Protein AF-0000000070153232 (afdb_homodimer)

Secondary structure (DSSP, 8-state):
----------------S------TT-SSHHHHHHHHHHHHHHHHH--SHHHHHHHHHHS---EEEE-SS---TTHHHHHHHHTTEEEEEB--TTSPP-----STT--HHHHHHHHHHHHHIIIII------S-TT--THHHHHHHHHHHHHHHHHHHHHTT-HHHHT-EEEES--EEEEEEEEEEE--SSTTTT-EEEEEEEEEE--SEEEEESSPPPPSS-TT----PPPPP--S-GGGSS--EE------B-SS-TT-S--EEEEEEEE--GGG-HHHHHHTT-GGGHHHHHHHHHHHHHHHHHHHHHHHTT-BTTB--SS-EEEEEEEESSSEEEEEEEEE-----SHHHHTT----EEEEEPPPEES-SEEETTEEES--HHHHHHHHHHHH------GGGGS--/----------------S------TT-SSHHHHHHHHHHHHHHHHH--SHHHHHHHHHHS---EEEE-SS---TTHHHHHHHHTTEEEEEB--TTSPP-----STT--HHHHHHHHHHHHHIIIII------S-TT--THHHHHHHHHHHHHHHHHHHHHTT-HHHHT-EEEES--EEEEEEEEEEE--SSTTTT-EEEEEEEEEE--SEEEEESSPPPPSS-TT----PPPPP--S-GGGSS--EE------B-SS-TT-S--EEEEEEEE--GGG-HHHHHHTT-GGGHHHHHHHHHHHHHHHHHHHHHHHTT-BTTB--SS-EEEEEEEESSSEEEEEEEEE-----SHHHHTT----EEEEEPPPEES-SEEETTEEES--HHHHHHHHHHHH------GGGGS--

Foldseek 3Di:
DPPPPPPPPPPPPPPPDDPPQPPCPDPDPSNVVVVVVVLVVVLVPPPALVVNVCSVQVDFDWAWEDELFDLDPPLLLVLCQQLLADEDEDDFPLFDALDDPPDPQDDLVVLLVQLFVLCLCLPPPDCDPDDDDPPFDPVQVSQLVSVVSSCVSQQVSLCVVPVQSVVKDKDAFFKFKAKAWFAWDADCDDPRHRPIDTHIYMYIDTFRMWIFGLDFFDDSDFLPDADPDDRDDDPDDCVPPPTDRDRDGHDQDQRDDLPDSRLATQETEHAHDRVLDQVVCVVVVNNVSNQVSVSSSFSRSVSRNQVSSVSSVSAAQQRWDPGKGKYKYWYYNRFWIKIKIWIHSTRNRYPVSCPPDSGGIYMYMYGIDGQFDDQPPSGTHRGDSSVVSVVSSSSNRDHDDDPPVVVVD/DPPPPPPPPPPPPPPPDDPPQPPCPDPDPSNVVVVVVVLVVVLVPPPALVSNVCSVQVDFDWAWEDELFDLDPLLLLVLCQQLLADEDEDDFPLFDALDDPPDPQDDLVVLLVQLFVLCLCLPPPDCPPDDDDPPFDPVQVSQLVSVVSSCVSQQVSLCVVPVQSVVKDKDAFFKFKAKAWFDWDADCDDPRHRPIDTHIYMYIDGFRMWIFGLDFFDDSDFLPDADPDDRDDDPDDCVPPPTDRDRDGHDQDQRDDLPDSRLATQETEHAHDRVLDQVVCVVVVNNVSNQVSVSSSFSRSVSRNQVSSQSSVSAAQQRWDPGKGKYKYWYYNRFWIKIKIWIHSTRNRYPVSCPPDSGGIYMYMYGIDGQFDDQPPSGTHRGDSSVVSVVSSSSNRDHDDDPPVVVVD

Solvent-accessible surface area (backbone atoms only — not comparable to full-atom values): 45966 Å² total; per-residue (Å²): 136,84,80,77,78,78,80,78,78,80,74,79,75,72,82,73,70,70,77,80,70,71,51,72,81,43,95,44,74,67,10,50,51,49,47,52,49,51,48,51,51,50,45,68,64,37,80,49,41,69,54,32,52,48,61,72,34,61,76,74,56,72,22,36,42,50,60,35,80,49,82,56,84,61,40,32,51,52,47,19,39,72,63,47,26,34,78,41,86,34,72,59,84,72,53,75,73,71,55,79,72,81,54,95,78,66,59,60,69,58,53,50,48,47,48,52,49,41,49,44,42,38,73,67,28,38,73,73,75,70,69,83,55,80,86,72,66,75,69,56,74,30,32,61,60,35,53,52,49,44,51,35,58,48,47,44,69,47,19,77,78,24,65,64,55,56,70,32,44,80,43,69,60,43,47,29,17,22,56,51,48,45,48,71,40,66,34,83,63,71,97,54,42,70,40,80,37,74,30,37,38,34,35,76,42,66,40,54,28,38,32,21,19,72,56,59,44,64,69,74,62,63,68,83,54,85,72,85,74,74,60,53,80,73,89,63,64,64,75,74,38,100,33,60,71,48,78,51,81,56,41,72,32,61,44,50,41,89,82,35,67,52,59,25,56,47,40,35,33,36,69,56,58,75,91,66,37,61,70,58,31,46,73,66,74,36,56,82,50,52,58,36,35,53,48,20,25,48,52,44,47,48,50,29,38,40,50,23,38,42,35,63,72,61,30,38,41,87,43,52,53,91,62,60,36,36,39,33,35,39,40,24,66,70,48,36,39,24,47,33,40,34,39,42,38,55,46,36,43,31,62,78,44,32,72,86,43,90,64,58,17,42,32,23,28,43,74,67,42,57,38,44,72,48,77,55,93,92,37,76,40,64,67,33,62,67,53,55,42,44,52,51,46,60,65,58,60,64,46,76,77,64,77,71,65,60,72,76,107,139,82,82,76,79,80,81,79,79,80,76,80,77,72,84,72,72,71,79,80,70,71,51,73,80,44,94,43,74,67,11,50,51,48,48,53,49,50,49,50,50,49,44,68,64,35,80,49,40,68,55,32,52,49,60,70,34,61,73,71,55,73,21,38,41,50,60,36,79,49,80,56,85,62,40,32,50,51,46,18,39,73,60,49,24,34,78,42,86,33,72,59,84,70,54,75,73,73,56,79,73,79,56,95,78,67,58,59,69,58,53,52,48,46,48,51,50,42,51,43,42,39,74,67,28,39,71,73,75,72,67,82,54,79,86,74,67,76,68,54,73,30,32,59,59,36,54,53,49,44,50,36,60,49,47,44,69,47,19,76,78,24,66,64,54,55,69,32,44,80,45,68,61,43,47,30,18,21,57,52,48,48,47,69,42,65,34,83,63,68,96,54,44,72,40,79,38,75,29,36,38,34,34,77,42,64,38,53,28,38,34,21,18,72,56,60,45,62,71,73,62,62,68,84,53,87,71,86,73,75,59,53,80,76,88,62,63,64,74,75,37,100,31,59,72,48,77,51,82,54,42,72,31,61,44,49,42,89,84,35,68,53,60,25,56,47,42,36,33,37,67,56,60,73,93,64,36,62,70,57,31,47,74,66,73,38,58,81,49,55,59,35,36,53,47,20,26,47,52,43,47,48,47,29,41,40,51,23,37,42,35,62,72,60,31,38,40,88,43,50,53,91,61,61,37,37,38,34,34,38,39,26,67,71,48,37,39,23,48,34,40,33,39,41,38,55,45,35,42,30,61,80,44,32,70,86,44,89,64,56,18,41,32,24,28,44,73,67,42,58,39,44,71,50,78,56,93,94,36,77,39,64,66,32,62,65,52,54,42,42,52,50,45,60,65,59,60,63,47,76,75,65,78,71,66,58,71,76,106

pLDDT: mean 82.77, std 18.72, range [24.77, 98.88]

Sequence (818 aa):
MAARGAAAAVAAVAARYPPLVASPTAASEAGRRRRVERWRRAVQAAGAASDRLRLFTRLQRPKLALHPQTAAPGADRWYQSFTKTVFRPGLPPALPPPSPPRGPDLDLPALRAAARHGLLQEHVHLRRARRAPPPGPRERAARAPWLAQLLAALAPPLAALNPHLAAAALDFKQPVHFYWLRGEEVVPRGHRRGRIDARRFQIDDRPHSQIRMSKQLPEFVALDEFVPEEIPVINCSPNKLPMFKRQYENKIFIGTKLADPCCYGHTQFHLLPDNMERSRLVKENRADQIEVGFRANAIASLFAWTGAQAMYQGFWSEADVTRPFVSQAVVTDGKYFAFFCYQLNTLALTVEADRNNPRKNICWGTESMPLYDTIENEEVKGFNDEVLLQIIQFLLNRPKENESEVLKTMAARGAAAAVAAVAARYPPLVASPTAASEAGRRRRVERWRRAVQAAGAASDRLRLFTRLQRPKLALHPQTAAPGADRWYQSFTKTVFRPGLPPALPPPSPPRGPDLDLPALRAAARHGLLQEHVHLRRARRAPPPGPRERAARAPWLAQLLAALAPPLAALNPHLAAAALDFKQPVHFYWLRGEEVVPRGHRRGRIDARRFQIDDRPHSQIRMSKQLPEFVALDEFVPEEIPVINCSPNKLPMFKRQYENKIFIGTKLADPCCYGHTQFHLLPDNMERSRLVKENRADQIEVGFRANAIASLFAWTGAQAMYQGFWSEADVTRPFVSQAVVTDGKYFAFFCYQLNTLALTVEADRNNPRKNICWGTESMPLYDTIENEEVKGFNDEVLLQIIQFLLNRPKENESEVLKT

InterPro domains:
  IPR010793 Large ribosomal subunit protein mL37/mL65 [PF07147] (7-399)
  IPR039982 Large ribosomal subunit protein mL65 [PTHR13014] (10-404)

Structure (mmCIF, N/CA/C/O backbone):
data_AF-0000000070153232-model_v1
#
loop_
_entity.id
_entity.type
_entity.pdbx_description
1 polymer 'Mitochondrial ribosomal protein S30'
#
loop_
_atom_site.group_PDB
_atom_site.id
_atom_site.type_symbol
_atom_site.label_atom_id
_atom_site.label_alt_id
_atom_site.label_comp_id
_atom_site.label_asym_id
_atom_site.label_entity_id
_atom_site.label_seq_id
_atom_site.pdbx_PDB_ins_code
_atom_site.Cartn_x
_atom_site.Cartn_y
_atom_site.Cartn_z
_atom_site.occupancy
_atom_site.B_iso_or_equiv
_atom_site.auth_seq_id
_atom_site.auth_comp_id
_atom_site.auth_asym_id
_atom_site.auth_atom_id
_atom_site.pdbx_PDB_model_num
ATOM 1 N N . MET A 1 1 ? -20.781 -106.75 -29.531 1 25.73 1 MET A N 1
ATOM 2 C CA . MET A 1 1 ? -20.812 -106.25 -28.141 1 25.73 1 MET A CA 1
ATOM 3 C C . MET A 1 1 ? -20.312 -104.812 -28.047 1 25.73 1 MET A C 1
ATOM 5 O O . MET A 1 1 ? -19.125 -104.562 -28.219 1 25.73 1 MET A O 1
ATOM 9 N N . ALA A 1 2 ? -21.219 -103.875 -28.531 1 29.25 2 ALA A N 1
ATOM 10 C CA . ALA A 1 2 ? -21.281 -102.438 -28.938 1 29.25 2 ALA A CA 1
ATOM 11 C C . ALA A 1 2 ? -20.953 -101.562 -27.766 1 29.25 2 ALA A C 1
ATOM 13 O O . ALA A 1 2 ? -21.719 -101.438 -26.812 1 29.25 2 ALA A O 1
ATOM 14 N N . ALA A 1 3 ? -19.625 -101.562 -27.25 1 27.58 3 ALA A N 1
ATOM 15 C CA . ALA A 1 3 ? -18.984 -100.875 -26.125 1 27.58 3 ALA A CA 1
ATOM 16 C C . ALA A 1 3 ? -19.281 -99.375 -26.172 1 27.58 3 ALA A C 1
ATOM 18 O O . ALA A 1 3 ? -18.828 -98.625 -27.062 1 27.58 3 ALA A O 1
ATOM 19 N N . ARG A 1 4 ? -20.594 -98.938 -25.844 1 27.62 4 ARG A N 1
ATOM 20 C CA . ARG A 1 4 ? -21.281 -97.625 -25.734 1 27.62 4 ARG A CA 1
ATOM 21 C C . ARG A 1 4 ? -20.531 -96.688 -24.797 1 27.62 4 ARG A C 1
ATOM 23 O O . ARG A 1 4 ? -20.375 -97 -23.609 1 27.62 4 ARG A O 1
ATOM 30 N N . GLY A 1 5 ? -19.344 -96.125 -25.25 1 26.28 5 GLY A N 1
ATOM 31 C CA . GLY A 1 5 ? -18.422 -95.25 -24.578 1 26.28 5 GLY A CA 1
ATOM 32 C C . GLY A 1 5 ? -19.094 -94.062 -23.922 1 26.28 5 GLY A C 1
ATOM 33 O O . GLY A 1 5 ? -19.766 -93.25 -24.609 1 26.28 5 GLY A O 1
ATOM 34 N N . ALA A 1 6 ? -19.641 -94.125 -22.656 1 26.83 6 ALA A N 1
ATOM 35 C CA . ALA A 1 6 ? -20.359 -93.188 -21.828 1 26.83 6 ALA A CA 1
ATOM 36 C C . ALA A 1 6 ? -19.562 -91.938 -21.609 1 26.83 6 ALA A C 1
ATOM 38 O O . ALA A 1 6 ? -18.547 -91.938 -20.906 1 26.83 6 ALA A O 1
ATOM 39 N N . ALA A 1 7 ? -19.344 -91.062 -22.594 1 27.52 7 ALA A N 1
ATOM 40 C CA . ALA A 1 7 ? -18.703 -89.75 -22.5 1 27.52 7 ALA A CA 1
ATOM 41 C C . ALA A 1 7 ? -19.344 -88.938 -21.375 1 27.52 7 ALA A C 1
ATOM 43 O O . ALA A 1 7 ? -20.516 -88.562 -21.438 1 27.52 7 ALA A O 1
ATOM 44 N N . ALA A 1 8 ? -18.953 -89.125 -20.016 1 26.7 8 ALA A N 1
ATOM 45 C CA . ALA A 1 8 ? -19.391 -88.5 -18.797 1 26.7 8 ALA A CA 1
ATOM 46 C C . ALA A 1 8 ? -19.25 -86.938 -18.906 1 26.7 8 ALA A C 1
ATOM 48 O O . ALA A 1 8 ? -18.172 -86.438 -19.234 1 26.7 8 ALA A O 1
ATOM 49 N N . ALA A 1 9 ? -20.297 -86.188 -19.188 1 27.44 9 ALA A N 1
ATOM 50 C CA . ALA A 1 9 ? -20.5 -84.75 -19.188 1 27.44 9 ALA A CA 1
ATOM 51 C C . ALA A 1 9 ? -20.109 -84.125 -17.844 1 27.44 9 ALA A C 1
ATOM 53 O O . ALA A 1 9 ? -20.766 -84.375 -16.828 1 27.44 9 ALA A O 1
ATOM 54 N N . VAL A 1 10 ? -18.828 -84 -17.438 1 27.91 10 VAL A N 1
ATOM 55 C CA . VAL A 1 10 ? -18.438 -83.312 -16.219 1 27.91 10 VAL A CA 1
ATOM 56 C C . VAL A 1 10 ? -19.062 -81.938 -16.203 1 27.91 10 VAL A C 1
ATOM 58 O O . VAL A 1 10 ? -18.812 -81.125 -17.109 1 27.91 10 VAL A O 1
ATOM 61 N N . ALA A 1 11 ? -20.25 -81.688 -15.688 1 28.28 11 ALA A N 1
ATOM 62 C CA . ALA A 1 11 ? -20.953 -80.438 -15.461 1 28.28 11 ALA A CA 1
ATOM 63 C C . ALA A 1 11 ? -20.062 -79.438 -14.695 1 28.28 11 ALA A C 1
ATOM 65 O O . ALA A 1 11 ? -19.5 -79.75 -13.656 1 28.28 11 ALA A O 1
ATOM 66 N N . ALA A 1 12 ? -19.516 -78.375 -15.336 1 32 12 ALA A N 1
ATOM 67 C CA . ALA A 1 12 ? -18.812 -77.188 -14.836 1 32 12 ALA A CA 1
ATOM 68 C C . ALA A 1 12 ? -19.562 -76.562 -13.648 1 32 12 ALA A C 1
ATOM 70 O O . ALA A 1 12 ? -20.719 -76.188 -13.781 1 32 12 ALA A O 1
ATOM 71 N N . VAL A 1 13 ? -19.453 -77 -12.43 1 31.53 13 VAL A N 1
ATOM 72 C CA . VAL A 1 13 ? -19.953 -76.375 -11.219 1 31.53 13 VAL A CA 1
ATOM 73 C C . VAL A 1 13 ? -19.656 -74.875 -11.258 1 31.53 13 VAL A C 1
ATOM 75 O O . VAL A 1 13 ? -18.5 -74.5 -11.367 1 31.53 13 VAL A O 1
ATOM 78 N N . ALA A 1 14 ? -20.562 -74.062 -11.703 1 34.25 14 ALA A N 1
ATOM 79 C CA . ALA A 1 14 ? -20.578 -72.562 -11.695 1 34.25 14 ALA A CA 1
ATOM 80 C C . ALA A 1 14 ? -20.109 -72.062 -10.352 1 34.25 14 ALA A C 1
ATOM 82 O O . ALA A 1 14 ? -20.562 -72.5 -9.297 1 34.25 14 ALA A O 1
ATOM 83 N N . ALA A 1 15 ? -18.891 -71.625 -10.258 1 37.72 15 ALA A N 1
ATOM 84 C CA . ALA A 1 15 ? -18.297 -70.938 -9.109 1 37.72 15 ALA A CA 1
ATOM 85 C C . ALA A 1 15 ? -19.328 -70 -8.438 1 37.72 15 ALA A C 1
ATOM 87 O O . ALA A 1 15 ? -19.812 -69.062 -9.047 1 37.72 15 ALA A O 1
ATOM 88 N N . ARG A 1 16 ? -20.188 -70.5 -7.645 1 35.91 16 ARG A N 1
ATOM 89 C CA . ARG A 1 16 ? -21.266 -69.812 -6.906 1 35.91 16 ARG A CA 1
ATOM 90 C C . ARG A 1 16 ? -20.75 -68.562 -6.195 1 35.91 16 ARG A C 1
ATOM 92 O O . ARG A 1 16 ? -21.516 -67.875 -5.582 1 35.91 16 ARG A O 1
ATOM 99 N N . TYR A 1 17 ? -19.609 -68.688 -5.469 1 35 17 TYR A N 1
ATOM 100 C CA . TYR A 1 17 ? -19.406 -67.625 -4.492 1 35 17 TYR A CA 1
ATOM 101 C C . TYR A 1 17 ? -19.016 -66.312 -5.176 1 35 17 TYR A C 1
ATOM 103 O O . TYR A 1 17 ? -18.219 -66.312 -6.121 1 35 17 TYR A O 1
ATOM 111 N N . PRO A 1 18 ? -19.844 -65.375 -5.07 1 37.28 18 PRO A N 1
ATOM 112 C CA . PRO A 1 18 ? -19.469 -64.062 -5.652 1 37.28 18 PRO A CA 1
ATOM 113 C C . PRO A 1 18 ? -18.047 -63.656 -5.293 1 37.28 18 PRO A C 1
ATOM 115 O O . PRO A 1 18 ? -17.516 -64.062 -4.273 1 37.28 18 PRO A O 1
ATOM 118 N N . PRO A 1 19 ? -17.172 -63.344 -6.203 1 39.69 19 PRO A N 1
ATOM 119 C CA . PRO A 1 19 ? -15.828 -62.875 -5.867 1 39.69 19 PRO A CA 1
ATOM 120 C C . PRO A 1 19 ? -15.805 -61.969 -4.633 1 39.69 19 PRO A C 1
ATOM 122 O O . PRO A 1 19 ? -16.766 -61.25 -4.375 1 39.69 19 PRO A O 1
ATOM 125 N N . LEU A 1 20 ? -15.328 -62.375 -3.457 1 38.97 20 LEU A N 1
ATOM 126 C CA . LEU A 1 20 ? -15.102 -61.562 -2.264 1 38.97 20 LEU A CA 1
ATOM 127 C C . LEU A 1 20 ? -14.602 -60.156 -2.635 1 38.97 20 LEU A C 1
ATOM 129 O O . LEU A 1 20 ? -13.531 -60.031 -3.238 1 38.97 20 LEU A O 1
ATOM 133 N N . VAL A 1 21 ? -15.469 -59.344 -3.084 1 45.88 21 VAL A N 1
ATOM 134 C CA . VAL A 1 21 ? -15.094 -57.938 -3.193 1 45.88 21 VAL A CA 1
ATOM 135 C C . VAL A 1 21 ? -14.398 -57.469 -1.91 1 45.88 21 VAL A C 1
ATOM 137 O O . VAL A 1 21 ? -14.906 -57.719 -0.809 1 45.88 21 VAL A O 1
ATOM 140 N N . ALA A 1 22 ? -13.148 -57.406 -1.864 1 46.06 22 ALA A N 1
ATOM 141 C CA . ALA A 1 22 ? -12.375 -56.938 -0.713 1 46.06 22 ALA A CA 1
ATOM 142 C C . ALA A 1 22 ? -13.078 -55.812 -0.002 1 46.06 22 ALA A C 1
ATOM 144 O O . ALA A 1 22 ? -13.594 -54.875 -0.648 1 46.06 22 ALA A O 1
ATOM 145 N N . SER A 1 23 ? -13.555 -55.875 1.229 1 45.12 23 SER A N 1
ATOM 146 C CA . SER A 1 23 ? -14.195 -54.875 2.076 1 45.12 23 SER A CA 1
ATOM 147 C C . SER A 1 23 ? -13.43 -53.562 2.045 1 45.12 23 SER A C 1
ATOM 149 O O . SER A 1 23 ? -12.195 -53.531 1.997 1 45.12 23 SER A O 1
ATOM 151 N N . PRO A 1 24 ? -14.016 -52.438 1.672 1 51.03 24 PRO A N 1
ATOM 152 C CA . PRO A 1 24 ? -13.367 -51.125 1.729 1 51.03 24 PRO A CA 1
ATOM 153 C C . PRO A 1 24 ? -12.594 -50.875 3.029 1 51.03 24 PRO A C 1
ATOM 155 O O . PRO A 1 24 ? -11.773 -49.969 3.117 1 51.03 24 PRO A O 1
ATOM 158 N N . THR A 1 25 ? -12.828 -51.594 4.051 1 50.88 25 THR A N 1
ATOM 159 C CA . THR A 1 25 ? -12.18 -51.438 5.352 1 50.88 25 THR A CA 1
ATOM 160 C C . THR A 1 25 ? -10.93 -52.312 5.434 1 50.88 25 THR A C 1
ATOM 162 O O . THR A 1 25 ? -10.219 -52.281 6.441 1 50.88 25 THR A O 1
ATOM 165 N N . ALA A 1 26 ? -10.672 -53.188 4.492 1 50.97 26 ALA A N 1
ATOM 166 C CA . ALA A 1 26 ? -9.555 -54.094 4.672 1 50.97 26 ALA A CA 1
ATOM 167 C C . ALA A 1 26 ? -8.219 -53.406 4.438 1 50.97 26 ALA A C 1
ATOM 169 O O . ALA A 1 26 ? -8.094 -52.594 3.52 1 50.97 26 ALA A O 1
ATOM 170 N N . ALA A 1 27 ? -7.242 -53.375 5.363 1 57.06 27 ALA A N 1
ATOM 171 C CA . ALA A 1 27 ? -5.883 -52.844 5.363 1 57.06 27 ALA A CA 1
ATOM 172 C C . ALA A 1 27 ? -5.094 -53.344 4.16 1 57.06 27 ALA A C 1
ATOM 174 O O . ALA A 1 27 ? -3.867 -53.219 4.117 1 57.06 27 ALA A O 1
ATOM 175 N N . SER A 1 28 ? -5.75 -53.969 3.121 1 61.5 28 SER A N 1
ATOM 176 C CA . SER A 1 28 ? -5.059 -54.562 1.977 1 61.5 28 SER A CA 1
ATOM 177 C C . SER A 1 28 ? -4.902 -53.531 0.849 1 61.5 28 SER A C 1
ATOM 179 O O . SER A 1 28 ? -5.586 -52.5 0.828 1 61.5 28 SER A O 1
ATOM 181 N N . GLU A 1 29 ? -3.881 -53.719 0.041 1 68.69 29 GLU A N 1
ATOM 182 C CA . GLU A 1 29 ? -3.652 -52.969 -1.183 1 68.69 29 GLU A CA 1
ATOM 183 C C . GLU A 1 29 ? -4.938 -52.844 -1.997 1 68.69 29 GLU A C 1
ATOM 185 O O . GLU A 1 29 ? -5.199 -51.781 -2.584 1 68.69 29 GLU A O 1
ATOM 190 N N . ALA A 1 30 ? -5.707 -53.875 -2.043 1 68.75 30 ALA A N 1
ATOM 191 C CA . ALA A 1 30 ? -6.98 -53.875 -2.76 1 68.75 30 ALA A CA 1
ATOM 192 C C . ALA A 1 30 ? -7.977 -52.938 -2.113 1 68.75 30 ALA A C 1
ATOM 194 O O . ALA A 1 30 ? -8.711 -52.219 -2.809 1 68.75 30 ALA A O 1
ATOM 195 N N . GLY A 1 31 ? -7.945 -52.906 -0.811 1 69.19 31 GLY A N 1
ATOM 196 C CA . GLY A 1 31 ? -8.812 -52 -0.099 1 69.19 31 GLY A CA 1
ATOM 197 C C . GLY A 1 31 ? -8.461 -50.531 -0.351 1 69.19 31 GLY A C 1
ATOM 198 O O . GLY A 1 31 ? -9.344 -49.719 -0.554 1 69.19 31 GLY A O 1
ATOM 199 N N . ARG A 1 32 ? -7.199 -50.281 -0.351 1 71.5 32 ARG A N 1
ATOM 200 C CA . ARG A 1 32 ? -6.727 -48.906 -0.632 1 71.5 32 ARG A CA 1
ATOM 201 C C . ARG A 1 32 ? -7.133 -48.469 -2.035 1 71.5 32 ARG A C 1
ATOM 203 O O . ARG A 1 32 ? -7.605 -47.344 -2.225 1 71.5 32 ARG A O 1
ATOM 210 N N . ARG A 1 33 ? -7.02 -49.344 -2.91 1 74.94 33 ARG A N 1
ATOM 211 C CA . ARG A 1 33 ? -7.367 -49.031 -4.293 1 74.94 33 ARG A CA 1
ATOM 212 C C . ARG A 1 33 ? -8.852 -48.719 -4.426 1 74.94 33 ARG A C 1
ATOM 214 O O . ARG A 1 33 ? -9.234 -47.812 -5.168 1 74.94 33 ARG A O 1
ATOM 221 N N . ARG A 1 34 ? -9.625 -49.406 -3.697 1 73.75 34 ARG A N 1
ATOM 222 C CA . ARG A 1 34 ? -11.062 -49.188 -3.744 1 73.75 34 ARG A CA 1
ATOM 223 C C . ARG A 1 34 ? -11.422 -47.812 -3.145 1 73.75 34 ARG A C 1
ATOM 225 O O . ARG A 1 34 ? -12.305 -47.125 -3.654 1 73.75 34 ARG A O 1
ATOM 232 N N . ARG A 1 35 ? -10.734 -47.531 -2.133 1 76.62 35 ARG A N 1
ATOM 233 C CA . ARG A 1 35 ? -10.992 -46.219 -1.506 1 76.62 35 ARG A CA 1
ATOM 234 C C . ARG A 1 35 ? -10.594 -45.094 -2.432 1 76.62 35 ARG A C 1
ATOM 236 O O . ARG A 1 35 ? -11.312 -44.094 -2.539 1 76.62 35 ARG A O 1
ATOM 243 N N . VAL A 1 36 ? -9.484 -45.281 -3.047 1 76.69 36 VAL A N 1
ATOM 244 C CA . VAL A 1 36 ? -8.992 -44.25 -3.979 1 76.69 36 VAL A CA 1
ATOM 245 C C . VAL A 1 36 ? -9.969 -44.125 -5.145 1 76.69 36 VAL A C 1
ATOM 247 O O . VAL A 1 36 ? -10.266 -43 -5.574 1 76.69 36 VAL A O 1
ATOM 250 N N . GLU A 1 37 ? -10.461 -45.219 -5.555 1 79.94 37 GLU A N 1
ATOM 251 C CA . GLU A 1 37 ? -11.406 -45.188 -6.668 1 79.94 37 GLU A CA 1
ATOM 252 C C . GLU A 1 37 ? -12.719 -44.531 -6.262 1 79.94 37 GLU A C 1
ATOM 254 O O . GLU A 1 37 ? -13.312 -43.781 -7.047 1 79.94 37 GLU A O 1
ATOM 259 N N . ARG A 1 38 ? -13.125 -44.844 -5.113 1 78.75 38 ARG A N 1
ATOM 260 C CA . ARG A 1 38 ? -14.336 -44.188 -4.605 1 78.75 38 ARG A CA 1
ATOM 261 C C . ARG A 1 38 ? -14.148 -42.688 -4.496 1 78.75 38 ARG A C 1
ATOM 263 O O . ARG A 1 38 ? -15.055 -41.906 -4.824 1 78.75 38 ARG A O 1
ATOM 270 N N . TRP A 1 39 ? -13.078 -42.344 -4.039 1 79.69 39 TRP A N 1
ATOM 271 C CA . TRP A 1 39 ? -12.75 -40.938 -3.918 1 79.69 39 TRP A CA 1
ATOM 272 C C . TRP A 1 39 ? -12.711 -40.281 -5.289 1 79.69 39 TRP A C 1
ATOM 274 O O . TRP A 1 39 ? -13.258 -39.188 -5.469 1 79.69 39 TRP A O 1
ATOM 284 N N . ARG A 1 40 ? -12.109 -40.906 -6.152 1 78.56 40 ARG A N 1
ATOM 285 C CA . ARG A 1 40 ? -12.023 -40.375 -7.512 1 78.56 40 ARG A CA 1
ATOM 286 C C . ARG A 1 40 ? -13.414 -40.188 -8.109 1 78.56 40 ARG A C 1
ATOM 288 O O . ARG A 1 40 ? -13.68 -39.188 -8.766 1 78.56 40 ARG A O 1
ATOM 295 N N . ARG A 1 41 ? -14.219 -41.125 -7.867 1 80.75 41 ARG A N 1
ATOM 296 C CA . ARG A 1 41 ? -15.594 -41.062 -8.367 1 80.75 41 ARG A CA 1
ATOM 297 C C . ARG A 1 41 ? -16.344 -39.906 -7.699 1 80.75 41 ARG A C 1
ATOM 299 O O . ARG A 1 41 ? -17.156 -39.219 -8.344 1 80.75 41 ARG A O 1
ATOM 306 N N . ALA A 1 42 ? -16.031 -39.75 -6.527 1 84.31 42 ALA A N 1
ATOM 307 C CA . ALA A 1 42 ? -16.688 -38.688 -5.789 1 84.31 42 ALA A CA 1
ATOM 308 C C . ALA A 1 42 ? -16.266 -37.312 -6.336 1 84.31 42 ALA A C 1
ATOM 310 O O . ALA A 1 42 ? -17.094 -36.406 -6.465 1 84.31 42 ALA A O 1
ATOM 311 N N . VAL A 1 43 ? -15.047 -37.188 -6.633 1 83.44 43 VAL A N 1
ATOM 312 C CA . VAL A 1 43 ? -14.516 -35.938 -7.168 1 83.44 43 VAL A CA 1
ATOM 313 C C . VAL A 1 43 ? -15.102 -35.688 -8.555 1 83.44 43 VAL A C 1
ATOM 315 O O . VAL A 1 43 ? -15.508 -34.562 -8.867 1 83.44 43 VAL A O 1
ATOM 318 N N . GLN A 1 44 ? -15.172 -36.688 -9.281 1 80.62 44 GLN A N 1
ATOM 319 C CA . GLN A 1 44 ? -15.703 -36.562 -10.633 1 80.62 44 GLN A CA 1
ATOM 320 C C . GLN A 1 44 ? -17.188 -36.219 -10.609 1 80.62 44 GLN A C 1
ATOM 322 O O . GLN A 1 44 ? -17.672 -35.469 -11.477 1 80.62 44 GLN A O 1
ATOM 327 N N . ALA A 1 45 ? -17.797 -36.688 -9.625 1 82.38 45 ALA A N 1
ATOM 328 C CA . ALA A 1 45 ? -19.219 -36.469 -9.508 1 82.38 45 ALA A CA 1
ATOM 329 C C . ALA A 1 45 ? -19.516 -35.062 -8.945 1 82.38 45 ALA A C 1
ATOM 331 O O . ALA A 1 45 ? -20.625 -34.562 -9.094 1 82.38 45 ALA A O 1
ATOM 332 N N . ALA A 1 46 ? -18.469 -34.594 -8.375 1 82.75 46 ALA A N 1
ATOM 333 C CA . ALA A 1 46 ? -18.656 -33.281 -7.809 1 82.75 46 ALA A CA 1
ATOM 334 C C . ALA A 1 46 ? -18.719 -32.219 -8.906 1 82.75 46 ALA A C 1
ATOM 336 O O . ALA A 1 46 ? -17.812 -32.125 -9.742 1 82.75 46 ALA A O 1
ATOM 337 N N . GLY A 1 47 ? -19.797 -31.719 -9.273 1 76.25 47 GLY A N 1
ATOM 338 C CA . GLY A 1 47 ? -20.016 -30.766 -10.352 1 76.25 47 GLY A CA 1
ATOM 339 C C . GLY A 1 47 ? -19.422 -29.406 -10.07 1 76.25 47 GLY A C 1
ATOM 340 O O . GLY A 1 47 ? -18.703 -28.844 -10.898 1 76.25 47 GLY A O 1
ATOM 341 N N . ALA A 1 48 ? -19.531 -28.953 -8.891 1 84.75 48 ALA A N 1
ATOM 342 C CA . ALA A 1 48 ? -19.094 -27.609 -8.57 1 84.75 48 ALA A CA 1
ATOM 343 C C . ALA A 1 48 ? -17.625 -27.578 -8.148 1 84.75 48 ALA A C 1
ATOM 345 O O . ALA A 1 48 ? -17.172 -28.5 -7.461 1 84.75 48 ALA A O 1
ATOM 346 N N . ALA A 1 49 ? -16.938 -26.625 -8.672 1 83.94 49 ALA A N 1
ATOM 347 C CA . ALA A 1 49 ? -15.523 -26.469 -8.344 1 83.94 49 ALA A CA 1
ATOM 348 C C . ALA A 1 49 ? -15.32 -26.391 -6.828 1 83.94 49 ALA A C 1
ATOM 350 O O . ALA A 1 49 ? -14.344 -26.938 -6.305 1 83.94 49 ALA A O 1
ATOM 351 N N . SER A 1 50 ? -16.203 -25.75 -6.09 1 87.06 50 SER A N 1
ATOM 352 C CA . SER A 1 50 ? -16.094 -25.609 -4.641 1 87.06 50 SER A CA 1
ATOM 353 C C . SER A 1 50 ? -16.141 -26.969 -3.953 1 87.06 50 SER A C 1
ATOM 355 O O . SER A 1 50 ? -15.383 -27.219 -3.012 1 87.06 50 SER A O 1
ATOM 357 N N . ASP A 1 51 ? -16.969 -27.797 -4.422 1 88.75 51 ASP A N 1
ATOM 358 C CA . ASP A 1 51 ? -17.094 -29.125 -3.846 1 88.75 51 ASP A CA 1
ATOM 359 C C . ASP A 1 51 ? -15.844 -29.969 -4.109 1 88.75 51 ASP A C 1
ATOM 361 O O . ASP A 1 51 ? -15.398 -30.703 -3.234 1 88.75 51 ASP A O 1
ATOM 365 N N . ARG A 1 52 ? -15.383 -29.859 -5.266 1 87.75 52 ARG A N 1
ATOM 366 C CA . ARG A 1 52 ? -14.164 -30.578 -5.602 1 87.75 52 ARG A CA 1
ATOM 367 C C . ARG A 1 52 ? -13.008 -30.141 -4.711 1 87.75 52 ARG A C 1
ATOM 369 O O . ARG A 1 52 ? -12.25 -30.969 -4.199 1 87.75 52 ARG A O 1
ATOM 376 N N . LEU A 1 53 ? -12.922 -28.859 -4.562 1 89.62 53 LEU A N 1
ATOM 377 C CA . LEU A 1 53 ? -11.844 -28.312 -3.736 1 89.62 53 LEU A CA 1
ATOM 378 C C . LEU A 1 53 ? -11.961 -28.797 -2.297 1 89.62 53 LEU A C 1
ATOM 380 O O . LEU A 1 53 ? -10.953 -29.109 -1.656 1 89.62 53 LEU A O 1
ATOM 384 N N . ARG A 1 54 ? -13.117 -28.906 -1.841 1 88.12 54 ARG A N 1
ATOM 385 C CA . ARG A 1 54 ? -13.344 -29.406 -0.493 1 88.12 54 ARG A CA 1
ATOM 386 C C . ARG A 1 54 ? -12.891 -30.859 -0.378 1 88.12 54 ARG A C 1
ATOM 388 O O . ARG A 1 54 ? -12.289 -31.25 0.626 1 88.12 54 ARG A O 1
ATOM 395 N N . LEU A 1 55 ? -13.188 -31.578 -1.344 1 87.31 55 LEU A N 1
ATOM 396 C CA . LEU A 1 55 ? -12.812 -32.969 -1.346 1 87.31 55 LEU A CA 1
ATOM 397 C C . LEU A 1 55 ? -11.297 -33.125 -1.393 1 87.31 55 LEU A C 1
ATOM 399 O O . LEU A 1 55 ? -10.742 -34 -0.715 1 87.31 55 LEU A O 1
ATOM 403 N N . PHE A 1 56 ? -10.719 -32.312 -2.191 1 86 56 PHE A N 1
ATOM 404 C CA . PHE A 1 56 ? -9.266 -32.375 -2.342 1 86 56 PHE A CA 1
ATOM 405 C C . PHE A 1 56 ? -8.57 -32.031 -1.032 1 86 56 PHE A C 1
ATOM 407 O O . PHE A 1 56 ? -7.488 -32.562 -0.747 1 86 56 PHE A O 1
ATOM 414 N N . THR A 1 57 ? -9.18 -31.188 -0.23 1 86.56 57 THR A N 1
ATOM 415 C CA . THR A 1 57 ? -8.477 -30.656 0.933 1 86.56 57 THR A CA 1
ATOM 416 C C . THR A 1 57 ? -8.984 -31.312 2.217 1 86.56 57 THR A C 1
ATOM 418 O O . THR A 1 57 ? -8.539 -30.969 3.312 1 86.56 57 THR A O 1
ATOM 421 N N . ARG A 1 58 ? -9.773 -32.219 2.168 1 82.69 58 ARG A N 1
ATOM 422 C CA . ARG A 1 58 ? -10.445 -32.781 3.328 1 82.69 58 ARG A CA 1
ATOM 423 C C . ARG A 1 58 ? -9.477 -33.625 4.172 1 82.69 58 ARG A C 1
ATOM 425 O O . ARG A 1 58 ? -9.438 -33.469 5.395 1 82.69 58 ARG A O 1
ATOM 432 N N . LEU A 1 59 ? -8.758 -34.438 3.521 1 78.56 59 LEU A N 1
ATOM 433 C CA . LEU A 1 59 ? -7.863 -35.344 4.242 1 78.56 59 LEU A CA 1
ATOM 434 C C . LEU A 1 59 ? -6.555 -34.625 4.598 1 78.56 59 LEU A C 1
ATOM 436 O O . LEU A 1 59 ? -5.793 -34.25 3.707 1 78.56 59 LEU A O 1
ATOM 440 N N . GLN A 1 60 ? -6.406 -34.438 5.902 1 81.88 60 GLN A N 1
ATOM 441 C CA . GLN A 1 60 ? -5.191 -33.781 6.359 1 81.88 60 GLN A CA 1
ATOM 442 C C . GLN A 1 60 ? -4.121 -34.812 6.758 1 81.88 60 GLN A C 1
ATOM 444 O O . GLN A 1 60 ? -4.375 -35.688 7.566 1 81.88 60 GLN A O 1
ATOM 449 N N . ARG A 1 61 ? -3.049 -34.75 6.062 1 79.69 61 ARG A N 1
ATOM 450 C CA . ARG A 1 61 ? -1.874 -35.594 6.328 1 79.69 61 ARG A CA 1
ATOM 451 C C . ARG A 1 61 ? -0.605 -34.75 6.355 1 79.69 61 ARG A C 1
ATOM 453 O O . ARG A 1 61 ? -0.602 -33.594 5.875 1 79.69 61 ARG A O 1
ATOM 460 N N . PRO A 1 62 ? 0.405 -35.344 6.941 1 79.5 62 PRO A N 1
ATOM 461 C CA . PRO A 1 62 ? 1.663 -34.594 6.91 1 79.5 62 PRO A CA 1
ATOM 462 C C . PRO A 1 62 ? 2.141 -34.281 5.488 1 79.5 62 PRO A C 1
ATOM 464 O O . PRO A 1 62 ? 1.999 -35.125 4.602 1 79.5 62 PRO A O 1
ATOM 467 N N . LYS A 1 63 ? 2.604 -33.125 5.32 1 86.5 63 LYS A N 1
ATOM 468 C CA . LYS A 1 63 ? 3.051 -32.719 3.99 1 86.5 63 LYS A CA 1
ATOM 469 C C . LYS A 1 63 ? 4.352 -31.922 4.07 1 86.5 63 LYS A C 1
ATOM 471 O O . LYS A 1 63 ? 4.734 -31.453 5.145 1 86.5 63 LYS A O 1
ATOM 476 N N . LEU A 1 64 ? 5.012 -31.859 3.02 1 85.38 64 LEU A N 1
ATOM 477 C CA . LEU A 1 64 ? 6.223 -31.062 2.879 1 85.38 64 LEU A CA 1
ATOM 478 C C . LEU A 1 64 ? 5.887 -29.641 2.434 1 85.38 64 LEU A C 1
ATOM 480 O O . LEU A 1 64 ? 5.254 -29.438 1.394 1 85.38 64 LEU A O 1
ATOM 484 N N . ALA A 1 65 ? 6.312 -28.688 3.248 1 88.69 65 ALA A N 1
ATOM 485 C CA . ALA A 1 65 ? 6.078 -27.297 2.916 1 88.69 65 ALA A CA 1
ATOM 486 C C . ALA A 1 65 ? 7.203 -26.734 2.053 1 88.69 65 ALA A C 1
ATOM 488 O O . ALA A 1 65 ? 8.359 -26.703 2.477 1 88.69 65 ALA A O 1
ATOM 489 N N . LEU A 1 66 ? 6.859 -26.391 0.854 1 89.94 66 LEU A N 1
ATOM 490 C CA . LEU A 1 66 ? 7.82 -25.766 -0.044 1 89.94 66 LEU A CA 1
ATOM 491 C C . LEU A 1 66 ? 7.734 -24.234 0.051 1 89.94 66 LEU A C 1
ATOM 493 O O . LEU A 1 66 ? 6.691 -23.656 -0.242 1 89.94 66 LEU A O 1
ATOM 497 N N . HIS A 1 67 ? 8.805 -23.625 0.458 1 90.5 67 HIS A N 1
ATOM 498 C CA . HIS A 1 67 ? 8.859 -22.172 0.562 1 90.5 67 HIS A CA 1
ATOM 499 C C 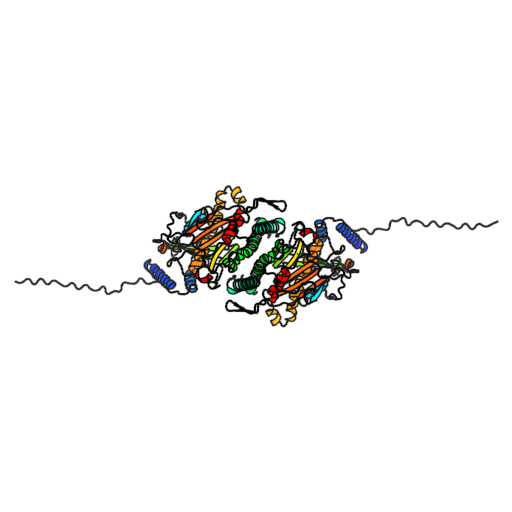. HIS A 1 67 ? 9.445 -21.547 -0.702 1 90.5 67 HIS A C 1
ATOM 501 O O . HIS A 1 67 ? 10.617 -21.75 -1.02 1 90.5 67 HIS A O 1
ATOM 507 N N . PRO A 1 68 ? 8.641 -20.781 -1.332 1 94.38 68 PRO A N 1
ATOM 508 C CA . PRO A 1 68 ? 9.156 -20.203 -2.576 1 94.38 68 PRO A CA 1
ATOM 509 C C . PRO A 1 68 ? 10.438 -19.406 -2.369 1 94.38 68 PRO A C 1
ATOM 511 O O . PRO A 1 68 ? 11.336 -19.438 -3.217 1 94.38 68 PRO A O 1
ATOM 514 N N . GLN A 1 69 ? 10.445 -18.734 -1.248 1 92.44 69 GLN A N 1
ATOM 515 C CA . GLN A 1 69 ? 11.648 -17.953 -0.947 1 92.44 69 GLN A CA 1
ATOM 516 C C . GLN A 1 69 ? 12.555 -18.703 0.024 1 92.44 69 GLN A C 1
ATOM 518 O O . GLN A 1 69 ? 12.219 -18.859 1.199 1 92.44 69 GLN A O 1
ATOM 523 N N . THR A 1 70 ? 13.617 -19.234 -0.516 1 88.12 70 THR A N 1
ATOM 524 C CA . THR A 1 70 ? 14.547 -20.047 0.259 1 88.12 70 THR A CA 1
ATOM 525 C C . THR A 1 70 ? 15.984 -19.781 -0.176 1 88.12 70 THR A C 1
ATOM 527 O O . THR A 1 70 ? 16.25 -19.5 -1.349 1 88.12 70 THR A O 1
ATOM 530 N N . ALA A 1 71 ? 16.875 -19.906 0.797 1 84.25 71 ALA A N 1
ATOM 531 C CA . ALA A 1 71 ? 18.297 -19.766 0.521 1 84.25 71 ALA A CA 1
ATOM 532 C C . ALA A 1 71 ? 18.969 -21.109 0.366 1 84.25 71 ALA A C 1
ATOM 534 O O . ALA A 1 71 ? 20.203 -21.203 0.282 1 84.25 71 ALA A O 1
ATOM 535 N N . ALA A 1 72 ? 18.172 -22.109 0.291 1 85.38 72 ALA A N 1
ATOM 536 C CA . ALA A 1 72 ? 18.734 -23.453 0.171 1 85.38 72 ALA A CA 1
ATOM 537 C C . ALA A 1 72 ? 19.484 -23.625 -1.147 1 85.38 72 ALA A C 1
ATOM 539 O O . ALA A 1 72 ? 18.984 -23.234 -2.207 1 85.38 72 ALA A O 1
ATOM 540 N N . PRO A 1 73 ? 20.656 -24.25 -0.991 1 87.62 73 PRO A N 1
ATOM 541 C CA . PRO A 1 73 ? 21.422 -24.453 -2.221 1 87.62 73 PRO A CA 1
ATOM 542 C C . PRO A 1 73 ? 20.719 -25.391 -3.207 1 87.62 73 PRO A C 1
ATOM 544 O O . PRO A 1 73 ? 20.188 -26.422 -2.805 1 87.62 73 PRO A O 1
ATOM 547 N N . GLY A 1 74 ? 20.625 -24.969 -4.418 1 89.19 74 GLY A N 1
ATOM 548 C CA . GLY A 1 74 ? 20.047 -25.797 -5.477 1 89.19 74 GLY A CA 1
ATOM 549 C C . GLY A 1 74 ? 18.547 -25.938 -5.375 1 89.19 74 GLY A C 1
ATOM 550 O O . GLY A 1 74 ? 17.969 -26.891 -5.902 1 89.19 74 GLY A O 1
ATOM 551 N N . ALA A 1 75 ? 17.984 -25.031 -4.703 1 91.31 75 ALA A N 1
ATOM 552 C CA . ALA A 1 75 ? 16.547 -25.109 -4.488 1 91.31 75 ALA A CA 1
ATOM 553 C C . ALA A 1 75 ? 15.789 -25.125 -5.816 1 91.31 75 ALA A C 1
ATOM 555 O O . ALA A 1 75 ? 14.727 -25.734 -5.926 1 91.31 75 ALA A O 1
ATOM 556 N N . ASP A 1 76 ? 16.344 -24.453 -6.832 1 94.81 76 ASP A N 1
ATOM 557 C CA . ASP A 1 76 ? 15.672 -24.391 -8.125 1 94.81 76 ASP A CA 1
ATOM 558 C C . ASP A 1 76 ? 15.547 -25.797 -8.734 1 94.81 76 ASP A C 1
ATOM 560 O O . ASP A 1 76 ? 14.516 -26.125 -9.328 1 94.81 76 ASP A O 1
ATOM 564 N N . ARG A 1 77 ? 16.516 -26.609 -8.539 1 93.69 77 ARG A N 1
ATOM 565 C CA . ARG A 1 77 ? 16.469 -27.953 -9.078 1 93.69 77 ARG A CA 1
ATOM 566 C C . ARG A 1 77 ? 15.453 -28.812 -8.328 1 93.69 77 ARG A C 1
ATOM 568 O O . ARG A 1 77 ? 14.719 -29.594 -8.945 1 93.69 77 ARG A O 1
ATOM 575 N N . TRP A 1 78 ? 15.43 -28.641 -7.082 1 91.88 78 TRP A N 1
ATOM 576 C CA . TRP A 1 78 ? 14.438 -29.359 -6.285 1 91.88 78 TRP A CA 1
ATOM 577 C C . TRP A 1 78 ? 13.023 -28.969 -6.707 1 91.88 78 TRP A C 1
ATOM 579 O O . TRP A 1 78 ? 12.164 -29.844 -6.871 1 91.88 78 TRP A O 1
ATOM 589 N N . TYR A 1 79 ? 12.867 -27.75 -6.812 1 95.19 79 TYR A N 1
ATOM 590 C CA . TYR A 1 79 ? 11.531 -27.266 -7.137 1 95.19 79 TYR A CA 1
ATOM 591 C C . TYR A 1 79 ? 11.109 -27.703 -8.539 1 95.19 79 TYR A C 1
ATOM 593 O O . TYR A 1 79 ? 9.938 -28 -8.773 1 95.19 79 TYR A O 1
ATOM 601 N N . GLN A 1 80 ? 12.055 -27.781 -9.453 1 97.38 80 GLN A N 1
ATOM 602 C CA . GLN A 1 80 ? 11.766 -28.344 -10.766 1 97.38 80 GLN A CA 1
ATOM 603 C C . GLN A 1 80 ? 11.242 -29.781 -10.648 1 97.38 80 GLN A C 1
ATOM 605 O O . GLN A 1 80 ? 10.242 -30.141 -11.281 1 97.38 80 GLN A O 1
ATOM 610 N N . SER A 1 81 ? 11.867 -30.5 -9.828 1 94.94 81 SER A N 1
ATOM 611 C CA . SER A 1 81 ? 11.5 -31.906 -9.648 1 94.94 81 SER A CA 1
ATOM 612 C C . SER A 1 81 ? 10.125 -32.031 -9 1 94.94 81 SER A C 1
ATOM 614 O O . SER A 1 81 ? 9.273 -32.781 -9.484 1 94.94 81 SER A O 1
ATOM 616 N N . PHE A 1 82 ? 9.906 -31.25 -7.988 1 93.5 82 PHE A N 1
ATOM 617 C CA . PHE A 1 82 ? 8.68 -31.375 -7.211 1 93.5 82 PHE A CA 1
ATOM 618 C C . PHE A 1 82 ? 7.48 -30.859 -8 1 93.5 82 PHE A C 1
ATOM 620 O O . PHE A 1 82 ? 6.336 -31.203 -7.695 1 93.5 82 PHE A O 1
ATOM 627 N N . THR A 1 83 ? 7.691 -30.031 -9 1 97.38 83 THR A N 1
ATOM 628 C CA . THR A 1 83 ? 6.598 -29.406 -9.734 1 97.38 83 THR A CA 1
ATOM 629 C C . THR A 1 83 ? 6.551 -29.922 -11.172 1 97.38 83 THR A C 1
ATOM 631 O O . THR A 1 83 ? 5.781 -29.406 -11.992 1 97.38 83 THR A O 1
ATOM 634 N N . LYS A 1 84 ? 7.375 -30.906 -11.523 1 97.38 84 LYS A N 1
ATOM 635 C CA . LYS A 1 84 ? 7.484 -31.406 -12.891 1 97.38 84 LYS A CA 1
ATOM 636 C C . LYS A 1 84 ? 7.66 -30.266 -13.891 1 97.38 84 LYS A C 1
ATOM 638 O O . LYS A 1 84 ? 6.953 -30.203 -14.891 1 97.38 84 LYS A O 1
ATOM 643 N N . THR A 1 85 ? 8.562 -29.328 -13.539 1 98.56 85 THR A N 1
ATOM 644 C CA . THR A 1 85 ? 8.773 -28.125 -14.328 1 98.56 85 THR A CA 1
ATOM 645 C C . THR A 1 85 ? 10.195 -28.078 -14.883 1 98.56 85 THR A C 1
ATOM 647 O O . THR A 1 85 ? 11.164 -28.312 -14.156 1 98.56 85 THR A O 1
ATOM 650 N N . VAL A 1 86 ? 10.289 -27.875 -16.156 1 98.31 86 VAL A N 1
ATOM 651 C CA . VAL A 1 86 ? 11.594 -27.641 -16.75 1 98.31 86 VAL A CA 1
ATOM 652 C C . VAL A 1 86 ? 11.891 -26.141 -16.766 1 98.31 86 VAL A C 1
ATOM 654 O O . VAL A 1 86 ? 10.992 -25.328 -16.969 1 98.31 86 VAL A O 1
ATOM 657 N N . PHE A 1 87 ? 13.172 -25.828 -16.516 1 98.25 87 PHE A N 1
ATOM 658 C CA . PHE A 1 87 ? 13.586 -24.438 -16.578 1 98.25 87 PHE A CA 1
ATOM 659 C C . PHE A 1 87 ? 14.328 -24.141 -17.875 1 98.25 87 PHE A C 1
ATOM 661 O O . PHE A 1 87 ? 15.258 -24.859 -18.234 1 98.25 87 PHE A O 1
ATOM 668 N N . ARG A 1 88 ? 13.883 -23.141 -18.578 1 97.5 88 ARG A N 1
ATOM 669 C CA . ARG A 1 88 ? 14.531 -22.656 -19.797 1 97.5 88 ARG A CA 1
ATOM 670 C C . ARG A 1 88 ? 15.07 -21.25 -19.609 1 97.5 88 ARG A C 1
ATOM 672 O O . ARG A 1 88 ? 14.312 -20.312 -19.344 1 97.5 88 ARG A O 1
ATOM 679 N N . PRO A 1 89 ? 16.391 -21.062 -19.781 1 97.06 89 PRO A N 1
ATOM 680 C CA . PRO A 1 89 ? 16.938 -19.719 -19.656 1 97.06 89 PRO A CA 1
ATOM 681 C C . PRO A 1 89 ? 16.422 -18.766 -20.734 1 97.06 89 PRO A C 1
ATOM 683 O O . PRO A 1 89 ? 16.297 -19.141 -21.891 1 97.06 89 PRO A O 1
ATOM 686 N N . GLY A 1 90 ? 16.109 -17.531 -20.266 1 96.12 90 GLY A N 1
ATOM 687 C CA . GLY A 1 90 ? 15.578 -16.531 -21.172 1 96.12 90 GLY A CA 1
ATOM 688 C C . GLY A 1 90 ? 14.062 -16.469 -21.172 1 96.12 90 GLY A C 1
ATOM 689 O O . GLY A 1 90 ? 13.414 -17.188 -20.391 1 96.12 90 GLY A O 1
ATOM 690 N N . LEU A 1 91 ? 13.492 -15.602 -21.953 1 96.75 91 LEU A N 1
ATOM 691 C CA . LEU A 1 91 ? 12.047 -15.469 -22.078 1 96.75 91 LEU A CA 1
ATOM 692 C C . LEU A 1 91 ? 11.523 -16.234 -23.281 1 96.75 91 LEU A C 1
ATOM 694 O O . LEU A 1 91 ? 12.281 -16.531 -24.203 1 96.75 91 LEU A O 1
ATOM 698 N N . PRO A 1 92 ? 10.242 -16.609 -23.25 1 96 92 PRO A N 1
ATOM 699 C CA . PRO A 1 92 ? 9.711 -17.359 -24.391 1 96 92 PRO A CA 1
ATOM 700 C C . PRO A 1 92 ? 9.797 -16.578 -25.703 1 96 92 PRO A C 1
ATOM 702 O O . PRO A 1 92 ? 9.602 -15.359 -25.719 1 96 92 PRO A O 1
ATOM 705 N N . PRO A 1 93 ? 10.047 -17.25 -26.781 1 90.12 93 PRO A N 1
ATOM 706 C CA . PRO A 1 93 ? 10.133 -16.594 -28.094 1 90.12 93 PRO A CA 1
ATOM 707 C C . PRO A 1 93 ? 8.828 -15.922 -28.5 1 90.12 93 PRO A C 1
ATOM 709 O O . PRO A 1 93 ? 8.828 -14.984 -29.312 1 90.12 93 PRO A O 1
ATOM 712 N N . ALA A 1 94 ? 7.777 -16.375 -28 1 85.81 94 ALA A N 1
ATOM 713 C CA . ALA A 1 94 ? 6.465 -15.836 -28.344 1 85.81 94 ALA A CA 1
ATOM 714 C C . ALA A 1 94 ? 6.293 -14.422 -27.797 1 85.81 94 ALA A C 1
ATOM 716 O O . ALA A 1 94 ? 5.418 -13.68 -28.25 1 85.81 94 ALA A O 1
ATOM 717 N N . LEU A 1 95 ? 7.074 -14.078 -26.781 1 87 95 LEU A N 1
ATOM 718 C CA . LEU A 1 95 ? 7 -12.727 -26.219 1 87 95 LEU A CA 1
ATOM 719 C C . LEU A 1 95 ? 7.805 -11.742 -27.062 1 87 95 LEU A C 1
ATOM 721 O O . LEU A 1 95 ? 8.969 -12 -27.375 1 87 95 LEU A O 1
ATOM 725 N N . PRO A 1 96 ? 7.125 -10.75 -27.469 1 76.81 96 PRO A N 1
ATOM 726 C CA . PRO A 1 96 ? 7.891 -9.758 -28.219 1 76.81 96 PRO A CA 1
ATOM 727 C C . PRO A 1 96 ? 9.008 -9.117 -27.406 1 76.81 96 PRO A C 1
ATOM 729 O O . PRO A 1 96 ? 8.891 -8.992 -26.188 1 76.81 96 PRO A O 1
ATOM 732 N N . PRO A 1 97 ? 10.102 -8.875 -28.094 1 72.12 97 PRO A N 1
ATOM 733 C CA . PRO A 1 97 ? 11.18 -8.195 -27.375 1 72.12 97 PRO A CA 1
ATOM 734 C C . PRO A 1 97 ? 10.758 -6.832 -26.828 1 72.12 97 PRO A C 1
ATOM 736 O O . PRO A 1 97 ? 9.859 -6.195 -27.391 1 72.12 97 PRO A O 1
ATOM 739 N N . PRO A 1 98 ? 11.414 -6.594 -25.734 1 68.81 98 PRO A N 1
ATOM 740 C CA . PRO A 1 98 ? 11.086 -5.289 -25.141 1 68.81 98 PRO A CA 1
ATOM 741 C C . PRO A 1 98 ? 11.383 -4.129 -26.094 1 68.81 98 PRO A C 1
ATOM 743 O O . PRO A 1 98 ? 12.516 -3.98 -26.547 1 68.81 98 PRO A O 1
ATOM 746 N N . SER A 1 99 ? 10.445 -3.613 -26.703 1 69.25 99 SER A N 1
ATOM 747 C CA . SER A 1 99 ? 10.578 -2.42 -27.531 1 69.25 99 SER A CA 1
ATOM 748 C C . SER A 1 99 ? 9.672 -1.299 -27.047 1 69.25 99 SER A C 1
ATOM 750 O O . SER A 1 99 ? 8.594 -1.558 -26.5 1 69.25 99 SER A O 1
ATOM 752 N N . PRO A 1 100 ? 10.391 -0.103 -27 1 65.62 100 PRO A N 1
ATOM 753 C CA . PRO A 1 100 ? 9.523 1.007 -26.594 1 65.62 100 PRO A CA 1
ATOM 754 C C . PRO A 1 100 ? 8.188 1.017 -27.344 1 65.62 100 PRO A C 1
ATOM 756 O O . PRO A 1 100 ? 8.148 0.787 -28.547 1 65.62 100 PRO A O 1
ATOM 759 N N . PRO A 1 101 ? 7.219 0.788 -26.609 1 61.38 101 PRO A N 1
ATOM 760 C CA . PRO A 1 101 ? 5.93 0.82 -27.297 1 61.38 101 PRO A CA 1
ATOM 761 C C . PRO A 1 101 ? 5.793 2.016 -28.234 1 61.38 101 PRO A C 1
ATOM 763 O O . PRO A 1 101 ? 6.293 3.104 -27.938 1 61.38 101 PRO A O 1
ATOM 766 N N . ARG A 1 102 ? 5.969 1.858 -29.578 1 53.22 102 ARG A N 1
ATOM 767 C CA . ARG A 1 102 ? 5.988 2.861 -30.641 1 53.22 102 ARG A CA 1
ATOM 768 C C . ARG A 1 102 ? 4.773 3.779 -30.547 1 53.22 102 ARG A C 1
ATOM 770 O O . ARG A 1 102 ? 4.68 4.77 -31.281 1 53.22 102 ARG A O 1
ATOM 777 N N . GLY A 1 103 ? 3.818 3.459 -29.781 1 51.72 103 GLY A N 1
ATOM 778 C CA . GLY A 1 103 ? 2.688 4.332 -30.047 1 51.72 103 GLY A CA 1
ATOM 779 C C . GLY A 1 103 ? 2.809 5.688 -29.375 1 51.72 103 GLY A C 1
ATOM 780 O O . GLY A 1 103 ? 3.58 5.844 -28.422 1 51.72 103 GLY A O 1
ATOM 781 N N . PRO A 1 104 ? 2.543 6.844 -30.078 1 51.34 104 PRO A N 1
ATOM 782 C CA . PRO A 1 104 ? 2.619 8.242 -29.672 1 51.34 104 PRO A CA 1
ATOM 783 C C . PRO A 1 104 ? 2.295 8.438 -28.188 1 51.34 104 PRO A C 1
ATOM 785 O O . PRO A 1 104 ? 2.723 9.43 -27.578 1 51.34 104 PRO A O 1
ATOM 788 N N . ASP A 1 105 ? 1.731 7.332 -27.516 1 63.53 105 ASP A N 1
ATOM 789 C CA . ASP A 1 105 ? 0.973 7.789 -26.359 1 63.53 105 ASP A CA 1
ATOM 790 C C . ASP A 1 105 ? 1.688 7.426 -25.062 1 63.53 105 ASP A C 1
ATOM 792 O O . ASP A 1 105 ? 1.365 7.961 -24 1 63.53 105 ASP A O 1
ATOM 796 N N . LEU A 1 106 ? 2.854 6.504 -25.219 1 77 106 LEU A N 1
ATOM 797 C CA . LEU A 1 106 ? 3.438 6.23 -23.906 1 77 106 LEU A CA 1
ATOM 798 C C . LEU A 1 106 ? 4.621 7.152 -23.641 1 77 106 LEU A C 1
AT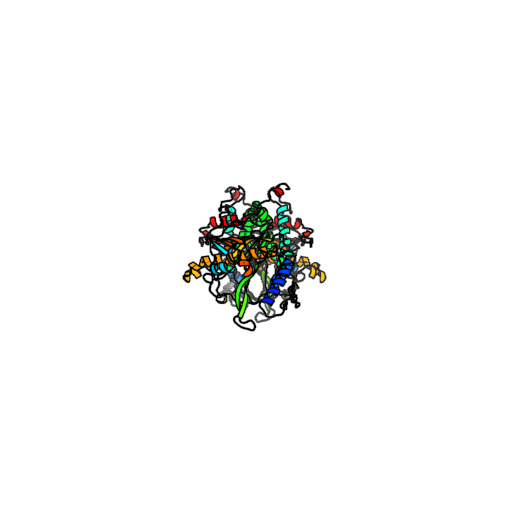OM 800 O O . LEU A 1 106 ? 5.59 7.168 -24.406 1 77 106 LEU A O 1
ATOM 804 N N . ASP A 1 107 ? 4.582 7.945 -22.703 1 81.56 107 ASP A N 1
ATOM 805 C CA . ASP A 1 107 ? 5.633 8.867 -22.281 1 81.56 107 ASP A CA 1
ATOM 806 C C . ASP A 1 107 ? 6.668 8.164 -21.422 1 81.56 107 ASP A C 1
ATOM 808 O O . ASP A 1 107 ? 6.652 8.305 -20.188 1 81.56 107 ASP A O 1
ATOM 812 N N . LEU A 1 108 ? 7.621 7.492 -22.094 1 87 108 LEU A N 1
ATOM 813 C CA . LEU A 1 108 ? 8.625 6.707 -21.375 1 87 108 LEU A CA 1
ATOM 814 C C . LEU A 1 108 ? 9.484 7.598 -20.484 1 87 108 LEU A C 1
ATOM 816 O O . LEU A 1 108 ? 9.797 7.227 -19.359 1 87 108 LEU A O 1
ATOM 820 N N . PRO A 1 109 ? 9.852 8.781 -20.953 1 87.81 109 PRO A N 1
ATOM 821 C CA . PRO A 1 109 ? 10.617 9.664 -20.078 1 87.81 109 PRO A CA 1
ATOM 822 C C . PRO A 1 109 ? 9.883 9.992 -18.781 1 87.81 109 PRO A C 1
ATOM 824 O O . PRO A 1 109 ? 10.5 10.062 -17.719 1 87.81 109 PRO A O 1
ATOM 827 N N . ALA A 1 110 ? 8.617 10.156 -18.938 1 85.31 110 ALA A N 1
ATOM 828 C CA . ALA A 1 110 ? 7.828 10.469 -17.734 1 85.31 110 ALA A CA 1
ATOM 829 C C . ALA A 1 110 ? 7.805 9.289 -16.766 1 85.31 110 ALA A C 1
ATOM 831 O O . ALA A 1 110 ? 7.859 9.477 -15.555 1 85.31 110 ALA A O 1
ATOM 832 N N . LEU A 1 111 ? 7.688 8.125 -17.297 1 88.56 111 LEU A N 1
ATOM 833 C CA . LEU A 1 111 ? 7.664 6.93 -16.469 1 88.56 111 LEU A CA 1
ATOM 834 C C . LEU A 1 111 ? 9.023 6.707 -15.797 1 88.56 111 LEU A C 1
ATOM 836 O O . LEU A 1 111 ? 9.086 6.316 -14.633 1 88.56 111 LEU A O 1
ATOM 840 N N . ARG A 1 112 ? 10.055 6.977 -16.562 1 91.94 112 ARG A N 1
ATOM 841 C CA . ARG A 1 112 ? 11.406 6.898 -16.016 1 91.94 112 ARG A CA 1
ATOM 842 C C . ARG A 1 112 ? 11.594 7.891 -14.875 1 91.94 112 ARG A C 1
ATOM 844 O O . ARG A 1 112 ? 12.156 7.551 -13.828 1 91.94 112 ARG A O 1
ATOM 851 N N . ALA A 1 113 ? 11.125 9.047 -15.109 1 89.69 113 ALA A N 1
ATOM 852 C CA . ALA A 1 113 ? 11.227 10.086 -14.102 1 89.69 113 ALA A CA 1
ATOM 853 C C . ALA A 1 113 ? 10.461 9.703 -12.836 1 89.69 113 ALA A C 1
ATOM 855 O O . ALA A 1 113 ? 10.938 9.93 -11.719 1 89.69 113 ALA A O 1
ATOM 856 N N . ALA A 1 114 ? 9.328 9.172 -13.039 1 87.81 114 ALA A N 1
ATOM 857 C CA . ALA A 1 114 ? 8.516 8.742 -11.906 1 87.81 114 ALA A CA 1
ATOM 858 C C . ALA A 1 114 ? 9.219 7.648 -11.109 1 87.81 114 ALA A C 1
ATOM 860 O O . ALA A 1 114 ? 9.188 7.656 -9.875 1 87.81 114 ALA A O 1
ATOM 861 N N . ALA A 1 115 ? 9.781 6.699 -11.82 1 92.25 115 ALA A N 1
ATOM 862 C CA . ALA A 1 115 ? 10.5 5.617 -11.164 1 92.25 115 ALA A CA 1
ATOM 863 C C . ALA A 1 115 ? 11.688 6.152 -10.359 1 92.25 115 ALA A C 1
ATOM 865 O O . ALA A 1 115 ? 11.898 5.758 -9.211 1 92.25 115 ALA A O 1
ATOM 866 N N . ARG A 1 116 ? 12.453 7.086 -10.953 1 92.88 116 ARG A N 1
ATOM 867 C CA . ARG A 1 116 ? 13.609 7.684 -10.289 1 92.88 116 ARG A CA 1
ATOM 868 C C . ARG A 1 116 ? 13.18 8.484 -9.07 1 92.88 116 ARG A C 1
ATOM 870 O O . ARG A 1 116 ? 13.812 8.406 -8.016 1 92.88 116 ARG A O 1
ATOM 877 N N . HIS A 1 117 ? 12.156 9.188 -9.289 1 88.88 117 HIS A N 1
ATOM 878 C CA . HIS A 1 117 ? 11.633 9.992 -8.195 1 88.88 117 HIS A CA 1
ATOM 879 C C . HIS A 1 117 ? 11.234 9.117 -7.012 1 88.88 117 HIS A C 1
ATOM 881 O O . HIS A 1 117 ? 11.539 9.445 -5.863 1 88.88 117 HIS A O 1
ATOM 887 N N . GLY A 1 118 ? 10.531 8.062 -7.281 1 89.81 118 GLY A N 1
ATOM 888 C CA . GLY A 1 118 ? 10.141 7.148 -6.219 1 89.81 118 GLY A CA 1
ATOM 889 C C . GLY A 1 118 ? 11.328 6.559 -5.48 1 89.81 118 GLY A C 1
ATOM 890 O O . GLY A 1 118 ? 11.289 6.398 -4.258 1 89.81 118 GLY A O 1
ATOM 891 N N . LEU A 1 119 ? 12.367 6.238 -6.223 1 91.62 119 LEU A N 1
ATOM 892 C CA . LEU A 1 119 ? 13.578 5.699 -5.617 1 91.62 119 LEU A CA 1
ATOM 893 C C . LEU A 1 119 ? 14.211 6.711 -4.66 1 91.62 119 LEU A C 1
ATOM 895 O O . LEU A 1 119 ? 14.594 6.355 -3.545 1 91.62 119 LEU A O 1
ATOM 899 N N . LEU A 1 120 ? 14.281 7.938 -5.059 1 90 120 LEU A N 1
ATOM 900 C CA . LEU A 1 120 ? 14.883 8.984 -4.238 1 90 120 LEU A CA 1
ATOM 901 C C . LEU A 1 120 ? 14.047 9.234 -2.986 1 90 120 LEU A C 1
ATOM 903 O O . LEU A 1 120 ? 14.594 9.375 -1.889 1 90 120 LEU A O 1
ATOM 907 N N . GLN A 1 121 ? 12.734 9.25 -3.154 1 88.06 121 GLN A N 1
ATOM 908 C CA . GLN A 1 121 ? 11.844 9.469 -2.016 1 88.06 121 GLN A CA 1
ATOM 909 C C . GLN A 1 121 ? 12.023 8.375 -0.964 1 88.06 121 GLN A C 1
ATOM 911 O O . GLN A 1 121 ? 12.227 8.664 0.215 1 88.06 121 GLN A O 1
ATOM 916 N N . GLU A 1 122 ? 12.031 7.129 -1.396 1 87.56 122 GLU A N 1
ATOM 917 C CA . GLU A 1 122 ? 12.047 6.012 -0.458 1 87.56 122 GLU A CA 1
ATOM 918 C C . GLU A 1 122 ? 13.445 5.801 0.125 1 87.56 122 GLU A C 1
ATOM 920 O O . GLU A 1 122 ? 13.586 5.438 1.295 1 87.56 122 GLU A O 1
ATOM 925 N N . HIS A 1 123 ? 14.477 6.113 -0.608 1 85.81 123 HIS A N 1
ATOM 926 C CA . HIS A 1 123 ? 15.82 5.758 -0.171 1 85.81 123 HIS A CA 1
ATOM 927 C C . HIS A 1 123 ? 16.516 6.941 0.487 1 85.81 123 HIS A C 1
ATOM 929 O O . HIS A 1 123 ? 17.438 6.758 1.289 1 85.81 123 HIS A O 1
ATOM 935 N N . VAL A 1 124 ? 16.078 8.141 0.177 1 85.5 124 VAL A N 1
ATOM 936 C CA . VAL A 1 124 ? 16.828 9.305 0.633 1 85.5 124 VAL A CA 1
ATOM 937 C C . VAL A 1 124 ? 15.984 10.141 1.58 1 85.5 124 VAL A C 1
ATOM 939 O O . VAL A 1 124 ? 16.438 10.516 2.666 1 85.5 124 VAL A O 1
ATOM 942 N N . HIS A 1 125 ? 14.797 10.344 1.23 1 84.25 125 HIS A N 1
ATOM 943 C CA . HIS A 1 125 ? 14.047 11.391 1.907 1 84.25 125 HIS A CA 1
ATOM 944 C C . HIS A 1 125 ? 13.18 10.82 3.02 1 84.25 125 HIS A C 1
ATOM 946 O O . HIS A 1 125 ? 13.039 11.43 4.082 1 84.25 125 HIS A O 1
ATOM 952 N N . LEU A 1 126 ? 12.547 9.727 2.764 1 81.88 126 LEU A N 1
ATOM 953 C CA . LEU A 1 126 ? 11.617 9.18 3.744 1 81.88 126 LEU A CA 1
ATOM 954 C C . LEU A 1 126 ? 12.352 8.383 4.816 1 81.88 126 LEU A C 1
ATOM 956 O O . LEU A 1 126 ? 13.336 7.699 4.52 1 81.88 126 LEU A O 1
ATOM 960 N N . ARG A 1 127 ? 12.367 8.977 6.137 1 65.44 127 ARG A N 1
ATOM 961 C CA . ARG A 1 127 ? 12.992 8.32 7.277 1 65.44 127 ARG A CA 1
ATOM 962 C C . ARG A 1 127 ? 12.141 7.164 7.777 1 65.44 127 ARG A C 1
ATOM 964 O O . ARG A 1 127 ? 11.086 7.375 8.383 1 65.44 127 ARG A O 1
ATOM 971 N N . ARG A 1 128 ? 12.117 6.105 7.16 1 58.12 128 ARG A N 1
ATOM 972 C CA . ARG A 1 128 ? 11.281 5.07 7.762 1 58.12 128 ARG A CA 1
ATOM 973 C C . ARG A 1 128 ? 11.992 4.41 8.938 1 58.12 128 ARG A C 1
ATOM 975 O O . ARG A 1 128 ? 13.211 4.23 8.914 1 58.12 128 ARG A O 1
ATOM 982 N N . ALA A 1 129 ? 11.414 4.926 10.203 1 53.56 129 ALA A N 1
ATOM 983 C CA . ALA A 1 129 ? 11.961 4.406 11.453 1 53.56 129 ALA A CA 1
ATOM 984 C C . ALA A 1 129 ? 12.367 2.941 11.312 1 53.56 129 ALA A C 1
ATOM 986 O O . ALA A 1 129 ? 11.727 2.182 10.578 1 53.56 129 ALA A O 1
ATOM 987 N N . ARG A 1 130 ? 13.523 2.678 11.75 1 47.88 130 ARG A N 1
ATOM 988 C CA . ARG A 1 130 ? 14.094 1.345 11.914 1 47.88 130 ARG A CA 1
ATOM 989 C C . ARG A 1 130 ? 13.148 0.435 12.688 1 47.88 130 ARG A C 1
ATOM 991 O O . ARG A 1 130 ? 12.742 0.756 13.805 1 47.88 130 ARG A O 1
ATOM 998 N N . ARG A 1 131 ? 12.07 -0.08 12.266 1 44.31 131 ARG A N 1
ATOM 999 C CA . ARG A 1 131 ? 11.555 -1.062 13.219 1 44.31 131 ARG A CA 1
ATOM 1000 C C . ARG A 1 131 ? 12.688 -1.657 14.055 1 44.31 131 ARG A C 1
ATOM 1002 O O . ARG A 1 131 ? 13.844 -1.681 13.617 1 44.31 131 ARG A O 1
ATOM 1009 N N . ALA A 1 132 ? 12.469 -2.045 15.422 1 37.88 132 ALA A N 1
ATOM 1010 C CA . ALA A 1 132 ? 13.398 -2.781 16.281 1 37.88 132 ALA A CA 1
ATOM 1011 C C . ALA A 1 132 ? 14.266 -3.727 15.453 1 37.88 132 ALA A C 1
ATOM 1013 O O . ALA A 1 132 ? 13.805 -4.293 14.461 1 37.88 132 ALA A O 1
ATOM 1014 N N . PRO A 1 133 ? 15.531 -3.889 15.93 1 35.78 133 PRO A N 1
ATOM 1015 C CA . PRO A 1 133 ? 16.625 -4.664 15.336 1 35.78 133 PRO A CA 1
ATOM 1016 C C . PRO A 1 133 ? 16.203 -6.078 14.953 1 35.78 133 PRO A C 1
ATOM 1018 O O . PRO A 1 133 ? 17 -6.84 14.406 1 35.78 133 PRO A O 1
ATOM 1021 N N . PRO A 1 134 ? 15.516 -7.16 14.82 1 38.84 134 PRO A N 1
ATOM 1022 C CA . PRO A 1 134 ? 16.656 -8.016 14.469 1 38.84 134 PRO A CA 1
ATOM 1023 C C . PRO A 1 134 ? 17.531 -7.398 13.391 1 38.84 134 PRO A C 1
ATOM 1025 O O . PRO A 1 134 ? 17.078 -6.559 12.617 1 38.84 134 PRO A O 1
ATOM 1028 N N . PRO A 1 135 ? 18.953 -7.453 13.375 1 38.53 135 PRO A N 1
ATOM 1029 C CA . PRO A 1 135 ? 19.938 -6.797 12.523 1 38.53 135 PRO A CA 1
ATOM 1030 C C . PRO A 1 135 ? 19.391 -6.449 11.141 1 38.53 135 PRO A C 1
ATOM 1032 O O . PRO A 1 135 ? 20.156 -6.051 10.25 1 38.53 135 PRO A O 1
ATOM 1035 N N . GLY A 1 136 ? 18.438 -7.078 10.633 1 37.62 136 GLY A N 1
ATOM 1036 C CA . GLY A 1 136 ? 18.484 -6.957 9.188 1 37.62 136 GLY A CA 1
ATOM 1037 C C . GLY A 1 136 ? 18.109 -5.574 8.688 1 37.62 136 GLY A C 1
ATOM 1038 O O . GLY A 1 136 ? 17.578 -4.762 9.445 1 37.62 136 GLY A O 1
ATOM 1039 N N . PRO A 1 137 ? 18.609 -4.988 7.375 1 42.16 137 PRO A N 1
ATOM 1040 C CA . PRO A 1 137 ? 18.938 -3.721 6.723 1 42.16 137 PRO A CA 1
ATOM 1041 C C . PRO A 1 137 ? 17.734 -2.805 6.559 1 42.16 137 PRO A C 1
ATOM 1043 O O . PRO A 1 137 ? 16.609 -3.283 6.363 1 42.16 137 PRO A O 1
ATOM 1046 N N . ARG A 1 138 ? 17.797 -1.518 7.07 1 47.38 138 ARG A N 1
ATOM 1047 C CA . ARG A 1 138 ? 17.172 -0.246 6.742 1 47.38 138 ARG A CA 1
ATOM 1048 C C . ARG A 1 138 ? 16.578 -0.278 5.336 1 47.38 138 ARG A C 1
ATOM 1050 O O . ARG A 1 138 ? 15.484 0.244 5.102 1 47.38 138 ARG A O 1
ATOM 1057 N N . GLU A 1 139 ? 17.391 -0.854 4.48 1 53.06 139 GLU A N 1
ATOM 1058 C CA . GLU A 1 139 ? 17.141 -0.803 3.043 1 53.06 139 GLU A CA 1
ATOM 1059 C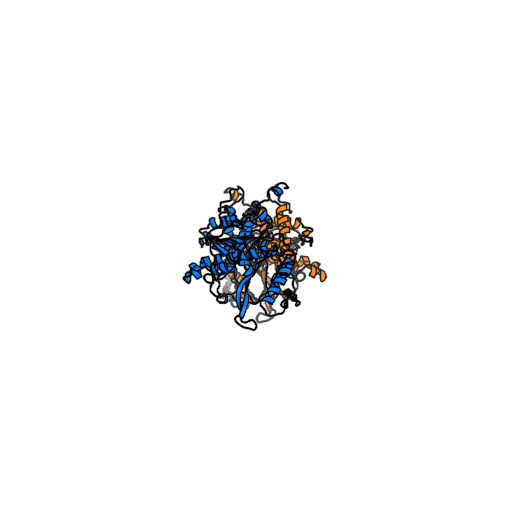 C . GLU A 1 139 ? 15.875 -1.569 2.676 1 53.06 139 GLU A C 1
ATOM 1061 O O . GLU A 1 139 ? 15.195 -1.225 1.706 1 53.06 139 GLU A O 1
ATOM 1066 N N . ARG A 1 140 ? 15.328 -2.451 3.645 1 57.56 140 ARG A N 1
ATOM 1067 C CA . ARG A 1 140 ? 14.211 -3.326 3.309 1 57.56 140 ARG A CA 1
ATOM 1068 C C . ARG A 1 140 ? 12.883 -2.578 3.387 1 57.56 140 ARG A C 1
ATOM 1070 O O . ARG A 1 140 ? 11.992 -2.801 2.566 1 57.56 140 ARG A O 1
ATOM 1077 N N . ALA A 1 141 ? 12.977 -1.69 4.348 1 63.91 141 ALA A N 1
ATOM 1078 C CA . ALA A 1 141 ? 11.719 -1.011 4.641 1 63.91 141 ALA A CA 1
ATOM 1079 C C . ALA A 1 141 ? 11.305 -0.094 3.492 1 63.91 141 ALA A C 1
ATOM 1081 O O . ALA A 1 141 ? 10.125 0.207 3.32 1 63.91 141 ALA A O 1
ATOM 1082 N N . ALA A 1 142 ? 12.32 0.112 2.633 1 76 142 ALA A N 1
ATOM 1083 C CA . ALA A 1 142 ? 12.047 1.08 1.574 1 76 142 ALA A CA 1
ATOM 1084 C C . ALA A 1 142 ? 11.664 0.376 0.275 1 76 142 ALA A C 1
ATOM 1086 O O . ALA A 1 142 ? 11.047 0.978 -0.605 1 76 142 ALA A O 1
ATOM 1087 N N . ARG A 1 143 ? 11.922 -0.896 0.236 1 85.69 143 ARG A N 1
ATOM 1088 C CA . ARG A 1 143 ? 11.812 -1.566 -1.057 1 85.69 143 ARG A CA 1
ATOM 1089 C C . ARG A 1 143 ? 10.359 -1.889 -1.389 1 85.69 143 ARG A C 1
ATOM 1091 O O . ARG A 1 143 ? 9.914 -1.663 -2.514 1 85.69 143 ARG A O 1
ATOM 1098 N N . ALA A 1 144 ? 9.695 -2.352 -0.425 1 87.31 144 ALA A N 1
ATOM 1099 C CA . ALA A 1 144 ? 8.32 -2.781 -0.656 1 87.31 144 ALA A CA 1
ATOM 1100 C C . ALA A 1 144 ? 7.434 -1.601 -1.038 1 87.31 144 ALA A C 1
ATOM 1102 O O . ALA A 1 144 ? 6.727 -1.648 -2.047 1 87.31 144 ALA A O 1
ATOM 1103 N N . PRO A 1 145 ? 7.551 -0.467 -0.305 1 86.25 145 PRO A N 1
ATOM 1104 C CA . PRO A 1 145 ? 6.734 0.682 -0.701 1 86.25 145 PRO A CA 1
ATOM 1105 C C . PRO A 1 145 ? 7.113 1.232 -2.074 1 86.25 145 PRO A C 1
ATOM 1107 O O . PRO A 1 145 ? 6.242 1.678 -2.826 1 86.25 145 PRO A O 1
ATOM 1110 N N . TRP A 1 146 ? 8.398 1.194 -2.4 1 91.44 146 TRP A N 1
ATOM 1111 C CA . TRP A 1 146 ? 8.805 1.696 -3.711 1 91.44 146 TRP A CA 1
ATOM 1112 C C . TRP A 1 146 ? 8.203 0.845 -4.824 1 91.44 146 TRP A C 1
ATOM 1114 O O . TRP A 1 146 ? 7.746 1.374 -5.84 1 91.44 146 TRP A O 1
ATOM 1124 N N . LEU A 1 147 ? 8.266 -0.473 -4.625 1 92.5 147 LEU A N 1
ATOM 1125 C CA . LEU A 1 147 ? 7.707 -1.362 -5.641 1 92.5 147 LEU A CA 1
ATOM 1126 C C . LEU A 1 147 ? 6.219 -1.095 -5.836 1 92.5 147 LEU A C 1
ATOM 1128 O O . LEU A 1 147 ? 5.727 -1.097 -6.965 1 92.5 147 LEU A O 1
ATOM 1132 N N . ALA A 1 148 ? 5.547 -0.893 -4.812 1 88.69 148 ALA A N 1
ATOM 1133 C CA . ALA A 1 148 ? 4.129 -0.554 -4.895 1 88.69 148 ALA A CA 1
ATOM 1134 C C . ALA A 1 148 ? 3.92 0.761 -5.641 1 88.69 148 ALA A C 1
ATOM 1136 O O . ALA A 1 148 ? 3.01 0.876 -6.465 1 88.69 148 ALA A O 1
ATOM 1137 N N . GLN A 1 149 ? 4.738 1.753 -5.359 1 86.5 149 GLN A N 1
ATOM 1138 C CA . GLN A 1 149 ? 4.652 3.049 -6.023 1 86.5 149 GLN A CA 1
ATOM 1139 C C . GLN A 1 149 ? 4.93 2.922 -7.52 1 86.5 149 GLN A C 1
ATOM 1141 O O . GLN A 1 149 ? 4.285 3.582 -8.336 1 86.5 149 GLN A O 1
ATOM 1146 N N . LEU A 1 150 ? 5.93 2.145 -7.762 1 90.69 150 LEU A N 1
ATOM 1147 C CA . LEU A 1 150 ? 6.273 1.931 -9.164 1 90.69 150 LEU A CA 1
ATOM 1148 C C . LEU A 1 150 ? 5.09 1.349 -9.93 1 90.69 150 LEU A C 1
ATOM 1150 O O . LEU A 1 150 ? 4.75 1.828 -11.016 1 90.69 150 LEU A O 1
ATOM 1154 N N . LEU A 1 151 ? 4.449 0.358 -9.406 1 89.88 151 LEU A N 1
ATOM 1155 C CA . LEU A 1 151 ? 3.312 -0.278 -10.062 1 89.88 151 LEU A CA 1
ATOM 1156 C C . LEU A 1 151 ? 2.145 0.696 -10.195 1 89.88 151 LEU A C 1
ATOM 1158 O O . LEU A 1 151 ? 1.463 0.719 -11.227 1 89.88 151 LEU A O 1
ATOM 1162 N N . ALA A 1 152 ? 1.962 1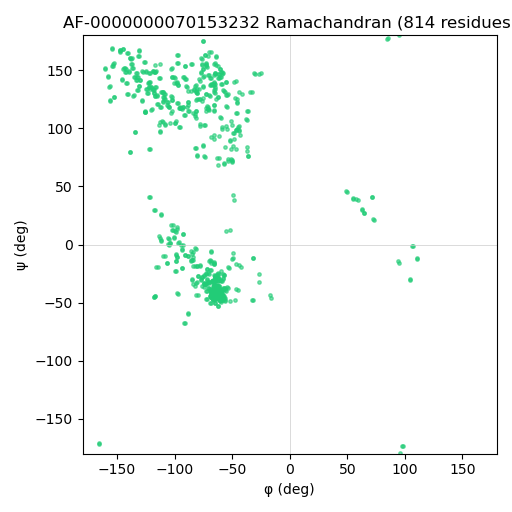.436 -9.195 1 82.69 152 ALA A N 1
ATOM 1163 C CA . ALA A 1 152 ? 0.892 2.43 -9.227 1 82.69 152 ALA A CA 1
ATOM 1164 C C . ALA A 1 152 ? 1.143 3.473 -10.312 1 82.69 152 ALA A C 1
ATOM 1166 O O . ALA A 1 152 ? 0.2 3.967 -10.938 1 82.69 152 ALA A O 1
ATOM 1167 N N . ALA A 1 153 ? 2.346 3.781 -10.492 1 83.44 153 ALA A N 1
ATOM 1168 C CA . ALA A 1 153 ? 2.713 4.781 -11.492 1 83.44 153 ALA A CA 1
ATOM 1169 C C . ALA A 1 153 ? 2.598 4.219 -12.906 1 83.44 153 ALA A C 1
ATOM 1171 O O . ALA A 1 153 ? 2.254 4.941 -13.844 1 83.44 153 ALA A O 1
ATOM 1172 N N . LEU A 1 154 ? 2.881 2.955 -13.008 1 87.56 154 LEU A N 1
ATOM 1173 C CA . LEU A 1 154 ? 2.947 2.348 -14.336 1 87.56 154 LEU A CA 1
ATOM 1174 C C . LEU A 1 154 ? 1.562 1.913 -14.797 1 87.56 154 LEU A C 1
ATOM 1176 O O . LEU A 1 154 ? 1.271 1.936 -16 1 87.56 154 LEU A O 1
ATOM 1180 N N . ALA A 1 155 ? 0.717 1.565 -13.961 1 82.62 155 ALA A N 1
ATOM 1181 C CA . ALA A 1 155 ? -0.533 0.887 -14.289 1 82.62 155 ALA A CA 1
ATOM 1182 C C . ALA A 1 155 ? -1.463 1.802 -15.086 1 82.62 155 ALA A C 1
ATOM 1184 O O . ALA A 1 155 ? -1.946 1.43 -16.156 1 82.62 155 ALA A O 1
ATOM 1185 N N . PRO A 1 156 ? -1.655 3.039 -14.695 1 77 156 PRO A N 1
ATOM 1186 C CA . PRO A 1 156 ? -2.666 3.85 -15.383 1 77 156 PRO A CA 1
ATOM 1187 C C . PRO A 1 156 ? -2.279 4.188 -16.812 1 77 156 PRO A C 1
ATOM 1189 O O . PRO A 1 156 ? -3.076 3.986 -17.734 1 77 156 PRO A O 1
ATOM 1192 N N . PRO A 1 157 ? -1.095 4.691 -17.016 1 80.56 157 PRO A N 1
ATOM 1193 C CA . PRO A 1 157 ? -0.767 4.98 -18.406 1 80.56 157 PRO A CA 1
ATOM 1194 C C . PRO A 1 157 ? -0.8 3.738 -19.297 1 80.56 157 PRO A C 1
ATOM 1196 O O . PRO A 1 157 ? -1.112 3.83 -20.484 1 80.56 157 PRO A O 1
ATOM 1199 N N . LEU A 1 158 ? -0.495 2.635 -18.719 1 87.25 158 LEU A N 1
ATOM 1200 C CA . LEU A 1 158 ? -0.469 1.404 -19.5 1 87.25 158 LEU A CA 1
ATOM 1201 C C . LEU A 1 158 ? -1.879 0.859 -19.703 1 87.25 158 LEU A C 1
ATOM 1203 O O . LEU A 1 158 ? -2.127 0.104 -20.641 1 87.25 158 LEU A O 1
ATOM 1207 N N . ALA A 1 159 ? -2.717 1.176 -18.781 1 82.56 159 ALA A N 1
ATOM 1208 C CA . ALA A 1 159 ? -4.109 0.749 -18.906 1 82.56 159 ALA A CA 1
ATOM 1209 C C . ALA A 1 159 ? -4.762 1.362 -20.141 1 82.56 159 ALA A C 1
ATOM 1211 O O . ALA A 1 159 ? -5.664 0.766 -20.734 1 82.56 159 ALA A O 1
ATOM 1212 N N . ALA A 1 160 ? -4.336 2.525 -20.484 1 77.25 160 ALA A N 1
ATOM 1213 C CA . ALA A 1 160 ? -4.848 3.17 -21.688 1 77.25 160 ALA A CA 1
ATOM 1214 C C . ALA A 1 160 ? -4.453 2.387 -22.938 1 77.25 160 ALA A C 1
ATOM 1216 O O . ALA A 1 160 ? -5.18 2.389 -23.938 1 77.25 160 ALA A O 1
ATOM 1217 N N . LEU A 1 161 ? -3.363 1.674 -22.859 1 82.38 161 LEU A N 1
ATOM 1218 C CA . LEU A 1 161 ? -2.84 0.918 -24 1 82.38 161 LEU A CA 1
ATOM 1219 C C . LEU A 1 161 ? -3.342 -0.522 -23.969 1 82.38 161 LEU A C 1
ATOM 1221 O O . LEU A 1 161 ? -3.295 -1.222 -24.984 1 82.38 161 LEU A O 1
ATOM 1225 N N . ASN A 1 162 ? -3.773 -0.982 -22.828 1 85.06 162 ASN A N 1
ATOM 1226 C CA . ASN A 1 162 ? -4.258 -2.342 -22.609 1 85.06 162 ASN A CA 1
ATOM 1227 C C . ASN A 1 162 ? -5.555 -2.352 -21.812 1 85.06 162 ASN A C 1
ATOM 1229 O O . ASN A 1 162 ? -5.527 -2.326 -20.578 1 85.06 162 ASN A O 1
ATOM 1233 N N . PRO A 1 163 ? -6.633 -2.43 -22.516 1 84.81 163 PRO A N 1
ATOM 1234 C CA . PRO A 1 163 ? -7.922 -2.393 -21.828 1 84.81 163 PRO A CA 1
ATOM 1235 C C . PRO A 1 163 ? -8.07 -3.504 -20.781 1 84.81 163 PRO A C 1
ATOM 1237 O O . PRO A 1 163 ? -8.781 -3.338 -19.797 1 84.81 163 PRO A O 1
ATOM 1240 N N . HIS A 1 164 ? -7.414 -4.629 -21.016 1 89.88 164 HIS A N 1
ATOM 1241 C CA . HIS A 1 164 ? -7.488 -5.723 -20.047 1 89.88 164 HIS A CA 1
ATOM 1242 C C . HIS A 1 164 ? -6.797 -5.352 -18.734 1 89.88 164 HIS A C 1
ATOM 1244 O O . HIS A 1 164 ? -7.184 -5.832 -17.672 1 89.88 164 HIS A O 1
ATOM 1250 N N . LEU A 1 165 ? -5.789 -4.539 -18.891 1 88.94 165 LEU A N 1
ATOM 1251 C CA . LEU A 1 165 ? -5.102 -4.074 -17.688 1 88.94 165 LEU A CA 1
ATOM 1252 C C . LEU A 1 165 ? -5.977 -3.105 -16.906 1 88.94 165 LEU A C 1
ATOM 1254 O O . LEU A 1 165 ? -5.934 -3.086 -15.664 1 88.94 165 LEU A O 1
ATOM 1258 N N . ALA A 1 166 ? -6.762 -2.379 -17.609 1 83.81 166 ALA A N 1
ATOM 1259 C CA . ALA A 1 166 ? -7.676 -1.436 -16.969 1 83.81 166 ALA A CA 1
ATOM 1260 C C . ALA A 1 166 ? -8.727 -2.166 -16.141 1 83.81 166 ALA A C 1
ATOM 1262 O O . ALA A 1 166 ? -9.172 -1.669 -15.102 1 83.81 166 ALA A O 1
ATOM 1263 N N . ALA A 1 167 ? -9.07 -3.33 -16.609 1 87.12 167 ALA A N 1
ATOM 1264 C CA . ALA A 1 167 ? -10.117 -4.113 -15.953 1 87.12 167 ALA A CA 1
ATOM 1265 C C . ALA A 1 167 ? -9.516 -5.141 -15 1 87.12 167 ALA A C 1
ATOM 1267 O O . ALA A 1 167 ? -10.242 -5.91 -14.367 1 87.12 167 ALA A O 1
ATOM 1268 N N . ALA A 1 168 ? -8.211 -5.105 -14.922 1 92.38 168 ALA A N 1
ATOM 1269 C CA . ALA A 1 168 ? -7.527 -6.102 -14.102 1 92.38 168 ALA A CA 1
ATOM 1270 C C . ALA A 1 168 ? -7.648 -5.758 -12.617 1 92.38 168 ALA A C 1
ATOM 1272 O O . ALA A 1 168 ? -8.008 -4.633 -12.258 1 92.38 168 ALA A O 1
ATOM 1273 N N . ALA A 1 169 ? -7.434 -6.77 -11.836 1 91.62 169 ALA A N 1
ATOM 1274 C CA . ALA A 1 169 ? -7.395 -6.574 -10.383 1 91.62 169 ALA A CA 1
ATOM 1275 C C . ALA A 1 169 ? -5.961 -6.566 -9.867 1 91.62 169 ALA A C 1
ATOM 1277 O O . ALA A 1 169 ? -5.176 -7.465 -10.188 1 91.62 169 ALA A O 1
ATOM 1278 N N . LEU A 1 170 ? -5.633 -5.527 -9.203 1 89.5 170 LEU A N 1
ATOM 1279 C CA . LEU A 1 170 ? -4.328 -5.43 -8.555 1 89.5 170 LEU A CA 1
ATOM 1280 C C . LEU A 1 170 ? -4.453 -5.629 -7.051 1 89.5 170 LEU A C 1
ATOM 1282 O O . LEU A 1 170 ? -5.129 -4.852 -6.371 1 89.5 170 LEU A O 1
ATOM 1286 N N . ASP A 1 171 ? -3.795 -6.68 -6.551 1 87.81 171 ASP A N 1
ATOM 1287 C CA . ASP A 1 171 ? -3.838 -7.008 -5.129 1 87.81 171 ASP A CA 1
ATOM 1288 C C . ASP A 1 171 ? -2.443 -6.941 -4.508 1 87.81 171 ASP A C 1
ATOM 1290 O O . ASP A 1 171 ? -1.446 -7.211 -5.18 1 87.81 171 ASP A O 1
ATOM 1294 N N . PHE A 1 172 ? -2.514 -6.57 -3.201 1 87.19 172 PHE A N 1
ATOM 1295 C CA . PHE A 1 172 ? -1.254 -6.555 -2.469 1 87.19 172 PHE A CA 1
ATOM 1296 C C . PHE A 1 172 ? -1.287 -7.551 -1.315 1 87.19 172 PHE A C 1
ATOM 1298 O O . PHE A 1 172 ? -2.27 -7.617 -0.574 1 87.19 172 PHE A O 1
ATOM 1305 N N . LYS A 1 173 ? -0.286 -8.375 -1.22 1 87.25 173 LYS A N 1
ATOM 1306 C CA . LYS A 1 173 ? 0.002 -9.266 -0.101 1 87.25 173 LYS A CA 1
ATOM 1307 C C . LYS A 1 173 ? -1.115 -10.289 0.088 1 87.25 173 LYS A C 1
ATOM 1309 O O . LYS A 1 173 ? -1.455 -10.641 1.219 1 87.25 173 LYS A O 1
ATOM 1314 N N . GLN A 1 174 ? -1.736 -10.633 -0.958 1 90.81 174 GLN A N 1
ATOM 1315 C CA . GLN A 1 174 ? -2.707 -11.719 -0.894 1 90.81 174 GLN A CA 1
ATOM 1316 C C . GLN A 1 174 ? -2.016 -13.078 -0.984 1 90.81 174 GLN A C 1
ATOM 1318 O O . GLN A 1 174 ? -1.099 -13.258 -1.786 1 90.81 174 GLN A O 1
ATOM 1323 N N . PRO A 1 175 ? -2.422 -13.984 -0.186 1 93.19 175 PRO A N 1
ATOM 1324 C CA . PRO A 1 175 ? -1.762 -15.289 -0.202 1 93.19 175 PRO A CA 1
ATOM 1325 C C . PRO A 1 175 ? -2.152 -16.141 -1.413 1 93.19 175 PRO A C 1
ATOM 1327 O O . PRO A 1 175 ? -3.254 -15.977 -1.949 1 93.19 175 PRO A O 1
ATOM 1330 N N . VAL A 1 176 ? -1.283 -16.953 -1.812 1 96 176 VAL A N 1
ATOM 1331 C CA . VAL A 1 176 ? -1.486 -17.969 -2.84 1 96 176 VAL A CA 1
ATOM 1332 C C . VAL A 1 176 ? -1.034 -19.328 -2.316 1 96 176 VAL A C 1
ATOM 1334 O O . VAL A 1 176 ? 0.119 -19.5 -1.914 1 96 176 VAL A O 1
ATOM 1337 N N . HIS A 1 177 ? -1.989 -20.297 -2.355 1 95.12 177 HIS A N 1
ATOM 1338 C CA . HIS A 1 177 ? -1.72 -21.625 -1.814 1 95.12 177 HIS A CA 1
ATOM 1339 C C . HIS A 1 177 ? -1.971 -22.703 -2.859 1 95.12 177 HIS A C 1
ATOM 1341 O O . HIS A 1 177 ? -2.883 -22.578 -3.68 1 95.12 177 HIS A O 1
ATOM 1347 N N . PHE A 1 178 ? -1.18 -23.734 -2.689 1 96.75 178 PHE A N 1
ATOM 1348 C CA . PHE A 1 178 ? -1.416 -24.875 -3.568 1 96.75 178 PHE A CA 1
ATOM 1349 C C . PHE A 1 178 ? -0.967 -26.172 -2.904 1 96.75 178 PHE A C 1
ATOM 1351 O O . PHE A 1 178 ? 0.15 -26.266 -2.393 1 96.75 178 PHE A O 1
ATOM 1358 N N . TYR A 1 179 ? -1.844 -27.047 -2.887 1 95.25 179 TYR A N 1
ATOM 1359 C CA . TYR A 1 179 ? -1.623 -28.391 -2.354 1 95.25 179 TYR A CA 1
ATOM 1360 C C . TYR A 1 179 ? -1.637 -29.438 -3.469 1 95.25 179 TYR A C 1
ATOM 1362 O O . TYR A 1 179 ? -2.539 -29.438 -4.309 1 95.25 179 TYR A O 1
ATOM 1370 N N . TRP A 1 180 ? -0.553 -30.375 -3.467 1 94.75 180 TRP A N 1
ATOM 1371 C CA . TRP A 1 180 ? -0.529 -31.406 -4.504 1 94.75 180 TRP A CA 1
ATOM 1372 C C . TRP A 1 180 ? 0.247 -32.625 -4.039 1 94.75 180 TRP A C 1
ATOM 1374 O O . TRP A 1 180 ? 0.872 -32.594 -2.975 1 94.75 180 TRP A O 1
ATOM 1384 N N . LEU A 1 181 ? 0.095 -33.625 -4.828 1 92.56 181 LEU A N 1
ATOM 1385 C CA . LEU A 1 181 ? 0.794 -34.906 -4.562 1 92.56 181 LEU A CA 1
ATOM 1386 C C . LEU A 1 181 ? 1.761 -35.219 -5.695 1 92.56 181 LEU A C 1
ATOM 1388 O O . LEU A 1 181 ? 1.437 -35.031 -6.871 1 92.56 181 LEU A O 1
ATOM 1392 N N . ARG A 1 182 ? 2.973 -35.656 -5.281 1 92.5 182 ARG A N 1
ATOM 1393 C CA . ARG A 1 182 ? 3.938 -36.094 -6.273 1 92.5 182 ARG A CA 1
ATOM 1394 C C . ARG A 1 182 ? 4.949 -37.062 -5.656 1 92.5 182 ARG A C 1
ATOM 1396 O O . ARG A 1 182 ? 5.637 -36.719 -4.695 1 92.5 182 ARG A O 1
ATOM 1403 N N . GLY A 1 183 ? 4.977 -38.156 -6.254 1 87.62 183 GLY A N 1
ATOM 1404 C CA . GLY A 1 183 ? 5.887 -39.188 -5.746 1 87.62 183 GLY A CA 1
ATOM 1405 C C . GLY A 1 183 ? 5.293 -40 -4.621 1 87.62 183 GLY A C 1
ATOM 1406 O O . GLY A 1 183 ? 4.125 -39.844 -4.27 1 87.62 183 GLY A O 1
ATOM 1407 N N . GLU A 1 184 ? 6.051 -41 -4.148 1 87.44 184 GLU A N 1
ATOM 1408 C CA . GLU A 1 184 ? 5.648 -41.906 -3.068 1 87.44 184 GLU A CA 1
ATOM 1409 C C . GLU A 1 184 ? 6.789 -42.125 -2.082 1 87.44 184 GLU A C 1
ATOM 1411 O O . GLU A 1 184 ? 7.953 -41.875 -2.406 1 87.44 184 GLU A O 1
ATOM 1416 N N . GLU A 1 185 ? 6.398 -42.375 -0.949 1 82.81 185 GLU A N 1
ATOM 1417 C CA . GLU A 1 185 ? 7.379 -42.719 0.081 1 82.81 185 GLU A CA 1
ATOM 1418 C C . GLU A 1 185 ? 6.887 -43.844 0.961 1 82.81 185 GLU A C 1
ATOM 1420 O O . GLU A 1 185 ? 5.68 -44.031 1.13 1 82.81 185 GLU A O 1
ATOM 1425 N N . VAL A 1 186 ? 7.859 -44.594 1.411 1 82.88 186 VAL A N 1
ATOM 1426 C CA . VAL A 1 186 ? 7.543 -45.656 2.367 1 82.88 186 VAL A CA 1
ATOM 1427 C C . VAL A 1 186 ? 7.473 -45.062 3.777 1 82.88 186 VAL A C 1
ATOM 1429 O O . VAL A 1 186 ? 8.383 -44.344 4.207 1 82.88 186 VAL A O 1
ATOM 1432 N N . VAL A 1 187 ? 6.438 -45.406 4.512 1 79.19 187 VAL A N 1
ATOM 1433 C CA . VAL A 1 187 ? 6.27 -44.906 5.871 1 79.19 187 VAL A CA 1
ATOM 1434 C C . VAL A 1 187 ? 7.297 -45.531 6.793 1 79.19 187 VAL A C 1
ATOM 1436 O O . VAL A 1 187 ? 7.316 -46.781 6.941 1 79.19 187 VAL A O 1
ATOM 1439 N N . PRO A 1 188 ? 8.148 -44.719 7.324 1 76 188 PRO A N 1
ATOM 1440 C CA . PRO A 1 188 ? 9.273 -45.312 8.055 1 76 188 PRO A CA 1
ATOM 1441 C C . PRO A 1 188 ? 8.875 -45.844 9.422 1 76 188 PRO A C 1
ATOM 1443 O O . PRO A 1 188 ? 9.492 -46.781 9.922 1 76 188 PRO A O 1
ATOM 1446 N N . ARG A 1 189 ? 7.977 -45.156 10.039 1 78.25 189 ARG A N 1
ATOM 1447 C CA . ARG A 1 189 ? 7.668 -45.594 11.406 1 78.25 189 ARG A CA 1
ATOM 1448 C C . ARG A 1 189 ? 6.168 -45.5 11.672 1 78.25 189 ARG A C 1
ATOM 1450 O O . ARG A 1 189 ? 5.422 -44.906 10.891 1 78.25 189 ARG A O 1
ATOM 1457 N N . GLY A 1 190 ? 5.75 -46.156 12.75 1 73.88 190 GLY A N 1
ATOM 1458 C CA . GLY A 1 190 ? 4.375 -46.062 13.211 1 73.88 190 GLY A CA 1
ATOM 1459 C C . GLY A 1 190 ? 3.525 -47.25 12.742 1 73.88 190 GLY A C 1
ATOM 1460 O O . GLY A 1 190 ? 4.055 -48.25 12.266 1 73.88 190 GLY A O 1
ATOM 1461 N N . HIS A 1 191 ? 2.256 -47.156 13.016 1 77.75 191 HIS A N 1
ATOM 1462 C CA . HIS A 1 191 ? 1.299 -48.219 12.711 1 77.75 191 HIS A CA 1
ATOM 1463 C C . HIS A 1 191 ? 1.274 -48.5 11.219 1 77.75 191 HIS A C 1
ATOM 1465 O O . HIS A 1 191 ? 1.007 -49.656 10.82 1 77.75 191 HIS A O 1
ATOM 1471 N N . ARG A 1 192 ? 1.672 -47.562 10.453 1 77.44 192 ARG A N 1
ATOM 1472 C CA . ARG A 1 192 ? 1.603 -47.688 9.008 1 77.44 192 ARG A CA 1
ATOM 1473 C C . ARG A 1 192 ? 2.98 -48 8.422 1 77.44 192 ARG A C 1
ATOM 1475 O O . ARG A 1 192 ? 3.213 -47.781 7.23 1 77.44 192 ARG A O 1
ATOM 1482 N N . ARG A 1 193 ? 3.809 -48.406 9.258 1 80.19 193 ARG A N 1
ATOM 1483 C CA . ARG A 1 193 ? 5.176 -48.656 8.82 1 80.19 193 ARG A CA 1
ATOM 1484 C C . ARG A 1 193 ? 5.191 -49.656 7.656 1 80.19 193 ARG A C 1
ATOM 1486 O O . ARG A 1 193 ? 4.504 -50.656 7.688 1 80.19 193 ARG A O 1
ATOM 1493 N N . GLY A 1 194 ? 5.957 -49.219 6.617 1 81.38 194 GLY A N 1
ATOM 1494 C CA . GLY A 1 194 ? 6.129 -50.094 5.484 1 81.38 194 GLY A CA 1
ATOM 1495 C C . GLY A 1 194 ? 5.133 -49.844 4.367 1 81.38 194 GLY A C 1
ATOM 1496 O O . GLY A 1 194 ? 5.34 -50.281 3.23 1 81.38 194 GLY A O 1
ATOM 1497 N N . ARG A 1 195 ? 4.102 -49.094 4.734 1 81.69 195 ARG A N 1
ATOM 1498 C CA . ARG A 1 195 ? 3.115 -48.781 3.709 1 81.69 195 ARG A CA 1
ATOM 1499 C C . ARG A 1 195 ? 3.637 -47.688 2.783 1 81.69 195 ARG A C 1
ATOM 1501 O O . ARG A 1 195 ? 4.484 -46.875 3.178 1 81.69 195 ARG A O 1
ATOM 1508 N N . ILE A 1 196 ? 3.189 -47.781 1.481 1 84.88 196 ILE A N 1
ATOM 1509 C CA . ILE A 1 196 ? 3.545 -46.781 0.496 1 84.88 196 ILE A CA 1
ATOM 1510 C C . ILE A 1 196 ? 2.51 -45.656 0.514 1 84.88 196 ILE A C 1
ATOM 1512 O O . ILE A 1 196 ? 1.313 -45.906 0.35 1 84.88 196 ILE A O 1
ATOM 1516 N N . ASP A 1 197 ? 3.029 -44.562 0.818 1 83.81 197 ASP A N 1
ATOM 1517 C CA . ASP A 1 197 ? 2.16 -43.375 0.839 1 83.81 197 ASP A CA 1
ATOM 1518 C C . ASP A 1 197 ? 2.592 -42.375 -0.209 1 83.81 197 ASP A C 1
ATOM 1520 O O . ASP A 1 197 ? 3.766 -42.281 -0.575 1 83.81 197 ASP A O 1
ATOM 1524 N N . ALA A 1 198 ? 1.582 -41.656 -0.685 1 86.25 198 ALA A N 1
ATOM 1525 C CA . ALA A 1 198 ? 1.896 -40.562 -1.599 1 86.25 198 ALA A CA 1
ATOM 1526 C C . ALA A 1 198 ? 2.609 -39.438 -0.869 1 86.25 198 ALA A C 1
ATOM 1528 O O . ALA A 1 198 ? 2.285 -39.125 0.279 1 86.25 198 ALA A O 1
ATOM 1529 N N . ARG A 1 199 ? 3.555 -38.812 -1.546 1 87.25 199 ARG A N 1
ATOM 1530 C CA . ARG A 1 199 ? 4.203 -37.625 -1.001 1 87.25 199 ARG A CA 1
ATOM 1531 C C . ARG A 1 199 ? 3.357 -36.406 -1.24 1 87.25 199 ARG A C 1
ATOM 1533 O O . ARG A 1 199 ? 2.91 -36.156 -2.363 1 87.25 199 ARG A O 1
ATOM 1540 N N . ARG A 1 200 ? 3.195 -35.656 -0.204 1 89.94 200 ARG A N 1
ATOM 1541 C CA . ARG A 1 200 ? 2.324 -34.5 -0.239 1 89.94 200 ARG A CA 1
ATOM 1542 C C . ARG A 1 200 ? 3.129 -33.219 -0.087 1 89.94 200 ARG A C 1
ATOM 1544 O O . ARG A 1 200 ? 4.094 -33.156 0.679 1 89.94 200 ARG A O 1
ATOM 1551 N N . PHE A 1 201 ? 2.689 -32.188 -0.81 1 91.38 201 PHE A N 1
ATOM 1552 C CA . PHE A 1 201 ? 3.393 -30.906 -0.808 1 91.38 201 PHE A CA 1
ATOM 1553 C C . PHE A 1 201 ? 2.418 -29.75 -0.616 1 91.38 201 PHE A C 1
ATOM 1555 O O . PHE A 1 201 ? 1.25 -29.844 -0.998 1 91.38 201 PHE A O 1
ATOM 1562 N N . GLN A 1 202 ? 2.895 -28.719 0.043 1 93.56 202 GLN A N 1
ATOM 1563 C CA . GLN A 1 202 ? 2.133 -27.484 0.235 1 93.56 202 GLN A CA 1
ATOM 1564 C C . GLN A 1 202 ? 3 -26.25 -0.023 1 93.56 202 GLN A C 1
ATOM 1566 O O . GLN A 1 202 ? 4.133 -26.172 0.457 1 93.56 202 GLN A O 1
ATOM 1571 N N . ILE A 1 203 ? 2.488 -25.359 -0.88 1 94.88 203 ILE A N 1
ATOM 1572 C CA . ILE A 1 203 ? 3.094 -24.031 -1.025 1 94.88 203 ILE A CA 1
ATOM 1573 C C . ILE A 1 203 ? 2.166 -22.969 -0.432 1 94.88 203 ILE A C 1
ATOM 1575 O O . ILE A 1 203 ? 0.986 -22.906 -0.783 1 94.88 203 ILE A O 1
ATOM 1579 N N . ASP A 1 204 ? 2.674 -22.25 0.493 1 93.19 204 ASP A N 1
ATOM 1580 C CA . ASP A 1 204 ? 2.021 -21.047 1.018 1 93.19 204 ASP A CA 1
ATOM 1581 C C . ASP A 1 204 ? 2.807 -19.797 0.655 1 93.19 204 ASP A C 1
ATOM 1583 O O . ASP A 1 204 ? 3.746 -19.422 1.361 1 93.19 204 ASP A O 1
ATOM 1587 N N . ASP A 1 205 ? 2.369 -19.188 -0.391 1 95.06 205 ASP A N 1
ATOM 1588 C CA . ASP A 1 205 ? 3.076 -18.047 -0.967 1 95.06 205 ASP A CA 1
ATOM 1589 C C . ASP A 1 205 ? 2.396 -16.734 -0.59 1 95.06 205 ASP A C 1
ATOM 1591 O O . ASP A 1 205 ? 1.214 -16.719 -0.241 1 95.06 205 ASP A O 1
ATOM 1595 N N . ARG A 1 206 ? 3.18 -15.688 -0.525 1 93.44 206 ARG A N 1
ATOM 1596 C CA . ARG A 1 206 ? 2.658 -14.344 -0.307 1 93.44 206 ARG A CA 1
ATOM 1597 C C . ARG A 1 206 ? 3.379 -13.328 -1.188 1 93.44 206 ARG A C 1
ATOM 1599 O O . ARG A 1 206 ? 4.223 -12.57 -0.707 1 93.44 206 ARG A O 1
ATOM 1606 N N . PRO A 1 207 ? 2.949 -13.289 -2.449 1 96.12 207 PRO A N 1
ATOM 1607 C CA . PRO A 1 207 ? 3.568 -12.305 -3.336 1 96.12 207 PRO A CA 1
ATOM 1608 C C . PRO A 1 207 ? 3.359 -10.867 -2.859 1 96.12 207 PRO A C 1
ATOM 1610 O O . PRO A 1 207 ? 2.404 -10.594 -2.127 1 96.12 207 PRO A O 1
ATOM 1613 N N . HIS A 1 208 ? 4.328 -9.953 -3.191 1 94.62 208 HIS A N 1
ATOM 1614 C CA . HIS A 1 208 ? 4.18 -8.531 -2.904 1 94.62 208 HIS A CA 1
ATOM 1615 C C . HIS A 1 208 ? 2.906 -7.973 -3.527 1 94.62 208 HIS A C 1
ATOM 1617 O O . HIS A 1 208 ? 2.143 -7.266 -2.865 1 94.62 208 HIS A O 1
ATOM 1623 N N . SER A 1 209 ? 2.746 -8.281 -4.742 1 94.44 209 SER A N 1
ATOM 1624 C CA . SER A 1 209 ? 1.548 -7.867 -5.465 1 94.44 209 SER A CA 1
ATOM 1625 C C . SER A 1 209 ? 1.227 -8.836 -6.602 1 94.44 209 SER A C 1
ATOM 1627 O O . SER A 1 209 ? 2.09 -9.602 -7.035 1 94.44 209 SER A O 1
ATOM 1629 N N . GLN A 1 210 ? -0.012 -8.852 -6.965 1 95.5 210 GLN A N 1
ATOM 1630 C CA . GLN A 1 210 ? -0.43 -9.703 -8.078 1 95.5 210 GLN A CA 1
ATOM 1631 C C . GLN A 1 210 ? -1.488 -9.008 -8.93 1 95.5 210 GLN A C 1
ATOM 1633 O O . GLN A 1 210 ? -2.357 -8.312 -8.406 1 95.5 210 GLN A O 1
ATOM 1638 N N . ILE A 1 211 ? -1.354 -9.148 -10.172 1 95.75 211 ILE A N 1
ATOM 1639 C CA . ILE A 1 211 ? -2.32 -8.648 -11.148 1 95.75 211 ILE A CA 1
ATOM 1640 C C . ILE A 1 211 ? -3.117 -9.812 -11.727 1 95.75 211 ILE A C 1
ATOM 1642 O O . ILE A 1 211 ? -2.539 -10.766 -12.258 1 95.75 211 ILE A O 1
ATOM 1646 N N . ARG A 1 212 ? -4.438 -9.75 -11.586 1 96.44 212 ARG A N 1
ATOM 1647 C CA . ARG A 1 212 ? -5.316 -10.797 -12.102 1 96.44 212 ARG A CA 1
ATOM 1648 C C . ARG A 1 212 ? -6.246 -10.25 -13.18 1 96.44 212 ARG A C 1
ATOM 1650 O O . ARG A 1 212 ? -6.609 -9.07 -13.148 1 96.44 212 ARG A O 1
ATOM 1657 N N . MET A 1 213 ? -6.547 -11.133 -14.086 1 95.12 213 MET A N 1
ATOM 1658 C CA . MET A 1 213 ? -7.398 -10.758 -15.211 1 95.12 213 MET A CA 1
ATOM 1659 C C . MET A 1 213 ? -8.531 -11.766 -15.398 1 95.12 213 MET A C 1
ATOM 1661 O O . MET A 1 213 ? -8.5 -12.852 -14.82 1 95.12 213 MET A O 1
ATOM 1665 N N . SER A 1 214 ? -9.547 -11.344 -16.234 1 94.56 214 SER A N 1
ATOM 1666 C CA . SER A 1 214 ? -10.695 -12.211 -16.5 1 94.56 214 SER A CA 1
ATOM 1667 C C . SER A 1 214 ? -10.391 -13.195 -17.625 1 94.56 214 SER A C 1
ATOM 1669 O O . SER A 1 214 ? -11.102 -14.195 -17.781 1 94.56 214 SER A O 1
ATOM 1671 N N . LYS A 1 215 ? -9.297 -12.906 -18.312 1 95.31 215 LYS A N 1
ATOM 1672 C CA . LYS A 1 215 ? -8.93 -13.773 -19.438 1 95.31 215 LYS A CA 1
ATOM 1673 C C . LYS A 1 215 ? -7.484 -14.234 -19.312 1 95.31 215 LYS A C 1
ATOM 1675 O O . LYS A 1 215 ? -6.625 -13.492 -18.844 1 95.31 215 LYS A O 1
ATOM 1680 N N . GLN A 1 216 ? -7.289 -15.43 -19.844 1 95.81 216 GLN A N 1
ATOM 1681 C CA . GLN A 1 216 ? -5.969 -16.047 -19.781 1 95.81 216 GLN A CA 1
ATOM 1682 C C . GLN A 1 216 ? -5.035 -15.469 -20.844 1 95.81 216 GLN A C 1
ATOM 1684 O O . GLN A 1 216 ? -5.461 -15.18 -21.953 1 95.81 216 GLN A O 1
ATOM 1689 N N . LEU A 1 217 ? -3.789 -15.312 -20.453 1 95.88 217 LEU A N 1
ATOM 1690 C CA . LEU A 1 217 ? -2.777 -14.953 -21.453 1 95.88 217 LEU A CA 1
ATOM 1691 C C . LEU A 1 217 ? -2.617 -16.062 -22.484 1 95.88 217 LEU A C 1
ATOM 1693 O O . LEU A 1 217 ? -2.879 -17.234 -22.188 1 95.88 217 LEU A O 1
ATOM 1697 N N . PRO A 1 218 ? -2.17 -15.672 -23.656 1 95.06 218 PRO A N 1
ATOM 1698 C CA . PRO A 1 218 ? -1.931 -16.703 -24.656 1 95.06 218 PRO A CA 1
ATOM 1699 C C . PRO A 1 218 ? -0.808 -17.672 -24.266 1 95.06 218 PRO A C 1
ATOM 1701 O O . PRO A 1 218 ? 0.144 -17.266 -23.594 1 95.06 218 PRO A O 1
ATOM 1704 N N . GLU A 1 219 ? -0.986 -18.906 -24.703 1 96.38 219 GLU A N 1
ATOM 1705 C CA . GLU A 1 219 ? 0.05 -19.906 -24.438 1 96.38 219 GLU A CA 1
ATOM 1706 C C . GLU A 1 219 ? 1.373 -19.516 -25.094 1 96.38 219 GLU A C 1
ATOM 1708 O O . GLU A 1 219 ? 1.387 -18.938 -26.172 1 96.38 219 GLU A O 1
ATOM 1713 N N . PHE A 1 220 ? 2.443 -19.859 -24.469 1 96 220 PHE A N 1
ATOM 1714 C CA . PHE A 1 220 ? 3.76 -19.578 -25.047 1 96 220 PHE A CA 1
ATOM 1715 C C . PHE A 1 220 ? 4.156 -20.656 -26.031 1 96 220 PHE A C 1
ATOM 1717 O O . PHE A 1 220 ? 4.863 -20.391 -27.016 1 96 220 PHE A O 1
ATOM 1724 N N . VAL A 1 221 ? 3.771 -21.859 -25.766 1 96 221 VAL A N 1
ATOM 1725 C CA . VAL A 1 221 ? 3.945 -23.016 -26.641 1 96 221 VAL A CA 1
ATOM 1726 C C . VAL A 1 221 ? 2.672 -23.859 -26.641 1 96 221 VAL A C 1
ATOM 1728 O O . VAL A 1 221 ? 1.858 -23.766 -25.719 1 96 221 VAL A O 1
ATOM 1731 N N . ALA A 1 222 ? 2.596 -24.609 -27.656 1 95.81 222 ALA A N 1
ATOM 1732 C CA . ALA A 1 222 ? 1.429 -25.484 -27.719 1 95.81 222 ALA A CA 1
ATOM 1733 C C . ALA A 1 222 ? 1.439 -26.5 -26.594 1 95.81 222 ALA A C 1
ATOM 1735 O O . ALA A 1 222 ? 2.5 -26.984 -26.188 1 95.81 222 ALA A O 1
ATOM 1736 N N . LEU A 1 223 ? 0.275 -26.844 -26.125 1 95.62 223 LEU A N 1
ATOM 1737 C CA . LEU A 1 223 ? 0.127 -27.75 -24.984 1 95.62 223 LEU A CA 1
ATOM 1738 C C . LEU A 1 223 ? 0.837 -29.078 -25.234 1 95.62 223 LEU A C 1
ATOM 1740 O O . LEU A 1 223 ? 1.489 -29.609 -24.344 1 95.62 223 LEU A O 1
ATOM 1744 N N . ASP A 1 224 ? 0.747 -29.562 -26.469 1 90.94 224 ASP A N 1
ATOM 1745 C CA . ASP A 1 224 ? 1.26 -30.906 -26.781 1 90.94 224 ASP A CA 1
ATOM 1746 C C . ASP A 1 224 ? 2.654 -30.812 -27.391 1 90.94 224 ASP A C 1
ATOM 1748 O O . ASP A 1 224 ? 3.156 -31.797 -27.938 1 90.94 224 ASP A O 1
ATOM 1752 N N . GLU A 1 225 ? 3.172 -29.672 -27.25 1 91.94 225 GLU A N 1
ATOM 1753 C CA . GLU A 1 225 ? 4.535 -29.531 -27.766 1 91.94 225 GLU A CA 1
ATOM 1754 C C . GLU A 1 225 ? 5.508 -30.391 -26.969 1 91.94 225 GLU A C 1
ATOM 1756 O O . GLU A 1 225 ? 5.402 -30.516 -25.75 1 91.94 225 GLU A O 1
ATOM 1761 N N . PHE A 1 226 ? 6.398 -30.969 -27.75 1 91.38 226 PHE A N 1
ATOM 1762 C CA . PHE A 1 226 ? 7.406 -31.812 -27.125 1 91.38 226 PHE A CA 1
ATOM 1763 C C . PHE A 1 226 ? 8.43 -30.984 -26.375 1 91.38 226 PHE A C 1
ATOM 1765 O O . PHE A 1 226 ? 8.969 -30.016 -26.922 1 91.38 226 PHE A O 1
ATOM 1772 N N . VAL A 1 227 ? 8.656 -31.375 -25.109 1 94.12 227 VAL A N 1
ATOM 1773 C CA . VAL A 1 227 ? 9.648 -30.719 -24.266 1 94.12 227 VAL A CA 1
ATOM 1774 C C . VAL A 1 227 ? 10.82 -31.672 -24.016 1 94.12 227 VAL A C 1
ATOM 1776 O O . VAL A 1 227 ? 10.75 -32.562 -23.172 1 94.12 227 VAL A O 1
ATOM 1779 N N . PRO A 1 228 ? 11.93 -31.422 -24.656 1 93.44 228 PRO A N 1
ATOM 1780 C CA . PRO A 1 228 ? 13.047 -32.375 -24.594 1 93.44 228 PRO A CA 1
ATOM 1781 C C . PRO A 1 228 ? 13.812 -32.312 -23.281 1 93.44 228 PRO A C 1
ATOM 1783 O O . PRO A 1 228 ? 14.5 -33.25 -22.906 1 93.44 228 PRO A O 1
ATOM 1786 N N . GLU A 1 229 ? 13.812 -31.172 -22.641 1 94.12 229 GLU A N 1
ATOM 1787 C CA . GLU A 1 229 ? 14.578 -31.016 -21.406 1 94.12 229 GLU A CA 1
ATOM 1788 C C . GLU A 1 229 ? 14.148 -32.031 -20.344 1 94.12 229 GLU A C 1
ATOM 1790 O O . GLU A 1 229 ? 12.969 -32.344 -20.234 1 94.12 229 GLU A O 1
ATOM 1795 N N . GLU A 1 230 ? 15.094 -32.406 -19.562 1 93.44 230 GLU A N 1
ATOM 1796 C CA . GLU A 1 230 ? 14.797 -33.375 -18.516 1 93.44 230 GLU A CA 1
ATOM 1797 C C . GLU A 1 230 ? 14.625 -32.688 -17.172 1 93.44 230 GLU A C 1
ATOM 1799 O O . GLU A 1 230 ? 15.297 -31.703 -16.875 1 93.44 230 GLU A O 1
ATOM 1804 N N . ILE A 1 231 ? 13.711 -33.219 -16.391 1 95 231 ILE A N 1
ATOM 1805 C CA . ILE A 1 231 ? 13.492 -32.75 -15.023 1 95 231 ILE A CA 1
ATOM 1806 C C . ILE A 1 231 ? 14.539 -33.375 -14.102 1 95 231 ILE A C 1
ATOM 1808 O O . ILE A 1 231 ? 14.781 -34.594 -14.141 1 95 231 ILE A O 1
ATOM 1812 N N . PRO A 1 232 ? 15.18 -32.562 -13.312 1 93.06 232 PRO A N 1
ATOM 1813 C CA . PRO A 1 232 ? 16.172 -33.094 -12.391 1 93.06 232 PRO A CA 1
ATOM 1814 C C . PRO A 1 232 ? 15.609 -34.188 -11.477 1 93.06 232 PRO A C 1
ATOM 1816 O O . PRO A 1 232 ? 14.484 -34.062 -10.984 1 93.06 232 PRO A O 1
ATOM 1819 N N . VAL A 1 233 ? 16.344 -35.156 -11.258 1 88.25 233 VAL A N 1
ATOM 1820 C CA . VAL A 1 233 ? 15.969 -36.25 -10.352 1 88.25 233 VAL A CA 1
ATOM 1821 C C . VAL A 1 233 ? 16.609 -36.031 -8.984 1 88.25 233 VAL A C 1
ATOM 1823 O O . VAL A 1 233 ? 17.828 -35.812 -8.891 1 88.25 233 VAL A O 1
ATOM 1826 N N . ILE A 1 234 ? 15.797 -35.969 -8.047 1 81.12 234 ILE A N 1
ATOM 1827 C CA . ILE A 1 234 ? 16.297 -35.75 -6.699 1 81.12 234 ILE A CA 1
ATOM 1828 C C . ILE A 1 234 ? 16.281 -37.062 -5.93 1 81.12 234 ILE A C 1
ATOM 1830 O O . ILE A 1 234 ? 15.211 -37.625 -5.688 1 81.12 234 ILE A O 1
ATOM 1834 N N . ASN A 1 235 ? 17.422 -37.562 -5.594 1 73.56 235 ASN A N 1
ATOM 1835 C CA . ASN A 1 235 ? 17.531 -38.844 -4.938 1 73.56 235 ASN A CA 1
ATOM 1836 C C . ASN A 1 235 ? 17.547 -38.719 -3.416 1 73.56 235 ASN A C 1
ATOM 1838 O O . ASN A 1 235 ? 17.656 -39.688 -2.697 1 73.56 235 ASN A O 1
ATOM 1842 N N . CYS A 1 236 ? 17.469 -37.5 -2.963 1 66.38 236 CYS A N 1
ATOM 1843 C CA . CYS A 1 236 ? 17.469 -37.344 -1.512 1 66.38 236 CYS A CA 1
ATOM 1844 C C . CYS A 1 236 ? 16.047 -37.156 -0.982 1 66.38 236 CYS A C 1
ATOM 1846 O O . CYS A 1 236 ? 15.188 -36.625 -1.691 1 66.38 236 CYS A O 1
ATOM 1848 N N . SER A 1 237 ? 15.891 -37.875 0.171 1 64.69 237 SER A N 1
ATOM 1849 C CA . SER A 1 237 ? 14.594 -37.719 0.806 1 64.69 237 SER A CA 1
ATOM 1850 C C . SER A 1 237 ? 14.312 -36.219 1.074 1 64.69 237 SER A C 1
ATOM 1852 O O . SER A 1 237 ? 15.195 -35.5 1.52 1 64.69 237 SER A O 1
ATOM 1854 N N . PRO A 1 238 ? 13.195 -35.812 0.642 1 61.66 238 PRO A N 1
ATOM 1855 C CA . PRO A 1 238 ? 12.844 -34.406 0.823 1 61.66 238 PRO A CA 1
ATOM 1856 C C . PRO A 1 238 ? 12.984 -33.938 2.273 1 61.66 238 PRO A C 1
ATOM 1858 O O . PRO A 1 238 ? 13.148 -32.75 2.531 1 61.66 238 PRO A O 1
ATOM 1861 N N . ASN A 1 239 ? 12.977 -34.875 3.115 1 60.12 239 ASN A N 1
ATOM 1862 C CA . ASN A 1 239 ? 13.133 -34.531 4.52 1 60.12 239 ASN A CA 1
ATOM 1863 C C . ASN A 1 239 ? 14.516 -33.938 4.805 1 60.12 239 ASN A C 1
ATOM 1865 O O . ASN A 1 239 ? 14.719 -33.281 5.828 1 60.12 239 ASN A O 1
ATOM 1869 N N . LYS A 1 240 ? 15.289 -34.188 3.896 1 57.72 240 LYS A N 1
ATOM 1870 C CA . LYS A 1 240 ? 16.641 -33.656 4.082 1 57.72 240 LYS A CA 1
ATOM 1871 C C . LYS A 1 240 ? 16.719 -32.219 3.627 1 57.72 240 LYS A C 1
ATOM 1873 O O . LYS A 1 240 ? 17.75 -31.562 3.803 1 57.72 240 LYS A O 1
ATOM 1878 N N . LEU A 1 241 ? 15.664 -31.891 2.996 1 61.91 241 LEU A N 1
ATOM 1879 C CA . LEU A 1 241 ? 15.617 -30.469 2.635 1 61.91 241 LEU A CA 1
ATOM 1880 C C . LEU A 1 241 ? 15.039 -29.641 3.773 1 61.91 241 LEU A C 1
ATOM 1882 O O . LEU A 1 241 ? 14.242 -30.141 4.57 1 61.91 241 LEU A O 1
ATOM 1886 N N . PRO A 1 242 ? 15.711 -28.578 4.086 1 58.81 242 PRO A N 1
ATOM 1887 C CA . PRO A 1 242 ? 15.203 -27.766 5.188 1 58.81 242 PRO A CA 1
ATOM 1888 C C . PRO A 1 242 ? 13.711 -27.469 5.055 1 58.81 242 PRO A C 1
ATOM 1890 O O . PRO A 1 242 ? 13.305 -26.297 5.062 1 58.81 242 PRO A O 1
ATOM 1893 N N . MET A 1 243 ? 13.086 -28.578 4.562 1 59 243 MET A N 1
ATOM 1894 C CA . MET A 1 243 ? 11.641 -28.406 4.422 1 59 243 MET A CA 1
ATOM 1895 C C . MET A 1 243 ? 10.898 -29.047 5.582 1 59 243 MET A C 1
ATOM 1897 O O . MET A 1 243 ? 11.211 -30.188 5.973 1 59 243 MET A O 1
ATOM 1901 N N . PHE A 1 244 ? 10.422 -28.234 6.492 1 58.94 244 PHE A N 1
ATOM 1902 C CA . PHE A 1 244 ? 9.758 -28.734 7.688 1 58.94 244 PHE A CA 1
ATOM 1903 C C . PHE A 1 244 ? 8.398 -29.328 7.344 1 58.94 244 PHE A C 1
ATOM 1905 O O . PHE A 1 244 ? 7.629 -28.734 6.586 1 58.94 244 PHE A O 1
ATOM 1912 N N . LYS A 1 245 ? 8.312 -30.734 7.676 1 59.75 245 LYS A N 1
ATOM 1913 C CA . LYS A 1 245 ? 7 -31.359 7.59 1 59.75 245 LYS A CA 1
ATOM 1914 C C . LYS A 1 245 ? 6.059 -30.828 8.656 1 59.75 245 LYS A C 1
ATOM 1916 O O . LYS A 1 245 ? 6.395 -30.812 9.844 1 59.75 245 LYS A O 1
ATOM 1921 N N . ARG A 1 246 ? 5.301 -29.828 8.336 1 60.53 246 ARG A N 1
ATOM 1922 C CA . ARG A 1 246 ? 4.301 -29.391 9.305 1 60.53 246 ARG A CA 1
ATOM 1923 C C . ARG A 1 246 ? 2.895 -29.766 8.844 1 60.53 246 ARG A C 1
ATOM 1925 O O . ARG A 1 246 ? 2.635 -29.875 7.645 1 60.53 246 ARG A O 1
ATOM 1932 N N . GLN A 1 247 ? 2.188 -30.547 9.859 1 59.84 247 GLN A N 1
ATOM 1933 C CA . GLN A 1 247 ? 0.784 -30.797 9.555 1 59.84 247 GLN A CA 1
ATOM 1934 C C . GLN A 1 247 ? -0.006 -29.5 9.453 1 59.84 247 GLN A C 1
ATOM 1936 O O . GLN A 1 247 ? 0.024 -28.672 10.375 1 59.84 247 GLN A O 1
ATOM 1941 N N . TYR A 1 248 ? -0.144 -28.953 8.273 1 65 248 TYR A N 1
ATOM 1942 C CA . TYR A 1 248 ? -1 -27.781 8.141 1 65 248 TYR A CA 1
ATOM 1943 C C . TYR A 1 248 ? -2.188 -28.078 7.227 1 65 248 TYR A C 1
ATOM 1945 O O . TYR A 1 248 ? -2.279 -29.156 6.648 1 65 248 TYR A O 1
ATOM 1953 N N . GLU A 1 249 ? -3.248 -27.469 7.316 1 80.94 249 GLU A N 1
ATOM 1954 C CA . GLU A 1 249 ? -4.418 -27.453 6.445 1 80.94 249 GLU A CA 1
ATOM 1955 C C . GLU A 1 249 ? -4.012 -27.422 4.973 1 80.94 249 GLU A C 1
ATOM 1957 O O . GLU A 1 249 ? -2.99 -26.828 4.621 1 80.94 249 GLU A O 1
ATOM 1962 N N . ASN A 1 250 ? -4.629 -28.375 4.23 1 89.06 250 ASN A N 1
ATOM 1963 C CA . ASN A 1 250 ? -4.477 -28.297 2.781 1 89.06 250 ASN A CA 1
ATOM 1964 C C . ASN A 1 250 ? -5.16 -27.047 2.213 1 89.06 250 ASN A C 1
ATOM 1966 O O . ASN A 1 250 ? -6.359 -26.859 2.404 1 89.06 250 ASN A O 1
ATOM 1970 N N . LYS A 1 251 ? -4.363 -26.266 1.598 1 91.81 251 LYS A N 1
ATOM 1971 C CA . LYS A 1 251 ? -4.926 -25.016 1.104 1 91.81 251 LYS A CA 1
ATOM 1972 C C . LYS A 1 251 ? -4.711 -24.859 -0.398 1 91.81 251 LYS A C 1
ATOM 1974 O O . LYS A 1 251 ? -3.635 -25.188 -0.91 1 91.81 251 LYS A O 1
ATOM 1979 N N . ILE A 1 252 ? -5.762 -24.547 -1.072 1 93.75 252 ILE A N 1
ATOM 1980 C CA . ILE A 1 252 ? -5.742 -24.156 -2.477 1 93.75 252 ILE A CA 1
ATOM 1981 C C . ILE A 1 252 ? -6.43 -22.812 -2.645 1 93.75 252 ILE A C 1
ATOM 1983 O O . ILE A 1 252 ? -7.629 -22.688 -2.391 1 93.75 252 ILE A O 1
ATOM 1987 N N . PHE A 1 253 ? -5.625 -21.844 -3.025 1 94.12 253 PHE A N 1
ATOM 1988 C CA . PHE A 1 253 ? -6.137 -20.484 -3.047 1 94.12 253 PHE A CA 1
ATOM 1989 C C . PHE A 1 253 ? -5.336 -19.625 -4.016 1 94.12 253 PHE A C 1
ATOM 1991 O O . PHE A 1 253 ? -4.102 -19.672 -4.023 1 94.12 253 PHE A O 1
ATOM 1998 N N . ILE A 1 254 ? -5.988 -18.812 -4.82 1 94.94 254 ILE A N 1
ATOM 1999 C CA . ILE A 1 254 ? -5.273 -18.078 -5.855 1 94.94 254 ILE A CA 1
ATOM 2000 C C . ILE A 1 254 ? -5.141 -16.609 -5.441 1 94.94 254 ILE A C 1
ATOM 2002 O O . ILE A 1 254 ? -4.672 -15.781 -6.223 1 94.94 254 ILE A O 1
ATOM 2006 N N . GLY A 1 255 ? -5.656 -16.281 -4.277 1 91.69 255 GLY A N 1
ATOM 2007 C CA . GLY A 1 255 ? -5.625 -14.898 -3.811 1 91.69 255 GLY A CA 1
ATOM 2008 C C . GLY A 1 255 ? -6.992 -14.25 -3.779 1 91.69 255 GLY A C 1
ATOM 2009 O O . GLY A 1 255 ? -7.145 -13.141 -3.275 1 91.69 255 GLY A O 1
ATOM 2010 N N . THR A 1 256 ? -7.93 -14.898 -4.391 1 90.88 256 THR A N 1
ATOM 2011 C CA . THR A 1 256 ? -9.305 -14.406 -4.434 1 90.88 256 THR A CA 1
ATOM 2012 C C . THR A 1 256 ? -10.297 -15.57 -4.387 1 90.88 256 THR A C 1
ATOM 2014 O O . THR A 1 256 ? -9.914 -16.719 -4.574 1 90.88 256 THR A O 1
ATOM 2017 N N . LYS A 1 257 ? -11.531 -15.219 -4.172 1 89.31 257 LYS A N 1
ATOM 2018 C CA . LYS A 1 257 ? -12.586 -16.234 -4.074 1 89.31 257 LYS A CA 1
ATOM 2019 C C . LYS A 1 257 ? -12.922 -16.812 -5.445 1 89.31 257 LYS A C 1
ATOM 2021 O O . LYS A 1 257 ? -12.648 -16.188 -6.473 1 89.31 257 LYS A O 1
ATOM 2026 N N . LEU A 1 258 ? -13.57 -17.922 -5.387 1 89.38 258 LEU A N 1
ATOM 2027 C CA . LEU A 1 258 ? -13.914 -18.688 -6.582 1 89.38 258 LEU A CA 1
ATOM 2028 C C . LEU A 1 258 ? -14.836 -17.891 -7.496 1 89.38 258 LEU A C 1
ATOM 2030 O O . LEU A 1 258 ? -14.758 -18.016 -8.719 1 89.38 258 LEU A O 1
ATOM 2034 N N . ALA A 1 259 ? -15.617 -17.016 -6.941 1 86.88 259 ALA A N 1
ATOM 2035 C CA . ALA A 1 259 ? -16.641 -16.312 -7.707 1 86.88 259 ALA A CA 1
ATOM 2036 C C . ALA A 1 259 ? -16.062 -15.094 -8.414 1 86.88 259 ALA A C 1
ATOM 2038 O O . ALA A 1 259 ? -16.719 -14.492 -9.266 1 86.88 259 ALA A O 1
ATOM 2039 N N . ASP A 1 260 ? -14.852 -14.789 -8.156 1 90.44 260 ASP A N 1
ATOM 2040 C CA . ASP A 1 260 ? -14.242 -13.609 -8.758 1 90.44 260 ASP A CA 1
ATOM 2041 C C . ASP A 1 260 ? -14.031 -13.812 -10.258 1 90.44 260 ASP A C 1
ATOM 2043 O O . ASP A 1 260 ? -13.375 -14.766 -10.68 1 90.44 260 ASP A O 1
ATOM 2047 N N . PRO A 1 261 ? -14.539 -12.828 -11.031 1 91.06 261 PRO A N 1
ATOM 2048 C CA . PRO A 1 261 ? -14.328 -12.953 -12.477 1 91.06 261 PRO A CA 1
ATOM 2049 C C . PRO A 1 261 ? -12.852 -12.867 -12.867 1 91.06 261 PRO A C 1
ATOM 2051 O O . PRO A 1 261 ? -12.453 -13.391 -13.906 1 91.06 261 PRO A O 1
ATOM 2054 N N . CYS A 1 262 ? -12.055 -12.188 -12.141 1 93.12 262 CYS A N 1
ATOM 2055 C CA . CYS A 1 262 ? -10.625 -12.117 -12.398 1 93.12 262 CYS A CA 1
ATOM 2056 C C . CYS A 1 262 ? -9.914 -13.352 -11.859 1 93.12 262 CYS A C 1
ATOM 2058 O O . CYS A 1 262 ? -9.141 -13.266 -10.898 1 93.12 262 CYS A O 1
ATOM 2060 N N . CYS A 1 263 ? -10.031 -14.445 -12.562 1 94.38 263 CYS A N 1
ATOM 2061 C CA . CYS A 1 263 ? -9.594 -15.734 -12.039 1 94.38 263 CYS A CA 1
ATOM 2062 C C . CYS A 1 263 ? -8.273 -16.172 -12.672 1 94.38 263 CYS A C 1
ATOM 2064 O O . CYS A 1 263 ? -7.766 -17.25 -12.375 1 94.38 263 CYS A O 1
ATOM 2066 N N . TYR A 1 264 ? -7.703 -15.336 -13.57 1 97.06 264 TYR A N 1
ATOM 2067 C CA . TYR A 1 264 ? -6.438 -15.672 -14.203 1 97.06 264 TYR A CA 1
ATOM 2068 C C . TYR A 1 264 ? -5.316 -14.766 -13.711 1 97.06 264 TYR A C 1
ATOM 2070 O O . TYR A 1 264 ? -5.496 -13.555 -13.602 1 97.06 264 TYR A O 1
ATOM 2078 N N . GLY A 1 265 ? -4.254 -15.406 -13.359 1 97.62 265 GLY A N 1
ATOM 2079 C CA . GLY A 1 265 ? -3.096 -14.625 -12.953 1 97.62 265 GLY A CA 1
ATOM 2080 C C . GLY A 1 265 ? -2.316 -14.062 -14.117 1 97.62 265 GLY A C 1
ATOM 2081 O O . GLY A 1 265 ? -1.927 -14.797 -15.031 1 97.62 265 GLY A O 1
ATOM 2082 N N . HIS A 1 266 ? -2.115 -12.781 -14.133 1 97.56 266 HIS A N 1
ATOM 2083 C CA . HIS A 1 266 ? -1.339 -12.125 -15.18 1 97.56 266 HIS A CA 1
ATOM 2084 C C . HIS A 1 266 ? 0.13 -12.016 -14.781 1 97.56 266 HIS A C 1
ATOM 2086 O O . HIS A 1 266 ? 0.98 -12.711 -15.336 1 97.56 266 HIS A O 1
ATOM 2092 N N . THR A 1 267 ? 0.403 -11.195 -13.75 1 98.06 267 THR A N 1
ATOM 2093 C CA . THR A 1 267 ? 1.778 -10.977 -13.32 1 98.06 267 THR A CA 1
ATOM 2094 C C . THR A 1 267 ? 1.859 -10.898 -11.797 1 98.06 267 THR A C 1
ATOM 2096 O O . THR A 1 267 ? 1.068 -10.203 -11.156 1 98.06 267 THR A O 1
ATOM 2099 N N . GLN A 1 268 ? 2.783 -11.672 -11.211 1 98.12 268 GLN A N 1
ATOM 2100 C CA . GLN A 1 268 ? 3.117 -11.555 -9.797 1 98.12 268 GLN A CA 1
ATOM 2101 C C . GLN A 1 268 ? 4.426 -10.789 -9.602 1 98.12 268 GLN A C 1
ATOM 2103 O O . GLN A 1 268 ? 5.363 -10.945 -10.391 1 98.12 268 GLN A O 1
ATOM 2108 N N . PHE A 1 269 ? 4.438 -10.031 -8.555 1 97.94 269 PHE A N 1
ATOM 2109 C CA . PHE A 1 269 ? 5.672 -9.383 -8.125 1 97.94 269 PHE A CA 1
ATOM 2110 C C . PHE A 1 269 ? 6.117 -9.906 -6.77 1 97.94 269 PHE A C 1
ATOM 2112 O O . PHE A 1 269 ? 5.332 -9.953 -5.824 1 97.94 269 PHE A O 1
ATOM 2119 N N . HIS A 1 270 ? 7.355 -10.32 -6.73 1 97.5 270 HIS A N 1
ATOM 2120 C CA . HIS A 1 270 ? 7.926 -10.828 -5.492 1 97.5 270 HIS A CA 1
ATOM 2121 C C . HIS A 1 270 ? 9.141 -10.016 -5.062 1 97.5 270 HIS A C 1
ATOM 2123 O O . HIS A 1 270 ? 9.961 -9.625 -5.898 1 97.5 270 HIS A O 1
ATOM 2129 N N . LEU A 1 271 ? 9.156 -9.727 -3.838 1 95.5 271 LEU A N 1
ATOM 2130 C CA . LEU A 1 271 ? 10.32 -9.102 -3.223 1 95.5 271 LEU A CA 1
ATOM 2131 C C . LEU A 1 271 ? 11.086 -10.094 -2.357 1 95.5 271 LEU A C 1
ATOM 2133 O O . LEU A 1 271 ? 10.523 -10.656 -1.407 1 95.5 271 LEU A O 1
ATOM 2137 N N . LEU A 1 272 ? 12.32 -10.312 -2.711 1 93.62 272 LEU A N 1
ATOM 2138 C CA . LEU A 1 272 ? 13.125 -11.258 -1.954 1 93.62 272 LEU A CA 1
ATOM 2139 C C . LEU A 1 272 ? 13.469 -10.711 -0.574 1 93.62 272 LEU A C 1
ATOM 2141 O O . LEU A 1 272 ? 13.711 -9.508 -0.423 1 93.62 272 LEU A O 1
ATOM 2145 N N . PRO A 1 273 ? 13.531 -11.578 0.352 1 87.38 273 PRO A N 1
ATOM 2146 C CA . PRO A 1 273 ? 13.844 -11.141 1.714 1 87.38 273 PRO A CA 1
ATOM 2147 C C . PRO A 1 273 ? 15.32 -10.797 1.896 1 87.38 273 PRO A C 1
ATOM 2149 O O . PRO A 1 273 ? 16.141 -11.094 1.022 1 87.38 273 PRO A O 1
ATOM 2152 N N . ASP A 1 274 ? 15.633 -10.312 3.055 1 77.25 274 ASP A N 1
ATOM 2153 C CA . ASP A 1 274 ? 16.969 -9.805 3.365 1 77.25 274 ASP A CA 1
ATOM 2154 C C . ASP A 1 274 ? 17.984 -10.945 3.484 1 77.25 274 ASP A C 1
ATOM 2156 O O . ASP A 1 274 ? 19.156 -10.766 3.205 1 77.25 274 ASP A O 1
ATOM 2160 N N . ASN A 1 275 ? 17.484 -12.086 3.908 1 74.75 275 ASN A N 1
ATOM 2161 C CA . ASN A 1 275 ? 18.406 -13.211 4.074 1 74.75 275 ASN A CA 1
ATOM 2162 C C . ASN A 1 275 ? 18.922 -13.711 2.732 1 74.75 275 ASN A C 1
ATOM 2164 O O . ASN A 1 275 ? 19.844 -14.531 2.688 1 74.75 275 ASN A O 1
ATOM 2168 N N . MET A 1 276 ? 18.453 -13.227 1.689 1 80.31 276 MET A N 1
ATOM 2169 C CA . MET A 1 276 ? 18.891 -13.594 0.347 1 80.31 276 MET A CA 1
ATOM 2170 C C . MET A 1 276 ? 19.609 -12.43 -0.332 1 80.31 276 MET A C 1
ATOM 2172 O O . MET A 1 276 ? 19.641 -12.344 -1.561 1 80.31 276 MET A O 1
ATOM 2176 N N . GLU A 1 277 ? 20.141 -11.641 0.528 1 83.94 277 GLU A N 1
ATOM 2177 C CA . GLU A 1 277 ? 20.828 -10.461 0.012 1 83.94 277 GLU A CA 1
ATOM 2178 C C . GLU A 1 277 ? 22.062 -10.836 -0.792 1 83.94 277 GLU A C 1
ATOM 2180 O O . GLU A 1 277 ? 22.875 -11.648 -0.343 1 83.94 277 GLU A O 1
ATOM 2185 N N . ARG A 1 278 ? 22.188 -10.273 -1.857 1 87.31 278 ARG A N 1
ATOM 2186 C CA . ARG A 1 278 ? 23.25 -10.523 -2.816 1 87.31 278 ARG A CA 1
ATOM 2187 C C . ARG A 1 278 ? 24.625 -10.297 -2.182 1 87.31 278 ARG A C 1
ATOM 2189 O O . ARG A 1 278 ? 25.531 -11.109 -2.357 1 87.31 278 ARG A O 1
ATOM 2196 N N . SER A 1 279 ? 24.781 -9.203 -1.467 1 84.69 279 SER A N 1
ATOM 2197 C CA . SER A 1 279 ? 26.062 -8.859 -0.868 1 84.69 279 SER A CA 1
ATOM 2198 C C . SER A 1 279 ? 26.516 -9.922 0.133 1 84.69 279 SER A C 1
ATOM 2200 O O . SER A 1 279 ? 27.703 -10.242 0.22 1 84.69 279 SER A O 1
ATOM 2202 N N . ARG A 1 280 ? 25.594 -10.438 0.775 1 84.75 280 ARG A N 1
ATOM 2203 C CA . ARG A 1 280 ? 25.891 -11.492 1.745 1 84.75 280 ARG A CA 1
ATOM 2204 C C . ARG A 1 280 ? 26.344 -12.766 1.049 1 84.75 280 ARG A C 1
ATOM 2206 O O . ARG A 1 280 ? 27.328 -13.391 1.468 1 84.75 280 ARG A O 1
ATOM 2213 N N . LEU A 1 281 ? 25.703 -13.156 0.023 1 88.19 281 LEU A N 1
ATOM 2214 C CA . LEU A 1 281 ? 26.031 -14.367 -0.716 1 88.19 281 LEU A CA 1
ATOM 2215 C C . LEU A 1 281 ? 27.422 -14.25 -1.354 1 88.19 281 LEU A C 1
ATOM 2217 O O . LEU A 1 281 ? 28.188 -15.211 -1.366 1 88.19 281 LEU A O 1
ATOM 2221 N N . VAL A 1 282 ? 27.719 -13.086 -1.771 1 89.44 282 VAL A N 1
ATOM 2222 C CA . VAL A 1 282 ? 29.016 -12.852 -2.365 1 89.44 282 VAL A CA 1
ATOM 2223 C C . VAL A 1 282 ? 30.109 -12.961 -1.294 1 89.44 282 VAL A C 1
ATOM 2225 O O . VAL A 1 282 ? 31.141 -13.609 -1.506 1 89.44 282 VAL A O 1
ATOM 2228 N N . LYS A 1 283 ? 29.812 -12.383 -0.177 1 90.12 283 LYS A N 1
ATOM 2229 C CA . LYS A 1 283 ? 30.766 -12.422 0.929 1 90.12 283 LYS A CA 1
ATOM 2230 C C . LYS A 1 283 ? 31.016 -13.859 1.387 1 90.12 283 LYS A C 1
ATOM 2232 O O . LYS A 1 283 ? 32.125 -14.195 1.803 1 90.12 283 LYS A O 1
ATOM 2237 N N . GLU A 1 284 ? 30.047 -14.688 1.212 1 89.62 284 GLU A N 1
ATOM 2238 C CA . GLU A 1 284 ? 30.141 -16.078 1.638 1 89.62 284 GLU A CA 1
ATOM 2239 C C . GLU A 1 284 ? 30.641 -16.969 0.503 1 89.62 284 GLU A C 1
ATOM 2241 O O . GLU A 1 284 ? 30.609 -18.203 0.606 1 89.62 284 GLU A O 1
ATOM 2246 N N . ASN A 1 285 ? 31.062 -16.422 -0.55 1 90.94 285 ASN A N 1
ATOM 2247 C CA . ASN A 1 285 ? 31.562 -17.141 -1.727 1 90.94 285 ASN A CA 1
ATOM 2248 C C . ASN A 1 285 ? 30.5 -18.078 -2.299 1 90.94 285 ASN A C 1
ATOM 2250 O O . ASN A 1 285 ? 30.797 -19.203 -2.674 1 90.94 285 ASN A O 1
ATOM 2254 N N . ARG A 1 286 ? 29.297 -17.625 -2.271 1 91.62 286 ARG A N 1
ATOM 2255 C CA . ARG A 1 286 ? 28.141 -18.344 -2.814 1 91.62 286 ARG A CA 1
ATOM 2256 C C . ARG A 1 286 ? 27.438 -17.516 -3.885 1 91.62 286 ARG A C 1
ATOM 2258 O O . ARG A 1 286 ? 26.203 -17.469 -3.92 1 91.62 286 ARG A O 1
ATOM 2265 N N . ALA A 1 287 ? 28.203 -16.891 -4.684 1 90.75 287 ALA A N 1
ATOM 2266 C CA . ALA A 1 287 ? 27.641 -16.031 -5.734 1 90.75 287 ALA A CA 1
ATOM 2267 C C . ALA A 1 287 ? 26.812 -16.859 -6.727 1 90.75 287 ALA A C 1
ATOM 2269 O O . ALA A 1 287 ? 25.891 -16.328 -7.348 1 90.75 287 ALA A O 1
ATOM 2270 N N . ASP A 1 288 ? 27.156 -18.094 -6.828 1 90.75 288 ASP A N 1
ATOM 2271 C CA . ASP A 1 288 ? 26.453 -18.969 -7.758 1 90.75 288 ASP A CA 1
ATOM 2272 C C . ASP A 1 288 ? 25.016 -19.25 -7.289 1 90.75 288 ASP A C 1
ATOM 2274 O O . ASP A 1 288 ? 24.188 -19.688 -8.07 1 90.75 288 ASP A O 1
ATOM 2278 N N . GLN A 1 289 ? 24.734 -18.906 -6.027 1 92.12 289 GLN A N 1
ATOM 2279 C CA . GLN A 1 289 ? 23.422 -19.172 -5.449 1 92.12 289 GLN A CA 1
ATOM 2280 C C . GLN A 1 289 ? 22.484 -17.969 -5.605 1 92.12 289 GLN A C 1
ATOM 2282 O O . GLN A 1 289 ? 21.297 -18.078 -5.352 1 92.12 289 GLN A O 1
ATOM 2287 N N . ILE A 1 290 ? 22.984 -16.875 -6.125 1 94 290 ILE A N 1
ATOM 2288 C CA . ILE A 1 290 ? 22.188 -15.656 -6.258 1 94 290 ILE A CA 1
ATOM 2289 C C . ILE A 1 290 ? 21.016 -15.914 -7.188 1 94 290 ILE A C 1
ATOM 2291 O O . ILE A 1 290 ? 19.859 -15.727 -6.805 1 94 290 ILE A O 1
ATOM 2295 N N . GLU A 1 291 ? 21.297 -16.422 -8.359 1 96.56 291 GLU A N 1
ATOM 2296 C CA . GLU A 1 291 ? 20.25 -16.625 -9.359 1 96.56 291 GLU A CA 1
ATOM 2297 C C . GLU A 1 291 ? 19.344 -17.781 -8.984 1 96.56 291 GLU A C 1
ATOM 2299 O O . GLU A 1 291 ? 18.188 -17.844 -9.414 1 96.56 291 GLU A O 1
ATOM 2304 N N . VAL A 1 292 ? 19.859 -18.719 -8.195 1 95.81 292 VAL A N 1
ATOM 2305 C CA . VAL A 1 292 ? 19.078 -19.875 -7.758 1 95.81 292 VAL A CA 1
ATOM 2306 C C . VAL A 1 292 ? 17.875 -19.406 -6.957 1 95.81 292 VAL A C 1
ATOM 2308 O O . VAL A 1 292 ? 16.766 -19.938 -7.121 1 95.81 292 VAL A O 1
ATOM 2311 N N . GLY A 1 293 ? 18.094 -18.422 -6.113 1 94.88 293 GLY A N 1
ATOM 2312 C CA . GLY A 1 293 ? 16.984 -17.875 -5.328 1 94.88 293 GLY A CA 1
ATOM 2313 C C . GLY A 1 293 ? 15.883 -17.281 -6.18 1 94.88 293 GLY A C 1
ATOM 2314 O O . GLY A 1 293 ? 14.695 -17.5 -5.902 1 94.88 293 GLY A O 1
ATOM 2315 N N . PHE A 1 294 ? 16.25 -16.578 -7.227 1 97.75 294 PHE A N 1
ATOM 2316 C CA . PHE A 1 294 ? 15.281 -15.992 -8.141 1 97.75 294 PHE A CA 1
ATOM 2317 C C . PHE A 1 294 ? 14.492 -17.078 -8.859 1 97.75 294 PHE A C 1
ATOM 2319 O O . PHE A 1 294 ? 13.258 -17.016 -8.93 1 97.75 294 PHE A O 1
ATOM 2326 N N . ARG A 1 295 ? 15.18 -18.062 -9.367 1 98.19 295 ARG A N 1
ATOM 2327 C CA . ARG A 1 295 ? 14.547 -19.141 -10.133 1 98.19 295 ARG A CA 1
ATOM 2328 C C . ARG A 1 295 ? 13.625 -19.969 -9.242 1 98.19 295 ARG A C 1
ATOM 2330 O O . ARG A 1 295 ? 12.5 -20.297 -9.641 1 98.19 295 ARG A O 1
ATOM 2337 N N . ALA A 1 296 ? 14.109 -20.281 -8.078 1 96.81 296 ALA A N 1
ATOM 2338 C CA . ALA A 1 296 ? 13.305 -21.078 -7.152 1 96.81 296 ALA A CA 1
ATOM 2339 C C . ALA A 1 296 ? 12.008 -20.375 -6.797 1 96.81 296 ALA A C 1
ATOM 2341 O O . ALA A 1 296 ? 10.938 -20.984 -6.785 1 96.81 296 ALA A O 1
ATOM 2342 N N . ASN A 1 297 ? 12.156 -19.094 -6.52 1 97.69 297 ASN A N 1
ATOM 2343 C CA . ASN A 1 297 ? 10.969 -18.312 -6.207 1 97.69 297 ASN A CA 1
ATOM 2344 C C . ASN A 1 297 ? 9.961 -18.344 -7.348 1 97.69 297 ASN A C 1
ATOM 2346 O O . ASN A 1 297 ? 8.773 -18.609 -7.125 1 97.69 297 ASN A O 1
ATOM 2350 N N . ALA A 1 298 ? 10.422 -18.141 -8.484 1 98.69 298 ALA A N 1
ATOM 2351 C CA . ALA A 1 298 ? 9.539 -18.047 -9.648 1 98.69 298 ALA A CA 1
ATOM 2352 C C . ALA A 1 298 ? 8.875 -19.391 -9.93 1 98.69 298 ALA A C 1
ATOM 2354 O O . ALA A 1 298 ? 7.66 -19.469 -10.141 1 98.69 298 ALA A O 1
ATOM 2355 N N . ILE A 1 299 ? 9.617 -20.438 -9.938 1 98.69 299 ILE A N 1
ATOM 2356 C CA . ILE A 1 299 ? 9.102 -21.766 -10.25 1 98.69 299 ILE A CA 1
ATOM 2357 C C . ILE A 1 299 ? 8.016 -22.156 -9.242 1 98.69 299 ILE A C 1
ATOM 2359 O O . ILE A 1 299 ? 6.922 -22.562 -9.625 1 98.69 299 ILE A O 1
ATOM 2363 N N . ALA A 1 300 ? 8.328 -21.969 -7.996 1 98.19 300 ALA A N 1
ATOM 2364 C CA . ALA A 1 300 ? 7.383 -22.359 -6.949 1 98.19 300 ALA A CA 1
ATOM 2365 C C . ALA A 1 300 ? 6.125 -21.5 -7 1 98.19 300 ALA A C 1
ATOM 2367 O O . ALA A 1 300 ? 5.008 -22.016 -6.969 1 98.19 300 ALA A O 1
ATOM 2368 N N . SER A 1 301 ? 6.328 -20.203 -7.098 1 98.62 301 SER A N 1
ATOM 2369 C CA . SER A 1 301 ? 5.203 -19.266 -7.027 1 98.62 301 SER A CA 1
ATOM 2370 C C . SER A 1 301 ? 4.293 -19.406 -8.242 1 98.62 301 SER A C 1
ATOM 2372 O O . SER A 1 301 ? 3.068 -19.438 -8.109 1 98.62 301 SER A O 1
ATOM 2374 N N . LEU A 1 302 ? 4.895 -19.469 -9.383 1 98.88 302 LEU A N 1
ATOM 2375 C CA . LEU A 1 302 ? 4.082 -19.531 -10.594 1 98.88 302 LEU A CA 1
ATOM 2376 C C . LEU A 1 302 ? 3.414 -20.891 -10.742 1 98.88 302 LEU A C 1
ATOM 2378 O O . LEU A 1 302 ? 2.289 -20.984 -11.234 1 98.88 302 LEU A O 1
ATOM 2382 N N . PHE A 1 303 ? 4.113 -21.984 -10.289 1 98.75 303 PHE A N 1
ATOM 2383 C CA . PHE A 1 303 ? 3.477 -23.297 -10.25 1 98.75 303 PHE A CA 1
ATOM 2384 C C . PHE A 1 303 ? 2.264 -23.281 -9.328 1 98.75 303 PHE A C 1
ATOM 2386 O O . PHE A 1 303 ? 1.191 -23.766 -9.703 1 98.75 303 PHE A O 1
ATOM 2393 N N . ALA A 1 304 ? 2.449 -22.75 -8.188 1 98.62 304 ALA A N 1
ATOM 2394 C CA . ALA A 1 304 ? 1.355 -22.703 -7.219 1 98.62 304 ALA A CA 1
ATOM 2395 C C . ALA A 1 304 ? 0.184 -21.875 -7.75 1 98.62 304 ALA A C 1
ATOM 2397 O O . ALA A 1 304 ? -0.974 -22.281 -7.625 1 98.62 304 ALA A O 1
ATOM 2398 N N . TRP A 1 305 ? 0.526 -20.75 -8.297 1 98.69 305 TRP A N 1
ATOM 2399 C CA . TRP A 1 305 ? -0.505 -19.844 -8.773 1 98.69 305 TRP A CA 1
ATOM 2400 C C . TRP A 1 305 ? -1.289 -20.453 -9.93 1 98.69 305 TRP A C 1
ATOM 2402 O O . TRP A 1 305 ? -2.521 -20.5 -9.898 1 98.69 305 TRP A O 1
ATOM 2412 N N . THR A 1 306 ? -0.634 -20.969 -10.953 1 98.81 306 THR A N 1
ATOM 2413 C CA . THR A 1 306 ? -1.295 -21.547 -12.117 1 98.81 306 THR A CA 1
ATOM 2414 C C . THR A 1 306 ? -1.975 -22.859 -11.758 1 98.81 306 THR A C 1
ATOM 2416 O O . THR A 1 306 ? -3.051 -23.172 -12.273 1 98.81 306 THR A O 1
ATOM 2419 N N . GLY A 1 307 ? -1.35 -23.656 -10.898 1 98.38 307 GLY A N 1
ATOM 2420 C CA . GLY A 1 307 ? -1.984 -24.875 -10.438 1 98.38 307 GLY A CA 1
ATOM 2421 C C . GLY A 1 307 ? -3.307 -24.625 -9.734 1 98.38 307 GLY A C 1
ATOM 2422 O O . GLY A 1 307 ? -4.297 -25.312 -10.016 1 98.38 307 GLY A O 1
ATOM 2423 N N . ALA A 1 308 ? -3.283 -23.703 -8.844 1 97.69 308 ALA A N 1
ATOM 2424 C CA . ALA A 1 308 ? -4.508 -23.359 -8.117 1 97.69 308 ALA A CA 1
ATOM 2425 C C . ALA A 1 308 ? -5.586 -22.859 -9.07 1 97.69 308 ALA A C 1
ATOM 2427 O O . ALA A 1 308 ? -6.762 -23.203 -8.93 1 97.69 308 ALA A O 1
ATOM 2428 N N . GLN A 1 309 ? -5.195 -22.047 -9.992 1 97.62 309 GLN A N 1
ATOM 2429 C CA . GLN A 1 309 ? -6.137 -21.547 -10.992 1 97.62 309 GLN A CA 1
ATOM 2430 C C . GLN A 1 309 ? -6.77 -22.703 -11.766 1 97.62 309 GLN A C 1
ATOM 2432 O O . GLN A 1 309 ? -7.977 -22.719 -12.008 1 97.62 309 GLN A O 1
ATOM 2437 N N . ALA A 1 310 ? -5.969 -23.625 -12.156 1 97.31 310 ALA A N 1
ATOM 2438 C CA . ALA A 1 310 ? -6.465 -24.781 -12.898 1 97.31 310 ALA A CA 1
ATOM 2439 C C . ALA A 1 310 ? -7.465 -25.578 -12.055 1 97.31 310 ALA A C 1
ATOM 2441 O O . ALA A 1 310 ? -8.516 -25.984 -12.555 1 97.31 310 ALA A O 1
ATOM 2442 N N . MET A 1 311 ? -7.141 -25.766 -10.836 1 95.5 311 MET A N 1
ATOM 2443 C CA . MET A 1 311 ? -8.039 -26.516 -9.969 1 95.5 311 MET A CA 1
ATOM 2444 C C . MET A 1 311 ? -9.336 -25.766 -9.734 1 95.5 311 MET A C 1
ATOM 2446 O O . MET A 1 311 ? -10.406 -26.359 -9.609 1 95.5 311 MET A O 1
ATOM 2450 N N . TYR A 1 312 ? -9.242 -24.438 -9.648 1 94.38 312 TYR A N 1
ATOM 2451 C CA . TYR A 1 312 ? -10.438 -23.625 -9.547 1 94.38 312 TYR A CA 1
ATOM 2452 C C . TYR A 1 312 ? -11.375 -23.859 -10.727 1 94.38 312 TYR A C 1
ATOM 2454 O O . TYR A 1 312 ? -12.586 -23.672 -10.617 1 94.38 312 TYR A O 1
ATOM 2462 N N . GLN A 1 313 ? -10.766 -24.266 -11.797 1 93.44 313 GLN A N 1
ATOM 2463 C CA . GLN A 1 313 ? -11.555 -24.453 -13.008 1 93.44 313 GLN A CA 1
ATOM 2464 C C . GLN A 1 313 ? -11.883 -25.922 -13.242 1 93.44 313 GLN A C 1
ATOM 2466 O O . GLN A 1 313 ? -12.312 -26.297 -14.336 1 93.44 313 GLN A O 1
ATOM 2471 N N . GLY A 1 314 ? -11.531 -26.781 -12.258 1 91 314 GLY A N 1
ATOM 2472 C CA . GLY A 1 314 ? -12.031 -28.141 -12.258 1 91 314 GLY A CA 1
ATOM 2473 C C . GLY A 1 314 ? -10.984 -29.172 -12.641 1 91 314 GLY A C 1
ATOM 2474 O O . GLY A 1 314 ? -11.25 -30.375 -12.648 1 91 314 GLY A O 1
ATOM 2475 N N . PHE A 1 315 ? -9.805 -28.781 -12.938 1 93.94 315 PHE A N 1
ATOM 2476 C CA . PHE A 1 315 ? -8.75 -29.719 -13.297 1 93.94 315 PHE A CA 1
ATOM 2477 C C . PHE A 1 315 ? -8.062 -30.266 -12.055 1 93.94 315 PHE A C 1
ATOM 2479 O O . PHE A 1 315 ? -8.062 -29.609 -11 1 93.94 315 PHE A O 1
ATOM 2486 N N . TRP A 1 316 ? -7.512 -31.406 -12.211 1 91.88 316 TRP A N 1
ATOM 2487 C CA . TRP A 1 316 ? -6.723 -32 -11.141 1 91.88 316 TRP A CA 1
ATOM 2488 C C . TRP A 1 316 ? -5.891 -33.156 -11.672 1 91.88 316 TRP A C 1
ATOM 2490 O O . TRP A 1 316 ? -5.805 -33.375 -12.883 1 91.88 316 TRP A O 1
ATOM 2500 N N . SER A 1 317 ? -5.254 -33.938 -10.82 1 91.25 317 SER A N 1
ATOM 2501 C CA . SER A 1 317 ? -4.246 -34.906 -11.203 1 91.25 317 SER A CA 1
ATOM 2502 C C . SER A 1 317 ? -4.812 -35.938 -12.18 1 91.25 317 SER A C 1
ATOM 2504 O O . SER A 1 317 ? -4.137 -36.344 -13.125 1 91.25 317 SER A O 1
ATOM 2506 N N . GLU A 1 318 ? -6.062 -36.375 -11.984 1 89.19 318 GLU A N 1
ATOM 2507 C CA . GLU A 1 318 ? -6.648 -37.406 -12.828 1 89.19 318 GLU A CA 1
ATOM 2508 C C . GLU A 1 318 ? -7.52 -36.812 -13.93 1 89.19 318 GLU A C 1
ATOM 2510 O O . GLU A 1 318 ? -7.988 -37.5 -14.82 1 89.19 318 GLU A O 1
ATOM 2515 N N . ALA A 1 319 ? -7.762 -35.594 -13.82 1 92 319 ALA A N 1
ATOM 2516 C CA . ALA A 1 319 ? -8.383 -34.812 -14.883 1 92 319 ALA A CA 1
ATOM 2517 C C . ALA A 1 319 ? -7.488 -33.656 -15.289 1 92 319 ALA A C 1
ATOM 2519 O O . ALA A 1 319 ? -7.734 -32.5 -14.906 1 92 319 ALA A O 1
ATOM 2520 N N . ASP A 1 320 ? -6.551 -34 -16.141 1 95.31 320 ASP A N 1
ATOM 2521 C CA . ASP A 1 320 ? -5.469 -33.094 -16.469 1 95.31 320 ASP A CA 1
ATOM 2522 C C . ASP A 1 320 ? -5.98 -31.906 -17.297 1 95.31 320 ASP A C 1
ATOM 2524 O O . ASP A 1 320 ? -7.105 -31.938 -17.812 1 95.31 320 ASP A O 1
ATOM 2528 N N . VAL A 1 321 ? -5.191 -30.906 -17.406 1 97.12 321 VAL A N 1
ATOM 2529 C CA . VAL A 1 321 ? -5.555 -29.672 -18.094 1 97.12 321 VAL A CA 1
ATOM 2530 C C . VAL A 1 321 ? -5.719 -29.938 -19.594 1 97.12 321 VAL A C 1
ATOM 2532 O O . VAL A 1 321 ? -4.949 -30.703 -20.188 1 97.12 321 VAL A O 1
ATOM 2535 N N . THR A 1 322 ? -6.727 -29.375 -20.172 1 96.62 322 THR A N 1
ATOM 2536 C CA . THR A 1 322 ? -6.977 -29.484 -21.609 1 96.62 322 THR A CA 1
ATOM 2537 C C . THR A 1 322 ? -6.473 -28.25 -22.344 1 96.62 322 THR A C 1
ATOM 2539 O O . THR A 1 322 ? -6.496 -28.219 -23.578 1 96.62 322 THR A O 1
ATOM 2542 N N . ARG A 1 323 ? -6.102 -27.281 -21.641 1 96.62 323 ARG A N 1
ATOM 2543 C CA . ARG A 1 323 ? -5.453 -26.047 -22.109 1 96.62 323 ARG A CA 1
ATOM 2544 C C . ARG A 1 323 ? -4.414 -25.578 -21.094 1 96.62 323 ARG A C 1
ATOM 2546 O O . ARG A 1 323 ? -4.555 -25.797 -19.891 1 96.62 323 ARG A O 1
ATOM 2553 N N . PRO A 1 324 ? -3.426 -24.906 -21.578 1 97.25 324 PRO A N 1
ATOM 2554 C CA . PRO A 1 324 ? -2.398 -24.469 -20.641 1 97.25 324 PRO A CA 1
ATOM 2555 C C . PRO A 1 324 ? -2.84 -23.266 -19.797 1 97.25 324 PRO A C 1
ATOM 2557 O O . PRO A 1 324 ? -3.779 -22.562 -20.172 1 97.25 324 PRO A O 1
ATOM 2560 N N . PHE A 1 325 ? -2.293 -23.109 -18.672 1 98.44 325 PHE A N 1
ATOM 2561 C CA . PHE A 1 325 ? -2.406 -21.922 -17.828 1 98.44 325 PHE A CA 1
ATOM 2562 C C . PHE A 1 325 ? -1.089 -21.172 -17.781 1 98.44 325 PHE A C 1
ATOM 2564 O O . PHE A 1 325 ? -0.035 -21.75 -17.516 1 98.44 325 PHE A O 1
ATOM 2571 N N . VAL A 1 326 ? -1.18 -19.906 -18.094 1 98 326 VAL A N 1
ATOM 2572 C CA . VAL A 1 326 ? 0.028 -19.109 -18.297 1 98 326 VAL A CA 1
ATOM 2573 C C . VAL A 1 326 ? 0.028 -17.906 -17.344 1 98 326 VAL A C 1
ATOM 2575 O O . VAL A 1 326 ? -1.015 -17.297 -17.125 1 98 326 VAL A O 1
ATOM 2578 N N . SER A 1 327 ? 1.147 -17.641 -16.719 1 98.38 327 SER A N 1
ATOM 2579 C CA . SER A 1 327 ? 1.338 -16.453 -15.875 1 98.38 327 SER A CA 1
ATOM 2580 C C . SER A 1 327 ? 2.781 -15.961 -15.93 1 98.38 327 SER A C 1
ATOM 2582 O O . SER A 1 327 ? 3.652 -16.641 -16.484 1 98.38 327 SER A O 1
ATOM 2584 N N . GLN A 1 328 ? 2.979 -14.805 -15.438 1 98.31 328 GLN A N 1
ATOM 2585 C CA . GLN A 1 328 ? 4.289 -14.164 -15.406 1 98.31 328 GLN A CA 1
ATOM 2586 C C . GLN A 1 328 ? 4.656 -13.719 -13.992 1 98.31 328 GLN A C 1
ATOM 2588 O O . GLN A 1 328 ? 3.779 -13.562 -13.141 1 98.31 328 GLN A O 1
ATOM 2593 N N . ALA A 1 329 ? 5.934 -13.578 -13.789 1 98.69 329 ALA A N 1
ATOM 2594 C CA . ALA A 1 329 ? 6.379 -13.086 -12.492 1 98.69 329 ALA A CA 1
ATOM 2595 C C . ALA A 1 329 ? 7.621 -12.211 -12.633 1 98.69 329 ALA A C 1
ATOM 2597 O O . ALA A 1 329 ? 8.461 -12.453 -13.508 1 98.69 329 ALA A O 1
ATOM 2598 N N . VAL A 1 330 ? 7.648 -11.203 -11.867 1 98.62 330 VAL A N 1
ATOM 2599 C CA . VAL A 1 330 ? 8.836 -10.375 -11.68 1 98.62 330 VAL A CA 1
ATOM 2600 C C . VAL A 1 330 ? 9.359 -10.562 -10.258 1 98.62 330 VAL A C 1
ATOM 2602 O O . VAL A 1 330 ? 8.648 -10.305 -9.281 1 98.62 330 VAL A O 1
ATOM 2605 N N . VAL A 1 331 ? 10.578 -11.055 -10.156 1 98.31 331 VAL A N 1
ATOM 2606 C CA . VAL A 1 331 ? 11.211 -11.242 -8.852 1 98.31 331 VAL A CA 1
ATOM 2607 C C . VAL A 1 331 ? 12.328 -10.219 -8.68 1 98.31 331 VAL A C 1
ATOM 2609 O O . VAL A 1 331 ? 13.164 -10.039 -9.57 1 98.31 331 VAL A O 1
ATOM 2612 N N . THR A 1 332 ? 12.297 -9.516 -7.535 1 97.31 332 THR A N 1
ATOM 2613 C CA . THR A 1 332 ? 13.266 -8.453 -7.324 1 97.31 332 THR A CA 1
ATOM 2614 C C . THR A 1 332 ? 13.719 -8.406 -5.863 1 97.31 332 THR A C 1
ATOM 2616 O O . THR A 1 332 ? 13.016 -8.906 -4.98 1 97.31 332 THR A O 1
ATOM 2619 N N . ASP A 1 333 ? 14.906 -7.965 -5.652 1 92.94 333 ASP A N 1
ATOM 2620 C CA . ASP A 1 333 ? 15.359 -7.664 -4.297 1 92.94 333 ASP A CA 1
ATOM 2621 C C . ASP A 1 333 ? 15.328 -6.164 -4.027 1 92.94 333 ASP A C 1
ATOM 2623 O O . ASP A 1 333 ? 15.914 -5.691 -3.049 1 92.94 333 ASP A O 1
ATOM 2627 N N . GLY A 1 334 ? 14.68 -5.445 -4.914 1 90.81 334 GLY A N 1
ATOM 2628 C CA . GLY A 1 334 ? 14.609 -3.998 -4.777 1 90.81 334 GLY A CA 1
ATOM 2629 C C . GLY A 1 334 ? 15.516 -3.262 -5.742 1 90.81 334 GLY A C 1
ATOM 2630 O O . GLY A 1 334 ? 15.258 -2.113 -6.098 1 90.81 334 GLY A O 1
ATOM 2631 N N . LYS A 1 335 ? 16.609 -3.854 -6.105 1 93.25 335 LYS A N 1
ATOM 2632 C CA . LYS A 1 335 ? 17.562 -3.277 -7.051 1 93.25 335 LYS A CA 1
ATOM 2633 C C . LYS A 1 335 ? 17.688 -4.145 -8.297 1 93.25 335 LYS A C 1
ATOM 2635 O O . LYS A 1 335 ? 17.703 -3.629 -9.422 1 93.25 335 LYS A O 1
ATOM 2640 N N . TYR A 1 336 ? 17.797 -5.438 -8.07 1 96.38 336 TYR A N 1
ATOM 2641 C CA . TYR A 1 336 ? 17.922 -6.371 -9.18 1 96.38 336 TYR A CA 1
ATOM 2642 C C . TYR A 1 336 ? 16.578 -7 -9.516 1 96.38 336 TYR A C 1
ATOM 2644 O O . TYR A 1 336 ? 15.797 -7.336 -8.617 1 96.38 336 TYR A O 1
ATOM 2652 N N . PHE A 1 337 ? 16.328 -7.137 -10.852 1 98.06 337 PHE A N 1
ATOM 2653 C CA . PHE A 1 337 ? 15.055 -7.664 -11.328 1 98.06 337 PHE A CA 1
ATOM 2654 C C . PHE A 1 337 ? 15.273 -8.859 -12.25 1 98.06 337 PHE A C 1
ATOM 2656 O O . PHE A 1 337 ? 16.188 -8.852 -13.086 1 98.06 337 PHE A O 1
ATOM 2663 N N . ALA A 1 338 ? 14.539 -9.891 -12.047 1 98.56 338 ALA A N 1
ATOM 2664 C CA . ALA A 1 338 ? 14.477 -11.023 -12.953 1 98.56 338 ALA A CA 1
ATOM 2665 C C . ALA A 1 338 ? 13.047 -11.258 -13.445 1 98.56 338 ALA A C 1
ATOM 2667 O O . ALA A 1 338 ? 12.086 -10.984 -12.719 1 98.56 338 ALA A O 1
ATOM 2668 N N . PHE A 1 339 ? 12.977 -11.719 -14.641 1 98.56 339 PHE A N 1
ATOM 2669 C CA . PHE A 1 339 ? 11.688 -11.859 -15.312 1 98.56 339 PHE A CA 1
ATOM 2670 C C . PHE A 1 339 ? 11.422 -13.32 -15.672 1 98.56 339 PHE A C 1
ATOM 2672 O O . PHE A 1 339 ? 12.297 -14.008 -16.203 1 98.56 339 PHE A O 1
ATOM 2679 N N . PHE A 1 340 ? 10.195 -13.773 -15.352 1 98.81 340 PHE A N 1
ATOM 2680 C CA . PHE A 1 340 ? 9.883 -15.188 -15.539 1 98.81 340 PHE A CA 1
ATOM 2681 C C . PHE A 1 340 ? 8.523 -15.352 -16.203 1 98.81 340 PHE A C 1
ATOM 2683 O O . PHE A 1 340 ? 7.602 -14.578 -15.953 1 98.81 340 PHE A O 1
ATOM 2690 N N . CYS A 1 341 ? 8.398 -16.312 -17.031 1 98.69 341 CYS A N 1
ATOM 2691 C CA . CYS A 1 341 ? 7.152 -16.781 -17.625 1 98.69 341 CYS A CA 1
ATOM 2692 C C . CYS A 1 341 ? 6.934 -18.266 -17.328 1 98.69 341 CYS A C 1
ATOM 2694 O O . CYS A 1 341 ? 7.879 -19.047 -17.328 1 98.69 341 CYS A O 1
ATOM 2696 N N . TYR A 1 342 ? 5.727 -18.609 -17.031 1 98.81 342 TYR A N 1
ATOM 2697 C CA . TYR A 1 342 ? 5.414 -19.984 -16.656 1 98.81 342 TYR A CA 1
ATOM 2698 C C . TYR A 1 342 ? 4.207 -20.5 -17.438 1 98.81 342 TYR A C 1
ATOM 2700 O O . TYR A 1 342 ? 3.232 -19.766 -17.625 1 98.81 342 TYR A O 1
ATOM 2708 N N . GLN A 1 343 ? 4.281 -21.672 -17.906 1 98.62 343 GLN A N 1
ATOM 2709 C CA . GLN A 1 343 ? 3.158 -22.359 -18.547 1 98.62 343 GLN A CA 1
ATOM 2710 C C . GLN A 1 343 ? 2.895 -23.703 -17.891 1 98.62 343 GLN A C 1
ATOM 2712 O O . GLN A 1 343 ? 3.744 -24.594 -17.938 1 98.62 343 GLN A O 1
ATOM 2717 N N . LEU A 1 344 ? 1.78 -23.828 -17.281 1 98.75 344 LEU A N 1
ATOM 2718 C CA . LEU A 1 344 ? 1.328 -25.094 -16.719 1 98.75 344 LEU A CA 1
ATOM 2719 C C . LEU A 1 344 ? 0.701 -25.969 -17.797 1 98.75 344 LEU A C 1
ATOM 2721 O O . LEU A 1 344 ? -0.379 -25.656 -18.312 1 98.75 344 LEU A O 1
ATOM 2725 N N . ASN A 1 345 ? 1.354 -27.062 -18.031 1 98.31 345 ASN A N 1
ATOM 2726 C CA . ASN A 1 345 ? 0.885 -27.969 -19.062 1 98.31 345 ASN A CA 1
ATOM 2727 C C . ASN A 1 345 ? 0.246 -29.234 -18.484 1 98.31 345 ASN A C 1
ATOM 2729 O O . ASN A 1 345 ? -0.449 -29.969 -19.188 1 98.31 345 ASN A O 1
ATOM 2733 N N . THR A 1 346 ? 0.5 -29.453 -17.219 1 98.12 346 THR A N 1
ATOM 2734 C CA . THR A 1 346 ? -0.036 -30.688 -16.641 1 98.12 346 THR A CA 1
ATOM 2735 C C . THR A 1 346 ? -0.163 -30.578 -15.133 1 98.12 346 THR A C 1
ATOM 2737 O O . THR A 1 346 ? 0.633 -29.891 -14.484 1 98.12 346 THR A O 1
ATOM 2740 N N . LEU A 1 347 ? -1.21 -31.203 -14.625 1 97.5 347 LEU A N 1
ATOM 2741 C CA . LEU A 1 347 ? -1.401 -31.406 -13.195 1 97.5 347 LEU A CA 1
ATOM 2742 C C . LEU A 1 347 ? -1.286 -32.875 -12.836 1 97.5 347 LEU A C 1
ATOM 2744 O O . LEU A 1 347 ? -1.492 -33.281 -11.68 1 97.5 347 LEU A O 1
ATOM 2748 N N . ALA A 1 348 ? -0.969 -33.688 -13.828 1 96.88 348 ALA A N 1
ATOM 2749 C CA . ALA A 1 348 ? -0.814 -35.125 -13.594 1 96.88 348 ALA A CA 1
ATOM 2750 C C . ALA A 1 348 ? 0.509 -35.406 -12.891 1 96.88 348 ALA A C 1
ATOM 2752 O O . ALA A 1 348 ? 1.468 -35.875 -13.531 1 96.88 348 ALA A O 1
ATOM 2753 N N . LEU A 1 349 ? 0.498 -35.312 -11.602 1 96.38 349 LEU A N 1
ATOM 2754 C CA . LEU A 1 349 ? 1.756 -35.344 -10.867 1 96.38 349 LEU A CA 1
ATOM 2755 C C . LEU A 1 349 ? 1.821 -36.562 -9.961 1 96.38 349 LEU A C 1
ATOM 2757 O O . LEU A 1 349 ? 2.902 -36.969 -9.516 1 96.38 349 LEU A O 1
ATOM 2761 N N . THR A 1 350 ? 0.683 -37.156 -9.664 1 93.31 350 THR A N 1
ATOM 2762 C CA . THR A 1 350 ? 0.715 -38.406 -8.883 1 93.31 350 THR A CA 1
ATOM 2763 C C . THR A 1 350 ? 1.418 -39.5 -9.656 1 93.31 350 THR A C 1
ATOM 2765 O O . THR A 1 350 ? 1.526 -39.438 -10.883 1 93.31 350 THR A O 1
ATOM 2768 N N . VAL A 1 351 ? 1.8 -40.469 -8.945 1 91.62 351 VAL A N 1
ATOM 2769 C CA . VAL A 1 351 ? 2.52 -41.594 -9.578 1 91.62 351 VAL A CA 1
ATOM 2770 C C . VAL A 1 351 ? 1.643 -42.219 -10.648 1 91.62 351 VAL A C 1
ATOM 2772 O O . VAL A 1 351 ? 2.111 -42.531 -11.75 1 91.62 351 VAL A O 1
ATOM 2775 N N . GLU A 1 352 ? 0.383 -42.406 -10.375 1 89.06 352 GLU A N 1
ATOM 2776 C CA . GLU A 1 352 ? -0.554 -43.062 -11.289 1 89.06 352 GLU A CA 1
ATOM 2777 C C . GLU A 1 352 ? -0.822 -42.188 -12.508 1 89.06 352 GLU A C 1
ATOM 2779 O O . GLU A 1 352 ? -0.791 -42.656 -13.641 1 89.06 352 GLU A O 1
ATOM 2784 N N . ALA A 1 353 ? -1.024 -40.938 -12.266 1 91.81 353 ALA A N 1
ATOM 2785 C CA . ALA A 1 353 ? -1.395 -40.031 -13.344 1 91.81 353 ALA A CA 1
ATOM 2786 C C . ALA A 1 353 ? -0.192 -39.719 -14.227 1 91.81 353 ALA A C 1
ATOM 2788 O O . ALA A 1 353 ? -0.348 -39.406 -15.414 1 91.81 353 ALA A O 1
ATOM 2789 N N . ASP A 1 354 ? 1.018 -39.781 -13.695 1 93.06 354 ASP A N 1
ATOM 2790 C CA . ASP A 1 354 ? 2.242 -39.406 -14.391 1 93.06 354 ASP A CA 1
ATOM 2791 C C . ASP A 1 354 ? 2.76 -40.531 -15.273 1 93.06 354 ASP A C 1
ATOM 2793 O O . ASP A 1 354 ? 3.635 -40.312 -16.109 1 93.06 354 ASP A O 1
ATOM 2797 N N . ARG A 1 355 ? 2.389 -41.75 -15.125 1 89.94 355 ARG A N 1
ATOM 2798 C CA . ARG A 1 355 ? 2.92 -42.906 -15.797 1 89.94 355 ARG A CA 1
ATOM 2799 C C . ARG A 1 355 ? 2.828 -42.781 -17.312 1 89.94 355 ARG A C 1
ATOM 2801 O O . ARG A 1 355 ? 3.785 -43.062 -18.031 1 89.94 355 ARG A O 1
ATOM 2808 N N . ASN A 1 356 ? 1.764 -42.344 -17.891 1 87.94 356 ASN A N 1
ATOM 2809 C CA . ASN A 1 356 ? 1.616 -42.219 -19.328 1 87.94 356 ASN A CA 1
ATOM 2810 C C . ASN A 1 356 ? 1.389 -40.75 -19.734 1 87.94 356 ASN A C 1
ATOM 2812 O O . ASN A 1 356 ? 0.703 -40.469 -20.719 1 87.94 356 ASN A O 1
ATOM 2816 N N . ASN A 1 357 ? 1.935 -39.906 -18.953 1 92.81 357 ASN A N 1
ATOM 2817 C CA . ASN A 1 357 ? 1.789 -38.5 -19.25 1 92.81 357 ASN A CA 1
ATOM 2818 C C . ASN A 1 357 ? 3.125 -37.844 -19.625 1 92.81 357 ASN A C 1
ATOM 2820 O O . ASN A 1 357 ? 3.959 -37.594 -18.766 1 92.81 357 ASN A O 1
ATOM 2824 N N . PRO A 1 358 ? 3.371 -37.594 -20.891 1 93.88 358 PRO A N 1
ATOM 2825 C CA . PRO A 1 358 ? 4.66 -37.062 -21.328 1 93.88 358 PRO A CA 1
ATOM 2826 C C . PRO A 1 358 ? 4.766 -35.531 -21.141 1 93.88 358 PRO A C 1
ATOM 2828 O O . PRO A 1 358 ? 5.832 -34.969 -21.344 1 93.88 358 PRO A O 1
ATOM 2831 N N . ARG A 1 359 ? 3.75 -34.906 -20.719 1 96.69 359 ARG A N 1
ATOM 2832 C CA . ARG A 1 359 ? 3.748 -33.438 -20.625 1 96.69 359 ARG A CA 1
ATOM 2833 C C . ARG A 1 359 ? 4.59 -32.969 -19.453 1 96.69 359 ARG A C 1
ATOM 2835 O O . ARG A 1 359 ? 4.648 -33.625 -18.406 1 96.69 359 ARG A O 1
ATOM 2842 N N . LYS A 1 360 ? 5.25 -31.844 -19.641 1 97.75 360 LYS A N 1
ATOM 2843 C CA . LYS A 1 360 ? 6.023 -31.156 -18.609 1 97.75 360 LYS A CA 1
ATOM 2844 C C . LYS A 1 360 ? 5.656 -29.688 -18.531 1 97.75 360 LYS A C 1
ATOM 2846 O O . LYS A 1 360 ? 5.324 -29.062 -19.547 1 97.75 360 LYS A O 1
ATOM 2851 N N . ASN A 1 361 ? 5.613 -29.156 -17.328 1 98.38 361 ASN A N 1
ATOM 2852 C CA . ASN A 1 361 ? 5.488 -27.703 -17.156 1 98.38 361 ASN A CA 1
ATOM 2853 C C . ASN A 1 361 ? 6.789 -26.984 -17.516 1 98.38 361 ASN A C 1
ATOM 2855 O O . ASN A 1 361 ? 7.863 -27.594 -17.484 1 98.38 361 ASN A O 1
ATOM 2859 N N . ILE A 1 362 ? 6.652 -25.703 -17.875 1 98.69 362 ILE A N 1
ATOM 2860 C CA . ILE A 1 362 ? 7.832 -24.984 -18.328 1 98.69 362 ILE A CA 1
ATOM 2861 C C . ILE A 1 362 ? 7.91 -23.625 -17.641 1 98.69 362 ILE A C 1
ATOM 2863 O O . ILE A 1 362 ? 6.902 -22.922 -17.516 1 98.69 362 ILE A O 1
ATOM 2867 N N . CYS A 1 363 ? 9.055 -23.266 -17.125 1 98.81 363 CYS A N 1
ATOM 2868 C CA . CYS A 1 363 ? 9.359 -21.953 -16.594 1 98.81 363 CYS A CA 1
ATOM 2869 C C . CYS A 1 363 ? 10.516 -21.312 -17.344 1 98.81 363 CYS A C 1
ATOM 2871 O O . CYS A 1 363 ? 11.609 -21.875 -17.391 1 98.81 363 CYS A O 1
ATOM 2873 N N . TRP A 1 364 ? 10.242 -20.203 -18 1 98.62 364 TRP A N 1
ATOM 2874 C CA . TRP A 1 364 ? 11.281 -19.375 -18.609 1 98.62 364 TRP A CA 1
ATOM 2875 C C . TRP A 1 364 ? 11.742 -18.281 -17.656 1 98.62 364 TRP A C 1
ATOM 2877 O O . TRP A 1 364 ? 10.93 -17.719 -16.922 1 98.62 364 TRP A O 1
ATOM 2887 N N . GLY A 1 365 ? 12.984 -17.953 -17.672 1 98.31 365 GLY A N 1
ATOM 2888 C CA . GLY A 1 365 ? 13.422 -16.875 -16.781 1 98.31 365 GLY A CA 1
ATOM 2889 C C . GLY A 1 365 ? 14.75 -16.266 -17.203 1 98.31 365 GLY A C 1
ATOM 2890 O O . GLY A 1 365 ? 15.594 -16.953 -17.781 1 98.31 365 GLY A O 1
ATOM 2891 N N . THR A 1 366 ? 14.922 -15.031 -16.891 1 98 366 THR A N 1
ATOM 2892 C CA . THR A 1 366 ? 16.172 -14.32 -17.141 1 98 366 THR A CA 1
ATOM 2893 C C . THR A 1 366 ? 17.031 -14.305 -15.875 1 98 366 THR A C 1
ATOM 2895 O O . THR A 1 366 ? 16.547 -14.586 -14.781 1 98 366 THR A O 1
ATOM 2898 N N . GLU A 1 367 ? 18.297 -13.992 -16.172 1 97.19 367 GLU A N 1
ATOM 2899 C CA . GLU A 1 367 ? 19.125 -13.617 -15.031 1 97.19 367 GLU A CA 1
ATOM 2900 C C . GLU A 1 367 ? 18.734 -12.234 -14.508 1 97.19 367 GLU A C 1
ATOM 2902 O O . GLU A 1 367 ? 18.141 -11.43 -15.234 1 97.19 367 GLU A O 1
ATOM 2907 N N . SER A 1 368 ? 19.016 -12.047 -13.195 1 97.38 368 SER A N 1
ATOM 2908 C CA . SER A 1 368 ? 18.656 -10.758 -12.602 1 97.38 368 SER A CA 1
ATOM 2909 C C . SER A 1 368 ? 19.531 -9.633 -13.148 1 97.38 368 SER A C 1
ATOM 2911 O O . SER A 1 368 ? 20.719 -9.828 -13.406 1 97.38 368 SER A O 1
ATOM 2913 N N . MET A 1 369 ? 18.906 -8.508 -13.438 1 97.5 369 MET A N 1
ATOM 2914 C CA . MET A 1 369 ? 19.547 -7.301 -13.938 1 97.5 369 MET A CA 1
ATOM 2915 C C . MET A 1 369 ? 19.297 -6.113 -13.016 1 97.5 369 MET A C 1
ATOM 2917 O O . MET A 1 369 ? 18.188 -5.953 -12.5 1 97.5 369 MET A O 1
ATOM 2921 N N . PRO A 1 370 ? 20.312 -5.285 -12.805 1 96.94 370 PRO A N 1
ATOM 2922 C CA . PRO A 1 370 ? 20.109 -4.129 -11.922 1 96.94 370 PRO A CA 1
ATOM 2923 C C . PRO A 1 370 ? 19.297 -3.018 -12.586 1 96.94 370 PRO A C 1
ATOM 2925 O O . PRO A 1 370 ? 19.531 -2.691 -13.75 1 96.94 370 PRO A O 1
ATOM 2928 N N . LEU A 1 371 ? 18.359 -2.457 -11.867 1 97.12 371 LEU A N 1
ATOM 2929 C CA . LEU A 1 371 ? 17.562 -1.324 -12.336 1 97.12 371 LEU A CA 1
ATOM 2930 C C . LEU A 1 371 ? 18.391 -0.041 -12.32 1 97.12 371 LEU A C 1
ATOM 2932 O O . LEU A 1 371 ? 18.141 0.868 -13.117 1 97.12 371 LEU A O 1
ATOM 2936 N N . TYR A 1 372 ? 19.266 0.073 -11.375 1 96.12 372 TYR A N 1
ATOM 2937 C CA . TYR A 1 372 ? 20.172 1.214 -11.25 1 96.12 372 TYR A CA 1
ATOM 2938 C C . TYR A 1 372 ? 21.5 0.787 -10.656 1 96.12 372 TYR A C 1
ATOM 2940 O O . TYR A 1 372 ? 21.641 -0.328 -10.148 1 96.12 372 TYR A O 1
ATOM 2948 N N . ASP A 1 373 ? 22.516 1.637 -10.734 1 95 373 ASP A N 1
ATOM 2949 C CA . ASP A 1 373 ? 23.828 1.315 -10.203 1 95 373 ASP A CA 1
ATOM 2950 C C . ASP A 1 373 ? 23.938 1.709 -8.734 1 95 373 ASP A C 1
ATOM 2952 O O . ASP A 1 373 ? 24.203 0.861 -7.875 1 95 373 ASP A O 1
ATOM 2956 N N . THR A 1 374 ? 23.734 3.002 -8.461 1 93.38 374 THR A N 1
ATOM 2957 C CA . THR A 1 374 ? 23.844 3.508 -7.094 1 93.38 374 THR A CA 1
ATOM 2958 C C . THR A 1 374 ? 23 4.758 -6.914 1 93.38 374 THR A C 1
ATOM 2960 O O . THR A 1 374 ? 22.578 5.383 -7.891 1 93.38 374 THR A O 1
ATOM 2963 N N . ILE A 1 375 ? 22.578 4.984 -5.668 1 91.19 375 ILE A N 1
ATOM 2964 C CA . ILE A 1 375 ? 21.922 6.23 -5.281 1 91.19 375 ILE A CA 1
ATOM 2965 C C . ILE A 1 375 ? 22.875 7.055 -4.406 1 91.19 375 ILE A C 1
ATOM 2967 O O . ILE A 1 375 ? 23.156 6.68 -3.27 1 91.19 375 ILE A O 1
ATOM 2971 N N . GLU A 1 376 ? 23.453 8.047 -4.926 1 90.81 376 GLU A N 1
ATOM 2972 C CA . GLU A 1 376 ? 24.406 8.906 -4.23 1 90.81 376 GLU A CA 1
ATOM 2973 C C . GLU A 1 376 ? 24.094 10.383 -4.484 1 90.81 376 GLU A C 1
ATOM 2975 O O . GLU A 1 376 ? 23.719 10.766 -5.594 1 90.81 376 GLU A O 1
ATOM 2980 N N . ASN A 1 377 ? 24.266 11.164 -3.443 1 87.75 377 ASN A N 1
ATOM 2981 C CA . ASN A 1 377 ? 24.078 12.609 -3.545 1 87.75 377 ASN A CA 1
ATOM 2982 C C . ASN A 1 377 ? 22.703 12.961 -4.098 1 87.75 377 ASN A C 1
ATOM 2984 O O . ASN A 1 377 ? 22.594 13.734 -5.047 1 87.75 377 ASN A O 1
ATOM 2988 N N . GLU A 1 378 ? 21.656 12.227 -3.674 1 86.25 378 GLU A N 1
ATOM 2989 C CA . GLU A 1 378 ? 20.266 12.469 -4.02 1 86.25 378 GLU A CA 1
ATOM 2990 C C . GLU A 1 378 ? 20.016 12.289 -5.516 1 86.25 378 GLU A C 1
ATOM 2992 O O . GLU A 1 378 ? 19.25 13.031 -6.121 1 86.25 378 GLU A O 1
ATOM 2997 N N . GLU A 1 379 ? 20.859 11.445 -6.07 1 91.38 379 GLU A N 1
ATOM 2998 C CA . GLU A 1 379 ? 20.688 11.125 -7.484 1 91.38 379 GLU A CA 1
ATOM 2999 C C . GLU A 1 379 ? 20.766 9.617 -7.719 1 91.38 379 GLU A C 1
ATOM 3001 O O . GLU A 1 379 ? 21.547 8.922 -7.078 1 91.38 379 GLU A O 1
ATOM 3006 N N . VAL A 1 380 ? 19.969 9.156 -8.656 1 94.19 380 VAL A N 1
ATOM 3007 C CA . VAL A 1 380 ? 20.016 7.762 -9.086 1 94.19 380 VAL A CA 1
ATOM 3008 C C . VAL A 1 380 ? 20.984 7.617 -10.258 1 94.19 380 VAL A C 1
ATOM 3010 O O . VAL A 1 380 ? 20.719 8.109 -11.359 1 94.19 380 VAL A O 1
ATOM 3013 N N . LYS A 1 381 ? 22.062 6.977 -10.07 1 95.38 381 LYS A N 1
ATOM 3014 C CA . LYS A 1 381 ? 23.078 6.828 -11.102 1 95.38 381 LYS A CA 1
ATOM 3015 C C . LYS A 1 381 ? 22.938 5.496 -11.828 1 95.38 381 LYS A C 1
ATOM 3017 O O . LYS A 1 381 ? 22.656 4.469 -11.211 1 95.38 381 LYS A O 1
ATOM 3022 N N . GLY A 1 382 ? 23.078 5.555 -13.164 1 95.5 382 GLY A N 1
ATOM 3023 C CA . GLY A 1 382 ? 23.078 4.344 -13.969 1 95.5 382 GLY A CA 1
ATOM 3024 C C . GLY A 1 382 ? 21.703 3.689 -14.055 1 95.5 382 GLY A C 1
ATOM 3025 O O . GLY A 1 382 ? 21.578 2.482 -13.828 1 95.5 382 GLY A O 1
ATOM 3026 N N . PHE A 1 383 ? 20.703 4.465 -14.195 1 95.81 383 PHE A N 1
ATOM 3027 C CA . PHE A 1 383 ? 19.359 3.906 -14.336 1 95.81 383 PHE A CA 1
ATOM 3028 C C . PHE A 1 383 ? 19.25 3.055 -15.594 1 95.81 383 PHE A C 1
ATOM 3030 O O . PHE A 1 383 ? 19.656 3.486 -16.672 1 95.81 383 PHE A O 1
ATOM 3037 N N . ASN A 1 384 ? 18.797 1.831 -15.484 1 95.44 384 ASN A N 1
ATOM 3038 C CA . ASN A 1 384 ? 18.734 0.845 -16.562 1 95.44 384 ASN A CA 1
ATOM 3039 C C . ASN A 1 384 ? 17.359 0.82 -17.219 1 95.44 384 ASN A C 1
ATOM 3041 O O . ASN A 1 384 ? 16.453 0.127 -16.75 1 95.44 384 ASN A O 1
ATOM 3045 N N . ASP A 1 385 ? 17.203 1.415 -18.328 1 92.94 385 ASP A N 1
ATOM 3046 C CA . ASP A 1 385 ? 15.938 1.516 -19.047 1 92.94 385 ASP A CA 1
ATOM 3047 C C . ASP A 1 385 ? 15.461 0.142 -19.516 1 92.94 385 ASP A C 1
ATOM 3049 O O . ASP A 1 385 ? 14.258 -0.085 -19.656 1 92.94 385 ASP A O 1
ATOM 3053 N N . GLU A 1 386 ? 16.359 -0.698 -19.703 1 93.06 386 GLU A N 1
ATOM 3054 C CA . GLU A 1 386 ? 16 -2.025 -20.188 1 93.06 386 GLU A CA 1
ATOM 3055 C C . GLU A 1 386 ? 15.109 -2.752 -19.188 1 93.06 386 GLU A C 1
ATOM 3057 O O . GLU A 1 386 ? 14.156 -3.436 -19.562 1 93.06 386 GLU A O 1
ATOM 3062 N N . VAL A 1 387 ? 15.453 -2.611 -17.938 1 96.38 387 VAL A N 1
ATOM 3063 C CA . VAL A 1 387 ? 14.672 -3.25 -16.891 1 96.38 387 VAL A CA 1
ATOM 3064 C C . VAL A 1 387 ? 13.273 -2.646 -16.844 1 96.38 387 VAL A C 1
ATOM 3066 O O . VAL A 1 387 ? 12.281 -3.373 -16.781 1 96.38 387 VAL A O 1
ATOM 3069 N N . LEU A 1 388 ? 13.195 -1.348 -16.891 1 95 388 LEU A N 1
ATOM 3070 C CA . LEU A 1 388 ? 11.898 -0.671 -16.891 1 95 388 LEU A CA 1
ATOM 3071 C C . LEU A 1 388 ? 11.07 -1.088 -18.094 1 95 388 LEU A C 1
ATOM 3073 O O . LEU A 1 388 ? 9.867 -1.354 -17.969 1 95 388 LEU A O 1
ATOM 3077 N N . LEU A 1 389 ? 11.695 -1.167 -19.234 1 93.44 389 LEU A N 1
ATOM 3078 C CA . LEU A 1 389 ? 11.008 -1.555 -20.469 1 93.44 389 LEU A CA 1
ATOM 3079 C C . LEU A 1 389 ? 10.484 -2.982 -20.359 1 93.44 389 LEU A C 1
ATOM 3081 O O . LEU A 1 389 ? 9.398 -3.285 -20.859 1 93.44 389 LEU A O 1
ATOM 3085 N N . GLN A 1 390 ? 11.242 -3.807 -19.781 1 95.19 390 GLN A N 1
ATOM 3086 C CA . GLN A 1 390 ? 10.805 -5.188 -19.609 1 95.19 390 GLN A CA 1
ATOM 3087 C C . GLN A 1 390 ? 9.594 -5.273 -18.703 1 95.19 390 GLN A C 1
ATOM 3089 O O . GLN A 1 390 ? 8.68 -6.07 -18.938 1 95.19 390 GLN A O 1
ATOM 3094 N N . ILE A 1 391 ? 9.625 -4.504 -17.625 1 95.94 391 ILE A N 1
ATOM 3095 C CA . ILE A 1 391 ? 8.469 -4.461 -16.75 1 95.94 391 ILE A CA 1
ATOM 3096 C C . ILE A 1 391 ? 7.238 -4 -17.531 1 95.94 391 ILE A C 1
ATOM 3098 O O . ILE A 1 391 ? 6.168 -4.605 -17.422 1 95.94 391 ILE A O 1
ATOM 3102 N N . ILE A 1 392 ? 7.414 -2.977 -18.281 1 93.44 392 ILE A N 1
ATOM 3103 C CA . ILE A 1 392 ? 6.328 -2.412 -19.078 1 93.44 392 ILE A CA 1
ATOM 3104 C C . ILE A 1 392 ? 5.816 -3.457 -20.062 1 93.44 392 ILE A C 1
ATOM 3106 O O . ILE A 1 392 ? 4.605 -3.625 -20.234 1 93.44 392 ILE A O 1
ATOM 3110 N N . GLN A 1 393 ? 6.699 -4.117 -20.672 1 92.81 393 GLN A N 1
ATOM 3111 C CA . GLN A 1 393 ? 6.324 -5.152 -21.625 1 92.81 393 GLN A CA 1
ATOM 3112 C C . GLN A 1 393 ? 5.5 -6.246 -20.969 1 92.81 393 GLN A C 1
ATOM 3114 O O . GLN A 1 393 ? 4.523 -6.734 -21.531 1 92.81 393 GLN A O 1
ATOM 3119 N N . PHE A 1 394 ? 5.91 -6.66 -19.812 1 95.38 394 PHE A N 1
ATOM 3120 C CA . PHE A 1 394 ? 5.152 -7.656 -19.062 1 95.38 394 PHE A CA 1
ATOM 3121 C C . PHE A 1 394 ? 3.738 -7.168 -18.781 1 95.38 394 PHE A C 1
ATOM 3123 O O . PHE A 1 394 ? 2.771 -7.91 -18.953 1 95.38 394 PHE A O 1
ATOM 3130 N N . LEU A 1 395 ? 3.654 -5.945 -18.391 1 93.75 395 LEU A N 1
ATOM 3131 C CA . LEU A 1 395 ? 2.355 -5.391 -18.031 1 93.75 395 LEU A CA 1
ATOM 3132 C C . LEU A 1 395 ? 1.471 -5.219 -19.266 1 93.75 395 LEU A C 1
ATOM 3134 O O . LEU A 1 395 ? 0.243 -5.277 -19.172 1 93.75 395 LEU A O 1
ATOM 3138 N N . LEU A 1 396 ? 2.064 -5.082 -20.406 1 91.94 396 LEU A N 1
ATOM 3139 C CA . LEU A 1 396 ? 1.312 -4.84 -21.641 1 91.94 396 LEU A CA 1
ATOM 3140 C C . LEU A 1 396 ? 0.902 -6.152 -22.297 1 91.94 396 LEU A C 1
ATOM 3142 O O . LEU A 1 396 ? 0.142 -6.156 -23.266 1 91.94 396 LEU A O 1
ATOM 3146 N N . ASN A 1 397 ? 1.461 -7.246 -21.766 1 92.75 397 ASN A N 1
ATOM 3147 C CA . ASN A 1 397 ? 0.991 -8.531 -22.281 1 92.75 397 ASN A CA 1
ATOM 3148 C C . ASN A 1 397 ? -0.517 -8.688 -22.109 1 92.75 397 ASN A C 1
ATOM 3150 O O . ASN A 1 397 ? -1.065 -8.328 -21.062 1 92.75 397 ASN A O 1
ATOM 3154 N N . ARG A 1 398 ? -1.237 -9.109 -23.156 1 92.25 398 ARG A N 1
ATOM 3155 C CA . ARG A 1 398 ? -2.695 -9.148 -23.094 1 92.25 398 ARG A CA 1
ATOM 3156 C C . ARG A 1 398 ? -3.232 -10.438 -23.719 1 92.25 398 ARG A C 1
ATOM 3158 O O . ARG A 1 398 ? -2.557 -11.07 -24.531 1 92.25 398 ARG A O 1
ATOM 3165 N N . PRO A 1 399 ? -4.461 -10.812 -23.266 1 92.38 399 PRO A N 1
ATOM 3166 C CA . PRO A 1 399 ? -5.113 -11.984 -23.844 1 92.38 399 PRO A CA 1
ATOM 3167 C C . PRO A 1 399 ? -5.473 -11.781 -25.312 1 92.38 399 PRO A C 1
ATOM 3169 O O . PRO A 1 399 ? -5.523 -10.641 -25.797 1 92.38 399 PRO A O 1
ATOM 3172 N N . LYS A 1 400 ? -5.59 -12.875 -26.031 1 85.5 400 LYS A N 1
ATOM 3173 C CA . LYS A 1 400 ? -5.969 -12.82 -27.438 1 85.5 400 LYS A CA 1
ATOM 3174 C C . LYS A 1 400 ? -7.391 -12.297 -27.609 1 85.5 400 LYS A C 1
ATOM 3176 O O . LYS A 1 400 ? -8.281 -12.656 -26.828 1 85.5 400 LYS A O 1
ATOM 3181 N N . GLU A 1 401 ? -7.617 -11.102 -28.25 1 72.38 401 GLU A N 1
ATOM 3182 C CA . GLU A 1 401 ? -8.93 -10.516 -28.5 1 72.38 401 GLU A CA 1
ATOM 3183 C C . GLU A 1 401 ? -9.789 -11.438 -29.359 1 72.38 401 GLU A C 1
ATOM 3185 O O . GLU A 1 401 ? -9.281 -12.109 -30.266 1 72.38 401 GLU A O 1
ATOM 3190 N N . ASN A 1 402 ? -10.805 -12.055 -28.875 1 53.72 402 ASN A N 1
ATOM 3191 C CA . ASN A 1 402 ? -11.719 -12.688 -29.828 1 53.72 402 ASN A CA 1
ATOM 3192 C C . ASN A 1 402 ? -12.227 -11.695 -30.859 1 53.72 402 ASN A C 1
ATOM 3194 O O . ASN A 1 402 ? -12.523 -10.547 -30.531 1 53.72 402 ASN A O 1
ATOM 3198 N N . GLU A 1 403 ? -11.992 -11.859 -32.156 1 46.19 403 GLU A N 1
ATOM 3199 C CA . GLU A 1 403 ? -12.531 -11.117 -33.312 1 46.19 403 GLU A CA 1
ATOM 3200 C C . GLU A 1 403 ? -13.953 -10.641 -33.031 1 46.19 403 GLU A C 1
ATOM 3202 O O . GLU A 1 403 ? -14.383 -9.625 -33.562 1 46.19 403 GLU A O 1
ATOM 3207 N N . SER A 1 404 ? -14.867 -11.359 -32.562 1 40.75 404 SER A N 1
ATOM 3208 C CA . SER A 1 404 ? -16.281 -10.992 -32.531 1 40.75 404 SER A CA 1
ATOM 3209 C C . SER A 1 404 ? -16.516 -9.859 -31.531 1 40.75 404 SER A C 1
ATOM 3211 O O . SER A 1 404 ? -17.594 -9.25 -31.531 1 40.75 404 SER A O 1
ATOM 3213 N N . GLU A 1 405 ? -15.922 -9.75 -30.578 1 38.75 405 GLU A N 1
ATOM 3214 C CA . GLU A 1 405 ? -16.281 -8.766 -29.562 1 38.75 405 GLU A CA 1
ATOM 3215 C C . GLU A 1 405 ? -15.82 -7.367 -29.953 1 38.75 405 GLU A C 1
ATOM 3217 O O . GLU A 1 405 ? -16.141 -6.387 -29.281 1 38.75 405 GLU A O 1
ATOM 3222 N N . VAL A 1 406 ? -14.977 -7.188 -30.797 1 40.25 406 VAL A N 1
ATOM 3223 C CA . VAL A 1 406 ? -14.734 -5.848 -31.328 1 40.25 406 VAL A CA 1
ATOM 3224 C C . VAL A 1 406 ? -15.992 -5.328 -32.031 1 40.25 406 VAL A C 1
ATOM 3226 O O . VAL A 1 406 ? -16.062 -4.148 -32.375 1 40.25 406 VAL A O 1
ATOM 3229 N N . LEU A 1 407 ? -16.75 -6.098 -32.688 1 33.53 407 LEU A N 1
ATOM 3230 C CA . LEU A 1 407 ? -17.906 -5.59 -33.406 1 33.53 407 LEU A CA 1
ATOM 3231 C C . LEU A 1 407 ? -18.938 -5 -32.469 1 33.53 407 LEU A C 1
ATOM 3233 O O . LEU A 1 407 ? -19.938 -4.426 -32.906 1 33.53 407 LEU A O 1
ATOM 3237 N N . LYS A 1 408 ? -19.016 -5.457 -31.234 1 32.34 408 LYS A N 1
ATOM 3238 C CA . LYS A 1 408 ? -20.125 -4.855 -30.516 1 32.34 408 LYS A CA 1
ATOM 3239 C C . LYS A 1 408 ? -19.719 -3.527 -29.891 1 32.34 408 LYS A C 1
ATOM 3241 O O . LYS A 1 408 ? -20.516 -2.893 -29.188 1 32.34 408 LYS A O 1
ATOM 3246 N N . THR A 1 409 ? -18.391 -3.154 -29.781 1 27.97 409 THR A N 1
ATOM 3247 C CA . THR A 1 409 ? -18.25 -1.771 -29.328 1 27.97 409 THR A CA 1
ATOM 3248 C C . THR A 1 409 ? -18.141 -0.829 -30.531 1 27.97 409 THR A C 1
ATOM 3250 O O . THR A 1 409 ? -17.406 -1.107 -31.484 1 27.97 409 THR A O 1
ATOM 3253 N N . MET B 1 1 ? 29.469 95 52.594 1 24.77 1 MET B N 1
ATOM 3254 C CA . MET B 1 1 ? 29.875 93.688 53.125 1 24.77 1 MET B CA 1
ATOM 3255 C C . MET B 1 1 ? 28.891 92.562 52.719 1 24.77 1 MET B C 1
ATOM 3257 O O . MET B 1 1 ? 27.828 92.438 53.281 1 24.77 1 MET B O 1
ATOM 3261 N N . ALA B 1 2 ? 28.766 92.375 51.312 1 29.45 2 ALA B N 1
ATOM 3262 C CA . ALA B 1 2 ? 27.875 91.688 50.406 1 29.45 2 ALA B CA 1
ATOM 3263 C C . ALA B 1 2 ? 27.922 90.188 50.625 1 29.45 2 ALA B C 1
ATOM 3265 O O . ALA B 1 2 ? 28.969 89.562 50.406 1 29.45 2 ALA B O 1
ATOM 3266 N N . ALA B 1 3 ? 27.297 89.625 51.75 1 27.64 3 ALA B N 1
ATOM 3267 C CA . ALA B 1 3 ? 27.203 88.25 52.25 1 27.64 3 ALA B CA 1
ATOM 3268 C C . ALA B 1 3 ? 26.766 87.312 51.156 1 27.64 3 ALA B C 1
ATOM 3270 O O . ALA B 1 3 ? 25.625 87.375 50.688 1 27.64 3 ALA B O 1
ATOM 3271 N N . ARG B 1 4 ? 27.656 87 50.125 1 28.34 4 ARG B N 1
ATOM 3272 C CA . ARG B 1 4 ? 27.594 86.125 48.938 1 28.34 4 ARG B CA 1
ATOM 3273 C C . ARG B 1 4 ? 27.266 84.688 49.344 1 28.34 4 ARG B C 1
ATOM 3275 O O . ARG B 1 4 ? 28 84.062 50.156 1 28.34 4 ARG B O 1
ATOM 3282 N N . GLY B 1 5 ? 25.953 84.312 49.531 1 26.5 5 GLY B N 1
ATOM 3283 C CA . GLY B 1 5 ? 25.328 83.062 49.938 1 26.5 5 GLY B CA 1
ATOM 3284 C C . GLY B 1 5 ? 25.844 81.875 49.188 1 26.5 5 GLY B C 1
ATOM 3285 O O . GLY B 1 5 ? 25.859 81.875 47.938 1 26.5 5 GLY B O 1
ATOM 3286 N N . ALA B 1 6 ? 26.859 81.062 49.688 1 26.42 6 ALA B N 1
ATOM 3287 C CA . ALA B 1 6 ? 27.594 79.875 49.188 1 26.42 6 ALA B CA 1
ATOM 3288 C C . ALA B 1 6 ? 26.641 78.688 48.938 1 26.42 6 ALA B C 1
ATOM 3290 O O . ALA B 1 6 ? 26.031 78.188 49.844 1 26.42 6 ALA B O 1
ATOM 3291 N N . ALA B 1 7 ? 25.797 78.688 47.844 1 26.83 7 ALA B N 1
ATOM 3292 C CA . ALA B 1 7 ? 24.938 77.562 47.406 1 26.83 7 ALA B CA 1
ATOM 3293 C C . ALA B 1 7 ? 25.719 76.312 47.281 1 26.83 7 ALA B C 1
ATOM 3295 O O . ALA B 1 7 ? 26.672 76.188 46.5 1 26.83 7 ALA B O 1
ATOM 3296 N N . ALA B 1 8 ? 25.875 75.438 48.406 1 26.42 8 ALA B N 1
ATOM 3297 C CA . ALA B 1 8 ? 26.516 74.125 48.594 1 26.42 8 ALA B CA 1
ATOM 3298 C C . ALA B 1 8 ? 26.047 73.125 47.531 1 26.42 8 ALA B C 1
ATOM 3300 O O . ALA B 1 8 ? 24.844 72.938 47.344 1 26.42 8 ALA B O 1
ATOM 3301 N N . ALA B 1 9 ? 26.812 72.812 46.5 1 27.11 9 ALA B N 1
ATOM 3302 C CA . ALA B 1 9 ? 26.734 71.812 45.406 1 27.11 9 ALA B CA 1
ATOM 3303 C C . ALA B 1 9 ? 26.625 70.375 46 1 27.11 9 ALA B C 1
ATOM 3305 O O . ALA B 1 9 ? 27.578 69.875 46.594 1 27.11 9 ALA B O 1
ATOM 3306 N N . VAL B 1 10 ? 25.516 69.938 46.656 1 27.75 10 VAL B N 1
ATOM 3307 C CA . VAL B 1 10 ? 25.375 68.562 47.062 1 27.75 10 VAL B CA 1
ATOM 3308 C C . VAL B 1 10 ? 25.688 67.625 45.875 1 27.75 10 VAL B C 1
ATOM 3310 O O . VAL B 1 10 ? 25.047 67.688 44.844 1 27.75 10 VAL B O 1
ATOM 3313 N N . ALA B 1 11 ? 26.891 67.062 45.688 1 27.86 11 ALA B N 1
ATOM 3314 C CA . ALA B 1 11 ? 27.391 66.062 44.75 1 27.86 11 ALA B CA 1
ATOM 3315 C C . ALA B 1 11 ? 26.562 64.812 44.844 1 27.86 11 ALA B C 1
ATOM 3317 O O . ALA B 1 11 ? 26.406 64.25 45.906 1 27.86 11 ALA B O 1
ATOM 3318 N N . ALA B 1 12 ? 25.609 64.5 43.938 1 31.91 12 ALA B N 1
ATOM 3319 C CA . ALA B 1 12 ? 24.859 63.281 43.719 1 31.91 12 ALA B CA 1
ATOM 3320 C C . ALA B 1 12 ? 25.781 62.094 43.688 1 31.91 12 ALA B C 1
ATOM 3322 O O . ALA B 1 12 ? 26.734 62.031 42.906 1 31.91 1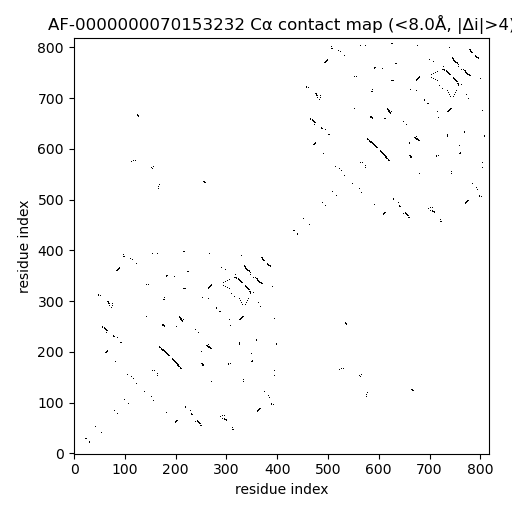2 ALA B O 1
ATOM 3323 N N . VAL B 1 13 ? 26.109 61.375 44.75 1 31.31 13 VAL B N 1
ATOM 3324 C CA . VAL B 1 13 ? 26.797 60.094 44.875 1 31.31 13 VAL B CA 1
ATOM 3325 C C . VAL B 1 13 ? 26.25 59.125 43.844 1 31.31 13 VAL B C 1
ATOM 3327 O O . VAL B 1 13 ? 25.047 58.844 43.812 1 31.31 13 VAL B O 1
ATOM 3330 N N . ALA B 1 14 ? 26.859 58.906 42.688 1 34.19 14 ALA B N 1
ATOM 3331 C CA . ALA B 1 14 ? 26.641 57.938 41.625 1 34.19 14 ALA B CA 1
ATOM 3332 C C . ALA B 1 14 ? 26.453 56.531 42.188 1 34.19 14 ALA B C 1
ATOM 3334 O O . ALA B 1 14 ? 27.25 56.094 43 1 34.19 14 ALA B O 1
ATOM 3335 N N . ALA B 1 15 ? 25.234 56.094 42.312 1 37.69 15 ALA B N 1
ATOM 3336 C CA . ALA B 1 15 ? 24.891 54.719 42.688 1 37.69 15 ALA B CA 1
ATOM 3337 C C . ALA B 1 15 ? 25.859 53.719 42.062 1 37.69 15 ALA B C 1
ATOM 3339 O O . ALA B 1 15 ? 25.953 53.594 40.844 1 37.69 15 ALA B O 1
ATOM 3340 N N . ARG B 1 16 ? 26.953 53.469 42.625 1 35.25 16 ARG B N 1
ATOM 3341 C CA . ARG B 1 16 ? 28.062 52.594 42.219 1 35.25 16 ARG B CA 1
ATOM 3342 C C . ARG B 1 16 ? 27.547 51.188 41.875 1 35.25 16 ARG B C 1
ATOM 3344 O O . ARG B 1 16 ? 28.328 50.312 41.469 1 35.25 16 ARG B O 1
ATOM 3351 N N . TYR B 1 17 ? 26.719 50.594 42.75 1 35.25 17 TYR B N 1
ATOM 3352 C CA . TYR B 1 17 ? 26.625 49.156 42.594 1 35.25 17 TYR B CA 1
ATOM 3353 C C . TYR B 1 17 ? 25.859 48.781 41.312 1 35.25 17 TYR B C 1
ATOM 3355 O O . TYR B 1 17 ? 24.859 49.406 41 1 35.25 17 TYR B O 1
ATOM 3363 N N . PRO B 1 18 ? 26.547 48.125 40.406 1 37.34 18 PRO B N 1
ATOM 3364 C CA . PRO B 1 18 ? 25.844 47.688 39.188 1 37.34 18 PRO B CA 1
ATOM 3365 C C . PRO B 1 18 ? 24.516 47 39.5 1 37.34 18 PRO B C 1
ATOM 3367 O O . PRO B 1 18 ? 24.344 46.438 40.594 1 37.34 18 PRO B O 1
ATOM 3370 N N . PRO B 1 19 ? 23.391 47.375 38.969 1 39.66 19 PRO B N 1
ATOM 3371 C CA . PRO B 1 19 ? 22.141 46.656 39.219 1 39.66 19 PRO B CA 1
ATOM 3372 C C . PRO B 1 19 ? 22.328 45.125 39.281 1 39.66 19 PRO B C 1
ATOM 3374 O O . PRO B 1 19 ? 23.219 44.594 38.625 1 39.66 19 PRO B O 1
ATOM 3377 N N . LEU B 1 20 ? 22.25 44.438 40.406 1 39.28 20 LEU B N 1
ATOM 3378 C CA . LEU B 1 20 ? 22.25 43 40.594 1 39.28 20 LEU B CA 1
ATOM 3379 C C . LEU B 1 20 ? 21.484 42.312 39.438 1 39.28 20 LEU B C 1
ATOM 3381 O O . LEU B 1 20 ? 20.281 42.531 39.281 1 39.28 20 LEU B O 1
ATOM 3385 N N . VAL B 1 21 ? 22.078 42.219 38.312 1 46.25 21 VAL B N 1
ATOM 3386 C CA . VAL B 1 21 ? 21.5 41.344 37.312 1 46.25 21 VAL B CA 1
ATOM 3387 C C . VAL B 1 21 ? 21.125 40 37.906 1 46.25 21 VAL B C 1
ATOM 3389 O O . VAL B 1 21 ? 21.938 39.375 38.625 1 46.25 21 VAL B O 1
ATOM 3392 N N . ALA B 1 22 ? 19.938 39.75 38.25 1 46.19 22 ALA B N 1
ATOM 3393 C CA . ALA B 1 22 ? 19.453 38.5 38.812 1 46.19 22 ALA B CA 1
ATOM 3394 C C . ALA B 1 22 ? 20.156 37.312 38.156 1 46.19 22 ALA B C 1
ATOM 3396 O O . ALA B 1 22 ? 20.344 37.25 36.938 1 46.19 22 ALA B O 1
ATOM 3397 N N . SER B 1 23 ? 20.969 36.469 38.812 1 45.16 23 SER B N 1
ATOM 3398 C CA . SER B 1 23 ? 21.672 35.25 38.375 1 45.16 23 SER B CA 1
ATOM 3399 C C . SER B 1 23 ? 20.766 34.344 37.594 1 45.16 23 SER B C 1
ATOM 3401 O O . SER B 1 23 ? 19.578 34.219 37.906 1 45.16 23 SER B O 1
ATOM 3403 N N . PRO B 1 24 ? 21.047 33.969 36.344 1 50.88 24 PRO B N 1
ATOM 3404 C CA . PRO B 1 24 ? 20.266 32.969 35.562 1 50.88 24 PRO B CA 1
ATOM 3405 C C . PRO B 1 24 ? 19.875 31.75 36.406 1 50.88 24 PRO B C 1
ATOM 3407 O O . PRO B 1 24 ? 18.984 31 36 1 50.88 24 PRO B O 1
ATOM 3410 N N . THR B 1 25 ? 20.469 31.469 37.469 1 51.03 25 THR B N 1
ATOM 3411 C CA . THR B 1 25 ? 20.219 30.312 38.312 1 51.03 25 THR B CA 1
ATOM 3412 C C . THR B 1 25 ? 19.172 30.641 39.375 1 51.03 25 THR B C 1
ATOM 3414 O O . THR B 1 25 ? 18.781 29.781 40.156 1 51.03 25 THR B O 1
ATOM 3417 N N . ALA B 1 26 ? 18.781 31.859 39.531 1 51.12 26 ALA B N 1
ATOM 3418 C CA . ALA B 1 26 ? 17.891 32.188 40.656 1 51.12 26 ALA B CA 1
ATOM 3419 C C . ALA B 1 26 ? 16.469 31.719 40.375 1 51.12 26 ALA B C 1
ATOM 3421 O O . ALA B 1 26 ? 15.977 31.859 39.25 1 51.12 26 ALA B O 1
ATOM 3422 N N . ALA B 1 27 ? 15.781 30.922 41.219 1 57.38 27 ALA B N 1
ATOM 3423 C CA . ALA B 1 27 ? 14.422 30.391 41.188 1 57.38 27 ALA B CA 1
ATOM 3424 C C . ALA B 1 27 ? 13.398 31.516 41.062 1 57.38 27 ALA B C 1
ATOM 3426 O O . ALA B 1 27 ? 12.203 31.312 41.281 1 57.38 27 ALA B O 1
ATOM 3427 N N . SER B 1 28 ? 13.805 32.781 40.75 1 60.94 28 SER B N 1
ATOM 3428 C CA . SER B 1 28 ? 12.906 33.906 40.719 1 60.94 28 SER B CA 1
ATOM 3429 C C . SER B 1 28 ? 12.297 34.094 39.312 1 60.94 28 SER B C 1
ATOM 3431 O O . SER B 1 28 ? 12.805 33.531 38.344 1 60.94 28 SER B O 1
ATOM 3433 N N . GLU B 1 29 ? 11.125 34.688 39.281 1 68.25 29 GLU B N 1
ATOM 3434 C CA . GLU B 1 29 ? 10.469 35.094 38.031 1 68.25 29 GLU B CA 1
ATOM 3435 C C . GLU B 1 29 ? 11.438 35.812 37.094 1 68.25 29 GLU B C 1
ATOM 3437 O O . GLU B 1 29 ? 11.383 35.594 35.875 1 68.25 29 GLU B O 1
ATOM 3442 N N . ALA B 1 30 ? 12.305 36.625 37.625 1 68.25 30 ALA B N 1
ATOM 3443 C CA . ALA B 1 30 ? 13.312 37.344 36.844 1 68.25 30 ALA B CA 1
ATOM 3444 C C . ALA B 1 30 ? 14.312 36.375 36.219 1 68.25 30 ALA B C 1
ATOM 3446 O O . ALA B 1 30 ? 14.727 36.531 35.062 1 68.25 30 ALA B O 1
ATOM 3447 N N . GLY B 1 31 ? 14.664 35.375 37 1 68.75 31 GLY B N 1
ATOM 3448 C CA . GLY B 1 31 ? 15.562 34.344 36.469 1 68.75 31 GLY B CA 1
ATOM 3449 C C . GLY B 1 31 ? 14.961 33.562 35.312 1 68.75 31 GLY B C 1
ATOM 3450 O O . GLY B 1 31 ? 15.633 33.281 34.344 1 68.75 31 GLY B O 1
ATOM 3451 N N . ARG B 1 32 ? 13.711 33.219 35.469 1 71.19 32 ARG B N 1
ATOM 3452 C CA . ARG B 1 32 ? 13.008 32.5 34.438 1 71.19 32 ARG B CA 1
ATOM 3453 C C . ARG B 1 32 ? 12.938 33.344 33.156 1 71.19 32 ARG B C 1
ATOM 3455 O O . ARG B 1 32 ? 13.18 32.812 32.062 1 71.19 32 ARG B O 1
ATOM 3462 N N . ARG B 1 33 ? 12.688 34.531 33.344 1 74.69 33 ARG B N 1
ATOM 3463 C CA . ARG B 1 33 ? 12.594 35.438 32.188 1 74.69 33 ARG B CA 1
ATOM 3464 C C . ARG B 1 33 ? 13.922 35.5 31.438 1 74.69 33 ARG B C 1
ATOM 3466 O O . ARG B 1 33 ? 13.953 35.531 30.203 1 74.69 33 ARG B O 1
ATOM 3473 N N . ARG B 1 34 ? 14.953 35.5 32.156 1 73.81 34 ARG B N 1
ATOM 3474 C CA . ARG B 1 34 ? 16.281 35.594 31.562 1 73.81 34 ARG B CA 1
ATOM 3475 C C . ARG B 1 34 ? 16.609 34.312 30.797 1 73.81 34 ARG B C 1
ATOM 3477 O O . ARG B 1 34 ? 17.203 34.375 29.719 1 73.81 34 ARG B O 1
ATOM 3484 N N . ARG B 1 35 ? 16.188 33.25 31.375 1 76.62 35 ARG B N 1
ATOM 3485 C CA . ARG B 1 35 ? 16.453 32 30.703 1 76.62 35 ARG B CA 1
ATOM 3486 C C . ARG B 1 35 ? 15.656 31.906 29.391 1 76.62 35 ARG B C 1
ATOM 3488 O O . ARG B 1 35 ? 16.188 31.438 28.375 1 76.62 35 ARG B O 1
ATOM 3495 N N . VAL B 1 36 ? 14.445 32.344 29.484 1 76.62 36 VAL B N 1
ATOM 3496 C CA . VAL B 1 36 ? 13.594 32.312 28.312 1 76.62 36 VAL B CA 1
ATOM 3497 C C . VAL B 1 36 ? 14.172 33.219 27.234 1 76.62 36 VAL B C 1
ATOM 3499 O O . VAL B 1 36 ? 14.188 32.875 26.047 1 76.62 36 VAL B O 1
ATOM 3502 N N . GLU B 1 37 ? 14.688 34.312 27.688 1 79.94 37 GLU B N 1
ATOM 3503 C CA . GLU B 1 37 ? 15.266 35.281 26.734 1 79.94 37 GLU B CA 1
ATOM 3504 C C . GLU B 1 37 ? 16.547 34.719 26.109 1 79.94 37 GLU B C 1
ATOM 3506 O O . GLU B 1 37 ? 16.797 34.906 24.922 1 79.94 37 GLU B O 1
ATOM 3511 N N . ARG B 1 38 ? 17.297 34.094 26.906 1 78.75 38 ARG B N 1
ATOM 3512 C CA . ARG B 1 38 ? 18.5 33.469 26.391 1 78.75 38 ARG B CA 1
ATOM 3513 C C . ARG B 1 38 ? 18.172 32.375 25.359 1 78.75 38 ARG B C 1
ATOM 3515 O O . ARG B 1 38 ? 18.844 32.25 24.344 1 78.75 38 ARG B O 1
ATOM 3522 N N . TRP B 1 39 ? 17.219 31.688 25.688 1 79.56 39 TRP B N 1
ATOM 3523 C CA . TRP B 1 39 ? 16.766 30.641 24.781 1 79.56 39 TRP B CA 1
ATOM 3524 C C . TRP B 1 39 ? 16.25 31.234 23.469 1 79.56 39 TRP B C 1
ATOM 3526 O O . TRP B 1 39 ? 16.578 30.75 22.391 1 79.56 39 TRP B O 1
ATOM 3536 N N . ARG B 1 40 ? 15.523 32.219 23.609 1 78.44 40 ARG B N 1
ATOM 3537 C CA . ARG B 1 40 ? 15 32.906 22.422 1 78.44 40 ARG B CA 1
ATOM 3538 C C . ARG B 1 40 ? 16.125 33.406 21.531 1 78.44 40 ARG B C 1
ATOM 3540 O O . ARG B 1 40 ? 16.062 33.281 20.312 1 78.44 40 ARG B O 1
ATOM 3547 N N . ARG B 1 41 ? 17.094 33.938 22.156 1 80.62 41 ARG B N 1
ATOM 3548 C CA . ARG B 1 41 ? 18.25 34.438 21.422 1 80.62 41 ARG B CA 1
ATOM 3549 C C . ARG B 1 41 ? 19 33.312 20.75 1 80.62 41 ARG B C 1
ATOM 3551 O O . ARG B 1 41 ? 19.5 33.469 19.641 1 80.62 41 ARG B O 1
ATOM 3558 N N . ALA B 1 42 ? 19 32.281 21.422 1 84.31 42 ALA B N 1
ATOM 3559 C CA . ALA B 1 42 ? 19.688 31.125 20.875 1 84.31 42 ALA B CA 1
ATOM 3560 C C . ALA B 1 42 ? 18.969 30.594 19.625 1 84.31 42 ALA B C 1
ATOM 3562 O O . ALA B 1 42 ? 19.609 30.219 18.641 1 84.31 42 ALA B O 1
ATOM 3563 N N . VAL B 1 43 ? 17.719 30.578 19.703 1 83.5 43 VAL B N 1
ATOM 3564 C CA . VAL B 1 43 ? 16.906 30.109 18.578 1 83.5 43 VAL B CA 1
ATOM 3565 C C . VAL B 1 43 ? 17.047 31.062 17.391 1 83.5 43 VAL B C 1
ATOM 3567 O O . VAL B 1 43 ? 17.203 30.625 16.25 1 83.5 43 VAL B O 1
ATOM 3570 N N . GLN B 1 44 ? 17.031 32.281 17.719 1 80.69 44 GLN B N 1
ATOM 3571 C CA . GLN B 1 44 ? 17.156 33.281 16.672 1 80.69 44 GLN B CA 1
ATOM 3572 C C . GLN B 1 44 ? 18.531 33.25 16 1 80.69 44 GLN B C 1
ATOM 3574 O O . GLN B 1 44 ? 18.656 33.5 14.805 1 80.69 44 GLN B O 1
ATOM 3579 N N . ALA B 1 45 ? 19.438 32.875 16.781 1 82.5 45 ALA B N 1
ATOM 3580 C CA . ALA B 1 45 ? 20.812 32.812 16.297 1 82.5 45 ALA B CA 1
ATOM 3581 C C . ALA B 1 45 ? 21.062 31.547 15.5 1 82.5 45 ALA B C 1
ATOM 3583 O O . ALA B 1 45 ? 22.016 31.469 14.711 1 82.5 45 ALA B O 1
ATOM 3584 N N . ALA B 1 46 ? 20.141 30.672 15.766 1 82.94 46 ALA B N 1
ATOM 3585 C CA . ALA B 1 46 ? 20.312 29.422 15.047 1 82.94 46 ALA B CA 1
ATOM 3586 C C . ALA B 1 46 ? 19.938 29.578 13.578 1 82.94 46 ALA B C 1
ATOM 3588 O O . ALA B 1 46 ? 18.844 30.031 13.25 1 82.94 46 ALA B O 1
ATOM 3589 N N . GLY B 1 47 ? 20.812 29.672 12.703 1 76.31 47 GLY B N 1
ATOM 3590 C CA . GLY B 1 47 ? 20.594 29.906 11.281 1 76.31 47 GLY B CA 1
ATOM 3591 C C . GLY B 1 47 ? 19.938 28.734 10.578 1 76.31 47 GLY B C 1
ATOM 3592 O O . GLY B 1 47 ? 18.953 28.906 9.859 1 76.31 47 GLY B O 1
ATOM 3593 N N . ALA B 1 48 ? 20.312 27.578 10.914 1 85.06 48 ALA B N 1
ATOM 3594 C CA . ALA B 1 48 ? 19.812 26.406 10.195 1 85.06 48 ALA B CA 1
ATOM 3595 C C . ALA B 1 48 ? 18.531 25.875 10.836 1 85.06 48 ALA B C 1
ATOM 3597 O O . ALA B 1 48 ? 18.391 25.891 12.062 1 85.06 48 ALA B O 1
ATOM 3598 N N . ALA B 1 49 ? 17.594 25.547 9.977 1 84.25 49 ALA B N 1
ATOM 3599 C CA . ALA B 1 49 ? 16.328 25.016 10.445 1 84.25 49 ALA B CA 1
ATOM 3600 C C . ALA B 1 49 ? 16.531 23.797 11.352 1 84.25 49 ALA B C 1
ATOM 3602 O O . ALA B 1 49 ? 15.828 23.625 12.344 1 84.25 49 ALA B O 1
ATOM 3603 N N . SER B 1 50 ? 17.5 22.953 11.07 1 87.25 50 SER B N 1
ATOM 3604 C CA . SER B 1 50 ? 17.781 21.75 11.859 1 87.25 50 SER B CA 1
ATOM 3605 C C . SER B 1 50 ? 18.188 22.109 13.281 1 87.25 50 SER B C 1
ATOM 3607 O O . SER B 1 50 ? 17.766 21.469 14.234 1 87.25 50 SER B O 1
ATOM 3609 N N . ASP B 1 51 ? 18.953 23.109 13.398 1 88.88 51 ASP B N 1
ATOM 3610 C CA . ASP B 1 51 ? 19.406 23.562 14.711 1 88.88 51 ASP B CA 1
ATOM 3611 C C . ASP B 1 51 ? 18.25 24.125 15.531 1 88.88 51 ASP B C 1
ATOM 3613 O O . ASP B 1 51 ? 18.156 23.891 16.734 1 88.88 51 ASP B O 1
ATOM 3617 N N . ARG B 1 52 ? 17.484 24.859 14.883 1 88.06 52 ARG B N 1
ATOM 3618 C CA . ARG B 1 52 ? 16.312 25.422 15.562 1 88.06 52 ARG B CA 1
ATOM 3619 C C . ARG B 1 52 ? 15.398 24.312 16.078 1 88.06 52 ARG B C 1
ATOM 3621 O O . ARG B 1 52 ? 14.93 24.375 17.219 1 88.06 52 ARG B O 1
ATOM 3628 N N . LEU B 1 53 ? 15.195 23.375 15.219 1 89.81 53 LEU B N 1
ATOM 3629 C CA . LEU B 1 53 ? 14.328 22.25 15.594 1 89.81 53 LEU B CA 1
ATOM 3630 C C . LEU B 1 53 ? 14.898 21.5 16.797 1 89.81 53 LEU B C 1
ATOM 3632 O O . LEU B 1 53 ? 14.156 21.078 17.688 1 89.81 53 LEU B O 1
ATOM 3636 N N . ARG B 1 54 ? 16.141 21.375 16.828 1 88.31 54 ARG B N 1
ATOM 3637 C CA . ARG B 1 54 ? 16.797 20.719 17.953 1 88.31 54 ARG B CA 1
ATOM 3638 C C . ARG B 1 54 ? 16.594 21.516 19.25 1 88.31 54 ARG B C 1
ATOM 3640 O O . ARG B 1 54 ? 16.344 20.922 20.312 1 88.31 54 ARG B O 1
ATOM 3647 N N . LEU B 1 55 ? 16.688 22.734 19.125 1 87.5 55 LEU B N 1
ATOM 3648 C CA . LEU B 1 55 ? 16.516 23.594 20.281 1 87.5 55 LEU B CA 1
ATOM 3649 C C . LEU B 1 55 ? 15.07 23.531 20.797 1 87.5 55 LEU B C 1
ATOM 3651 O O . LEU B 1 55 ? 14.836 23.5 22 1 87.5 55 LEU B O 1
ATOM 3655 N N . PHE B 1 56 ? 14.188 23.531 19.844 1 86.12 56 PHE B N 1
ATOM 3656 C CA . PHE B 1 56 ? 12.773 23.5 20.203 1 86.12 56 PHE B CA 1
ATOM 3657 C C . PHE B 1 56 ? 12.43 22.188 20.922 1 86.12 56 PHE B C 1
ATOM 3659 O O . PHE B 1 56 ? 11.539 22.156 21.781 1 86.12 56 PHE B O 1
ATOM 3666 N N . THR B 1 57 ? 13.109 21.125 20.594 1 87 57 THR B N 1
ATOM 3667 C CA . THR B 1 57 ? 12.688 19.797 21.062 1 87 57 THR B CA 1
ATOM 3668 C C . THR B 1 57 ? 13.609 19.312 22.188 1 87 57 THR B C 1
ATOM 3670 O O . THR B 1 57 ? 13.445 18.203 22.703 1 87 57 THR B O 1
ATOM 3673 N N . ARG B 1 58 ? 14.469 20.047 22.625 1 82.94 58 ARG B N 1
ATOM 3674 C CA . ARG B 1 58 ? 15.5 19.625 23.578 1 82.94 58 ARG B CA 1
ATOM 3675 C C . ARG B 1 58 ? 14.906 19.406 24.953 1 82.94 58 ARG B C 1
ATOM 3677 O O . ARG B 1 58 ? 15.18 18.375 25.594 1 82.94 58 ARG B O 1
ATOM 3684 N N . LEU B 1 59 ? 14.133 20.328 25.375 1 78.69 59 LEU B N 1
ATOM 3685 C CA . LEU B 1 59 ? 13.594 20.25 26.734 1 78.69 59 LEU B CA 1
ATOM 3686 C C . LEU B 1 59 ? 12.352 19.375 26.766 1 78.69 59 LEU B C 1
ATOM 3688 O O . LEU B 1 59 ? 11.328 19.703 26.156 1 78.69 59 LEU B O 1
ATOM 3692 N N . GLN B 1 60 ? 12.555 18.266 27.453 1 82 60 GLN B N 1
ATOM 3693 C CA . GLN B 1 60 ? 11.43 17.328 27.562 1 82 60 GLN B CA 1
ATOM 3694 C C . GLN B 1 60 ? 10.656 17.547 28.859 1 82 60 GLN B C 1
ATOM 3696 O O . GLN B 1 60 ? 11.234 17.562 29.938 1 82 60 GLN B O 1
ATOM 3701 N N . ARG B 1 61 ? 9.422 17.906 28.719 1 80.19 61 ARG B N 1
ATOM 3702 C CA . ARG B 1 61 ? 8.484 18.094 29.812 1 80.19 61 ARG B CA 1
ATOM 3703 C C . ARG B 1 61 ? 7.168 17.359 29.547 1 80.19 61 ARG B C 1
ATOM 3705 O O . ARG B 1 61 ? 6.883 17 28.406 1 80.19 61 ARG B O 1
ATOM 3712 N N . PRO B 1 62 ? 6.449 17.188 30.625 1 80 62 PRO B N 1
ATOM 3713 C CA . PRO B 1 62 ? 5.141 16.562 30.391 1 80 62 PRO B CA 1
ATOM 3714 C C . PRO B 1 62 ? 4.266 17.391 29.438 1 80 62 PRO B C 1
ATOM 3716 O O . PRO B 1 62 ? 4.262 18.625 29.516 1 80 62 PRO B O 1
ATOM 3719 N N . LYS B 1 63 ? 3.627 16.703 28.578 1 87 63 LYS B N 1
ATOM 3720 C CA . LYS B 1 63 ? 2.785 17.391 27.594 1 87 63 LYS B CA 1
ATOM 3721 C C . LYS B 1 63 ? 1.467 16.641 27.406 1 87 63 LYS B C 1
ATOM 3723 O O . LYS B 1 63 ? 1.34 15.477 27.781 1 87 63 LYS B O 1
ATOM 3728 N N . LEU B 1 64 ? 0.526 17.297 26.906 1 85.94 64 LEU B N 1
ATOM 3729 C CA . LEU B 1 64 ? -0.768 16.734 26.547 1 85.94 64 LEU B CA 1
ATOM 3730 C C . LEU B 1 64 ? -0.748 16.188 25.125 1 85.94 64 LEU B C 1
ATOM 3732 O O . LEU B 1 64 ? -0.45 16.922 24.188 1 85.94 64 LEU B O 1
ATOM 3736 N N . ALA B 1 65 ? -1.058 14.906 25.031 1 89.06 65 ALA B N 1
ATOM 3737 C CA . ALA B 1 65 ? -1.1 14.281 23.719 1 89.06 65 ALA B CA 1
ATOM 3738 C C . ALA B 1 65 ? -2.48 14.43 23.078 1 89.06 65 ALA B C 1
ATOM 3740 O O . ALA B 1 65 ? -3.475 13.938 23.625 1 89.06 65 ALA B O 1
ATOM 3741 N N . LEU B 1 66 ? -2.52 15.156 22 1 90.06 66 LEU B N 1
ATOM 3742 C CA . LEU B 1 66 ? -3.76 15.297 21.25 1 90.06 66 LEU B CA 1
ATOM 3743 C C . LEU B 1 66 ? -3.844 14.258 20.141 1 90.06 66 LEU B C 1
ATOM 3745 O O . LEU B 1 66 ? -2.998 14.227 19.25 1 90.06 66 LEU B O 1
ATOM 3749 N N . HIS B 1 67 ? -4.836 13.414 20.219 1 90.56 67 HIS B N 1
ATOM 3750 C CA . HIS B 1 67 ? -5.047 12.391 19.203 1 90.56 67 HIS B CA 1
ATOM 3751 C C . HIS B 1 67 ? -6.027 12.867 18.125 1 90.56 67 HIS B C 1
ATOM 3753 O O . HIS B 1 67 ? -7.203 13.086 18.422 1 90.56 67 HIS B O 1
ATOM 3759 N N . PRO B 1 68 ? -5.523 12.961 16.969 1 94.25 68 PRO B N 1
ATOM 3760 C CA . PRO B 1 68 ? -6.426 13.453 15.922 1 94.25 68 PRO B CA 1
ATOM 3761 C C . PRO B 1 68 ? -7.695 12.617 15.789 1 94.25 68 PRO B C 1
ATOM 3763 O O . PRO B 1 68 ? -8.773 13.164 15.555 1 94.25 68 PRO B O 1
ATOM 3766 N N . GLN B 1 69 ? -7.484 11.328 15.953 1 92.38 69 GLN B N 1
ATOM 3767 C CA . GLN B 1 69 ? -8.648 10.453 15.883 1 92.38 69 GLN B CA 1
ATOM 3768 C C . GLN B 1 69 ? -9.156 10.094 17.281 1 92.38 69 GLN B C 1
ATOM 3770 O O . GLN B 1 69 ? -8.492 9.367 18.016 1 92.38 69 GLN B O 1
ATOM 3775 N N . THR B 1 70 ? -10.25 10.695 17.625 1 88 70 THR B N 1
ATOM 3776 C CA . THR B 1 70 ? -10.828 10.523 18.953 1 88 70 THR B CA 1
ATOM 3777 C C . THR B 1 70 ? -12.352 10.5 18.891 1 88 70 THR B C 1
ATOM 3779 O O . THR B 1 70 ? -12.953 11.172 18.047 1 88 70 THR B O 1
ATOM 3782 N N . ALA B 1 71 ? -12.914 9.734 19.812 1 84.06 71 ALA B N 1
ATOM 3783 C CA . ALA B 1 71 ? -14.367 9.664 19.922 1 84.06 71 ALA B CA 1
ATOM 3784 C C . ALA B 1 71 ? -14.875 10.57 21.047 1 84.06 71 ALA B C 1
ATOM 3786 O O . ALA B 1 71 ? -16.062 10.523 21.391 1 84.06 71 ALA B O 1
ATOM 3787 N N . ALA B 1 72 ? -14 11.375 21.516 1 85.38 72 ALA B N 1
ATOM 3788 C CA . ALA B 1 72 ? -14.398 12.25 22.625 1 85.38 72 ALA B CA 1
ATOM 3789 C C . ALA B 1 72 ? -15.453 13.258 22.156 1 85.38 72 ALA B C 1
ATOM 3791 O O . ALA B 1 72 ? -15.312 13.867 21.094 1 85.38 72 ALA B O 1
ATOM 3792 N N . PRO B 1 73 ? -16.438 13.398 23.047 1 87.56 73 PRO B N 1
ATOM 3793 C CA . PRO B 1 73 ? -17.484 14.367 22.672 1 87.56 73 PRO B CA 1
ATOM 3794 C C . PRO B 1 73 ? -16.953 15.797 22.609 1 87.56 73 PRO B C 1
ATOM 3796 O O . PRO B 1 73 ? -16.203 16.234 23.469 1 87.56 73 PRO B O 1
ATOM 3799 N N . GLY B 1 74 ? -17.25 16.469 21.547 1 89.19 74 GLY B N 1
ATOM 3800 C CA . GLY B 1 74 ? -16.875 17.859 21.375 1 89.19 74 GLY B CA 1
ATOM 3801 C C . GLY B 1 74 ? -15.398 18.062 21.125 1 89.19 74 GLY B C 1
ATOM 3802 O O . GLY B 1 74 ? -14.867 19.156 21.359 1 89.19 74 GLY B O 1
ATOM 3803 N N . ALA B 1 75 ? -14.797 17.062 20.688 1 91.31 75 ALA B N 1
ATOM 3804 C CA . ALA B 1 75 ? -13.359 17.125 20.484 1 91.31 75 ALA B CA 1
ATOM 3805 C C . ALA B 1 75 ? -13 18.219 19.484 1 91.31 75 ALA B C 1
ATOM 3807 O O . ALA B 1 75 ? -11.938 18.844 19.594 1 91.31 75 ALA B O 1
ATOM 3808 N N . ASP B 1 76 ? -13.898 18.484 18.516 1 94.81 76 ASP B N 1
ATOM 3809 C CA . ASP B 1 76 ? -13.617 19.5 17.516 1 94.81 76 ASP B CA 1
ATOM 3810 C C . ASP B 1 76 ? -13.484 20.875 18.172 1 94.81 76 ASP B C 1
ATOM 3812 O O . ASP B 1 76 ? -12.625 21.672 17.781 1 94.81 76 ASP B O 1
ATOM 3816 N N . ARG B 1 77 ? -14.234 21.141 19.172 1 93.75 77 ARG B N 1
ATOM 3817 C CA . ARG B 1 77 ? -14.164 22.422 19.859 1 93.75 77 ARG B CA 1
ATOM 3818 C C . ARG B 1 77 ? -12.883 22.531 20.688 1 93.75 77 ARG B C 1
ATOM 3820 O O . ARG B 1 77 ? -12.25 23.594 20.703 1 93.75 77 ARG B O 1
ATOM 3827 N N . TRP B 1 78 ? -12.539 21.484 21.297 1 91.94 78 TRP B N 1
ATOM 3828 C CA . TRP B 1 78 ? -11.281 21.469 22.031 1 91.94 78 TRP B CA 1
ATOM 3829 C C . TRP B 1 78 ? -10.102 21.734 21.109 1 91.94 78 TRP B C 1
ATOM 3831 O O . TRP B 1 78 ? -9.219 22.531 21.422 1 91.94 78 TRP B O 1
ATOM 3841 N N . TYR B 1 79 ? -10.133 21.062 20.078 1 95.25 79 TYR B N 1
ATOM 3842 C CA . TYR B 1 79 ? -9.016 21.156 19.141 1 95.25 79 TYR B CA 1
ATOM 3843 C C . TYR B 1 79 ? -8.938 22.547 18.531 1 95.25 79 TYR B C 1
ATOM 3845 O O . TYR B 1 79 ? -7.848 23.062 18.281 1 95.25 79 TYR B O 1
ATOM 3853 N N . GLN B 1 80 ? -10.078 23.172 18.297 1 97.44 80 GLN B N 1
ATOM 3854 C CA . GLN B 1 80 ? -10.086 24.562 17.859 1 97.44 80 GLN B CA 1
ATOM 3855 C C . GLN B 1 80 ? -9.375 25.453 18.859 1 97.44 80 GLN B C 1
ATOM 3857 O O . GLN B 1 80 ? -8.555 26.297 18.469 1 97.44 80 GLN B O 1
ATOM 3862 N N . SER B 1 81 ? -9.656 25.234 20.047 1 95.06 81 SER B N 1
ATOM 3863 C CA . SER B 1 81 ? -9.078 26.047 21.125 1 95.06 81 SER B CA 1
ATOM 3864 C C . SER B 1 81 ? -7.57 25.812 21.234 1 95.06 81 SER B C 1
ATOM 3866 O O . SER B 1 81 ? -6.797 26.781 21.266 1 95.06 81 SER B O 1
ATOM 3868 N N . PHE B 1 82 ? -7.188 24.578 21.203 1 93.62 82 PHE B N 1
ATOM 3869 C CA . PHE B 1 82 ? -5.789 24.234 21.422 1 93.62 82 PHE B CA 1
ATOM 3870 C C . PHE B 1 82 ? -4.93 24.641 20.234 1 93.62 82 PHE B C 1
ATOM 3872 O O . PHE B 1 82 ? -3.711 24.766 20.359 1 93.62 82 PHE B O 1
ATOM 3879 N N . THR B 1 83 ? -5.508 24.828 19.078 1 97.56 83 THR B N 1
ATOM 3880 C CA . THR B 1 83 ? -4.742 25.125 17.875 1 97.56 83 THR B CA 1
ATOM 3881 C C . THR B 1 83 ? -5.027 26.531 17.375 1 97.56 83 THR B C 1
ATOM 3883 O O . THR B 1 83 ? -4.582 26.922 16.297 1 97.56 83 THR B O 1
ATOM 3886 N N . LYS B 1 84 ? -5.785 27.344 18.141 1 97.44 84 LYS B N 1
ATOM 3887 C CA . LYS B 1 84 ? -6.195 28.688 17.734 1 97.44 84 LYS B CA 1
ATOM 3888 C C . LYS B 1 84 ? -6.781 28.672 16.312 1 97.44 84 LYS B C 1
ATOM 3890 O O . LYS B 1 84 ? -6.387 29.484 15.469 1 97.44 84 LYS B O 1
ATOM 3895 N N . THR B 1 85 ? -7.668 27.688 16.062 1 98.56 85 THR B N 1
ATOM 3896 C CA . THR B 1 85 ? -8.242 27.469 14.734 1 98.56 85 THR B CA 1
ATOM 3897 C C . THR B 1 85 ? -9.75 27.672 14.758 1 98.56 85 THR B C 1
ATOM 3899 O O . THR B 1 85 ? -10.445 27.156 15.625 1 98.56 85 THR B O 1
ATOM 3902 N N . VAL B 1 86 ? -10.211 28.484 13.867 1 98.31 86 VAL B N 1
ATOM 3903 C CA . VAL B 1 86 ? -11.656 28.625 13.68 1 98.31 86 VAL B CA 1
ATOM 3904 C C . VAL B 1 86 ? -12.125 27.609 12.625 1 98.31 86 VAL B C 1
ATOM 3906 O O . VAL B 1 86 ? -11.422 27.344 11.648 1 98.31 86 VAL B O 1
ATOM 3909 N N . PHE B 1 87 ? -13.328 27.078 12.906 1 98.25 87 PHE B N 1
ATOM 3910 C CA . PHE B 1 87 ? -13.922 26.172 11.93 1 98.25 87 PHE B CA 1
ATOM 3911 C C . PHE B 1 87 ? -15.016 26.875 11.133 1 98.25 87 PHE B C 1
ATOM 3913 O O . PHE B 1 87 ? -15.914 27.484 11.711 1 98.25 87 PHE B O 1
ATOM 3920 N N . ARG B 1 88 ? -14.914 26.797 9.82 1 97.5 88 ARG B N 1
ATOM 3921 C CA . ARG B 1 88 ? -15.922 27.328 8.898 1 97.5 88 ARG B CA 1
ATOM 3922 C C . ARG B 1 88 ? -16.562 26.203 8.102 1 97.5 88 ARG B C 1
ATOM 3924 O O . ARG B 1 88 ? -15.891 25.5 7.344 1 97.5 88 ARG B O 1
ATOM 3931 N N . PRO B 1 89 ? -17.906 26.047 8.211 1 97.06 89 PRO B N 1
ATOM 3932 C CA . PRO B 1 89 ? -18.562 25 7.422 1 97.06 89 PRO B CA 1
ATOM 3933 C C . PRO B 1 89 ? -18.5 25.266 5.918 1 97.06 89 PRO B C 1
ATOM 3935 O O . PRO B 1 89 ? -18.641 26.406 5.477 1 97.06 89 PRO B O 1
ATOM 3938 N N . GLY B 1 90 ? -18.219 24.172 5.195 1 96.06 90 GLY B N 1
ATOM 3939 C CA . GLY B 1 90 ? -18.078 24.266 3.75 1 96.06 90 GLY B CA 1
ATOM 3940 C C . GLY B 1 90 ? -16.641 24.422 3.301 1 96.06 90 GLY B C 1
ATOM 3941 O O . GLY B 1 90 ? -15.719 24.359 4.121 1 96.06 90 GLY B O 1
ATOM 3942 N N . LEU B 1 91 ? -16.422 24.531 2.016 1 96.75 91 LEU B N 1
ATOM 3943 C CA . LEU B 1 91 ? -15.094 24.703 1.448 1 96.75 91 LEU B CA 1
ATOM 3944 C C . LEU B 1 91 ? -14.828 26.188 1.16 1 96.75 91 LEU B C 1
ATOM 3946 O O . LEU B 1 91 ? -15.766 26.969 1.043 1 96.75 91 LEU B O 1
ATOM 3950 N N . PRO B 1 92 ? -13.547 26.562 1.108 1 95.94 92 PRO B N 1
ATOM 3951 C CA . PRO B 1 92 ? -13.25 27.969 0.842 1 95.94 92 PRO B CA 1
ATOM 3952 C C . PRO B 1 92 ? -13.797 28.453 -0.502 1 95.94 92 PRO B C 1
ATOM 3954 O O . PRO B 1 92 ? -13.773 27.703 -1.481 1 95.94 92 PRO B O 1
ATOM 3957 N N . PRO B 1 93 ? -14.242 29.672 -0.574 1 89.94 93 PRO B N 1
ATOM 3958 C CA . PRO B 1 93 ? -14.773 30.219 -1.826 1 89.94 93 PRO B CA 1
ATOM 3959 C C . PRO B 1 93 ? -13.719 30.266 -2.936 1 89.94 93 PRO B C 1
ATOM 3961 O O . PRO B 1 93 ? -14.07 30.266 -4.117 1 89.94 93 PRO B O 1
ATOM 3964 N N . ALA B 1 94 ? -12.531 30.312 -2.572 1 85.75 94 ALA B N 1
ATOM 3965 C CA . ALA B 1 94 ? -11.445 30.406 -3.547 1 85.75 94 ALA B CA 1
ATOM 3966 C C . ALA B 1 94 ? -11.32 29.109 -4.34 1 85.75 94 ALA B C 1
ATOM 3968 O O . ALA B 1 94 ? -10.711 29.094 -5.414 1 85.75 94 ALA B O 1
ATOM 3969 N N . LEU B 1 95 ? -11.828 28 -3.775 1 86.88 95 LEU B N 1
ATOM 3970 C CA . LEU B 1 95 ? -11.773 26.719 -4.48 1 86.88 95 LEU B CA 1
ATOM 3971 C C . LEU B 1 95 ? -12.891 26.625 -5.512 1 86.88 95 LEU B C 1
ATOM 3973 O O . LEU B 1 95 ? -14.055 26.891 -5.203 1 86.88 95 LEU B O 1
ATOM 3977 N N . PRO B 1 96 ? -12.453 26.359 -6.676 1 76.44 96 PRO B N 1
ATOM 3978 C CA . PRO B 1 96 ? -13.516 26.203 -7.676 1 76.44 96 PRO B CA 1
ATOM 3979 C C . PRO B 1 96 ? -14.445 25.031 -7.359 1 76.44 96 PRO B C 1
ATOM 3981 O O . PRO B 1 96 ? -14.031 24.047 -6.746 1 76.44 96 PRO B O 1
ATOM 3984 N N . PRO B 1 97 ? -15.711 25.25 -7.664 1 71.12 97 PRO B N 1
ATOM 3985 C CA . PRO B 1 97 ? -16.641 24.141 -7.457 1 71.12 97 PRO B CA 1
ATOM 3986 C C . PRO B 1 97 ? -16.266 22.906 -8.273 1 71.12 97 PRO B C 1
ATOM 3988 O O . PRO B 1 97 ? -15.625 23.031 -9.32 1 71.12 97 PRO B O 1
ATOM 3991 N N . PRO B 1 98 ? -16.625 21.844 -7.609 1 68 98 PRO B N 1
ATOM 3992 C CA . PRO B 1 98 ? -16.328 20.594 -8.328 1 68 98 PRO B CA 1
ATOM 3993 C C . PRO B 1 98 ? -17.016 20.516 -9.695 1 68 98 PRO B C 1
ATOM 3995 O O . PRO B 1 98 ? -18.234 20.641 -9.773 1 68 98 PRO B O 1
ATOM 3998 N N . SER B 1 99 ? -16.359 20.797 -10.695 1 68.25 99 SER B N 1
ATOM 3999 C CA . SER B 1 99 ? -16.859 20.625 -12.055 1 68.25 99 SER B CA 1
ATOM 4000 C C . SER B 1 99 ? -16.016 19.641 -12.844 1 68.25 99 SER B C 1
ATOM 4002 O O . SER B 1 99 ? -14.805 19.531 -12.617 1 68.25 99 SER B O 1
ATOM 4004 N N . PRO B 1 100 ? -16.844 18.719 -13.516 1 65.44 100 PRO B N 1
ATOM 4005 C CA . PRO B 1 100 ? -16.062 17.812 -14.336 1 65.44 100 PRO B CA 1
ATOM 4006 C C . PRO B 1 100 ? -14.992 18.531 -15.156 1 65.44 100 PRO B C 1
ATOM 4008 O O . PRO B 1 100 ? -15.25 19.594 -15.727 1 65.44 100 PRO B O 1
ATOM 4011 N N . PRO B 1 101 ? -13.844 18.25 -14.805 1 60.84 101 PRO B N 1
ATOM 4012 C CA . PRO B 1 101 ? -12.805 18.906 -15.594 1 60.84 101 PRO B CA 1
ATOM 4013 C C . PRO B 1 101 ? -13.086 18.875 -17.094 1 60.84 101 PRO B C 1
ATOM 4015 O O . PRO B 1 101 ? -13.625 17.891 -17.609 1 60.84 101 PRO B O 1
ATOM 4018 N N . ARG B 1 102 ? -13.625 19.938 -17.734 1 53.38 102 ARG B N 1
ATOM 4019 C CA . ARG B 1 102 ? -14.055 20.109 -19.109 1 53.38 102 ARG B CA 1
ATOM 4020 C C . ARG B 1 102 ? -13 19.578 -20.078 1 53.38 102 ARG B C 1
ATOM 4022 O O . ARG B 1 102 ? -13.258 19.469 -21.281 1 53.38 102 ARG B O 1
ATOM 4029 N N . GLY B 1 103 ? -11.82 19.375 -19.656 1 51.53 103 GLY B N 1
ATOM 4030 C CA . GLY B 1 103 ? -10.93 19.156 -20.797 1 51.53 103 GLY B CA 1
ATOM 4031 C C . GLY B 1 103 ? -11.023 17.766 -21.375 1 51.53 103 GLY B C 1
ATOM 4032 O O . GLY B 1 103 ? -11.516 16.844 -20.703 1 51.53 103 GLY B O 1
ATOM 4033 N N . PRO B 1 104 ? -11.109 17.578 -22.734 1 51.41 104 PRO B N 1
ATOM 4034 C CA . PRO B 1 104 ? -11.258 16.359 -23.531 1 51.41 104 PRO B CA 1
ATOM 4035 C C . PRO B 1 104 ? -10.578 15.148 -22.875 1 51.41 104 PRO B C 1
ATOM 4037 O O . PRO B 1 104 ? -10.953 14.008 -23.141 1 51.41 104 PRO B O 1
ATOM 4040 N N . ASP B 1 105 ? -9.727 15.422 -21.781 1 63.78 105 ASP B N 1
ATOM 4041 C CA . ASP B 1 105 ? -8.742 14.344 -21.656 1 63.78 105 ASP B CA 1
ATOM 4042 C C . ASP B 1 105 ? -9.016 13.5 -20.406 1 63.78 105 ASP B C 1
ATOM 4044 O O . ASP B 1 105 ? -8.508 12.383 -20.281 1 63.78 105 ASP B O 1
ATOM 4048 N N . LEU B 1 106 ? -10.031 14.062 -19.469 1 77.12 106 LEU B N 1
ATOM 4049 C CA . LEU B 1 106 ? -10.188 13.172 -18.312 1 77.12 106 LEU B CA 1
ATOM 4050 C C . LEU B 1 106 ? -11.359 12.219 -18.531 1 77.12 106 LEU B C 1
ATOM 4052 O O . LEU B 1 106 ? -12.492 12.656 -18.734 1 77.12 106 LEU B O 1
ATOM 4056 N N . ASP B 1 107 ? -11.156 11.016 -18.578 1 81.75 107 ASP B N 1
ATOM 4057 C CA . ASP B 1 107 ? -12.164 9.969 -18.734 1 81.75 107 ASP B CA 1
ATOM 4058 C C . ASP B 1 107 ? -12.82 9.633 -17.406 1 81.75 107 ASP B C 1
ATOM 4060 O O . ASP B 1 107 ? -12.492 8.625 -16.781 1 81.75 107 ASP B O 1
ATOM 4064 N N . LEU B 1 108 ? -13.828 10.453 -17.047 1 87 108 LEU B N 1
ATOM 4065 C CA . LEU B 1 108 ? -14.492 10.297 -15.758 1 87 108 LEU B CA 1
ATOM 4066 C C . LEU B 1 108 ? -15.18 8.938 -15.656 1 87 108 LEU B C 1
ATOM 4068 O O . LEU B 1 108 ? -15.125 8.281 -14.617 1 87 108 LEU B O 1
ATOM 4072 N N . PRO B 1 109 ? -15.812 8.492 -16.719 1 87.81 109 PRO B N 1
ATOM 4073 C CA . PRO B 1 109 ? -16.422 7.16 -16.656 1 87.81 109 PRO B CA 1
ATOM 4074 C C . PRO B 1 109 ? -15.406 6.066 -16.328 1 87.81 109 PRO B C 1
ATOM 4076 O O . PRO B 1 109 ? -15.711 5.145 -15.57 1 87.81 109 PRO B O 1
ATOM 4079 N N . ALA B 1 110 ? -14.258 6.234 -16.875 1 85.12 110 ALA B N 1
ATOM 4080 C CA . ALA B 1 110 ? -13.227 5.238 -16.609 1 85.12 110 ALA B CA 1
ATOM 4081 C C . ALA B 1 110 ? -12.789 5.27 -15.156 1 85.12 110 ALA B C 1
ATOM 4083 O O . ALA B 1 110 ? -12.531 4.227 -14.547 1 85.12 110 ALA B O 1
ATOM 4084 N N . LEU B 1 111 ? -12.672 6.434 -14.625 1 88.5 111 LEU B N 1
ATOM 4085 C CA . LEU B 1 111 ? -12.273 6.578 -13.227 1 88.5 111 LEU B CA 1
ATOM 4086 C C . LEU B 1 111 ? -13.352 6.047 -12.297 1 88.5 111 LEU B C 1
ATOM 4088 O O . LEU B 1 111 ? -13.047 5.41 -11.281 1 88.5 111 LEU B O 1
ATOM 4092 N N . ARG B 1 112 ? -14.586 6.316 -12.672 1 91.94 112 ARG B N 1
ATOM 4093 C CA . ARG B 1 112 ? -15.711 5.781 -11.914 1 91.94 112 ARG B CA 1
ATOM 4094 C C . ARG B 1 112 ? -15.703 4.254 -11.93 1 91.94 112 ARG B C 1
ATOM 4096 O O . ARG B 1 112 ? -15.914 3.619 -10.898 1 91.94 112 ARG B O 1
ATOM 4103 N N . ALA B 1 113 ? -15.469 3.756 -13.062 1 89.62 113 ALA B N 1
ATOM 4104 C CA . ALA B 1 113 ? -15.422 2.305 -13.219 1 89.62 113 ALA B CA 1
ATOM 4105 C C . ALA B 1 113 ? -14.305 1.699 -12.375 1 89.62 113 ALA B C 1
ATOM 4107 O O . ALA B 1 113 ? -14.477 0.651 -11.75 1 89.62 113 ALA B O 1
ATOM 4108 N N . ALA B 1 114 ? -13.219 2.342 -12.414 1 87.81 114 ALA B N 1
ATOM 4109 C CA . ALA B 1 114 ? -12.078 1.867 -11.633 1 87.81 114 ALA B CA 1
ATOM 4110 C C . ALA B 1 114 ? -12.383 1.886 -10.141 1 87.81 114 ALA B C 1
ATOM 4112 O O . ALA B 1 114 ? -12.023 0.957 -9.414 1 87.81 114 ALA B O 1
ATOM 4113 N N . ALA B 1 115 ? -12.992 2.953 -9.695 1 92.25 115 ALA B N 1
ATOM 4114 C CA . ALA B 1 115 ? -13.367 3.066 -8.289 1 92.25 115 ALA B CA 1
ATOM 4115 C C . ALA B 1 115 ? -14.344 1.964 -7.895 1 92.25 115 ALA B C 1
ATOM 4117 O O . ALA B 1 115 ? -14.18 1.328 -6.852 1 92.25 115 ALA B O 1
ATOM 4118 N N . ARG B 1 116 ? -15.352 1.716 -8.742 1 92.88 116 ARG B N 1
ATOM 4119 C CA . ARG B 1 116 ? -16.344 0.681 -8.477 1 92.88 116 ARG B CA 1
ATOM 4120 C C . ARG B 1 116 ? -15.711 -0.703 -8.469 1 92.88 116 ARG B C 1
ATOM 4122 O O . ARG B 1 116 ? -16.016 -1.527 -7.602 1 92.88 116 ARG B O 1
ATOM 4129 N N . HIS B 1 117 ? -14.891 -0.854 -9.414 1 88.94 117 HIS B N 1
ATOM 4130 C CA . HIS B 1 117 ? -14.195 -2.131 -9.508 1 88.94 117 HIS B CA 1
ATOM 4131 C C . HIS B 1 117 ? -13.383 -2.41 -8.242 1 88.94 117 HIS B C 1
ATOM 4133 O O . HIS B 1 117 ? -13.406 -3.525 -7.723 1 88.94 117 HIS B O 1
ATOM 4139 N N . GLY B 1 118 ? -12.641 -1.435 -7.797 1 89.81 118 GLY B N 1
ATOM 4140 C CA . GLY B 1 118 ? -11.867 -1.594 -6.578 1 89.81 118 GLY B CA 1
ATOM 4141 C C . GLY B 1 118 ? -12.719 -1.917 -5.367 1 89.81 118 GLY B C 1
ATOM 4142 O O . GLY B 1 118 ? -12.328 -2.729 -4.523 1 89.81 118 GLY B O 1
ATOM 4143 N N . LEU B 1 119 ? -13.875 -1.29 -5.285 1 91.62 119 LEU 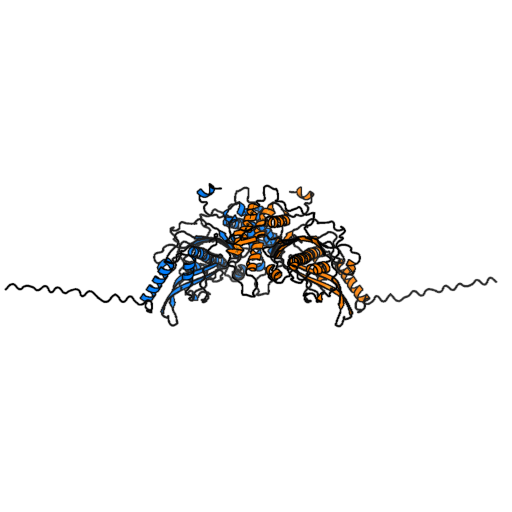B N 1
ATOM 4144 C CA . LEU B 1 119 ? -14.797 -1.554 -4.184 1 91.62 119 LEU B CA 1
ATOM 4145 C C . LEU B 1 119 ? -15.258 -3.006 -4.203 1 91.62 119 LEU B C 1
ATOM 4147 O O . LEU B 1 119 ? -15.281 -3.668 -3.162 1 91.62 119 LEU B O 1
ATOM 4151 N N . LEU B 1 120 ? -15.602 -3.492 -5.355 1 90 120 LEU B N 1
ATOM 4152 C CA . LEU B 1 120 ? -16.078 -4.863 -5.488 1 90 120 LEU B CA 1
ATOM 4153 C C . LEU B 1 120 ? -14.977 -5.863 -5.152 1 90 120 LEU B C 1
ATOM 4155 O O . LEU B 1 120 ? -15.219 -6.852 -4.457 1 90 120 LEU B O 1
ATOM 4159 N N . GLN B 1 121 ? -13.773 -5.586 -5.625 1 88 121 GLN B N 1
ATOM 4160 C CA . GLN B 1 121 ? -12.641 -6.469 -5.344 1 88 121 GLN B CA 1
ATOM 4161 C C . GLN B 1 121 ? -12.391 -6.578 -3.84 1 88 121 GLN B C 1
ATOM 4163 O O . GLN B 1 121 ? -12.305 -7.684 -3.301 1 88 121 GLN B O 1
ATOM 4168 N N . GLU B 1 122 ? -12.359 -5.445 -3.156 1 87.56 122 GLU B N 1
ATOM 4169 C CA . GLU B 1 122 ? -11.977 -5.434 -1.747 1 87.56 122 GLU B CA 1
ATOM 4170 C C . GLU B 1 122 ? -13.125 -5.918 -0.862 1 87.56 122 GLU B C 1
ATOM 4172 O O . GLU B 1 122 ? -12.891 -6.582 0.151 1 87.56 122 GLU B O 1
ATOM 4177 N N . HIS B 1 123 ? -14.336 -5.711 -1.264 1 85.69 123 HIS B N 1
ATOM 4178 C CA . HIS B 1 123 ? -15.453 -5.984 -0.368 1 85.69 123 HIS B CA 1
ATOM 4179 C C . HIS B 1 123 ? -16.094 -7.336 -0.678 1 85.69 123 HIS B C 1
ATOM 4181 O O . HIS B 1 123 ? -16.734 -7.941 0.19 1 85.69 123 HIS B O 1
ATOM 4187 N N . VAL B 1 124 ? -15.922 -7.812 -1.887 1 85.44 124 VAL B N 1
ATOM 4188 C CA . VAL B 1 124 ? -16.672 -9 -2.279 1 85.44 124 VAL B CA 1
ATOM 4189 C C . VAL B 1 124 ? -15.703 -10.148 -2.574 1 85.44 124 VAL B C 1
ATOM 4191 O O . VAL B 1 124 ? -15.891 -11.266 -2.09 1 85.44 124 VAL B O 1
ATOM 4194 N N . HIS B 1 125 ? -14.695 -9.852 -3.254 1 84.12 125 HIS B N 1
ATOM 4195 C CA . HIS B 1 125 ? -13.93 -10.945 -3.842 1 84.12 125 HIS B CA 1
ATOM 4196 C C . HIS B 1 125 ? -12.719 -11.297 -2.98 1 84.12 125 HIS B C 1
ATOM 4198 O O . HIS B 1 125 ? -12.383 -12.477 -2.834 1 84.12 125 HIS B O 1
ATOM 4204 N N . LEU B 1 126 ? -12.039 -10.32 -2.479 1 81.94 126 LEU B N 1
ATOM 4205 C CA . LEU B 1 126 ? -10.812 -10.578 -1.735 1 81.94 126 LEU B CA 1
ATOM 4206 C C . LEU B 1 126 ? -11.125 -10.969 -0.295 1 81.94 126 LEU B C 1
ATOM 4208 O O . LEU B 1 126 ? -12.047 -10.43 0.315 1 81.94 126 LEU B O 1
ATOM 4212 N N . ARG B 1 127 ? -10.883 -12.359 0.038 1 65.31 127 ARG B N 1
ATOM 4213 C CA . ARG B 1 127 ? -11.086 -12.883 1.385 1 65.31 127 ARG B CA 1
ATOM 4214 C C . ARG B 1 127 ? -9.984 -12.406 2.33 1 65.31 127 ARG B C 1
ATOM 4216 O O . ARG B 1 127 ? -8.836 -12.844 2.234 1 65.31 127 ARG B O 1
ATOM 4223 N N . ARG B 1 128 ? -9.977 -11.266 2.756 1 57.94 128 ARG B N 1
ATOM 4224 C CA . ARG B 1 128 ? -8.883 -10.953 3.678 1 57.94 128 ARG B CA 1
ATOM 4225 C C . ARG B 1 128 ? -9.172 -11.516 5.066 1 57.94 128 ARG B C 1
ATOM 4227 O O . ARG B 1 128 ? -10.32 -11.508 5.523 1 57.94 128 ARG B O 1
ATOM 4234 N N . ALA B 1 129 ? -8.383 -12.758 5.262 1 53.28 129 ALA B N 1
ATOM 4235 C CA . ALA B 1 129 ? -8.508 -13.453 6.543 1 53.28 129 ALA B CA 1
ATOM 4236 C C . ALA B 1 129 ? -8.742 -12.461 7.68 1 53.28 129 ALA B C 1
ATOM 4238 O O . ALA B 1 129 ? -8.227 -11.344 7.652 1 53.28 129 ALA B O 1
ATOM 4239 N N . ARG B 1 130 ? -9.703 -12.781 8.438 1 47.5 130 ARG B N 1
ATOM 4240 C CA . ARG B 1 130 ? -10.039 -12.133 9.711 1 47.5 130 ARG B CA 1
ATOM 4241 C C . ARG B 1 130 ? -8.812 -12.031 10.609 1 47.5 130 ARG B C 1
ATOM 4243 O O . ARG B 1 130 ? -8.18 -13.039 10.922 1 47.5 130 ARG B O 1
ATOM 4250 N N . ARG B 1 131 ? -7.801 -11.273 10.461 1 44.06 131 ARG B N 1
ATOM 4251 C CA . ARG B 1 131 ? -6.945 -11.312 11.641 1 44.06 131 ARG B CA 1
ATOM 4252 C C . ARG B 1 131 ? -7.742 -11.695 12.883 1 44.06 131 ARG B C 1
ATOM 4254 O O . ARG B 1 131 ? -8.953 -11.477 12.945 1 44.06 131 ARG B O 1
ATOM 4261 N N . ALA B 1 132 ? -7.125 -12.461 13.945 1 37.56 132 ALA B N 1
ATOM 4262 C CA . ALA B 1 132 ? -7.695 -12.75 15.258 1 37.56 132 ALA B CA 1
ATOM 4263 C C . ALA B 1 132 ? -8.617 -11.617 15.711 1 37.56 132 ALA B C 1
ATOM 4265 O O . ALA B 1 132 ? -8.375 -10.453 15.414 1 37.56 132 ALA B O 1
ATOM 4266 N N . PRO B 1 133 ? -9.672 -12.039 16.484 1 35.38 133 PRO B N 1
ATOM 4267 C CA . PRO B 1 133 ? -10.742 -11.211 17.031 1 35.38 133 PRO B CA 1
ATOM 4268 C C . PRO B 1 133 ? -10.219 -9.969 17.75 1 35.38 133 PRO B C 1
ATOM 4270 O O . PRO B 1 133 ? -11.008 -9.133 18.203 1 35.38 133 PRO B O 1
ATOM 4273 N N . PRO B 1 134 ? -9.375 -9.172 18.297 1 38.56 134 PRO B N 1
ATOM 4274 C CA . PRO B 1 134 ? -10.375 -8.445 19.078 1 38.56 134 PRO B CA 1
ATOM 4275 C C . PRO B 1 134 ? -11.602 -8.055 18.25 1 38.56 134 PRO B C 1
ATOM 4277 O O . PRO B 1 134 ? -11.516 -7.945 17.031 1 38.56 134 PRO B O 1
ATOM 4280 N N . PRO B 1 135 ? -12.914 -8.094 18.719 1 38.25 135 PRO B N 1
ATOM 4281 C CA . PRO B 1 135 ? -14.188 -7.93 18.016 1 38.25 135 PRO B CA 1
ATOM 4282 C C . PRO B 1 135 ? -14.055 -7.062 16.766 1 38.25 135 PRO B C 1
ATOM 4284 O O . PRO B 1 135 ? -15.055 -6.773 16.094 1 38.25 135 PRO B O 1
ATOM 4287 N N . GLY B 1 136 ? -13.227 -6.141 16.719 1 36.84 136 GLY B N 1
ATOM 4288 C CA . GLY B 1 136 ? -13.625 -5.102 15.773 1 36.84 136 GLY B CA 1
ATOM 4289 C C . GLY B 1 136 ? -13.516 -5.531 14.328 1 36.84 136 GLY B C 1
ATOM 4290 O O . GLY B 1 136 ? -12.961 -6.59 14.023 1 36.84 136 GLY B O 1
ATOM 4291 N N . PRO B 1 137 ? -14.234 -4.797 13.141 1 41.78 137 PRO B N 1
ATOM 4292 C CA . PRO B 1 137 ? -14.945 -5.023 11.875 1 41.78 137 PRO B CA 1
ATOM 4293 C C . PRO B 1 137 ? -14.008 -5.473 10.75 1 41.78 137 PRO B C 1
ATOM 4295 O O . PRO B 1 137 ? -12.883 -4.977 10.641 1 41.78 137 PRO B O 1
ATOM 4298 N N . ARG B 1 138 ? -14.195 -6.719 10.172 1 47.09 138 ARG B N 1
ATOM 4299 C CA . ARG B 1 138 ? -13.953 -7.254 8.836 1 47.09 138 ARG B CA 1
ATOM 4300 C C . ARG B 1 138 ? -13.766 -6.133 7.82 1 47.09 138 ARG B C 1
ATOM 4302 O O . ARG B 1 138 ? -12.883 -6.215 6.957 1 47.09 138 ARG B O 1
ATOM 4309 N N . GLU B 1 139 ? -14.703 -5.215 7.98 1 52.78 139 GLU B N 1
ATOM 4310 C CA . GLU B 1 139 ? -14.891 -4.156 6.988 1 52.78 139 GLU B CA 1
ATOM 4311 C C . GLU B 1 139 ? -13.672 -3.232 6.938 1 52.78 139 GLU B C 1
ATOM 4313 O O . GLU B 1 139 ? -13.359 -2.668 5.887 1 52.78 139 GLU B O 1
ATOM 4318 N N . ARG B 1 140 ? -12.75 -3.299 8.039 1 57.09 140 ARG B N 1
ATOM 4319 C CA . ARG B 1 140 ? -11.648 -2.35 8.109 1 57.09 140 ARG B CA 1
ATOM 4320 C C . ARG B 1 140 ? -10.5 -2.783 7.203 1 57.09 140 ARG B C 1
ATOM 4322 O O . ARG B 1 140 ? -9.836 -1.943 6.586 1 57.09 140 ARG B O 1
ATOM 4329 N N . ALA B 1 141 ? -10.484 -4.105 7.18 1 63.56 141 ALA B N 1
ATOM 4330 C CA . ALA B 1 141 ? -9.32 -4.648 6.484 1 63.56 141 ALA B CA 1
ATOM 4331 C C . ALA B 1 141 ? -9.391 -4.348 4.988 1 63.56 141 ALA B C 1
ATOM 4333 O O . ALA B 1 141 ? -8.352 -4.273 4.32 1 63.56 141 ALA B O 1
ATOM 4334 N N . ALA B 1 142 ? -10.625 -3.982 4.617 1 76 142 ALA B N 1
ATOM 4335 C CA . ALA B 1 142 ? -10.789 -3.785 3.18 1 76 142 ALA B CA 1
ATOM 4336 C C . ALA B 1 142 ? -10.695 -2.307 2.814 1 76 142 ALA B C 1
ATOM 4338 O O . ALA B 1 142 ? -10.43 -1.962 1.66 1 76 142 ALA B O 1
ATOM 4339 N N . ARG B 1 143 ? -10.773 -1.478 3.812 1 85.69 143 ARG B N 1
ATOM 4340 C CA . ARG B 1 143 ? -10.938 -0.06 3.506 1 85.69 143 ARG B CA 1
ATOM 4341 C C . ARG B 1 143 ? -9.602 0.583 3.156 1 85.69 143 ARG B C 1
ATOM 4343 O O . ARG B 1 143 ? -9.508 1.338 2.188 1 85.69 143 ARG B O 1
ATOM 4350 N N . ALA B 1 144 ? -8.656 0.24 3.914 1 87.25 144 ALA B N 1
ATOM 4351 C CA . ALA B 1 144 ? -7.352 0.867 3.727 1 87.25 144 ALA B CA 1
ATOM 4352 C C . ALA B 1 144 ? -6.762 0.504 2.367 1 87.25 144 ALA B C 1
ATOM 4354 O O . ALA B 1 144 ? -6.348 1.384 1.608 1 87.25 144 ALA B O 1
ATOM 4355 N N . PRO B 1 145 ? -6.828 -0.788 1.981 1 86.12 145 PRO B N 1
ATOM 4356 C CA . PRO B 1 145 ? -6.301 -1.131 0.658 1 86.12 145 PRO B CA 1
ATOM 4357 C C . PRO B 1 145 ? -7.105 -0.498 -0.477 1 86.12 145 PRO B C 1
ATOM 4359 O O . PRO B 1 145 ? -6.535 -0.111 -1.5 1 86.12 145 PRO B O 1
ATOM 4362 N N . TRP B 1 146 ? -8.414 -0.385 -0.298 1 91.31 146 TRP B N 1
ATOM 4363 C CA . TRP B 1 146 ? -9.211 0.229 -1.354 1 91.31 146 TRP B CA 1
ATOM 4364 C C . TRP B 1 146 ? -8.828 1.693 -1.543 1 91.31 146 TRP B C 1
ATOM 4366 O O . TRP B 1 146 ? -8.734 2.176 -2.674 1 91.31 146 TRP B O 1
ATOM 4376 N N . LEU B 1 147 ? -8.664 2.377 -0.407 1 92.44 147 LEU B N 1
ATOM 4377 C CA . LEU B 1 147 ? -8.289 3.783 -0.497 1 92.44 147 LEU B CA 1
ATOM 4378 C C . LEU B 1 147 ? -6.957 3.949 -1.22 1 92.44 147 LEU B C 1
ATOM 4380 O O . LEU B 1 147 ? -6.793 4.867 -2.027 1 92.44 147 LEU B O 1
ATOM 4384 N N . ALA B 1 148 ? -6.074 3.133 -0.947 1 88.62 148 ALA B N 1
ATOM 4385 C CA . ALA B 1 148 ? -4.785 3.154 -1.637 1 88.62 148 ALA B CA 1
ATOM 4386 C C . ALA B 1 148 ? -4.957 2.893 -3.129 1 88.62 148 ALA B C 1
ATOM 4388 O O . ALA B 1 148 ? -4.332 3.555 -3.959 1 88.62 148 ALA B O 1
ATOM 4389 N N . GLN B 1 149 ? -5.785 1.942 -3.488 1 86.44 149 GLN B N 1
ATOM 4390 C CA . GLN B 1 149 ? -6.051 1.616 -4.887 1 86.44 149 GLN B CA 1
ATOM 4391 C C . GLN B 1 149 ? -6.707 2.789 -5.609 1 86.44 149 GLN B C 1
ATOM 4393 O O . GLN B 1 149 ? -6.395 3.059 -6.773 1 86.44 149 GLN B O 1
ATOM 4398 N N . LEU B 1 150 ? -7.625 3.34 -4.898 1 90.69 150 LEU B N 1
ATOM 4399 C CA . LEU B 1 150 ? -8.305 4.492 -5.484 1 90.69 150 LEU B CA 1
ATOM 4400 C C . LEU B 1 150 ? -7.309 5.594 -5.824 1 90.69 150 LEU B C 1
ATOM 4402 O O . LEU B 1 150 ? -7.344 6.148 -6.926 1 90.69 150 LEU B O 1
ATOM 4406 N N . LEU B 1 151 ? -6.43 5.918 -4.938 1 89.81 151 LEU B N 1
ATOM 4407 C CA . LEU B 1 151 ? -5.441 6.969 -5.16 1 89.81 151 LEU B CA 1
ATOM 4408 C C . LEU B 1 151 ? -4.488 6.59 -6.289 1 89.81 151 LEU B C 1
ATOM 4410 O O . LEU B 1 151 ? -4.121 7.438 -7.105 1 89.81 151 LEU B O 1
ATOM 4414 N N . ALA B 1 152 ? -4.141 5.391 -6.301 1 82.56 152 ALA B N 1
ATOM 4415 C CA . ALA B 1 152 ? -3.258 4.906 -7.359 1 82.56 152 ALA B CA 1
ATOM 4416 C C . ALA B 1 152 ? -3.926 5.023 -8.727 1 82.56 152 ALA B C 1
ATOM 4418 O O . ALA B 1 152 ? -3.26 5.297 -9.727 1 82.56 152 ALA B O 1
ATOM 4419 N N . ALA B 1 153 ? -5.164 4.809 -8.742 1 83.38 153 ALA B N 1
ATOM 4420 C CA . ALA B 1 153 ? -5.914 4.867 -9.992 1 83.38 153 ALA B CA 1
ATOM 4421 C C . ALA B 1 153 ? -6.117 6.312 -10.445 1 83.38 153 ALA B C 1
ATOM 4423 O O . ALA B 1 153 ? -6.141 6.598 -11.641 1 83.38 153 ALA B O 1
ATOM 4424 N N . LEU B 1 154 ? -6.25 7.16 -9.469 1 87.62 154 LEU B N 1
ATOM 4425 C CA . LEU B 1 154 ? -6.594 8.547 -9.781 1 87.62 154 LEU B CA 1
ATOM 4426 C C . LEU B 1 154 ? -5.344 9.352 -10.109 1 87.62 154 LEU B C 1
ATOM 4428 O O . LEU B 1 154 ? -5.398 10.281 -10.922 1 87.62 154 LEU B O 1
ATOM 4432 N N . ALA B 1 155 ? -4.27 9.047 -9.586 1 82.69 155 ALA B N 1
ATOM 4433 C CA . ALA B 1 155 ? -3.076 9.891 -9.609 1 82.69 155 ALA B CA 1
ATOM 4434 C C . ALA B 1 155 ? -2.523 10.016 -11.023 1 82.69 155 ALA B C 1
ATOM 4436 O O . ALA B 1 155 ? -2.309 11.125 -11.516 1 82.69 155 ALA B O 1
ATOM 4437 N N . PRO B 1 156 ? -2.396 8.961 -11.789 1 76.81 156 PRO B N 1
ATOM 4438 C CA . PRO B 1 156 ? -1.723 9.078 -13.078 1 76.81 156 PRO B CA 1
ATOM 4439 C C . PRO B 1 156 ? -2.527 9.898 -14.094 1 76.81 156 PRO B C 1
ATOM 4441 O O . PRO B 1 156 ? -1.992 10.82 -14.711 1 76.81 156 PRO B O 1
ATOM 4444 N N . PRO B 1 157 ? -3.764 9.57 -14.266 1 80.44 157 PRO B N 1
ATOM 4445 C CA . PRO B 1 157 ? -4.492 10.391 -15.227 1 80.44 157 PRO B CA 1
ATOM 4446 C C . PRO B 1 157 ? -4.543 11.867 -14.828 1 80.44 157 PRO B C 1
ATOM 4448 O O . PRO B 1 157 ? -4.578 12.742 -15.695 1 80.44 157 PRO B O 1
ATOM 4451 N N . LEU B 1 158 ? -4.543 12.094 -13.57 1 87.25 158 LEU B N 1
ATOM 4452 C CA . LEU B 1 158 ? -4.625 13.477 -13.102 1 87.25 158 LEU B CA 1
ATOM 4453 C C . LEU B 1 158 ? -3.266 14.156 -13.195 1 87.25 158 LEU B C 1
ATOM 4455 O O . LEU B 1 158 ? -3.189 15.391 -13.266 1 87.25 158 LEU B O 1
ATOM 4459 N N . ALA B 1 159 ? -2.256 13.367 -13.109 1 82.44 159 ALA B N 1
ATOM 4460 C CA . ALA B 1 159 ? -0.907 13.914 -13.234 1 82.44 159 ALA B CA 1
ATOM 4461 C C . ALA B 1 159 ? -0.697 14.531 -14.617 1 82.44 159 ALA B C 1
ATOM 4463 O O . ALA B 1 159 ? 0.077 15.477 -14.773 1 82.44 159 ALA B O 1
ATOM 4464 N N . ALA B 1 160 ? -1.348 13.984 -15.578 1 77.25 160 ALA B N 1
ATOM 4465 C CA . ALA B 1 160 ? -1.268 14.539 -16.922 1 77.25 160 ALA B CA 1
ATOM 4466 C C . ALA B 1 160 ? -1.883 15.938 -16.984 1 77.25 160 ALA B C 1
ATOM 4468 O O . ALA B 1 160 ? -1.462 16.781 -17.781 1 77.25 160 ALA B O 1
ATOM 4469 N N . LEU B 1 161 ? -2.809 16.203 -16.109 1 82.31 161 LEU B N 1
ATOM 4470 C CA . LEU B 1 161 ? -3.518 17.469 -16.078 1 82.31 161 LEU B CA 1
ATOM 4471 C C . LEU B 1 161 ? -2.85 18.438 -15.109 1 82.31 161 LEU B C 1
ATOM 4473 O O . LEU B 1 161 ? -3.086 19.656 -15.172 1 82.31 161 LEU B O 1
ATOM 4477 N N . ASN B 1 162 ? -2.07 17.938 -14.203 1 84.94 162 ASN B N 1
ATOM 4478 C CA . ASN B 1 162 ? -1.375 18.719 -13.18 1 84.94 162 ASN B CA 1
ATOM 4479 C C . ASN B 1 162 ? 0.084 18.281 -13.047 1 84.94 162 ASN B C 1
ATOM 4481 O O . ASN B 1 16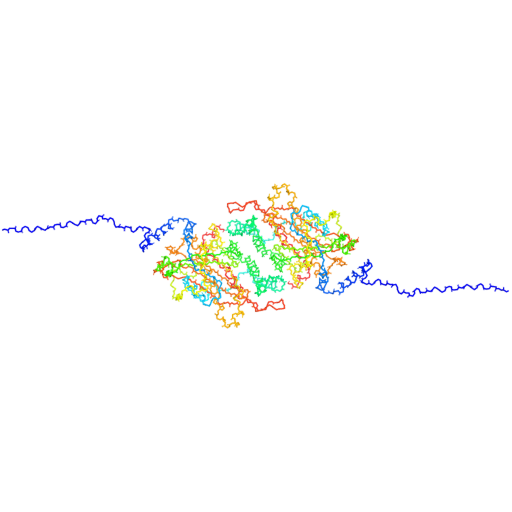2 ? 0.395 17.344 -12.312 1 84.94 162 ASN B O 1
ATOM 4485 N N . PRO B 1 163 ? 0.923 19.016 -13.711 1 84.62 163 PRO B N 1
ATOM 4486 C CA . PRO B 1 163 ? 2.34 18.641 -13.672 1 84.62 163 PRO B CA 1
ATOM 4487 C C . PRO B 1 163 ? 2.902 18.594 -12.258 1 84.62 163 PRO B C 1
ATOM 4489 O O . PRO B 1 163 ? 3.834 17.844 -11.984 1 84.62 163 PRO B O 1
ATOM 4492 N N . HIS B 1 164 ? 2.367 19.391 -11.359 1 89.81 164 HIS B N 1
ATOM 4493 C CA . HIS B 1 164 ? 2.84 19.391 -9.977 1 89.81 164 HIS B CA 1
ATOM 4494 C C . HIS B 1 164 ? 2.488 18.078 -9.289 1 89.81 164 HIS B C 1
ATOM 4496 O O . HIS B 1 164 ? 3.211 17.625 -8.391 1 89.81 164 HIS B O 1
ATOM 4502 N N . LEU B 1 165 ? 1.385 17.531 -9.719 1 88.88 165 LEU B N 1
ATOM 4503 C CA . LEU B 1 165 ? 0.996 16.234 -9.164 1 88.88 165 LEU B CA 1
ATOM 4504 C C . LEU B 1 165 ? 1.92 15.133 -9.656 1 88.88 165 LEU B C 1
ATOM 4506 O O . LEU B 1 165 ? 2.215 14.188 -8.922 1 88.88 165 LEU B O 1
ATOM 4510 N N . ALA B 1 166 ? 2.383 15.305 -10.844 1 83.75 166 ALA B N 1
ATOM 4511 C CA . ALA B 1 166 ? 3.309 14.328 -11.422 1 83.75 166 ALA B CA 1
ATOM 4512 C C . ALA B 1 166 ? 4.633 14.32 -10.664 1 83.75 166 ALA B C 1
ATOM 4514 O O . ALA B 1 166 ? 5.273 13.273 -10.539 1 83.75 166 ALA B O 1
ATOM 4515 N N . ALA B 1 167 ? 4.973 15.469 -10.156 1 87.12 167 ALA B N 1
ATOM 4516 C CA . ALA B 1 167 ? 6.25 15.617 -9.461 1 87.12 167 ALA B CA 1
ATOM 4517 C C . ALA B 1 167 ? 6.07 15.477 -7.953 1 87.12 167 ALA B C 1
ATOM 4519 O O . ALA B 1 167 ? 7.039 15.594 -7.195 1 87.12 167 ALA B O 1
ATOM 4520 N N . ALA B 1 168 ? 4.836 15.234 -7.578 1 92.38 168 ALA B N 1
ATOM 4521 C CA . ALA B 1 168 ? 4.539 15.164 -6.148 1 92.38 168 ALA B CA 1
ATOM 4522 C C . ALA B 1 168 ? 5.016 13.844 -5.551 1 92.38 168 ALA B C 1
ATOM 4524 O O . ALA B 1 168 ? 5.309 12.898 -6.281 1 92.38 168 ALA B O 1
ATOM 4525 N N . ALA B 1 169 ? 5.164 13.883 -4.258 1 91.69 169 ALA B N 1
ATOM 4526 C CA . ALA B 1 169 ? 5.496 12.664 -3.523 1 91.69 169 ALA B CA 1
ATOM 4527 C C . ALA B 1 169 ? 4.266 12.086 -2.832 1 91.69 169 ALA B C 1
ATOM 4529 O O . ALA B 1 169 ? 3.543 12.805 -2.139 1 91.69 169 ALA B O 1
ATOM 4530 N N . LEU B 1 170 ? 4.008 10.867 -3.127 1 89.5 170 LEU B N 1
ATOM 4531 C CA . LEU B 1 170 ? 2.928 10.148 -2.459 1 89.5 170 LEU B CA 1
ATOM 4532 C C . LEU B 1 170 ? 3.486 9.164 -1.439 1 89.5 170 LEU B C 1
ATOM 4534 O O . LEU B 1 170 ? 4.227 8.242 -1.799 1 89.5 170 LEU B O 1
ATOM 4538 N N . ASP B 1 171 ? 3.129 9.375 -0.167 1 87.81 171 ASP B N 1
ATOM 4539 C CA . ASP B 1 171 ? 3.596 8.516 0.916 1 87.81 171 ASP B CA 1
ATOM 4540 C C . ASP B 1 171 ? 2.426 7.832 1.618 1 87.81 171 ASP B C 1
ATOM 4542 O O . ASP B 1 171 ? 1.327 8.383 1.688 1 87.81 171 ASP B O 1
ATOM 4546 N N . PHE B 1 172 ? 2.791 6.613 2.109 1 87.06 172 PHE B N 1
ATOM 4547 C CA . PHE B 1 172 ? 1.785 5.891 2.881 1 87.06 172 PHE B CA 1
ATOM 4548 C C . PHE B 1 172 ? 2.258 5.668 4.312 1 87.06 172 PHE B C 1
ATOM 4550 O O . PHE B 1 172 ? 3.406 5.281 4.539 1 87.06 172 PHE B O 1
ATOM 4557 N N . LYS B 1 173 ? 1.438 6 5.258 1 87.25 173 LYS B N 1
ATOM 4558 C CA . LYS B 1 173 ? 1.582 5.695 6.68 1 87.25 173 LYS B CA 1
ATOM 4559 C C . LYS B 1 173 ? 2.826 6.359 7.262 1 87.25 173 LYS B C 1
ATOM 4561 O O . LYS B 1 173 ? 3.5 5.781 8.117 1 87.25 173 LYS B O 1
ATOM 4566 N N . GLN B 1 174 ? 3.182 7.449 6.719 1 90.81 174 GLN B N 1
ATOM 4567 C CA . GLN B 1 174 ? 4.262 8.227 7.316 1 90.81 174 GLN B CA 1
ATOM 4568 C C . GLN B 1 174 ? 3.754 9.078 8.469 1 90.81 174 GLN B C 1
ATOM 4570 O O . GLN B 1 174 ? 2.68 9.68 8.383 1 90.81 174 GLN B O 1
ATOM 4575 N N . PRO B 1 175 ? 4.473 9.117 9.516 1 93.25 175 PRO B N 1
ATOM 4576 C CA . PRO B 1 175 ? 4.004 9.891 10.672 1 93.25 175 PRO B CA 1
ATOM 4577 C C . PRO B 1 175 ? 4.156 11.398 10.469 1 93.25 175 PRO B C 1
ATOM 4579 O O . PRO B 1 175 ? 5.039 11.844 9.734 1 93.25 175 PRO B O 1
ATOM 4582 N N . VAL B 1 176 ? 3.324 12.109 11.086 1 96.06 176 VAL B N 1
ATOM 4583 C CA . VAL B 1 176 ? 3.369 13.57 11.18 1 96.06 176 VAL B CA 1
ATOM 4584 C C . VAL B 1 176 ? 3.258 13.992 12.641 1 96.06 176 VAL B C 1
ATOM 4586 O O . VAL B 1 176 ? 2.293 13.648 13.32 1 96.06 176 VAL B O 1
ATOM 4589 N N . HIS B 1 177 ? 4.277 14.781 13.078 1 95.25 177 HIS B N 1
ATOM 4590 C CA . HIS B 1 177 ? 4.34 15.203 14.477 1 95.25 177 HIS B CA 1
ATOM 4591 C C . HIS B 1 177 ? 4.43 16.719 14.594 1 95.25 177 HIS B C 1
ATOM 4593 O O . HIS B 1 177 ? 5.059 17.375 13.766 1 95.25 177 HIS B O 1
ATOM 4599 N N . PHE B 1 178 ? 3.854 17.156 15.68 1 96.88 178 PHE B N 1
ATOM 4600 C CA . PHE B 1 178 ? 3.982 18.578 15.953 1 96.88 178 PHE B CA 1
ATOM 4601 C C . PHE B 1 178 ? 3.902 18.859 17.453 1 96.88 178 PHE B C 1
ATOM 4603 O O . PHE B 1 178 ? 2.994 18.375 18.125 1 96.88 178 PHE B O 1
ATOM 4610 N N . TYR B 1 179 ? 4.852 19.531 17.891 1 95.38 179 TYR B N 1
ATOM 4611 C CA . TYR B 1 179 ? 4.961 19.969 19.281 1 95.38 179 TYR B CA 1
ATOM 4612 C C . TYR B 1 179 ? 4.805 21.484 19.391 1 95.38 179 TYR B C 1
ATOM 4614 O O . TYR B 1 179 ? 5.441 22.234 18.641 1 95.38 179 TYR B O 1
ATOM 4622 N N . TRP B 1 180 ? 3.893 21.938 20.391 1 94.81 180 TRP B N 1
ATOM 4623 C CA . TRP B 1 180 ? 3.719 23.391 20.547 1 94.81 180 TRP B CA 1
ATOM 4624 C C . TRP B 1 180 ? 3.264 23.734 21.969 1 94.81 180 TRP B C 1
ATOM 4626 O O . TRP B 1 180 ? 2.945 22.828 22.75 1 94.81 180 TRP B O 1
ATOM 4636 N N . LEU B 1 181 ? 3.338 25 22.219 1 92.62 181 LEU B N 1
ATOM 4637 C CA . LEU B 1 181 ? 2.902 25.516 23.516 1 92.62 181 LEU B CA 1
ATOM 4638 C C . LEU B 1 181 ? 1.714 26.453 23.344 1 92.62 181 LEU B C 1
ATOM 4640 O O . LEU B 1 181 ? 1.678 27.266 22.406 1 92.62 181 LEU B O 1
ATOM 4644 N N . ARG B 1 182 ? 0.724 26.266 24.234 1 92.69 182 ARG B N 1
ATOM 4645 C CA . ARG B 1 182 ? -0.41 27.188 24.25 1 92.69 182 ARG B CA 1
ATOM 4646 C C . ARG B 1 182 ? -1.083 27.203 25.609 1 92.69 182 ARG B C 1
ATOM 4648 O O . ARG B 1 182 ? -1.515 26.172 26.125 1 92.69 182 ARG B O 1
ATOM 4655 N N . GLY B 1 183 ? -1.137 28.375 26.094 1 87.88 183 GLY B N 1
ATOM 4656 C CA . GLY B 1 183 ? -1.735 28.531 27.406 1 87.88 183 GLY B CA 1
ATOM 4657 C C . GLY B 1 183 ? -0.756 28.297 28.547 1 87.88 183 GLY B C 1
ATOM 4658 O O . GLY B 1 183 ? 0.433 28.062 28.297 1 87.88 183 GLY B O 1
ATOM 4659 N N . GLU B 1 184 ? -1.222 28.469 29.781 1 87.69 184 GLU B N 1
ATOM 4660 C CA . GLU B 1 184 ? -0.429 28.297 30.984 1 87.69 184 GLU B CA 1
ATOM 4661 C C . GLU B 1 184 ? -1.223 27.547 32.062 1 87.69 184 GLU B C 1
ATOM 4663 O O . GLU B 1 184 ? -2.453 27.484 32 1 87.69 184 GLU B O 1
ATOM 4668 N N . GLU B 1 185 ? -0.503 26.906 32.844 1 83.19 185 GLU B N 1
ATOM 4669 C CA . GLU B 1 185 ? -1.116 26.234 33.969 1 83.19 185 GLU B CA 1
ATOM 4670 C C . GLU B 1 185 ? -0.263 26.375 35.219 1 83.19 185 GLU B C 1
ATOM 4672 O O . GLU B 1 185 ? 0.958 26.531 35.125 1 83.19 185 GLU B O 1
ATOM 4677 N N . VAL B 1 186 ? -0.971 26.391 36.312 1 83.06 186 VAL B N 1
ATOM 4678 C CA . VAL B 1 186 ? -0.276 26.391 37.594 1 83.06 186 VAL B CA 1
ATOM 4679 C C . VAL B 1 186 ? 0.106 24.969 37.969 1 83.06 186 VAL B C 1
ATOM 4681 O O . VAL B 1 186 ? -0.733 24.062 37.969 1 83.06 186 VAL B O 1
ATOM 4684 N N . VAL B 1 187 ? 1.338 24.766 38.406 1 79.56 187 VAL B N 1
ATOM 4685 C CA . VAL B 1 187 ? 1.81 23.438 38.812 1 79.56 187 VAL B CA 1
ATOM 4686 C C . VAL B 1 187 ? 1.161 23.031 40.125 1 79.56 187 VAL B C 1
ATOM 4688 O O . VAL B 1 187 ? 1.327 23.703 41.125 1 79.56 187 VAL B O 1
ATOM 4691 N N . PRO B 1 188 ? 0.395 21.969 40.031 1 76.25 188 PRO B N 1
ATOM 4692 C CA . PRO B 1 188 ? -0.414 21.641 41.219 1 76.25 188 PRO B CA 1
ATOM 4693 C C . PRO B 1 188 ? 0.406 21.031 42.344 1 76.25 188 PRO B C 1
ATOM 4695 O O . PRO B 1 188 ? 0.063 21.188 43.5 1 76.25 188 PRO B O 1
ATOM 4698 N N . ARG B 1 189 ? 1.36 20.25 41.969 1 78.56 189 ARG B N 1
ATOM 4699 C CA . ARG B 1 189 ? 2.076 19.547 43.031 1 78.56 189 ARG B CA 1
ATOM 4700 C C . ARG B 1 189 ? 3.57 19.484 42.719 1 78.56 189 ARG B C 1
ATOM 4702 O O . ARG B 1 189 ? 3.998 19.781 41.594 1 78.56 189 ARG B O 1
ATOM 4709 N N . GLY B 1 190 ? 4.332 19.156 43.75 1 74.19 190 GLY B N 1
ATOM 4710 C CA . GLY B 1 190 ? 5.766 18.938 43.594 1 74.19 190 GLY B CA 1
ATOM 4711 C C . GLY B 1 190 ? 6.59 20.156 43.969 1 74.19 190 GLY B C 1
ATOM 4712 O O . GLY B 1 190 ? 6.074 21.109 44.562 1 74.19 190 GLY B O 1
ATOM 4713 N N . HIS B 1 191 ? 7.852 20.062 43.719 1 78 191 HIS B N 1
ATOM 4714 C CA . HIS B 1 191 ? 8.812 21.109 44.062 1 78 191 HIS B CA 1
ATOM 4715 C C . HIS B 1 191 ? 8.461 22.438 43.406 1 78 191 HIS B C 1
ATOM 4717 O O . HIS B 1 191 ? 8.75 23.5 43.938 1 78 191 HIS B O 1
ATOM 4723 N N . ARG B 1 192 ? 7.766 22.312 42.312 1 77.5 192 ARG B N 1
ATOM 4724 C CA . ARG B 1 192 ? 7.453 23.5 41.531 1 77.5 192 ARG B CA 1
ATOM 4725 C C . ARG B 1 192 ? 6.016 23.953 41.781 1 77.5 192 ARG B C 1
ATOM 4727 O O . ARG B 1 192 ? 5.438 24.672 40.938 1 77.5 192 ARG B O 1
ATOM 4734 N N . ARG B 1 193 ? 5.5 23.469 42.812 1 80.38 193 ARG B N 1
ATOM 4735 C CA . ARG B 1 193 ? 4.113 23.797 43.125 1 80.38 193 ARG B CA 1
ATOM 4736 C C . ARG B 1 193 ? 3.9 25.297 43.156 1 80.38 193 ARG B C 1
ATOM 4738 O O . ARG B 1 193 ? 4.695 26.031 43.75 1 80.38 193 ARG B O 1
ATOM 4745 N N . GLY B 1 194 ? 2.834 25.703 42.406 1 81.5 194 GLY B N 1
ATOM 4746 C CA . GLY B 1 194 ? 2.477 27.125 42.438 1 81.5 194 GLY B CA 1
ATOM 4747 C C . GLY B 1 194 ? 3.086 27.922 41.312 1 81.5 194 GLY B C 1
ATOM 4748 O O . GLY B 1 194 ? 2.629 29.016 41 1 81.5 194 GLY B O 1
ATOM 4749 N N . ARG B 1 195 ? 4.086 27.297 40.688 1 81.81 195 ARG B N 1
ATOM 4750 C CA . ARG B 1 195 ? 4.703 27.984 39.562 1 81.81 195 ARG B CA 1
ATOM 4751 C C . ARG B 1 195 ? 3.812 27.891 38.312 1 81.81 195 ARG B C 1
ATOM 4753 O O . ARG B 1 195 ? 3 26.984 38.188 1 81.81 195 ARG B O 1
ATOM 4760 N N . ILE B 1 196 ? 3.904 29 37.5 1 85.06 196 ILE B N 1
ATOM 4761 C CA . ILE B 1 196 ? 3.168 29.031 36.219 1 85.06 196 ILE B CA 1
ATOM 4762 C C . ILE B 1 196 ? 4.02 28.422 35.125 1 85.06 196 ILE B C 1
ATOM 4764 O O . ILE B 1 196 ? 5.152 28.859 34.875 1 85.06 196 ILE B O 1
ATOM 4768 N N . ASP B 1 197 ? 3.469 27.422 34.594 1 83.94 197 ASP B N 1
ATOM 4769 C CA . ASP B 1 197 ? 4.156 26.766 33.5 1 83.94 197 ASP B CA 1
ATOM 4770 C C . ASP B 1 197 ? 3.328 26.828 32.219 1 83.94 197 ASP B C 1
ATOM 4772 O O . ASP B 1 197 ? 2.1 26.906 32.281 1 83.94 197 ASP B O 1
ATOM 4776 N N . ALA B 1 198 ? 4.074 26.875 31.125 1 86.5 198 ALA B N 1
ATOM 4777 C CA . ALA B 1 198 ? 3.387 26.812 29.844 1 86.5 198 ALA B CA 1
ATOM 4778 C C . ALA B 1 198 ? 2.762 25.438 29.625 1 86.5 198 ALA B C 1
ATOM 4780 O O . ALA B 1 198 ? 3.346 24.422 29.984 1 86.5 198 ALA B O 1
ATOM 4781 N N . ARG B 1 199 ? 1.6 25.422 29.016 1 87.56 199 ARG B N 1
ATOM 4782 C CA . ARG B 1 199 ? 0.978 24.172 28.625 1 87.56 199 ARG B CA 1
ATOM 4783 C C . ARG B 1 199 ? 1.559 23.656 27.312 1 87.56 199 ARG B C 1
ATOM 4785 O O . ARG B 1 199 ? 1.65 24.391 26.328 1 87.56 199 ARG B O 1
ATOM 4792 N N . ARG B 1 200 ? 1.892 22.422 27.359 1 90.25 200 ARG B N 1
ATOM 4793 C CA . ARG B 1 200 ? 2.562 21.797 26.219 1 90.25 200 ARG B CA 1
ATOM 4794 C C . ARG B 1 200 ? 1.67 20.75 25.562 1 90.25 200 ARG B C 1
ATOM 4796 O O . ARG B 1 200 ? 0.948 20.031 26.25 1 90.25 200 ARG B O 1
ATOM 4803 N N . PHE B 1 201 ? 1.768 20.688 24.234 1 91.5 201 PHE B N 1
ATOM 4804 C CA . PHE B 1 201 ? 0.932 19.781 23.469 1 91.5 201 PHE B CA 1
ATOM 4805 C C . PHE B 1 201 ? 1.765 19.016 22.438 1 91.5 201 PHE B C 1
ATOM 4807 O O . PHE B 1 201 ? 2.789 19.516 21.969 1 91.5 201 PHE B O 1
ATOM 4814 N N . GLN B 1 202 ? 1.345 17.781 22.188 1 93.56 202 GLN B N 1
ATOM 4815 C CA . GLN B 1 202 ? 1.965 16.938 21.172 1 93.56 202 GLN B CA 1
ATOM 4816 C C . GLN B 1 202 ? 0.91 16.219 20.328 1 93.56 202 GLN B C 1
ATOM 4818 O O . GLN B 1 202 ? -0.049 15.664 20.875 1 93.56 202 GLN B O 1
ATOM 4823 N N . ILE B 1 203 ? 1.048 16.359 19 1 94.81 203 ILE B N 1
ATOM 4824 C CA . ILE B 1 203 ? 0.263 15.539 18.094 1 94.81 203 ILE B CA 1
ATOM 4825 C C . ILE B 1 203 ? 1.174 14.531 17.391 1 94.81 203 ILE B C 1
ATOM 4827 O O . ILE B 1 203 ? 2.191 14.906 16.797 1 94.81 203 ILE B O 1
ATOM 4831 N N . ASP B 1 204 ? 0.854 13.297 17.531 1 93.19 204 ASP B N 1
ATOM 4832 C CA . ASP B 1 204 ? 1.466 12.219 16.766 1 93.19 204 ASP B CA 1
ATOM 4833 C C . ASP B 1 204 ? 0.455 11.578 15.812 1 93.19 204 ASP B C 1
ATOM 4835 O O . ASP B 1 204 ? -0.298 10.688 16.203 1 93.19 204 ASP B O 1
ATOM 4839 N N . ASP B 1 205 ? 0.516 12.023 14.609 1 95.19 205 ASP B N 1
ATOM 4840 C CA . ASP B 1 205 ? -0.462 11.633 13.602 1 95.19 205 ASP B CA 1
ATOM 4841 C C . ASP B 1 205 ? 0.121 10.586 12.648 1 95.19 205 ASP B C 1
ATOM 4843 O O . ASP B 1 205 ? 1.341 10.469 12.523 1 95.19 205 ASP B O 1
ATOM 4847 N N . ARG B 1 206 ? -0.741 9.758 12.125 1 93.44 206 ARG B N 1
ATOM 4848 C CA . ARG B 1 206 ? -0.357 8.789 11.102 1 93.44 206 ARG B CA 1
ATOM 4849 C C . ARG B 1 206 ? -1.415 8.703 10.008 1 93.44 206 ARG B C 1
ATOM 4851 O O . ARG B 1 206 ? -2.186 7.742 9.953 1 93.44 206 ARG B O 1
ATOM 4858 N N . PRO B 1 207 ? -1.356 9.688 9.102 1 96.19 207 PRO B N 1
ATOM 4859 C CA . PRO B 1 207 ? -2.314 9.641 7.996 1 96.19 207 PRO B CA 1
ATOM 4860 C C . PRO B 1 207 ? -2.17 8.383 7.145 1 96.19 207 PRO B C 1
ATOM 4862 O O . PRO B 1 207 ? -1.095 7.777 7.109 1 96.19 207 PRO B O 1
ATOM 4865 N N . HIS B 1 208 ? -3.305 7.922 6.523 1 94.62 208 HIS B N 1
ATOM 4866 C CA . HIS B 1 208 ? -3.27 6.805 5.586 1 94.62 208 HIS B CA 1
ATOM 4867 C C . HIS B 1 208 ? -2.297 7.078 4.441 1 94.62 208 HIS B C 1
ATOM 4869 O O . HIS B 1 208 ? -1.479 6.219 4.102 1 94.62 208 HIS B O 1
ATOM 4875 N N . SER B 1 209 ? -2.422 8.211 3.902 1 94.5 209 SER B N 1
ATOM 4876 C CA . SER B 1 209 ? -1.529 8.641 2.83 1 94.5 209 SER B CA 1
ATOM 4877 C C . SER B 1 209 ? -1.409 10.156 2.785 1 94.5 209 SER B C 1
ATOM 4879 O O . SER B 1 209 ? -2.248 10.867 3.342 1 94.5 209 SER B O 1
ATOM 4881 N N . GLN B 1 210 ? -0.328 10.602 2.244 1 95.5 210 GLN B N 1
ATOM 4882 C CA . GLN B 1 210 ? -0.123 12.039 2.104 1 95.5 210 GLN B CA 1
ATOM 4883 C C . GLN B 1 210 ? 0.56 12.367 0.779 1 95.5 210 GLN B C 1
ATOM 4885 O O . GLN B 1 210 ? 1.438 11.633 0.326 1 95.5 210 GLN B O 1
ATOM 4890 N N . ILE B 1 211 ? 0.114 13.383 0.184 1 95.75 211 ILE B N 1
ATOM 4891 C CA . ILE B 1 211 ? 0.705 13.922 -1.037 1 95.75 211 ILE B CA 1
ATOM 4892 C C . ILE B 1 211 ? 1.456 15.211 -0.724 1 95.75 211 ILE B C 1
ATOM 4894 O O . ILE B 1 211 ? 0.882 16.156 -0.166 1 95.75 211 ILE B O 1
ATOM 4898 N N . ARG B 1 212 ? 2.744 15.234 -1.046 1 96.44 212 ARG B N 1
ATOM 4899 C CA . ARG B 1 212 ? 3.572 16.406 -0.805 1 96.44 212 ARG B CA 1
ATOM 4900 C C . ARG B 1 212 ? 4.102 16.984 -2.115 1 96.44 212 ARG B C 1
ATOM 4902 O O . ARG B 1 212 ? 4.305 16.25 -3.084 1 96.44 212 ARG B O 1
ATOM 4909 N N . MET B 1 213 ? 4.254 18.281 -2.08 1 95.06 213 MET B N 1
ATOM 4910 C CA . MET B 1 213 ? 4.715 18.984 -3.27 1 95.06 213 MET B CA 1
ATOM 4911 C C . MET B 1 213 ? 5.871 19.922 -2.932 1 95.06 213 MET B C 1
ATOM 4913 O O . MET B 1 213 ? 6.137 20.188 -1.757 1 95.06 213 MET B O 1
ATOM 4917 N N . SER B 1 214 ? 6.555 20.422 -4.039 1 94.62 214 SER B N 1
ATOM 4918 C CA . SER B 1 214 ? 7.688 21.328 -3.857 1 94.62 214 SER B CA 1
ATOM 4919 C C . SER B 1 214 ? 7.223 22.766 -3.707 1 94.62 214 SER B C 1
ATOM 4921 O O . SER B 1 214 ? 7.98 23.625 -3.244 1 94.62 214 SER B O 1
ATOM 4923 N N . LYS B 1 215 ? 5.953 22.969 -4.047 1 95.38 215 LYS B N 1
ATOM 4924 C CA . LYS B 1 215 ? 5.41 24.312 -3.967 1 95.38 215 LYS B CA 1
ATOM 4925 C C . LYS B 1 215 ? 4.117 24.344 -3.15 1 95.38 215 LYS B C 1
ATOM 4927 O O . LYS B 1 215 ? 3.334 23.391 -3.193 1 95.38 215 LYS B O 1
ATOM 4932 N N . GLN B 1 216 ? 3.945 25.469 -2.5 1 95.81 216 GLN B N 1
ATOM 4933 C CA . GLN B 1 216 ? 2.785 25.656 -1.634 1 95.81 216 GLN B CA 1
ATOM 4934 C C . GLN B 1 216 ? 1.532 25.969 -2.451 1 95.81 216 GLN B C 1
ATOM 4936 O O . GLN B 1 216 ? 1.597 26.688 -3.449 1 95.81 216 GLN B O 1
ATOM 4941 N N . LEU B 1 217 ? 0.419 25.406 -2.018 1 95.81 217 LEU B N 1
ATOM 4942 C CA . LEU B 1 217 ? -0.861 25.797 -2.6 1 95.81 217 LEU B CA 1
ATOM 4943 C C . LEU B 1 217 ? -1.152 27.281 -2.338 1 95.81 217 LEU B C 1
ATOM 4945 O O . LEU B 1 217 ? -0.668 27.844 -1.356 1 95.81 217 LEU B O 1
ATOM 4949 N N . PRO B 1 218 ? -1.938 27.859 -3.213 1 95 218 PRO B N 1
ATOM 4950 C CA . PRO B 1 218 ? -2.309 29.25 -2.967 1 95 218 PRO B CA 1
ATOM 4951 C C . PRO B 1 218 ? -3.15 29.422 -1.705 1 95 218 PRO B C 1
ATOM 4953 O O . PRO B 1 218 ? -3.932 28.531 -1.353 1 95 218 PRO B O 1
ATOM 4956 N N . GLU B 1 219 ? -2.939 30.578 -1.082 1 96.38 219 GLU B N 1
ATOM 4957 C CA . GLU B 1 219 ? -3.727 30.875 0.111 1 96.38 219 GLU B CA 1
ATOM 4958 C C . GLU B 1 219 ? -5.215 30.953 -0.215 1 96.38 219 GLU B C 1
ATOM 4960 O O . GLU B 1 219 ? -5.598 31.391 -1.297 1 96.38 219 GLU B O 1
ATOM 4965 N N . PHE B 1 220 ? -6.035 30.562 0.689 1 95.94 220 PHE B N 1
ATOM 4966 C CA . PHE B 1 220 ? -7.477 30.641 0.505 1 95.94 220 PHE B CA 1
ATOM 4967 C C . PHE B 1 220 ? -7.988 32.031 0.825 1 95.94 220 PHE B C 1
ATOM 4969 O O . PHE B 1 220 ? -8.961 32.5 0.227 1 95.94 220 PHE B O 1
ATOM 4976 N N . VAL B 1 221 ? -7.391 32.656 1.808 1 96.06 221 VAL B N 1
ATOM 4977 C CA . VAL B 1 221 ? -7.648 34.062 2.193 1 96.06 221 VAL B CA 1
ATOM 4978 C C . VAL B 1 221 ? -6.324 34.75 2.473 1 96.06 221 VAL B C 1
ATOM 4980 O O . VAL B 1 221 ? -5.309 34.125 2.736 1 96.06 221 VAL B O 1
ATOM 4983 N N . ALA B 1 222 ? -6.434 36.031 2.418 1 95.81 222 ALA B N 1
ATOM 4984 C CA . ALA B 1 222 ? -5.227 36.781 2.719 1 95.81 222 ALA B CA 1
ATOM 4985 C C . ALA B 1 222 ? -4.793 36.594 4.168 1 95.81 222 ALA B C 1
ATOM 4987 O O . ALA B 1 222 ? -5.637 36.469 5.062 1 95.81 222 ALA B O 1
ATOM 4988 N N . LEU B 1 223 ? -3.514 36.594 4.391 1 95.62 223 LEU B N 1
ATOM 4989 C CA . LEU B 1 223 ? -2.945 36.344 5.707 1 95.62 223 LEU B CA 1
ATOM 4990 C C . LEU B 1 223 ? -3.523 37.312 6.746 1 95.62 223 LEU B C 1
ATOM 4992 O O . LEU B 1 223 ? -3.83 36.906 7.867 1 95.62 223 LEU B O 1
ATOM 4996 N N . ASP B 1 224 ? -3.699 38.562 6.363 1 90.88 224 ASP B N 1
ATOM 4997 C CA . ASP B 1 224 ? -4.105 39.562 7.316 1 90.88 224 ASP B CA 1
ATOM 4998 C C . ASP B 1 224 ? -5.613 39.812 7.262 1 90.88 224 ASP B C 1
ATOM 5000 O O . ASP B 1 224 ? -6.113 40.781 7.816 1 90.88 224 ASP B O 1
ATOM 5004 N N . GLU B 1 225 ? -6.207 38.875 6.625 1 91.94 225 GLU B N 1
ATOM 5005 C CA . GLU B 1 225 ? -7.664 39 6.586 1 91.94 225 GLU B CA 1
ATOM 5006 C C . GLU B 1 225 ? -8.266 38.844 7.977 1 91.94 225 GLU B C 1
ATOM 5008 O O . GLU B 1 225 ? -7.82 38.031 8.766 1 91.94 225 GLU B O 1
ATOM 5013 N N . PHE B 1 226 ? -9.258 39.719 8.18 1 91.56 226 PHE B N 1
ATOM 5014 C CA . PHE B 1 226 ? -9.938 39.656 9.469 1 91.56 226 PHE B CA 1
ATOM 5015 C C . PHE B 1 226 ? -10.82 38.438 9.562 1 91.56 226 PHE B C 1
ATOM 5017 O O . PHE B 1 226 ? -11.602 38.156 8.656 1 91.56 226 PHE B O 1
ATOM 5024 N N . VAL B 1 227 ? -10.648 37.688 10.688 1 94.19 227 VAL B N 1
ATOM 5025 C CA . VAL B 1 227 ? -11.445 36.5 10.969 1 94.19 227 VAL B CA 1
ATOM 5026 C C . VAL B 1 227 ? -12.383 36.781 12.141 1 94.19 227 VAL B C 1
ATOM 5028 O O . VAL B 1 227 ? -11.969 36.719 13.305 1 94.19 227 VAL B O 1
ATOM 5031 N N . PRO B 1 228 ? -13.641 36.969 11.883 1 93.5 228 PRO B N 1
ATOM 5032 C CA . PRO B 1 228 ? -14.578 37.406 12.922 1 93.5 228 PRO B CA 1
ATOM 5033 C C . PRO B 1 228 ? -14.961 36.25 13.875 1 93.5 228 PRO B C 1
ATOM 5035 O O . PRO B 1 228 ? -15.391 36.531 15 1 93.5 228 PRO B O 1
ATOM 5038 N N . GLU B 1 229 ? -14.922 35.031 13.406 1 94.25 229 GLU B N 1
ATOM 5039 C CA . GLU B 1 229 ? -15.336 33.906 14.234 1 94.25 229 GLU B CA 1
ATOM 5040 C C . GLU B 1 229 ? -14.508 33.812 15.508 1 94.25 229 GLU B C 1
ATOM 5042 O O . GLU B 1 229 ? -13.305 34.094 15.5 1 94.25 229 GLU B O 1
ATOM 5047 N N . GLU B 1 230 ? -15.133 33.375 16.531 1 93.69 230 GLU B N 1
ATOM 5048 C CA . GLU B 1 230 ? -14.445 33.25 17.812 1 93.69 230 GLU B CA 1
ATOM 5049 C C . GLU B 1 230 ? -14 31.797 18.062 1 93.69 230 GLU B C 1
ATOM 5051 O O . GLU B 1 230 ? -14.695 30.859 17.672 1 93.69 230 GLU B O 1
ATOM 5056 N N . ILE B 1 231 ? -12.852 31.672 18.672 1 95.19 231 ILE B N 1
ATOM 5057 C CA . ILE B 1 231 ? -12.336 30.375 19.078 1 95.19 231 ILE B CA 1
ATOM 5058 C C . ILE B 1 231 ? -13 29.953 20.391 1 95.19 231 ILE B C 1
ATOM 5060 O O . ILE B 1 231 ? -13.086 30.734 21.328 1 95.19 231 ILE B O 1
ATOM 5064 N N . PRO B 1 232 ? -13.5 28.734 20.406 1 93.31 232 PRO B N 1
ATOM 5065 C CA . PRO B 1 232 ? -14.133 28.266 21.641 1 93.31 232 PRO B CA 1
ATOM 5066 C C . PRO B 1 232 ? -13.211 28.359 22.859 1 93.31 232 PRO B C 1
ATOM 5068 O O . PRO B 1 232 ? -12.016 28.062 22.75 1 93.31 232 PRO B O 1
ATOM 5071 N N . VAL B 1 233 ? -13.742 28.734 23.922 1 88.5 233 VAL B N 1
ATOM 5072 C CA . VAL B 1 233 ? -13 28.797 25.172 1 88.5 233 VAL B CA 1
ATOM 5073 C C . VAL B 1 233 ? -13.258 27.531 26 1 88.5 233 VAL B C 1
ATOM 5075 O O . VAL B 1 233 ? -14.414 27.172 26.234 1 88.5 233 VAL B O 1
ATOM 5078 N N . ILE B 1 234 ? -12.227 26.891 26.281 1 81.81 234 ILE B N 1
ATOM 5079 C CA . ILE B 1 234 ? -12.359 25.672 27.078 1 81.81 234 ILE B CA 1
ATOM 5080 C C . ILE B 1 234 ? -11.961 25.953 28.531 1 81.81 234 ILE B C 1
ATOM 5082 O O . ILE B 1 234 ? -10.805 26.266 28.812 1 81.81 234 ILE B O 1
ATOM 5086 N N . ASN B 1 235 ? -12.898 25.844 29.391 1 74.62 235 ASN B N 1
ATOM 5087 C CA . ASN B 1 235 ? -12.672 26.172 30.797 1 74.62 235 ASN B CA 1
ATOM 5088 C C . ASN B 1 235 ? -12.297 24.938 31.609 1 74.62 235 ASN B C 1
ATOM 5090 O O . ASN B 1 235 ? -12.078 25.031 32.812 1 74.62 235 ASN B O 1
ATOM 5094 N N . CYS B 1 236 ? -12.242 23.828 30.969 1 67.62 236 CYS B N 1
ATOM 5095 C CA . CYS B 1 236 ? -11.875 22.641 31.703 1 67.62 236 CYS B CA 1
ATOM 5096 C C . CYS B 1 236 ? -10.414 22.281 31.484 1 67.62 236 CYS B C 1
ATOM 5098 O O . CYS B 1 236 ? -9.852 22.594 30.422 1 67.62 236 CYS B O 1
ATOM 5100 N N . SER B 1 237 ? -9.859 21.891 32.656 1 65.69 237 SER B N 1
ATOM 5101 C CA . SER B 1 237 ? -8.469 21.453 32.562 1 65.69 237 SER B CA 1
ATOM 5102 C C . SER B 1 237 ? -8.328 20.344 31.516 1 65.69 237 SER B C 1
ATOM 5104 O O . SER B 1 237 ? -9.148 19.422 31.469 1 65.69 237 SER B O 1
ATOM 5106 N N . PRO B 1 238 ? -7.43 20.531 30.656 1 62.75 238 PRO B N 1
ATOM 5107 C CA . PRO B 1 238 ? -7.23 19.531 29.609 1 62.75 238 PRO B CA 1
ATOM 5108 C C . PRO B 1 238 ? -7.02 18.125 30.172 1 62.75 238 PRO B C 1
ATOM 5110 O O . PRO B 1 238 ? -7.25 17.141 29.453 1 62.75 238 PRO B O 1
ATOM 5113 N N . ASN B 1 239 ? -6.672 18.125 31.375 1 60.69 239 ASN B N 1
ATOM 5114 C CA . ASN B 1 239 ? -6.473 16.812 32 1 60.69 239 ASN B CA 1
ATOM 5115 C C . ASN B 1 239 ? -7.785 16.031 32.094 1 60.69 239 ASN B C 1
ATOM 5117 O O . ASN B 1 239 ? -7.777 14.82 32.281 1 60.69 239 ASN B O 1
ATOM 5121 N N . LYS B 1 240 ? -8.719 16.781 31.938 1 58.62 240 LYS B N 1
ATOM 5122 C CA . LYS B 1 240 ? -10.016 16.109 32 1 58.62 240 LYS B CA 1
ATOM 5123 C C . LYS B 1 240 ? -10.406 15.516 30.656 1 58.62 240 LYS B C 1
ATOM 5125 O O . LYS B 1 240 ? -11.422 14.828 30.547 1 58.62 240 LYS B O 1
ATOM 5130 N N . LEU B 1 241 ? -9.609 15.891 29.781 1 62.5 241 LEU B N 1
ATOM 5131 C CA . LEU B 1 241 ? -9.836 15.273 28.484 1 62.5 241 LEU B CA 1
ATOM 5132 C C . LEU B 1 241 ? -9.078 13.961 28.359 1 62.5 241 LEU B C 1
ATOM 5134 O O . LEU B 1 241 ? -8.047 13.766 29 1 62.5 241 LEU B O 1
ATOM 5138 N N . PRO B 1 242 ? -9.773 12.969 27.906 1 60.28 242 PRO B N 1
ATOM 5139 C CA . PRO B 1 242 ? -9.078 11.688 27.781 1 60.28 242 PRO B CA 1
ATOM 5140 C C . PRO B 1 242 ? -7.738 11.812 27.047 1 60.28 242 PRO B C 1
ATOM 5142 O O . PRO B 1 242 ? -7.531 11.164 26.016 1 60.28 242 PRO B O 1
ATOM 5145 N N . MET B 1 243 ? -7.125 12.922 27.5 1 60.72 243 MET B N 1
ATOM 5146 C CA . MET B 1 243 ? -5.809 13.125 26.906 1 60.72 243 MET B CA 1
ATOM 5147 C C . MET B 1 243 ? -4.703 12.766 27.891 1 60.72 243 MET B C 1
ATOM 5149 O O . MET B 1 243 ? -4.785 13.102 29.062 1 60.72 243 MET B O 1
ATOM 5153 N N . PHE B 1 244 ? -4.07 11.617 27.688 1 60.94 244 PHE B N 1
ATOM 5154 C CA . PHE B 1 244 ? -3.059 11.125 28.609 1 60.94 244 PHE B CA 1
ATOM 5155 C C . PHE B 1 244 ? -1.779 11.945 28.5 1 60.94 244 PHE B C 1
ATOM 5157 O O . PHE B 1 244 ? -1.354 12.297 27.391 1 60.94 244 PHE B O 1
ATOM 5164 N N . LYS B 1 245 ? -1.443 12.602 29.734 1 60.72 245 LYS B N 1
ATOM 5165 C CA . LYS B 1 245 ? -0.127 13.227 29.828 1 60.72 245 LYS B CA 1
ATOM 5166 C C . LYS B 1 245 ? 0.983 12.18 29.766 1 60.72 245 LYS B C 1
ATOM 5168 O O . LYS B 1 245 ? 0.993 11.234 30.562 1 60.72 245 LYS B O 1
ATOM 5173 N N . ARG B 1 246 ? 1.497 11.945 28.578 1 63.12 246 ARG B N 1
ATOM 5174 C CA . ARG B 1 246 ? 2.664 11.07 28.516 1 63.12 246 ARG B CA 1
ATOM 5175 C C . ARG B 1 246 ? 3.922 11.852 28.156 1 63.12 246 ARG B C 1
ATOM 5177 O O . ARG B 1 246 ? 3.854 12.852 27.438 1 63.12 246 ARG B O 1
ATOM 5184 N N . GLN B 1 247 ? 4.961 11.648 29.141 1 63 247 GLN B N 1
ATOM 5185 C CA . GLN B 1 247 ? 6.246 12.234 28.766 1 63 247 GLN B CA 1
ATOM 5186 C C . GLN B 1 247 ? 6.844 11.539 27.547 1 63 247 GLN B C 1
ATOM 5188 O O . GLN B 1 247 ? 7.043 10.32 27.562 1 63 247 GLN B O 1
ATOM 5193 N N . TYR B 1 248 ? 6.531 12.039 26.391 1 66.12 248 TYR B N 1
ATOM 5194 C CA . TYR B 1 248 ? 7.203 11.516 25.203 1 66.12 248 TYR B CA 1
ATOM 5195 C C . TYR B 1 248 ? 8.109 12.57 24.578 1 66.12 248 TYR B C 1
ATOM 5197 O O . TYR B 1 248 ? 8.148 13.711 25.047 1 66.12 248 TYR B O 1
ATOM 5205 N N . GLU B 1 249 ? 9.078 12.266 23.875 1 81.75 249 GLU B N 1
ATOM 5206 C CA . GLU B 1 249 ? 9.953 13.109 23.062 1 81.75 249 GLU B CA 1
ATOM 5207 C C . GLU B 1 249 ? 9.148 14.133 22.266 1 81.75 249 GLU B C 1
ATOM 5209 O O . GLU B 1 249 ? 8.008 13.875 21.891 1 81.75 249 GLU B O 1
ATOM 5214 N N . ASN B 1 250 ? 9.641 15.391 22.375 1 89.38 250 ASN B N 1
ATOM 5215 C CA . ASN B 1 250 ? 9.078 16.406 21.5 1 89.38 250 ASN B CA 1
ATOM 5216 C C . ASN B 1 250 ? 9.414 16.125 20.031 1 89.38 250 ASN B C 1
ATOM 5218 O O . ASN B 1 250 ? 10.586 16.016 19.672 1 89.38 250 ASN B O 1
ATOM 5222 N N . LYS B 1 251 ? 8.375 15.969 19.281 1 92.06 251 LYS B N 1
ATOM 5223 C CA . LYS B 1 251 ? 8.617 15.602 17.891 1 92.06 251 LYS B CA 1
ATOM 5224 C C . LYS B 1 251 ? 7.977 16.609 16.938 1 92.06 251 LYS B C 1
ATOM 5226 O O . LYS B 1 251 ? 6.855 17.062 17.172 1 92.06 251 LYS B O 1
ATOM 5231 N N . ILE B 1 252 ? 8.758 17.047 16.016 1 93.88 252 ILE B N 1
ATOM 5232 C CA . ILE B 1 252 ? 8.312 17.844 14.891 1 93.88 252 ILE B CA 1
ATOM 5233 C C . ILE B 1 252 ? 8.75 17.188 13.586 1 93.88 252 ILE B C 1
ATOM 5235 O O . ILE B 1 252 ? 9.945 17.078 13.312 1 93.88 252 ILE B O 1
ATOM 5239 N N . PHE B 1 253 ? 7.762 16.766 12.852 1 94.38 253 PHE B N 1
ATOM 5240 C CA . PHE B 1 253 ? 8.062 15.961 11.672 1 94.38 253 PHE B CA 1
ATOM 5241 C C . PHE B 1 253 ? 6.926 16.031 10.656 1 94.38 253 PHE B C 1
ATOM 5243 O O . PHE B 1 253 ? 5.754 15.906 11.031 1 94.38 253 PHE B O 1
ATOM 5250 N N . ILE B 1 254 ? 7.227 16.203 9.398 1 95.06 254 ILE B N 1
ATOM 5251 C CA . ILE B 1 254 ? 6.168 16.422 8.414 1 95.06 254 ILE B CA 1
ATOM 5252 C C . ILE B 1 254 ? 5.961 15.141 7.602 1 95.06 254 ILE B C 1
ATOM 5254 O O . ILE B 1 254 ? 5.188 15.125 6.641 1 95.06 254 ILE B O 1
ATOM 5258 N N . GLY B 1 255 ? 6.73 14.109 7.906 1 91.88 255 GLY B N 1
ATOM 5259 C CA . GLY B 1 255 ? 6.648 12.867 7.16 1 91.88 255 GLY B CA 1
ATOM 5260 C C . GLY B 1 255 ? 7.879 12.594 6.312 1 91.88 255 GLY B C 1
ATOM 5261 O O . GLY B 1 255 ? 8.016 11.516 5.73 1 91.88 255 GLY B O 1
ATOM 5262 N N . THR B 1 256 ? 8.695 13.586 6.184 1 91.19 256 THR B N 1
ATOM 5263 C CA . THR B 1 256 ? 9.93 13.484 5.41 1 91.19 256 THR B CA 1
ATOM 5264 C C . THR B 1 256 ? 11.039 14.32 6.043 1 91.19 256 THR B C 1
ATOM 5266 O O . THR B 1 256 ? 10.773 15.156 6.91 1 91.19 256 THR B O 1
ATOM 5269 N N . LYS B 1 257 ? 12.227 14.102 5.574 1 89.38 257 LYS B N 1
ATOM 5270 C CA . LYS B 1 257 ? 13.391 14.812 6.105 1 89.38 257 LYS B CA 1
ATOM 5271 C C . LYS B 1 257 ? 13.406 16.266 5.629 1 89.38 257 LYS B C 1
ATOM 5273 O O . LYS B 1 257 ? 12.789 16.594 4.621 1 89.38 257 LYS B O 1
ATOM 5278 N N . LEU B 1 258 ? 14.195 17.016 6.328 1 89.5 258 LEU B N 1
ATOM 5279 C CA . LEU B 1 258 ? 14.297 18.453 6.098 1 89.5 258 LEU B CA 1
ATOM 5280 C C . LEU B 1 258 ? 14.812 18.75 4.695 1 89.5 258 LEU B C 1
ATOM 5282 O O . LEU B 1 258 ? 14.414 19.734 4.074 1 89.5 258 LEU B O 1
ATOM 5286 N N . ALA B 1 259 ? 15.594 17.875 4.148 1 87 259 ALA B N 1
ATOM 5287 C CA . ALA B 1 259 ? 16.281 18.141 2.883 1 87 259 ALA B CA 1
ATOM 5288 C C . ALA B 1 259 ? 15.375 17.797 1.697 1 87 259 ALA B C 1
ATOM 5290 O O . ALA B 1 259 ? 15.695 18.141 0.555 1 87 259 ALA B O 1
ATOM 5291 N N . ASP B 1 260 ? 14.242 17.25 1.959 1 90.5 260 ASP B N 1
ATOM 5292 C CA . ASP B 1 260 ? 13.352 16.859 0.873 1 90.5 260 ASP B CA 1
ATOM 5293 C C . ASP B 1 260 ? 12.766 18.094 0.183 1 90.5 260 ASP B C 1
ATOM 5295 O O . ASP B 1 260 ? 12.148 18.938 0.833 1 90.5 260 ASP B O 1
ATOM 5299 N N . PRO B 1 261 ? 12.914 18.094 -1.153 1 91.19 261 PRO B N 1
ATOM 5300 C CA . PRO B 1 261 ? 12.336 19.234 -1.871 1 91.19 261 PRO B CA 1
ATOM 5301 C C . PRO B 1 261 ? 10.812 19.281 -1.766 1 91.19 261 PRO B C 1
ATOM 5303 O O . PRO B 1 261 ? 10.219 20.359 -1.885 1 91.19 261 PRO B O 1
ATOM 5306 N N . CYS B 1 262 ? 10.164 18.203 -1.619 1 93.19 262 CYS B N 1
ATOM 5307 C CA . CYS B 1 262 ? 8.719 18.156 -1.438 1 93.19 262 CYS B CA 1
ATOM 5308 C C . CYS B 1 262 ? 8.344 18.453 0.009 1 93.19 262 CYS B C 1
ATOM 5310 O O . CYS B 1 262 ? 7.863 17.578 0.724 1 93.19 262 CYS B O 1
ATOM 5312 N N . CYS B 1 263 ? 8.414 19.719 0.375 1 94.38 263 CYS B N 1
ATOM 5313 C CA . CYS B 1 263 ? 8.305 20.094 1.778 1 94.38 263 CYS B CA 1
ATOM 5314 C C . CYS B 1 263 ? 6.93 20.688 2.082 1 94.38 263 CYS B C 1
ATOM 5316 O O . CYS B 1 263 ? 6.66 21.094 3.213 1 94.38 263 CYS B O 1
ATOM 5318 N N . TYR B 1 264 ? 6.031 20.75 1.065 1 97 264 TYR B N 1
ATOM 5319 C CA . TYR B 1 264 ? 4.695 21.281 1.288 1 97 264 TYR B CA 1
ATOM 5320 C C . TYR B 1 264 ? 3.645 20.188 1.204 1 97 264 TYR B C 1
ATOM 5322 O O . TYR B 1 264 ? 3.684 19.344 0.301 1 97 264 TYR B O 1
ATOM 5330 N N . GLY B 1 265 ? 2.814 20.188 2.193 1 97.62 265 GLY B N 1
ATOM 5331 C CA . GLY B 1 265 ? 1.721 19.234 2.168 1 97.62 265 GLY B CA 1
ATOM 5332 C C . GLY B 1 265 ? 0.585 19.656 1.253 1 97.62 265 GLY B C 1
ATOM 5333 O O . GLY B 1 265 ? 0.061 20.766 1.368 1 97.62 265 GLY B O 1
ATOM 5334 N N . HIS B 1 266 ? 0.225 18.812 0.338 1 97.56 266 HIS B N 1
ATOM 5335 C CA . HIS B 1 266 ? -0.883 19.062 -0.573 1 97.56 266 HIS B CA 1
ATOM 5336 C C . HIS B 1 266 ? -2.191 18.516 -0.024 1 97.56 266 HIS B C 1
ATOM 5338 O O . HIS B 1 266 ? -3.062 19.266 0.409 1 97.56 266 HIS B O 1
ATOM 5344 N N . THR B 1 267 ? -2.279 17.172 0.051 1 98 267 THR B N 1
ATOM 5345 C CA . THR B 1 267 ? -3.5 16.516 0.52 1 98 267 THR B CA 1
ATOM 5346 C C . THR B 1 267 ? -3.172 15.32 1.399 1 98 267 THR B C 1
ATOM 5348 O O . THR B 1 267 ? -2.338 14.484 1.037 1 98 267 THR B O 1
ATOM 5351 N N . GLN B 1 268 ? -3.793 15.266 2.578 1 98.12 268 GLN B N 1
ATOM 5352 C CA . GLN B 1 268 ? -3.74 14.086 3.43 1 98.12 268 GLN B CA 1
ATOM 5353 C C . GLN B 1 268 ? -5.031 13.281 3.328 1 98.12 268 GLN B C 1
ATOM 5355 O O . GLN B 1 268 ? -6.121 13.844 3.23 1 98.12 268 GLN B O 1
ATOM 5360 N N . PHE B 1 269 ? -4.855 11.984 3.393 1 97.94 269 PHE B N 1
ATOM 5361 C CA . PHE B 1 269 ? -6 11.086 3.496 1 97.94 269 PHE B CA 1
ATOM 5362 C C . PHE B 1 269 ? -5.988 10.352 4.832 1 97.94 269 PHE B C 1
ATOM 5364 O O . PHE B 1 269 ? -4.973 9.766 5.219 1 97.94 269 PHE B O 1
ATOM 5371 N N . HIS B 1 270 ? -7.113 10.43 5.496 1 97.5 270 HIS B N 1
ATOM 5372 C CA . HIS B 1 270 ? -7.254 9.758 6.781 1 97.5 270 HIS B CA 1
ATOM 5373 C C . HIS B 1 270 ? -8.398 8.75 6.75 1 97.5 270 HIS B C 1
ATOM 5375 O O . HIS B 1 270 ? -9.453 9.016 6.168 1 97.5 270 HIS B O 1
ATOM 5381 N N . LEU B 1 271 ? -8.117 7.637 7.281 1 95.5 271 LEU B N 1
ATOM 5382 C CA . LEU B 1 271 ? -9.141 6.617 7.496 1 95.5 271 LEU B CA 1
ATOM 5383 C C . LEU B 1 271 ? -9.508 6.516 8.977 1 95.5 271 LEU B C 1
ATOM 5385 O O . LEU B 1 271 ? -8.641 6.238 9.812 1 95.5 271 LEU B O 1
ATOM 5389 N N . LEU B 1 272 ? -10.758 6.762 9.258 1 93.62 272 LEU B N 1
ATOM 5390 C CA . LEU B 1 272 ? -11.203 6.699 10.648 1 93.62 272 LEU B CA 1
ATOM 5391 C C . LEU B 1 272 ? -11.227 5.262 11.148 1 93.62 272 LEU B C 1
ATOM 5393 O O . LEU B 1 272 ? -11.57 4.344 10.406 1 93.62 272 LEU B O 1
ATOM 5397 N N . PRO B 1 273 ? -10.922 5.121 12.383 1 87.44 273 PRO B N 1
ATOM 5398 C CA . PRO B 1 273 ? -10.906 3.771 12.953 1 87.44 273 PRO B CA 1
ATOM 5399 C C . PRO B 1 273 ? -12.312 3.223 13.203 1 87.44 273 PRO B C 1
ATOM 5401 O O . PRO B 1 273 ? -13.289 3.967 13.125 1 87.44 273 PRO B O 1
ATOM 5404 N N . ASP B 1 274 ? -12.359 1.993 13.617 1 77.25 274 ASP B N 1
ATOM 5405 C CA . ASP B 1 274 ? -13.609 1.262 13.789 1 77.25 274 ASP B CA 1
ATOM 5406 C C . ASP B 1 274 ? -14.391 1.779 14.992 1 77.25 274 ASP B C 1
ATOM 5408 O O . ASP B 1 274 ? -15.625 1.716 15.016 1 77.25 274 ASP B O 1
ATOM 5412 N N . ASN B 1 275 ? -13.664 2.258 15.961 1 74.88 275 ASN B N 1
ATOM 5413 C CA . ASN B 1 275 ? -14.344 2.742 17.156 1 74.88 275 ASN B CA 1
ATOM 5414 C C . ASN B 1 275 ? -15.148 4.008 16.875 1 74.88 275 ASN B C 1
ATOM 5416 O O . ASN B 1 275 ? -15.938 4.453 17.719 1 74.88 275 ASN B O 1
ATOM 5420 N N . MET B 1 276 ? -15.039 4.539 15.758 1 80.5 276 MET B N 1
ATOM 5421 C CA . MET B 1 276 ? -15.766 5.734 15.352 1 80.5 276 MET B CA 1
ATOM 5422 C C . MET B 1 276 ? -16.797 5.402 14.266 1 80.5 276 MET B C 1
ATOM 5424 O O . MET B 1 276 ? -17.172 6.273 13.477 1 80.5 276 MET B O 1
ATOM 5428 N N . GLU B 1 277 ? -17.156 4.168 14.328 1 84 277 GLU B N 1
ATOM 5429 C CA . GLU B 1 277 ? -18.109 3.707 13.312 1 84 277 GLU B CA 1
ATOM 5430 C C . GLU B 1 277 ? -19.453 4.402 13.461 1 84 277 GLU B C 1
ATOM 5432 O O . GLU B 1 277 ? -20 4.477 14.562 1 84 277 GLU B O 1
ATOM 5437 N N . ARG B 1 278 ? -19.938 4.828 12.43 1 87.44 278 ARG B N 1
ATOM 5438 C CA . ARG B 1 278 ? -21.188 5.578 12.344 1 87.44 278 ARG B CA 1
ATOM 5439 C C . ARG B 1 278 ? -22.344 4.781 12.93 1 87.44 278 ARG B C 1
ATOM 5441 O O . ARG B 1 278 ? -23.156 5.32 13.688 1 87.44 278 ARG B O 1
ATOM 5448 N N . SER B 1 279 ? -22.438 3.518 12.578 1 84.88 279 SER B N 1
ATOM 5449 C CA . SER B 1 279 ? -23.547 2.682 13.039 1 84.88 279 SER B CA 1
ATOM 5450 C C . SER B 1 279 ? -23.562 2.559 14.555 1 84.88 279 SER B C 1
ATOM 5452 O O . SER B 1 279 ? -24.625 2.545 15.18 1 84.88 279 SER B O 1
ATOM 5454 N N . ARG B 1 280 ? -22.438 2.525 15.062 1 84.88 280 ARG B N 1
ATOM 5455 C CA . ARG B 1 280 ? -22.312 2.436 16.516 1 84.88 280 ARG B CA 1
ATOM 5456 C C . ARG B 1 280 ? -22.781 3.727 17.188 1 84.88 280 ARG B C 1
ATOM 5458 O O . ARG B 1 280 ? -23.516 3.689 18.172 1 84.88 280 ARG B O 1
ATOM 5465 N N . LEU B 1 281 ? -22.391 4.84 16.688 1 88.19 281 LEU B N 1
ATOM 5466 C CA . LEU B 1 281 ? -22.766 6.133 17.25 1 88.19 281 LEU B CA 1
ATOM 5467 C C . LEU B 1 281 ? -24.266 6.359 17.156 1 88.19 281 LEU B C 1
ATOM 5469 O O . LEU B 1 281 ? -24.891 6.891 18.094 1 88.19 281 LEU B O 1
ATOM 5473 N N . VAL B 1 282 ? -24.812 5.883 16.125 1 89.44 282 VAL B N 1
ATOM 5474 C CA . VAL B 1 282 ? -26.25 6.008 15.945 1 89.44 282 VAL B CA 1
ATOM 5475 C C . VAL B 1 282 ? -26.984 5.137 16.969 1 89.44 282 VAL B C 1
ATOM 5477 O O . VAL B 1 282 ? -27.938 5.582 17.609 1 89.44 282 VAL B O 1
ATOM 5480 N N . LYS B 1 283 ? -26.469 3.969 17.125 1 90.25 283 LYS B N 1
ATOM 5481 C CA . LYS B 1 283 ? -27.062 3.043 18.078 1 90.25 283 LYS B CA 1
ATOM 5482 C C . LYS B 1 283 ? -26.984 3.596 19.5 1 90.25 283 LYS B C 1
ATOM 5484 O O . LYS B 1 283 ? -27.891 3.359 20.312 1 90.25 283 LYS B O 1
ATOM 5489 N N . GLU B 1 284 ? -26.016 4.379 19.75 1 89.75 284 GLU B N 1
ATOM 5490 C CA . GLU B 1 284 ? -25.812 4.949 21.078 1 89.75 284 GLU B CA 1
ATOM 5491 C C . GLU B 1 284 ? -26.484 6.312 21.203 1 89.75 284 GLU B C 1
ATOM 5493 O O . GLU B 1 284 ? -26.266 7.035 22.172 1 89.75 284 GLU B O 1
ATOM 5498 N N . ASN B 1 285 ? -27.25 6.703 20.281 1 90.94 285 ASN B N 1
ATOM 5499 C CA . ASN B 1 285 ? -27.938 7.988 20.234 1 90.94 285 ASN B CA 1
ATOM 5500 C C . ASN B 1 285 ? -26.969 9.156 20.312 1 90.94 285 ASN B C 1
ATOM 5502 O O . ASN B 1 285 ? -27.203 10.133 21.031 1 90.94 285 ASN B O 1
ATOM 5506 N N . ARG B 1 286 ? -25.859 8.992 19.641 1 91.62 286 ARG B N 1
ATOM 5507 C CA . ARG B 1 286 ? -24.828 10.016 19.562 1 91.62 286 ARG B CA 1
ATOM 5508 C C . ARG B 1 286 ? -24.547 10.383 18.109 1 91.62 286 ARG B C 1
ATOM 5510 O O . ARG B 1 286 ? -23.391 10.523 17.703 1 91.62 286 ARG B O 1
ATOM 5517 N N . ALA B 1 287 ? -25.578 10.477 17.359 1 90.81 287 ALA B N 1
ATOM 5518 C CA . ALA B 1 287 ? -25.438 10.781 15.938 1 90.81 287 ALA B CA 1
ATOM 5519 C C . ALA B 1 287 ? -24.828 12.164 15.727 1 90.81 287 ALA B C 1
ATOM 5521 O O . ALA B 1 287 ? -24.172 12.414 14.711 1 90.81 287 ALA B O 1
ATOM 5522 N N . ASP B 1 288 ? -25 13 16.688 1 90.75 288 ASP B N 1
ATOM 5523 C CA . ASP B 1 288 ? -24.469 14.359 16.609 1 90.75 288 ASP B CA 1
ATOM 5524 C C . ASP B 1 288 ? -22.938 14.359 16.703 1 90.75 288 ASP B C 1
ATOM 5526 O O . ASP B 1 288 ? -22.297 15.344 16.328 1 90.75 288 ASP B O 1
ATOM 5530 N N . GLN B 1 289 ? -22.375 13.227 17.125 1 92.12 289 GLN B N 1
ATOM 5531 C CA . GLN B 1 289 ? -20.922 13.141 17.312 1 92.12 289 GLN B CA 1
ATOM 5532 C C . GLN B 1 289 ? -20.25 12.594 16.062 1 92.12 289 GLN B C 1
ATOM 5534 O O . GLN B 1 289 ? -19.016 12.625 15.961 1 92.12 289 GLN B O 1
ATOM 5539 N N . ILE B 1 290 ? -21 12.211 15.062 1 94.06 290 ILE B N 1
ATOM 5540 C CA . ILE B 1 290 ? -20.438 11.633 13.852 1 94.06 290 ILE B CA 1
ATOM 5541 C C . ILE B 1 290 ? -19.531 12.648 13.164 1 94.06 290 ILE B C 1
ATOM 5543 O O . ILE B 1 290 ? -18.344 12.398 12.953 1 94.06 290 ILE B O 1
ATOM 5547 N N . GLU B 1 291 ? -20.062 13.828 12.914 1 96.62 291 GLU B N 1
ATOM 5548 C CA . GLU B 1 291 ? -19.312 14.844 12.18 1 96.62 291 GLU B CA 1
ATOM 5549 C C . GLU B 1 291 ? -18.203 15.43 13.039 1 96.62 291 GLU B C 1
ATOM 5551 O O . GLU B 1 291 ? -17.203 15.938 12.508 1 96.62 291 GLU B O 1
ATOM 5556 N N . VAL B 1 292 ? -18.359 15.367 14.359 1 95.81 292 VAL B N 1
ATOM 5557 C CA . VAL B 1 292 ? -17.344 15.883 15.281 1 95.81 292 VAL B CA 1
ATOM 5558 C C . VAL B 1 292 ? -16.031 15.133 15.078 1 95.81 292 VAL B C 1
ATOM 5560 O O . VAL B 1 292 ? -14.961 15.742 15.086 1 95.81 292 VAL B O 1
ATOM 5563 N N . GLY B 1 293 ? -16.141 13.828 14.891 1 94.88 293 GLY B N 1
ATOM 5564 C CA . GLY B 1 293 ? -14.945 13.031 14.664 1 94.88 293 GLY B CA 1
ATOM 5565 C C . GLY B 1 293 ? -14.195 13.43 13.406 1 94.88 293 GLY B C 1
ATOM 5566 O O . GLY B 1 293 ? -12.969 13.508 13.406 1 94.88 293 GLY B O 1
ATOM 5567 N N . PHE B 1 294 ? -14.938 13.711 12.344 1 97.81 294 PHE B N 1
ATOM 5568 C CA . PHE B 1 294 ? -14.336 14.141 11.086 1 97.81 294 PHE B CA 1
ATOM 5569 C C . PHE B 1 294 ? -13.633 15.484 11.258 1 97.81 294 PHE B C 1
ATOM 5571 O O . PHE B 1 294 ? -12.484 15.648 10.828 1 97.81 294 PHE B O 1
ATOM 5578 N N . ARG B 1 295 ? -14.297 16.422 11.891 1 98.19 295 ARG B N 1
ATOM 5579 C CA . ARG B 1 295 ? -13.758 17.766 12.062 1 98.19 295 ARG B CA 1
ATOM 5580 C C . ARG B 1 295 ? -12.531 17.766 12.969 1 98.19 295 ARG B C 1
ATOM 5582 O O . ARG B 1 295 ? -11.531 18.406 12.672 1 98.19 295 ARG B O 1
ATOM 5589 N N . ALA B 1 296 ? -12.633 17.016 14.031 1 96.81 296 ALA B N 1
ATOM 5590 C CA . ALA B 1 296 ? -11.516 16.938 14.969 1 96.81 296 ALA B CA 1
ATOM 5591 C C . ALA B 1 296 ? -10.273 16.375 14.297 1 96.81 296 ALA B C 1
ATOM 5593 O O . ALA B 1 296 ? -9.172 16.906 14.477 1 96.81 296 ALA B O 1
ATOM 5594 N N . ASN B 1 297 ? -10.508 15.32 13.547 1 97.69 297 ASN B N 1
ATOM 5595 C CA . ASN B 1 297 ? -9.391 14.727 12.812 1 97.69 297 ASN B CA 1
ATOM 5596 C C . ASN B 1 297 ? -8.727 15.734 11.883 1 97.69 297 ASN B C 1
ATOM 5598 O O . ASN B 1 297 ? -7.504 15.883 11.883 1 97.69 297 ASN B O 1
ATOM 5602 N N . ALA B 1 298 ? -9.516 16.406 11.172 1 98.69 298 ALA B N 1
ATOM 5603 C CA . ALA B 1 298 ? -9 17.328 10.172 1 98.69 298 ALA B CA 1
ATOM 5604 C C . ALA B 1 298 ? -8.266 18.5 10.836 1 98.69 298 ALA B C 1
ATOM 5606 O O . ALA B 1 298 ? -7.16 18.859 10.43 1 98.69 298 ALA B O 1
ATOM 5607 N N . ILE B 1 299 ? -8.828 19.094 11.812 1 98.69 299 ILE B N 1
ATOM 5608 C CA . ILE B 1 299 ? -8.258 20.25 12.492 1 98.69 299 ILE B CA 1
ATOM 5609 C C . ILE B 1 299 ? -6.902 19.875 13.086 1 98.69 299 ILE B C 1
ATOM 5611 O O . ILE B 1 299 ? -5.906 20.562 12.867 1 98.69 299 ILE B O 1
ATOM 5615 N N . ALA B 1 300 ? -6.879 18.781 13.781 1 98.12 300 ALA B N 1
ATOM 5616 C CA . ALA B 1 300 ? -5.648 18.359 14.445 1 98.12 300 ALA B CA 1
ATOM 5617 C C . ALA B 1 300 ? -4.57 18 13.422 1 98.12 300 ALA B C 1
ATOM 5619 O O . ALA B 1 300 ? -3.43 18.453 13.531 1 98.12 300 ALA B O 1
ATOM 5620 N N . SER B 1 301 ? -4.965 17.219 12.438 1 98.62 301 SER B N 1
ATOM 5621 C CA . SER B 1 301 ? -3.994 16.703 11.477 1 98.62 301 SER B CA 1
ATOM 5622 C C . SER B 1 301 ? -3.441 17.828 10.602 1 98.62 301 SER B C 1
ATOM 5624 O O . SER B 1 301 ? -2.232 17.906 10.375 1 98.62 301 SER B O 1
ATOM 5626 N N . LEU B 1 302 ? -4.309 18.656 10.133 1 98.88 302 LEU B N 1
ATOM 5627 C CA . LEU B 1 302 ? -3.859 19.703 9.227 1 98.88 302 LEU B CA 1
ATOM 5628 C C . LEU B 1 302 ? -3.088 20.781 9.984 1 98.88 302 LEU B C 1
ATOM 5630 O O . LEU B 1 302 ? -2.139 21.359 9.453 1 98.88 302 LEU B O 1
ATOM 5634 N N . PHE B 1 303 ? -3.48 21.062 11.266 1 98.75 303 PHE B N 1
ATOM 5635 C CA . PHE B 1 303 ? -2.697 21.953 12.102 1 98.75 303 PHE B CA 1
ATOM 5636 C C . PHE B 1 303 ? -1.291 21.406 12.32 1 98.75 303 PHE B C 1
ATOM 5638 O O . PHE B 1 303 ? -0.307 22.141 12.164 1 98.75 303 PHE B O 1
ATOM 5645 N N . ALA B 1 304 ? -1.232 20.172 12.641 1 98.62 304 ALA B N 1
ATOM 5646 C CA . ALA B 1 304 ? 0.069 19.562 12.891 1 98.62 304 ALA B CA 1
ATOM 5647 C C . ALA B 1 304 ? 0.934 19.578 11.633 1 98.62 304 ALA B C 1
ATOM 5649 O O . ALA B 1 304 ? 2.125 19.891 11.695 1 98.62 304 ALA B O 1
ATOM 5650 N N . TRP B 1 305 ? 0.304 19.219 10.555 1 98.69 305 TRP B N 1
ATOM 5651 C CA . TRP B 1 305 ? 1.037 19.125 9.297 1 98.69 305 TRP B CA 1
ATOM 5652 C C . TRP B 1 305 ? 1.55 20.484 8.859 1 98.69 305 TRP B C 1
ATOM 5654 O O . TRP B 1 305 ? 2.738 20.641 8.57 1 98.69 305 TRP B O 1
ATOM 5664 N N . THR B 1 306 ? 0.72 21.516 8.812 1 98.81 306 THR B N 1
ATOM 5665 C CA . THR B 1 306 ? 1.105 22.844 8.367 1 98.81 306 THR B CA 1
ATOM 5666 C C . THR B 1 306 ? 2.023 23.516 9.391 1 98.81 306 THR B C 1
ATOM 5668 O O . THR B 1 306 ? 2.947 24.234 9.016 1 98.81 306 THR B O 1
ATOM 5671 N N . GLY B 1 307 ? 1.766 23.297 10.664 1 98.38 307 GLY B N 1
ATOM 5672 C CA . GLY B 1 307 ? 2.656 23.812 11.695 1 98.38 307 GLY B CA 1
ATOM 5673 C C . GLY B 1 307 ? 4.078 23.297 11.57 1 98.38 307 GLY B C 1
ATOM 5674 O O . GLY B 1 307 ? 5.035 24.062 11.641 1 98.38 307 GLY B O 1
ATOM 5675 N N . ALA B 1 308 ? 4.172 22.016 11.398 1 97.69 308 ALA B N 1
ATOM 5676 C CA . ALA B 1 308 ? 5.492 21.406 11.242 1 97.69 308 ALA B CA 1
ATOM 5677 C C . ALA B 1 308 ? 6.195 21.938 10 1 97.69 308 ALA B C 1
ATOM 5679 O O . ALA B 1 308 ? 7.402 22.203 10.023 1 97.69 308 ALA B O 1
ATOM 5680 N N . GLN B 1 309 ? 5.465 22.078 8.945 1 97.69 309 GLN B N 1
ATOM 5681 C CA . GLN B 1 309 ? 6.027 22.641 7.719 1 97.69 309 GLN B CA 1
ATOM 5682 C C . GLN B 1 309 ? 6.57 24.047 7.953 1 97.69 309 GLN B C 1
ATOM 5684 O O . GLN B 1 309 ? 7.66 24.375 7.484 1 97.69 309 GLN B O 1
ATOM 5689 N N . ALA B 1 310 ? 5.816 24.812 8.625 1 97.38 310 ALA B N 1
ATOM 5690 C CA . ALA B 1 310 ? 6.238 26.188 8.922 1 97.38 310 ALA B CA 1
ATOM 5691 C C . ALA B 1 310 ? 7.523 26.188 9.75 1 97.38 310 ALA B C 1
ATOM 5693 O O . ALA B 1 310 ? 8.445 26.969 9.469 1 97.38 310 ALA B O 1
ATOM 5694 N N . MET B 1 311 ? 7.578 25.359 10.711 1 95.62 311 MET B N 1
ATOM 5695 C CA . MET B 1 311 ? 8.773 25.297 11.555 1 95.62 311 MET B CA 1
ATOM 5696 C C . MET B 1 311 ? 9.977 24.812 10.766 1 95.62 311 MET B C 1
ATOM 5698 O O . MET B 1 311 ? 11.102 25.234 11.008 1 95.62 311 MET B O 1
ATOM 5702 N N . TYR B 1 312 ? 9.727 23.875 9.852 1 94.44 312 TYR B N 1
ATOM 5703 C CA . TYR B 1 312 ? 10.797 23.422 8.961 1 94.44 312 TYR B CA 1
ATOM 5704 C C . TYR B 1 312 ? 11.391 24.594 8.18 1 94.44 312 TYR B C 1
ATOM 5706 O O . TYR B 1 312 ? 12.555 24.547 7.777 1 94.44 312 TYR B O 1
ATOM 5714 N N . GLN B 1 313 ? 10.578 25.578 8.016 1 93.5 313 GLN B N 1
ATOM 5715 C CA . GLN B 1 313 ? 11.023 26.719 7.211 1 93.5 313 GLN B CA 1
ATOM 5716 C C . GLN B 1 313 ? 11.469 27.875 8.094 1 93.5 313 GLN B C 1
ATOM 5718 O O . GLN B 1 313 ? 11.648 29 7.613 1 93.5 313 GLN B O 1
ATOM 5723 N N . GLY B 1 314 ? 11.5 27.641 9.422 1 91.06 314 GLY B N 1
ATOM 5724 C CA . GLY B 1 314 ? 12.156 28.594 10.312 1 91.06 314 GLY B CA 1
ATOM 5725 C C . GLY B 1 314 ? 11.188 29.406 11.148 1 91.06 314 GLY B C 1
ATOM 5726 O O . GLY B 1 314 ? 11.602 30.219 11.969 1 91.06 314 GLY B O 1
ATOM 5727 N N . PHE B 1 315 ? 9.938 29.219 11 1 94 315 PHE B N 1
ATOM 5728 C CA . PHE B 1 315 ? 8.953 29.969 11.773 1 94 315 PHE B CA 1
ATOM 5729 C C . PHE B 1 315 ? 8.703 29.281 13.117 1 94 315 PHE B C 1
ATOM 5731 O O . PHE B 1 315 ? 8.891 28.078 13.258 1 94 315 PHE B O 1
ATOM 5738 N N . TRP B 1 316 ? 8.273 30.078 14.031 1 91.94 316 TRP B N 1
ATOM 5739 C CA . TRP B 1 316 ? 7.891 29.562 15.344 1 91.94 316 TRP B CA 1
ATOM 5740 C C . TRP B 1 316 ? 7.098 30.609 16.125 1 91.94 316 TRP B C 1
ATOM 5742 O O . TRP B 1 316 ? 6.707 31.641 15.57 1 91.94 316 TRP B O 1
ATOM 5752 N N . SER B 1 317 ? 6.832 30.359 17.375 1 91.31 317 SER B N 1
ATOM 5753 C CA . SER B 1 317 ? 5.891 31.156 18.156 1 91.31 317 SER B CA 1
ATOM 5754 C C . SER B 1 317 ? 6.297 32.625 18.188 1 91.31 317 SER B C 1
ATOM 5756 O O . SER B 1 317 ? 5.445 33.5 18.109 1 91.31 317 SER B O 1
ATOM 5758 N N . GLU B 1 318 ? 7.598 32.938 18.297 1 89.19 318 GLU B N 1
ATOM 5759 C CA . GLU B 1 318 ? 8.062 34.312 18.406 1 89.19 318 GLU B CA 1
ATOM 5760 C C . GLU B 1 318 ? 8.516 34.844 17.062 1 89.19 318 GLU B C 1
ATOM 5762 O O . GLU B 1 318 ? 8.812 36.031 16.938 1 89.19 318 GLU B O 1
ATOM 5767 N N . ALA B 1 319 ? 8.625 34.031 16.156 1 91.94 319 ALA B N 1
ATOM 5768 C CA . ALA B 1 319 ? 8.82 34.406 14.758 1 91.94 319 ALA B CA 1
ATOM 5769 C C . ALA B 1 319 ? 7.707 33.844 13.883 1 91.94 319 ALA B C 1
ATOM 5771 O O . ALA B 1 319 ? 7.895 32.844 13.18 1 91.94 319 ALA B O 1
ATOM 5772 N N . ASP B 1 320 ? 6.625 34.594 13.898 1 95.31 320 ASP B N 1
ATOM 5773 C CA . ASP B 1 320 ? 5.383 34.125 13.297 1 95.31 320 ASP B CA 1
ATOM 5774 C C . ASP B 1 320 ? 5.496 34.031 11.781 1 95.31 320 ASP B C 1
ATOM 5776 O O . ASP B 1 320 ? 6.426 34.594 11.195 1 95.31 320 ASP B O 1
ATOM 5780 N N . VAL B 1 321 ? 4.586 33.375 11.188 1 97.12 321 VAL B N 1
ATOM 5781 C CA . VAL B 1 321 ? 4.59 33.125 9.75 1 97.12 321 VAL B CA 1
ATOM 5782 C C . VAL B 1 321 ? 4.367 34.438 9 1 97.12 321 VAL B C 1
ATOM 5784 O O . VAL B 1 321 ? 3.566 35.281 9.43 1 97.12 321 VAL B O 1
ATOM 5787 N N . THR B 1 322 ? 5.105 34.656 7.945 1 96.69 322 THR B N 1
ATOM 5788 C CA . THR B 1 322 ? 4.965 35.844 7.109 1 96.69 322 THR B CA 1
ATOM 5789 C C . THR B 1 322 ? 4.125 35.531 5.875 1 96.69 322 THR B C 1
ATOM 5791 O O . THR B 1 322 ? 3.807 36.438 5.098 1 96.69 322 THR B O 1
ATOM 5794 N N . ARG B 1 323 ? 3.828 34.344 5.668 1 96.62 323 ARG B N 1
ATOM 5795 C CA . ARG B 1 323 ? 2.928 33.812 4.645 1 96.62 323 ARG B CA 1
ATOM 5796 C C . ARG B 1 323 ? 2.15 32.594 5.172 1 96.62 323 ARG B C 1
ATOM 5798 O O . ARG B 1 323 ? 2.643 31.859 6.023 1 96.62 323 ARG B O 1
ATOM 5805 N N . PRO B 1 324 ? 0.999 32.406 4.648 1 97.25 324 PRO B N 1
ATOM 5806 C CA . PRO B 1 324 ? 0.226 31.281 5.168 1 97.25 324 PRO B CA 1
ATOM 5807 C C . PRO B 1 324 ? 0.725 29.938 4.652 1 97.25 324 PRO B C 1
ATOM 5809 O O . PRO B 1 324 ? 1.425 29.875 3.637 1 97.25 324 PRO B O 1
ATOM 5812 N N . PHE B 1 325 ? 0.492 28.906 5.352 1 98.44 325 PHE B N 1
ATOM 5813 C CA . PHE B 1 325 ? 0.676 27.516 4.93 1 98.44 325 PHE B CA 1
ATOM 5814 C C . PHE B 1 325 ? -0.669 26.828 4.734 1 98.44 325 PHE B C 1
ATOM 5816 O O . PHE B 1 325 ? -1.527 26.875 5.621 1 98.44 325 PHE B O 1
ATOM 5823 N N . VAL B 1 326 ? -0.824 26.266 3.58 1 98 326 VAL B N 1
ATOM 5824 C CA . VAL B 1 326 ? -2.133 25.75 3.188 1 98 326 VAL B CA 1
ATOM 5825 C C . VAL B 1 326 ? -2.029 24.266 2.854 1 98 326 VAL B C 1
ATOM 5827 O O . VAL B 1 326 ? -1.056 23.828 2.236 1 98 326 VAL B O 1
ATOM 5830 N N . SER B 1 327 ? -2.961 23.453 3.334 1 98.38 327 SER B N 1
ATOM 5831 C CA . SER B 1 327 ? -3.068 22.047 3 1 98.38 327 SER B CA 1
ATOM 5832 C C . SER B 1 327 ? -4.523 21.578 2.99 1 98.38 327 SER B C 1
ATOM 5834 O O . SER B 1 327 ? -5.414 22.328 3.414 1 98.38 327 SER B O 1
ATOM 5836 N N . GLN B 1 328 ? -4.723 20.438 2.471 1 98.25 328 GLN B N 1
ATOM 5837 C CA . GLN B 1 328 ? -6.047 19.828 2.361 1 98.25 328 GLN B CA 1
ATOM 5838 C C . GLN B 1 328 ? -6.066 18.438 2.975 1 98.25 328 GLN B C 1
ATOM 5840 O O . GLN B 1 328 ? -5.02 17.797 3.123 1 98.25 328 GLN B O 1
ATOM 5845 N N . ALA B 1 329 ? -7.258 18.031 3.34 1 98.69 329 ALA B N 1
ATOM 5846 C CA . ALA B 1 329 ? -7.395 16.672 3.861 1 98.69 329 ALA B CA 1
ATOM 5847 C C . ALA B 1 329 ? -8.727 16.062 3.453 1 98.69 329 ALA B C 1
ATOM 5849 O O . ALA B 1 329 ? -9.734 16.766 3.342 1 98.69 329 ALA B O 1
ATOM 5850 N N . VAL B 1 330 ? -8.664 14.828 3.17 1 98.62 330 VAL B N 1
ATOM 5851 C CA . VAL B 1 330 ? -9.852 14 2.986 1 98.62 330 VAL B CA 1
ATOM 5852 C C . VAL B 1 330 ? -9.945 12.977 4.117 1 98.62 330 VAL B C 1
ATOM 5854 O O . VAL B 1 330 ? -9.031 12.172 4.312 1 98.62 330 VAL B O 1
ATOM 5857 N N . VAL B 1 331 ? -11.016 13.07 4.883 1 98.31 331 VAL B N 1
ATOM 5858 C CA . VAL B 1 331 ? -11.25 12.133 5.973 1 98.31 331 VAL B CA 1
ATOM 5859 C C . VAL B 1 331 ? -12.398 11.195 5.613 1 98.31 331 VAL B C 1
ATOM 5861 O O . VAL B 1 331 ? -13.461 11.641 5.172 1 98.31 331 VAL B O 1
ATOM 5864 N N . THR B 1 332 ? -12.148 9.883 5.766 1 97.31 332 THR B N 1
ATOM 5865 C CA . THR B 1 332 ? -13.156 8.914 5.355 1 97.31 332 THR B CA 1
ATOM 5866 C C . THR B 1 332 ? -13.188 7.73 6.32 1 97.31 332 THR B C 1
ATOM 5868 O O . THR B 1 332 ? -12.219 7.48 7.039 1 97.31 332 THR B O 1
ATOM 5871 N N . ASP B 1 333 ? -14.32 7.129 6.434 1 92.94 333 ASP B N 1
ATOM 5872 C CA . ASP B 1 333 ? -14.422 5.859 7.145 1 92.94 333 ASP B CA 1
ATOM 5873 C C . ASP B 1 333 ? -14.516 4.688 6.168 1 92.94 333 ASP B C 1
ATOM 5875 O O . ASP B 1 333 ? -14.859 3.572 6.555 1 92.94 333 ASP B O 1
ATOM 5879 N N . GLY B 1 334 ? -14.227 4.977 4.914 1 90.75 334 GLY B N 1
ATOM 5880 C CA . GLY B 1 334 ? -14.305 3.953 3.883 1 90.75 334 GLY B CA 1
ATOM 5881 C C . GLY B 1 334 ? -15.531 4.086 3.002 1 90.75 334 GLY B C 1
ATOM 5882 O O . GLY B 1 334 ? -15.523 3.65 1.849 1 90.75 334 GLY B O 1
ATOM 5883 N N . LYS B 1 335 ? -16.594 4.602 3.527 1 93.25 335 LYS B N 1
ATOM 5884 C CA . LYS B 1 335 ? -17.844 4.816 2.791 1 93.25 335 LYS B CA 1
ATOM 5885 C C . LYS B 1 335 ? -18.188 6.301 2.732 1 93.25 335 LYS B C 1
ATOM 5887 O O . LYS B 1 335 ? -18.578 6.812 1.678 1 93.25 335 LYS B O 1
ATOM 5892 N N . TYR B 1 336 ? -18.062 6.953 3.875 1 96.38 336 TYR B N 1
ATOM 5893 C CA . TYR B 1 336 ? -18.359 8.383 3.949 1 96.38 336 TYR B CA 1
ATOM 5894 C C . TYR B 1 336 ? -17.094 9.211 3.854 1 96.38 336 TYR B C 1
ATOM 5896 O O . TYR B 1 336 ? -16.062 8.852 4.43 1 96.38 336 TYR B O 1
ATOM 5904 N N . PHE B 1 337 ? -17.188 10.328 3.084 1 98.06 337 PHE B N 1
ATOM 5905 C CA . PHE B 1 337 ? -16.047 11.195 2.848 1 98.06 337 PHE B CA 1
ATOM 5906 C C . PHE B 1 337 ? -16.359 12.633 3.258 1 98.06 337 PHE B C 1
ATOM 5908 O O . PHE B 1 337 ? -17.453 13.133 3 1 98.06 337 PHE B O 1
ATOM 5915 N N . ALA B 1 338 ? -15.461 13.234 3.951 1 98.56 338 ALA B N 1
ATOM 5916 C CA . ALA B 1 338 ? -15.5 14.664 4.242 1 98.56 338 ALA B CA 1
ATOM 5917 C C . ALA B 1 338 ? -14.242 15.367 3.736 1 98.56 338 ALA B C 1
ATOM 5919 O O . AL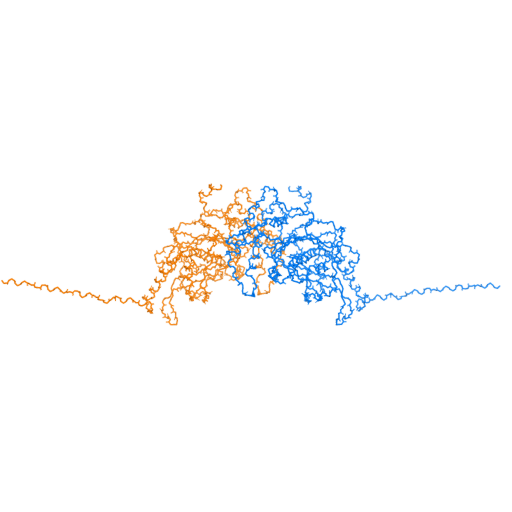A B 1 338 ? -13.164 14.766 3.695 1 98.56 338 ALA B O 1
ATOM 5920 N N . PHE B 1 339 ? -14.438 16.578 3.342 1 98.56 339 PHE B N 1
ATOM 5921 C CA . PHE B 1 339 ? -13.375 17.328 2.697 1 98.56 339 PHE B CA 1
ATOM 5922 C C . PHE B 1 339 ? -13.031 18.578 3.508 1 98.56 339 PHE B C 1
ATOM 5924 O O . PHE B 1 339 ? -13.922 19.312 3.945 1 98.56 339 PHE B O 1
ATOM 5931 N N . PHE B 1 340 ? -11.711 18.797 3.707 1 98.81 340 PHE B N 1
ATOM 5932 C CA . PHE B 1 340 ? -11.289 19.891 4.57 1 98.81 340 PHE B CA 1
ATOM 5933 C C . PHE B 1 340 ? -10.148 20.672 3.93 1 98.81 340 PHE B C 1
ATOM 5935 O O . PHE B 1 340 ? -9.297 20.094 3.248 1 98.81 340 PHE B O 1
ATOM 5942 N N . CYS B 1 341 ? -10.141 21.938 4.121 1 98.69 341 CYS B N 1
ATOM 5943 C CA . CYS B 1 341 ? -9.055 22.844 3.781 1 98.69 341 CYS B CA 1
ATOM 5944 C C . CYS B 1 341 ? -8.57 23.609 5.012 1 98.69 341 CYS B C 1
ATOM 5946 O O . CYS B 1 341 ? -9.375 23.984 5.863 1 98.69 341 CYS B O 1
ATOM 5948 N N . TYR B 1 342 ? -7.293 23.75 5.125 1 98.81 342 TYR B N 1
ATOM 5949 C CA . TYR B 1 342 ? -6.719 24.391 6.297 1 98.81 342 TYR B CA 1
ATOM 5950 C C . TYR B 1 342 ? -5.711 25.469 5.891 1 98.81 342 TYR B C 1
ATOM 5952 O O . TYR B 1 342 ? -4.93 25.266 4.957 1 98.81 342 TYR B O 1
ATOM 5960 N N . GLN B 1 343 ? -5.758 26.578 6.52 1 98.62 343 GLN B N 1
ATOM 5961 C CA . GLN B 1 343 ? -4.773 27.641 6.344 1 98.62 343 GLN B CA 1
ATOM 5962 C C . GLN B 1 343 ? -4.172 28.062 7.68 1 98.62 343 GLN B C 1
ATOM 5964 O O . GLN B 1 343 ? -4.879 28.547 8.562 1 98.62 343 GLN B O 1
ATOM 5969 N N . LEU B 1 344 ? -2.926 27.812 7.824 1 98.75 344 LEU B N 1
ATOM 5970 C CA . LEU B 1 344 ? -2.18 28.266 8.992 1 98.75 344 LEU B CA 1
ATOM 5971 C C . LEU B 1 344 ? -1.759 29.719 8.844 1 98.75 344 LEU B C 1
ATOM 5973 O O . LEU B 1 344 ? -0.907 30.047 8.008 1 98.75 344 LEU B O 1
ATOM 5977 N N . ASN B 1 345 ? -2.307 30.516 9.711 1 98.31 345 ASN B N 1
ATOM 5978 C CA . ASN B 1 345 ? -2.027 31.953 9.633 1 98.31 345 ASN B CA 1
ATOM 5979 C C . ASN B 1 345 ? -1.098 32.406 10.758 1 98.31 345 ASN B C 1
ATOM 5981 O O . ASN B 1 345 ? -0.533 33.5 10.703 1 98.31 345 ASN B O 1
ATOM 5985 N N . THR B 1 346 ? -0.965 31.562 11.758 1 98.12 346 THR B N 1
ATOM 5986 C CA . THR B 1 346 ? -0.143 32 12.875 1 98.12 346 THR B CA 1
ATOM 5987 C C . THR B 1 346 ? 0.377 30.797 13.672 1 98.12 346 THR B C 1
ATOM 5989 O O . THR B 1 346 ? -0.291 29.766 13.758 1 98.12 346 THR B O 1
ATOM 5992 N N . LEU B 1 347 ? 1.591 30.953 14.164 1 97.56 347 LEU B N 1
ATOM 5993 C CA . LEU B 1 347 ? 2.189 30.047 15.125 1 97.56 347 LEU B CA 1
ATOM 5994 C C . LEU B 1 347 ? 2.365 30.719 16.484 1 97.56 347 LEU B C 1
ATOM 5996 O O . LEU B 1 347 ? 2.922 30.125 17.406 1 97.56 347 LEU B O 1
ATOM 6000 N N . ALA B 1 348 ? 1.902 31.938 16.562 1 96.88 348 ALA B N 1
ATOM 6001 C CA . ALA B 1 348 ? 1.997 32.656 17.828 1 96.88 348 ALA B CA 1
ATOM 6002 C C . ALA B 1 348 ? 0.964 32.156 18.828 1 96.88 348 ALA B C 1
ATOM 6004 O O . ALA B 1 348 ? -0.069 32.812 19.047 1 96.88 348 ALA B O 1
ATOM 6005 N N . LEU B 1 349 ? 1.306 31.109 19.516 1 96.44 349 LEU B N 1
ATOM 6006 C CA . LEU B 1 349 ? 0.313 30.406 20.328 1 96.44 349 LEU B CA 1
ATOM 6007 C C . LEU B 1 349 ? 0.651 30.516 21.812 1 96.44 349 LEU B C 1
ATOM 6009 O O . LEU B 1 349 ? -0.211 30.297 22.656 1 96.44 349 LEU B O 1
ATOM 6013 N N . THR B 1 350 ? 1.895 30.828 22.125 1 93.38 350 THR B N 1
ATOM 6014 C CA . THR B 1 350 ? 2.23 31.047 23.516 1 93.38 350 THR B CA 1
ATOM 6015 C C . THR B 1 350 ? 1.49 32.25 24.078 1 93.38 350 THR B C 1
ATOM 6017 O O . THR B 1 350 ? 1.044 33.125 23.328 1 93.38 350 THR B O 1
ATOM 6020 N N . VAL B 1 351 ? 1.446 32.281 25.344 1 91.69 351 VAL B N 1
ATOM 6021 C CA . VAL B 1 351 ? 0.732 33.375 26 1 91.69 351 VAL B CA 1
ATOM 6022 C C . VAL B 1 351 ? 1.364 34.719 25.609 1 91.69 351 VAL B C 1
ATOM 6024 O O . VAL B 1 351 ? 0.658 35.688 25.312 1 91.69 351 VAL B O 1
ATOM 6027 N N . GLU B 1 352 ? 2.666 34.781 25.562 1 89.06 352 GLU B N 1
ATOM 6028 C CA . GLU B 1 352 ? 3.396 36 25.234 1 89.06 352 GLU B CA 1
ATOM 6029 C C . GLU B 1 352 ? 3.209 36.406 23.766 1 89.06 352 GLU B C 1
ATOM 6031 O O . GLU B 1 352 ? 2.934 37.562 23.453 1 89.06 352 GLU B O 1
ATOM 6036 N N . ALA B 1 353 ? 3.309 35.438 22.938 1 91.88 353 ALA B N 1
ATOM 6037 C CA . ALA B 1 353 ? 3.248 35.719 21.5 1 91.88 353 ALA B CA 1
ATOM 6038 C C . ALA B 1 353 ? 1.821 36.031 21.062 1 91.88 353 ALA B C 1
ATOM 6040 O O . ALA B 1 353 ? 1.608 36.75 20.094 1 91.88 353 ALA B O 1
ATOM 6041 N N . ASP B 1 354 ? 0.833 35.531 21.766 1 93.19 354 ASP B N 1
ATOM 6042 C CA . ASP B 1 354 ? -0.574 35.625 21.391 1 93.19 354 ASP B CA 1
ATOM 6043 C C . ASP B 1 354 ? -1.158 36.969 21.859 1 93.19 354 ASP B C 1
ATOM 6045 O O . ASP B 1 354 ? -2.25 37.344 21.438 1 93.19 354 ASP B O 1
ATOM 6049 N N . ARG B 1 355 ? -0.608 37.656 22.734 1 90.06 355 ARG B N 1
ATOM 6050 C CA . ARG B 1 355 ? -1.144 38.875 23.375 1 90.06 355 ARG B CA 1
ATOM 6051 C C . ARG B 1 355 ? -1.493 39.938 22.328 1 90.06 355 ARG B C 1
ATOM 6053 O O . ARG B 1 355 ? -2.564 40.531 22.391 1 90.06 355 ARG B O 1
ATOM 6060 N N . ASN B 1 356 ? -0.693 40.219 21.375 1 87.94 356 ASN B N 1
ATOM 6061 C CA . ASN B 1 356 ? -0.966 41.25 20.359 1 87.94 356 ASN B CA 1
ATOM 6062 C C . ASN B 1 356 ? -1.053 40.625 18.969 1 87.94 356 ASN B C 1
ATOM 6064 O O . ASN B 1 356 ? -0.716 41.281 17.984 1 87.94 356 ASN B O 1
ATOM 6068 N N . ASN B 1 357 ? -1.468 39.406 18.953 1 92.81 357 ASN B N 1
ATOM 6069 C CA . ASN B 1 357 ? -1.594 38.75 17.656 1 92.81 357 ASN B CA 1
ATOM 6070 C C . ASN B 1 357 ? -3.053 38.469 17.328 1 92.81 357 ASN B C 1
ATOM 6072 O O . ASN B 1 357 ? -3.643 37.531 17.859 1 92.81 357 ASN B O 1
ATOM 6076 N N . PRO B 1 358 ? -3.66 39.219 16.438 1 93.94 358 PRO B N 1
ATOM 6077 C CA . PRO B 1 358 ? -5.078 39.031 16.125 1 93.94 358 PRO B CA 1
ATOM 6078 C C . PRO B 1 358 ? -5.32 37.906 15.133 1 93.94 358 PRO B C 1
ATOM 6080 O O . PRO B 1 358 ? -6.473 37.531 14.867 1 93.94 358 PRO B O 1
ATOM 6083 N N . ARG B 1 359 ? -4.32 37.281 14.625 1 96.69 359 ARG B N 1
ATOM 6084 C CA . ARG B 1 359 ? -4.48 36.281 13.586 1 96.69 359 ARG B CA 1
ATOM 6085 C C . ARG B 1 359 ? -5.027 34.969 14.156 1 96.69 359 ARG B C 1
ATOM 6087 O O . ARG B 1 359 ? -4.719 34.625 15.297 1 96.69 359 ARG B O 1
ATOM 6094 N N . LYS B 1 360 ? -5.852 34.312 13.383 1 97.75 360 LYS B N 1
ATOM 6095 C CA . LYS B 1 360 ? -6.398 33 13.703 1 97.75 360 LYS B CA 1
ATOM 6096 C C . LYS B 1 360 ? -6.215 32.031 12.531 1 97.75 360 LYS B C 1
ATOM 6098 O O . LYS B 1 360 ? -6.254 32.438 11.367 1 97.75 360 LYS B O 1
ATOM 6103 N N . ASN B 1 361 ? -5.91 30.781 12.859 1 98.38 361 ASN B N 1
ATOM 6104 C CA . ASN B 1 361 ? -5.934 29.734 11.836 1 98.38 361 ASN B CA 1
ATOM 6105 C C . ASN B 1 361 ? -7.359 29.375 11.43 1 98.38 361 ASN B C 1
ATOM 6107 O O . ASN B 1 361 ? -8.297 29.594 12.195 1 98.38 361 ASN B O 1
ATOM 6111 N N . ILE B 1 362 ? -7.488 28.844 10.211 1 98.62 362 ILE B N 1
ATOM 6112 C CA . ILE B 1 362 ? -8.828 28.578 9.711 1 98.62 362 ILE B CA 1
ATOM 6113 C C . ILE B 1 362 ? -8.891 27.156 9.133 1 98.62 362 ILE B C 1
ATOM 6115 O O . ILE B 1 362 ? -7.984 26.75 8.406 1 98.62 362 ILE B O 1
ATOM 6119 N N . CYS B 1 363 ? -9.891 26.406 9.484 1 98.81 363 CYS B N 1
ATOM 6120 C CA . CYS B 1 363 ? -10.203 25.109 8.891 1 98.81 363 CYS B CA 1
ATOM 6121 C C . CYS B 1 363 ? -11.594 25.109 8.266 1 98.81 363 CYS B C 1
ATOM 6123 O O . CYS B 1 363 ? -12.586 25.375 8.953 1 98.81 363 CYS B O 1
ATOM 6125 N N . TRP B 1 364 ? -11.664 24.938 6.965 1 98.62 364 TRP B N 1
ATOM 6126 C CA . TRP B 1 364 ? -12.922 24.734 6.262 1 98.62 364 TRP B CA 1
ATOM 6127 C C . TRP B 1 364 ? -13.242 23.25 6.129 1 98.62 364 TRP B C 1
ATOM 6129 O O . TRP B 1 364 ? -12.336 22.422 5.938 1 98.62 364 TRP B O 1
ATOM 6139 N N . GLY B 1 365 ? -14.477 22.875 6.215 1 98.38 365 GLY B N 1
ATOM 6140 C CA . GLY B 1 365 ? -14.797 21.453 6.055 1 98.38 365 GLY B CA 1
ATOM 6141 C C . GLY B 1 365 ? -16.25 21.219 5.707 1 98.38 365 GLY B C 1
ATOM 6142 O O . GLY B 1 365 ? -17.125 21.984 6.102 1 98.38 365 GLY B O 1
ATOM 6143 N N . THR B 1 366 ? -16.484 20.156 5.027 1 97.94 366 THR B N 1
ATOM 6144 C CA . THR B 1 366 ? -17.844 19.719 4.688 1 97.94 366 THR B CA 1
ATOM 6145 C C . THR B 1 366 ? -18.312 18.656 5.664 1 97.94 366 THR B C 1
ATOM 6147 O O . THR B 1 366 ? -17.516 18.078 6.402 1 97.94 366 THR B O 1
ATOM 6150 N N . GLU B 1 367 ? -19.656 18.516 5.59 1 97.19 367 GLU B N 1
ATOM 6151 C CA . GLU B 1 367 ? -20.172 17.297 6.215 1 97.19 367 GLU B CA 1
ATOM 6152 C C . GLU B 1 367 ? -19.844 16.062 5.383 1 97.19 367 GLU B C 1
ATOM 6154 O O . GLU B 1 367 ? -19.578 16.172 4.18 1 97.19 367 GLU B O 1
ATOM 6159 N N . SER B 1 368 ? -19.781 14.914 6.105 1 97.38 368 SER B N 1
ATOM 6160 C CA . SER B 1 368 ? -19.438 13.68 5.395 1 97.38 368 SER B CA 1
ATOM 6161 C C . SER B 1 368 ? -20.562 13.266 4.453 1 97.38 368 SER B C 1
ATOM 6163 O O . SER B 1 368 ? -21.75 13.43 4.773 1 97.38 368 SER B O 1
ATOM 6165 N N . MET B 1 369 ? -20.188 12.828 3.264 1 97.5 369 MET B N 1
ATOM 6166 C CA . MET B 1 369 ? -21.094 12.352 2.227 1 97.5 369 MET B CA 1
ATOM 6167 C C . MET B 1 369 ? -20.75 10.922 1.821 1 97.5 369 MET B C 1
ATOM 6169 O O . MET B 1 369 ? -19.562 10.57 1.704 1 97.5 369 MET B O 1
ATOM 6173 N N . PRO B 1 370 ? -21.766 10.094 1.598 1 96.94 370 PRO B N 1
ATOM 6174 C CA . PRO B 1 370 ? -21.484 8.711 1.205 1 96.94 370 PRO B CA 1
ATOM 6175 C C . PRO B 1 370 ? -21.031 8.594 -0.248 1 96.94 370 PRO B C 1
ATOM 6177 O O . PRO B 1 370 ? -21.609 9.234 -1.133 1 96.94 370 PRO B O 1
ATOM 6180 N N . LEU B 1 371 ? -20.016 7.812 -0.485 1 97.12 371 LEU B N 1
ATOM 6181 C CA . LEU B 1 371 ? -19.531 7.535 -1.833 1 97.12 371 LEU B CA 1
ATOM 6182 C C . LEU B 1 371 ? -20.469 6.586 -2.562 1 97.12 371 LEU B C 1
ATOM 6184 O O . LEU B 1 371 ? -20.578 6.629 -3.789 1 97.12 371 LEU B O 1
ATOM 6188 N N . TYR B 1 372 ? -21.062 5.684 -1.85 1 96.19 372 TYR B N 1
ATOM 6189 C CA . TYR B 1 372 ? -22.031 4.734 -2.383 1 96.19 372 TYR B CA 1
ATOM 6190 C C . TYR B 1 372 ? -23.094 4.391 -1.343 1 96.19 372 TYR B C 1
ATOM 6192 O O . TYR B 1 372 ? -22.938 4.711 -0.162 1 96.19 372 TYR B O 1
ATOM 6200 N N . ASP B 1 373 ? -24.188 3.771 -1.76 1 94.94 373 ASP B N 1
ATOM 6201 C CA . ASP B 1 373 ? -25.266 3.408 -0.84 1 94.94 373 ASP B CA 1
ATOM 6202 C C . ASP B 1 373 ? -25.016 2.031 -0.226 1 94.94 373 ASP B C 1
ATOM 6204 O O . ASP B 1 373 ? -24.922 1.899 0.996 1 94.94 373 ASP B O 1
ATOM 6208 N N . THR B 1 374 ? -24.922 1.018 -1.088 1 93.31 374 THR B N 1
ATOM 6209 C CA . THR B 1 374 ? -24.719 -0.351 -0.625 1 93.31 374 THR B CA 1
ATOM 6210 C C . THR B 1 374 ? -24.016 -1.183 -1.69 1 93.31 374 THR B C 1
ATOM 6212 O O . THR B 1 374 ? -23.969 -0.792 -2.859 1 93.31 374 THR B O 1
ATOM 6215 N N . ILE B 1 375 ? -23.312 -2.213 -1.229 1 91.12 375 ILE B N 1
ATOM 6216 C CA . ILE B 1 375 ? -22.734 -3.225 -2.113 1 91.12 375 ILE B CA 1
ATOM 6217 C C . ILE B 1 375 ? -23.5 -4.535 -1.956 1 91.12 375 ILE B C 1
ATOM 6219 O O . ILE B 1 375 ? -23.422 -5.191 -0.915 1 91.12 375 ILE B O 1
ATOM 6223 N N . GLU B 1 376 ? -24.328 -4.852 -2.857 1 90.75 376 GLU B N 1
ATOM 6224 C CA . GLU B 1 376 ? -25.156 -6.055 -2.834 1 90.75 376 GLU B CA 1
ATOM 6225 C C . GLU B 1 376 ? -25.109 -6.777 -4.18 1 90.75 376 GLU B C 1
ATOM 6227 O O . GLU B 1 376 ? -25.109 -6.137 -5.23 1 90.75 376 GLU B O 1
ATOM 6232 N N . ASN B 1 377 ? -25.094 -8.086 -4.102 1 87.69 377 ASN B N 1
ATOM 6233 C CA . ASN B 1 377 ? -25.141 -8.914 -5.301 1 87.69 377 ASN B CA 1
ATOM 6234 C C . ASN B 1 377 ? -24.016 -8.547 -6.27 1 87.69 377 ASN B C 1
ATOM 6236 O O . ASN B 1 377 ? -24.25 -8.32 -7.453 1 87.69 377 ASN B O 1
ATOM 6240 N N . GLU B 1 378 ? -22.797 -8.25 -5.727 1 86.25 378 GLU B N 1
ATOM 6241 C CA . GLU B 1 378 ? -21.594 -7.969 -6.5 1 86.25 378 GLU B CA 1
ATOM 6242 C C . GLU B 1 378 ? -21.75 -6.695 -7.32 1 86.25 378 GLU B C 1
ATOM 6244 O O . GLU B 1 378 ? -21.281 -6.617 -8.453 1 86.25 378 GLU B O 1
ATOM 6249 N N . GLU B 1 379 ? -22.594 -5.84 -6.809 1 91.38 379 GLU B N 1
ATOM 6250 C CA . GLU B 1 379 ? -22.781 -4.547 -7.457 1 91.38 379 GLU B CA 1
ATOM 6251 C C . GLU B 1 379 ? -22.719 -3.406 -6.441 1 91.38 379 GLU B C 1
ATOM 6253 O O . GLU B 1 379 ? -23.219 -3.539 -5.32 1 91.38 379 GLU B O 1
ATOM 6258 N N . VAL B 1 380 ? -22.156 -2.305 -6.871 1 94.25 380 VAL B N 1
ATOM 6259 C CA . VAL B 1 380 ? -22.141 -1.089 -6.062 1 94.25 380 VAL B CA 1
ATOM 6260 C C . VAL B 1 380 ? -23.359 -0.237 -6.395 1 94.25 380 VAL B C 1
ATOM 6262 O O . VAL B 1 380 ? -23.469 0.309 -7.496 1 94.25 380 VAL B O 1
ATOM 6265 N N . LYS B 1 381 ? -24.266 -0.106 -5.504 1 95.38 381 LYS B N 1
ATOM 6266 C CA . LYS B 1 381 ? -25.5 0.638 -5.734 1 95.38 381 LYS B CA 1
ATOM 6267 C C . LYS B 1 381 ? -25.391 2.064 -5.203 1 95.38 381 LYS B C 1
ATOM 6269 O O . LYS B 1 381 ? -24.812 2.293 -4.133 1 95.38 381 LYS B O 1
ATOM 6274 N N . GLY B 1 382 ? -25.891 3.02 -6.012 1 95.44 382 GLY B N 1
ATOM 6275 C CA . GLY B 1 382 ? -25.953 4.406 -5.578 1 95.44 382 GLY B CA 1
ATOM 6276 C C . GLY B 1 382 ? -24.578 5.066 -5.508 1 95.44 382 GLY B C 1
ATOM 6277 O O . GLY B 1 382 ? -24.25 5.695 -4.504 1 95.44 382 GLY B O 1
ATOM 6278 N N . PHE B 1 383 ? -23.75 4.797 -6.453 1 95.81 383 PHE B N 1
ATOM 6279 C CA . PHE B 1 383 ? -22.438 5.438 -6.488 1 95.81 383 PHE B CA 1
ATOM 6280 C C . PHE B 1 383 ? -22.578 6.949 -6.633 1 95.81 383 PHE B C 1
ATOM 6282 O O . PHE B 1 383 ? -23.312 7.43 -7.5 1 95.81 383 PHE B O 1
ATOM 6289 N N . ASN B 1 384 ? -21.969 7.715 -5.762 1 95.44 384 ASN B N 1
ATOM 6290 C CA . ASN B 1 384 ? -22.078 9.164 -5.684 1 95.44 384 ASN B CA 1
ATOM 6291 C C . ASN B 1 384 ? -20.938 9.852 -6.434 1 95.44 384 ASN B C 1
ATOM 6293 O O . ASN B 1 384 ? -19.859 10.078 -5.875 1 95.44 384 ASN B O 1
ATOM 6297 N N . ASP B 1 385 ? -21.172 10.32 -7.59 1 92.88 385 ASP B N 1
ATOM 6298 C CA . ASP B 1 385 ? -20.172 10.953 -8.445 1 92.88 385 ASP B CA 1
ATOM 6299 C C . ASP B 1 385 ? -19.672 12.258 -7.82 1 92.88 385 ASP B C 1
ATOM 6301 O O . ASP B 1 385 ? -18.531 12.672 -8.07 1 92.88 385 ASP B O 1
ATOM 6305 N N . GLU B 1 386 ? -20.469 12.828 -7.055 1 92.94 386 GLU B N 1
ATOM 6306 C CA . GLU B 1 386 ? -20.078 14.102 -6.445 1 92.94 386 GLU B CA 1
ATOM 6307 C C . GLU B 1 386 ? -18.875 13.93 -5.539 1 92.94 386 GLU B C 1
ATOM 6309 O O . GLU B 1 386 ? -17.984 14.781 -5.516 1 92.94 386 GLU B O 1
ATOM 6314 N N . VAL B 1 387 ? -18.875 12.852 -4.812 1 96.31 387 VAL B N 1
ATOM 6315 C CA . VAL B 1 387 ? -17.766 12.57 -3.912 1 96.31 387 VAL B CA 1
ATOM 6316 C C . VAL B 1 387 ? -16.5 12.328 -4.723 1 96.31 387 VAL B C 1
ATOM 6318 O O . VAL B 1 387 ? -15.438 12.867 -4.402 1 96.31 387 VAL B O 1
ATOM 6321 N N . LEU B 1 388 ? -16.594 11.531 -5.746 1 94.94 388 LEU B N 1
ATOM 6322 C CA . LEU B 1 388 ? -15.453 11.266 -6.609 1 94.94 388 LEU B CA 1
ATOM 6323 C C . LEU B 1 388 ? -14.93 12.547 -7.246 1 94.94 388 LEU B C 1
ATOM 6325 O O . LEU B 1 388 ? -13.727 12.773 -7.297 1 94.94 388 LEU B O 1
ATOM 6329 N N . LEU B 1 389 ? -15.828 13.375 -7.699 1 93.38 389 LEU B N 1
ATOM 6330 C CA . LEU B 1 389 ? -15.461 14.633 -8.328 1 93.38 389 LEU B CA 1
ATOM 6331 C C . LEU B 1 389 ? -14.75 15.547 -7.336 1 93.38 389 LEU B C 1
ATOM 6333 O O . LEU B 1 389 ? -13.812 16.266 -7.703 1 93.38 389 LEU B O 1
ATOM 6337 N N . GLN B 1 390 ? -15.203 15.547 -6.16 1 95.12 390 GLN B N 1
ATOM 6338 C CA . GLN B 1 390 ? -14.57 16.375 -5.141 1 95.12 390 GLN B CA 1
ATOM 6339 C C . GLN B 1 390 ? -13.148 15.891 -4.859 1 95.12 390 GLN B C 1
ATOM 6341 O O . GLN B 1 390 ? -12.242 16.703 -4.652 1 95.12 390 GLN B O 1
ATOM 6346 N N . ILE B 1 391 ? -12.992 14.578 -4.789 1 95.88 391 ILE B N 1
ATOM 6347 C CA . ILE B 1 391 ? -11.656 14.031 -4.605 1 95.88 391 ILE B CA 1
ATOM 6348 C C . ILE B 1 391 ? -10.75 14.484 -5.754 1 95.88 391 ILE B C 1
ATOM 6350 O O . ILE B 1 391 ? -9.625 14.938 -5.527 1 95.88 391 ILE B O 1
ATOM 6354 N N . ILE B 1 392 ? -11.258 14.375 -6.93 1 93.31 392 ILE B N 1
ATOM 6355 C CA . ILE B 1 392 ? -10.508 14.75 -8.125 1 93.31 392 ILE B CA 1
ATOM 6356 C C . ILE B 1 392 ? -10.156 16.234 -8.07 1 93.31 392 ILE B C 1
ATOM 6358 O O . ILE B 1 392 ? -9.023 16.625 -8.375 1 93.31 392 ILE B O 1
ATOM 6362 N N . GLN B 1 393 ? -11.078 17 -7.695 1 92.75 393 GLN B N 1
ATOM 6363 C CA . GLN B 1 393 ? -10.844 18.438 -7.59 1 92.75 393 GLN B CA 1
ATOM 6364 C C . GLN B 1 393 ? -9.734 18.75 -6.59 1 92.75 393 GLN B C 1
ATOM 6366 O O . GLN B 1 393 ? -8.898 19.625 -6.832 1 92.75 393 GLN B O 1
ATOM 6371 N N . PHE B 1 394 ? -9.766 18.094 -5.48 1 95.31 394 PHE B N 1
ATOM 6372 C CA . PHE B 1 394 ? -8.711 18.266 -4.484 1 95.31 394 PHE B CA 1
ATOM 6373 C C . PHE B 1 394 ? -7.352 17.922 -5.07 1 95.31 394 PHE B C 1
ATOM 6375 O O . PHE B 1 394 ? -6.379 18.656 -4.871 1 95.31 394 PHE B O 1
ATOM 6382 N N . LEU B 1 395 ? -7.328 16.859 -5.789 1 93.69 395 LEU B N 1
ATOM 6383 C CA . LEU B 1 395 ? -6.059 16.391 -6.34 1 93.69 395 LEU B CA 1
ATOM 6384 C C . LEU B 1 395 ? -5.574 17.312 -7.449 1 93.69 395 LEU B C 1
ATOM 6386 O O . LEU B 1 395 ? -4.367 17.438 -7.68 1 93.69 395 LEU B O 1
ATOM 6390 N N . LEU B 1 396 ? -6.461 18.016 -8.078 1 91.88 396 LEU B N 1
ATOM 6391 C CA . LEU B 1 396 ? -6.109 18.891 -9.203 1 91.88 396 LEU B CA 1
ATOM 6392 C C . LEU B 1 396 ? -5.727 20.281 -8.719 1 91.88 396 LEU B C 1
ATOM 6394 O O . LEU B 1 396 ? -5.258 21.109 -9.5 1 91.88 396 LEU B O 1
ATOM 6398 N N . ASN B 1 397 ? -5.977 20.516 -7.43 1 92.69 397 ASN B N 1
ATOM 6399 C CA . ASN B 1 397 ? -5.5 21.797 -6.906 1 92.69 397 ASN B CA 1
ATOM 6400 C C . ASN B 1 397 ? -3.994 21.953 -7.09 1 92.69 397 ASN B C 1
ATOM 6402 O O . ASN B 1 397 ? -3.236 21 -6.895 1 92.69 397 ASN B O 1
ATOM 6406 N N . ARG B 1 398 ? -3.539 23.109 -7.59 1 92.12 398 ARG B N 1
ATOM 6407 C CA . ARG B 1 398 ? -2.127 23.281 -7.922 1 92.12 398 ARG B CA 1
ATOM 6408 C C . ARG B 1 398 ? -1.62 24.656 -7.473 1 92.12 398 ARG B C 1
ATOM 6410 O O . ARG B 1 398 ? -2.406 25.578 -7.289 1 92.12 398 ARG B O 1
ATOM 6417 N N . PRO B 1 399 ? -0.279 24.703 -7.25 1 92.25 399 PRO B N 1
ATOM 6418 C CA . PRO B 1 399 ? 0.334 25.984 -6.902 1 92.25 399 PRO B CA 1
ATOM 6419 C C . PRO B 1 399 ? 0.242 27.016 -8.031 1 92.25 399 PRO B C 1
ATOM 6421 O O . PRO B 1 399 ? 0.012 26.641 -9.188 1 92.25 399 PRO B O 1
ATOM 6424 N N . LYS B 1 400 ? 0.303 28.281 -7.664 1 85.25 400 LYS B N 1
ATOM 6425 C CA . LYS B 1 400 ? 0.269 29.344 -8.656 1 85.25 400 LYS B CA 1
ATOM 6426 C C . LYS B 1 400 ? 1.507 29.312 -9.547 1 85.25 400 LYS B C 1
ATOM 6428 O O . LYS B 1 400 ? 2.617 29.078 -9.062 1 85.25 400 LYS B O 1
ATOM 6433 N N . GLU B 1 401 ? 1.395 29.047 -10.898 1 72.19 401 GLU B N 1
ATOM 6434 C CA . GLU B 1 401 ? 2.496 29.031 -11.859 1 72.19 401 GLU B CA 1
ATOM 6435 C C . GLU B 1 401 ? 3.195 30.391 -11.922 1 72.19 401 GLU B C 1
ATOM 6437 O O . GLU B 1 401 ? 2.549 31.438 -11.82 1 72.19 401 GLU B O 1
ATOM 6442 N N . ASN B 1 402 ? 4.375 30.547 -11.438 1 53.31 402 ASN B N 1
ATOM 6443 C CA . ASN B 1 402 ? 5.066 31.781 -11.781 1 53.31 402 ASN B CA 1
ATOM 6444 C C . ASN B 1 402 ? 5.137 31.984 -13.297 1 53.31 402 ASN B C 1
ATOM 6446 O O . ASN B 1 402 ? 5.371 31.031 -14.039 1 53.31 402 ASN B O 1
ATOM 6450 N N . GLU B 1 403 ? 4.578 33.031 -13.898 1 45.81 403 GLU B N 1
ATOM 6451 C CA . GLU B 1 403 ? 4.688 33.469 -15.281 1 45.81 403 GLU B CA 1
ATOM 6452 C C . GLU B 1 403 ? 6.062 33.156 -15.859 1 45.81 403 GLU B C 1
ATOM 6454 O O . GLU B 1 403 ? 6.203 32.938 -17.062 1 45.81 403 GLU B O 1
ATOM 6459 N N . SER B 1 404 ? 7.156 33.406 -15.289 1 40.56 404 SER B N 1
ATOM 6460 C CA . SER B 1 404 ? 8.461 33.312 -15.93 1 40.56 404 SER B CA 1
ATOM 6461 C C . SER B 1 404 ? 8.844 31.891 -16.234 1 40.56 404 SER B C 1
ATOM 6463 O O . SER B 1 404 ? 9.789 31.641 -17 1 40.56 404 SER B O 1
ATOM 6465 N N . GLU B 1 405 ? 8.531 31.016 -15.586 1 38.56 405 GLU B N 1
ATOM 6466 C CA . GLU B 1 405 ? 9.055 29.656 -15.797 1 38.56 405 GLU B CA 1
ATOM 6467 C C . GLU B 1 405 ? 8.359 28.969 -16.969 1 38.56 405 GLU B C 1
ATOM 6469 O O . GLU B 1 405 ? 8.734 27.859 -17.344 1 38.56 405 GLU B O 1
ATOM 6474 N N . VAL B 1 406 ? 7.316 29.359 -17.391 1 40.06 406 VAL B N 1
ATOM 6475 C CA . VAL B 1 406 ? 6.801 28.828 -18.641 1 40.06 406 VAL B CA 1
ATOM 6476 C C . VAL B 1 406 ? 7.754 29.156 -19.781 1 40.06 406 VAL B C 1
ATOM 6478 O O . VAL B 1 406 ? 7.621 28.641 -20.891 1 40.06 406 VAL B O 1
ATOM 6481 N N . LEU B 1 407 ? 8.391 30.266 -19.812 1 33.34 407 LEU B N 1
ATOM 6482 C CA . LEU B 1 407 ? 9.227 30.625 -20.953 1 33.34 407 LEU B CA 1
ATOM 6483 C C . LEU B 1 407 ? 10.406 29.672 -21.078 1 33.34 407 LEU B C 1
ATOM 6485 O O . LEU B 1 407 ? 11.164 29.75 -22.047 1 33.34 407 LEU B O 1
ATOM 6489 N N . LYS B 1 408 ? 10.883 29.078 -20.031 1 32.12 408 LYS B N 1
ATOM 6490 C CA . LYS B 1 408 ? 12.07 28.297 -20.359 1 32.12 408 LYS B CA 1
ATOM 6491 C C . LYS B 1 408 ? 11.695 26.906 -20.859 1 32.12 408 LYS B C 1
ATOM 6493 O O . LYS B 1 408 ? 12.57 26.078 -21.125 1 32.12 408 LYS B O 1
ATOM 6498 N N . THR B 1 409 ? 10.406 26.375 -20.719 1 28.2 409 THR B N 1
ATOM 6499 C CA . THR B 1 409 ? 10.234 25.125 -21.453 1 28.2 409 THR B CA 1
ATOM 6500 C C . THR B 1 409 ? 9.664 25.391 -22.844 1 28.2 409 THR B C 1
ATOM 6502 O O . THR B 1 409 ? 8.727 26.188 -23 1 28.2 409 THR B O 1
#

Nearest PDB structures (foldseek):
  8oir-assembly1_Bi  TM=9.475E-01  e=8.020E-58  Homo sapiens
  7o9m-assembly1_s  TM=9.578E-01  e=1.515E-55  Homo sapiens
  7nqh-assembly1_Bw  TM=9.322E-01  e=3.990E-55  Sus scrofa
  6vmi-assembly1_s  TM=9.305E-01  e=6.887E-54  Homo sapiens
  7oi6-assembly1_s  TM=9.369E-01  e=3.144E-45  Homo sapiens

Organism: Ornithorhynchus anatinus (NCBI:txid9258)

Radius of gyration: 35.41 Å; Cα contacts (8 Å, |Δi|>4): 1448; chains: 2; bounding box: 60×200×86 Å